Protein 4ERZ (pdb70)

CATH classification: 2.130.10.10

Sequence (948 aa):
VKPNYALKFTLAGHTKAVSSVKFSPNGEWLASSSADKLIKIWGAYDGKFEKTISGHKLGISDVAWSSDSNLLVSASDDKTLKIWDVSSGKCLKTLKGHSNYVFCCNFNPQSNLIVSGSFDESVRIWDVKTGKCLKTLPAHSDPVSAVHFNRDGSLIVSSSYDGLCRIWDTASGQCLKTLIDDDNPPVSFVKFSPNGKYILAATLDNTLKLWDYSKGKCLKTYTGHKNEKYCIFANFSVTGGKWIVSGSEDNLVYIWNLQTKEIVQKLQGHTDVVISTACHPTENIIASAALENDKTIKLWKSDCVKPNYALKFTLAGHTKAVSSVKFSPNGEWLASSSADKLIKIWGAYDGKFEKTISGHKLGISDVAWSSDSNLLVSASDDKTLKIWDVSSGKCLKTLKGHSNYVFCCNFNPQSNLIVSGSFDESVRIWDVKTGKCLKTLPAHSDPVSAVHFNRDGSLIVSSSYDGLCRIWDTASGQCLKTLIDDDNPPVSFVKFSPNGKYILAATLDNTLKLWDYSKGKCLKTYTGHKNEKYCIFANFSVTGGKWIVSGSEDNLVYIWNLQTKEIVQKLQGHTDVVISTACHPTENIIASAALENDKTIKLWKSDCVKPNYALKFTLAGHTKAVSSVKFSPNGEWLASSSADKLIKIWGAYDGKFEKTISGHKLGISDVAWSSDSNLLVSASDDKTLKIWDVSSGKCLKTLKGHSNYVFCCNFNPQSNLIVSGSFDESVRIWDVKTGKCLKTLPAHSDPVSAVHFNRDGSLIVSSSYDGLCRIWDTASGQCLKTLIDDDNPPVSFVKFSPNGKYILAATLDNTLKLWDYSKGKCLKTYTGHKNEKYCIFANFSVTGGKWIVSGSEDNLVYIWNLQTKEIVQKLQGHTDVVISTACHPTENIIASAALENDKTIKLWKSDCLNPHGAARAEVYLNPHGAARAEVYLNPHGAARAEVY

Structure (mmCIF, N/CA/C/O backbone):
data_4ERZ
#
_entry.id   4ERZ
#
_cell.length_a   139.030
_cell.length_b   80.290
_cell.length_c   87.630
_cell.angle_alpha   90.00
_cell.angle_beta   90.04
_cell.angle_gamma   90.00
#
_symmetry.space_group_name_H-M   'C 1 2 1'
#
loop_
_entity.id
_entity.type
_entity.pdbx_description
1 polymer 'WD repeat-containing protein 5'
2 polymer 'Histone-lysine N-methyltransferase MLL4'
3 water water
#
loop_
_atom_site.group_PDB
_atom_site.id
_atom_site.type_symbol
_atom_site.label_atom_id
_atom_site.label_alt_id
_atom_site.label_comp_id
_atom_site.label_asym_id
_atom_site.label_entity_id
_atom_site.label_seq_id
_atom_site.pdbx_PDB_ins_code
_atom_site.Cartn_x
_atom_site.Cartn_y
_atom_site.Cartn_z
_atom_site.occupancy
_atom_site.B_iso_or_equiv
_atom_site.auth_seq_id
_atom_site.auth_comp_id
_atom_site.auth_asym_id
_atom_site.auth_atom_id
_atom_site.pdbx_PDB_model_num
ATOM 1 N N . VAL A 1 9 ? 20.985 23.255 22.734 1.00 43.65 31 VAL A N 1
ATOM 2 C CA . VAL A 1 9 ? 21.978 23.310 23.801 1.00 45.12 31 VAL A CA 1
ATOM 3 C C . VAL A 1 9 ? 22.872 22.062 23.775 1.00 45.48 31 VAL A C 1
ATOM 4 O O . VAL A 1 9 ? 22.416 20.964 23.449 1.00 45.25 31 VAL A O 1
ATOM 8 N N . LYS A 1 10 ? 24.151 22.239 24.093 1.00 40.06 32 LYS A N 1
ATOM 9 C CA . LYS A 1 10 ? 25.099 21.129 24.077 1.00 35.40 32 LYS A CA 1
ATOM 10 C C . LYS A 1 10 ? 26.106 21.270 25.204 1.00 35.13 32 LYS A C 1
ATOM 11 O O . LYS A 1 10 ? 26.509 22.386 25.541 1.00 31.35 32 LYS A O 1
ATOM 17 N N . PRO A 1 11 ? 26.524 20.136 25.795 1.00 31.13 33 PRO A N 1
ATOM 18 C CA . PRO A 1 11 ? 27.530 20.226 26.853 1.00 28.52 33 PRO A CA 1
ATOM 19 C C . PRO A 1 11 ? 28.875 20.526 26.216 1.00 25.51 33 PRO A C 1
ATOM 20 O O . PRO A 1 11 ? 29.015 20.392 25.003 1.00 28.31 33 PRO A O 1
ATOM 24 N N . ASN A 1 12 ? 29.844 20.934 27.024 1.00 28.17 34 ASN A N 1
ATOM 25 C CA . ASN A 1 12 ? 31.176 21.238 26.531 1.00 25.18 34 ASN A CA 1
ATOM 26 C C . ASN A 1 12 ? 32.231 20.500 27.333 1.00 26.07 34 ASN A C 1
ATOM 27 O O . ASN A 1 12 ? 33.189 21.104 27.823 1.00 24.19 34 ASN A O 1
ATOM 32 N N . TYR A 1 13 ? 32.061 19.188 27.474 1.00 23.45 35 TYR A N 1
ATOM 33 C CA . TYR A 1 13 ? 33.034 18.402 28.222 1.00 23.60 35 TYR A CA 1
ATOM 34 C C . TYR A 1 13 ? 34.428 18.525 27.625 1.00 21.17 35 TYR A C 1
ATOM 35 O O . TYR A 1 13 ? 34.607 18.412 26.415 1.00 21.37 35 TYR A O 1
ATOM 44 N N . ALA A 1 14 ? 35.405 18.793 28.488 1.00 20.53 36 ALA A N 1
ATOM 45 C CA . ALA A 1 14 ? 36.796 18.894 28.068 1.00 23.13 36 ALA A CA 1
ATOM 46 C C . ALA A 1 14 ? 37.661 18.135 29.058 1.00 20.85 36 ALA A C 1
ATOM 47 O O . ALA A 1 14 ? 37.349 18.071 30.250 1.00 20.78 36 ALA A O 1
ATOM 49 N N . LEU A 1 15 ? 38.753 17.563 28.572 1.00 20.31 37 LEU A N 1
ATOM 50 C CA . LEU A 1 15 ? 39.607 16.741 29.422 1.00 19.39 37 LEU A CA 1
ATOM 51 C C . LEU A 1 15 ? 40.311 17.596 30.469 1.00 23.42 37 LEU A C 1
ATOM 52 O O . LEU A 1 15 ? 40.915 18.612 30.135 1.00 25.46 37 LEU A O 1
ATOM 57 N N . LYS A 1 16 ? 40.234 17.189 31.730 1.00 24.56 38 LYS A N 1
ATOM 58 C CA . LYS A 1 16 ? 40.889 17.934 32.800 1.00 22.41 38 LYS A CA 1
ATOM 59 C C . LYS A 1 16 ? 42.033 17.164 33.437 1.00 26.99 38 LYS A C 1
ATOM 60 O O . LYS A 1 16 ? 43.078 17.735 33.735 1.00 26.36 38 LYS A O 1
ATOM 66 N N . PHE A 1 17 ? 41.837 15.868 33.655 1.00 18.19 39 PHE A N 1
ATOM 67 C CA . PHE A 1 17 ? 42.854 15.060 34.299 1.00 20.24 39 PHE A CA 1
ATOM 68 C C . PHE A 1 17 ? 42.916 13.694 33.667 1.00 21.62 39 PHE A C 1
ATOM 69 O O . PHE A 1 17 ? 41.907 13.192 33.173 1.00 20.79 39 PHE A O 1
ATOM 77 N N . THR A 1 18 ? 44.102 13.097 33.701 1.00 18.39 40 THR A N 1
ATOM 78 C CA . THR A 1 18 ? 44.264 11.707 33.312 1.00 19.27 40 THR A CA 1
ATOM 79 C C . THR A 1 18 ? 44.843 10.980 34.497 1.00 22.59 40 THR A C 1
ATOM 80 O O . THR A 1 18 ? 45.868 11.393 35.070 1.00 23.20 40 THR A O 1
ATOM 84 N N . LEU A 1 19 ? 44.154 9.923 34.904 1.00 17.06 41 LEU A N 1
ATOM 85 C CA . LEU A 1 19 ? 44.524 9.176 36.097 1.00 18.79 41 LEU A CA 1
ATOM 86 C C . LEU A 1 19 ? 45.251 7.914 35.683 1.00 23.16 41 LEU A C 1
ATOM 87 O O . LEU A 1 19 ? 44.655 6.992 35.121 1.00 22.19 41 LEU A O 1
ATOM 92 N N . ALA A 1 20 ? 46.551 7.883 35.956 1.00 19.56 42 ALA A N 1
ATOM 93 C CA . ALA A 1 20 ? 47.382 6.756 35.573 1.00 24.11 42 ALA A CA 1
ATOM 94 C C . ALA A 1 20 ? 47.879 6.042 36.812 1.00 26.42 42 ALA A C 1
ATOM 95 O O . ALA A 1 20 ? 48.229 6.678 37.815 1.00 23.55 42 ALA A O 1
ATOM 97 N N . GLY A 1 21 ? 47.916 4.720 36.750 1.00 22.41 43 GLY A N 1
ATOM 98 C CA . GLY A 1 21 ? 48.391 3.944 37.877 1.00 22.37 43 GLY A CA 1
ATOM 99 C C . GLY A 1 21 ? 48.125 2.474 37.709 1.00 19.65 43 GLY A C 1
ATOM 100 O O . GLY A 1 21 ? 48.962 1.645 38.044 1.00 23.48 43 GLY A O 1
ATOM 101 N N . HIS A 1 22 ? 46.951 2.144 37.180 1.00 20.11 44 HIS A N 1
ATOM 102 C CA . HIS A 1 22 ? 46.616 0.748 36.927 1.00 17.72 44 HIS A CA 1
ATOM 103 C C . HIS A 1 22 ? 47.562 0.136 35.889 1.00 16.07 44 HIS A C 1
ATOM 104 O O . HIS A 1 22 ? 47.989 0.809 34.952 1.00 20.75 44 HIS A O 1
ATOM 111 N N . THR A 1 23 ? 47.884 -1.140 36.058 1.00 20.89 45 THR A N 1
ATOM 112 C CA . THR A 1 23 ? 48.859 -1.795 35.189 1.00 18.91 45 THR A CA 1
ATOM 113 C C . THR A 1 23 ? 48.209 -2.751 34.193 1.00 19.45 45 THR A C 1
ATOM 114 O O . THR A 1 23 ? 48.898 -3.395 33.403 1.00 17.46 45 THR A O 1
ATOM 118 N N . LYS A 1 24 ? 46.882 -2.846 34.238 1.00 19.32 46 LYS A N 1
ATOM 119 C CA . LYS A 1 24 ? 46.127 -3.602 33.236 1.00 19.50 46 LYS A CA 1
ATOM 120 C C . LYS A 1 24 ? 44.853 -2.843 32.894 1.00 15.98 46 LYS A C 1
ATOM 121 O O . LYS A 1 24 ? 44.688 -1.704 33.328 1.00 16.38 46 LYS A O 1
ATOM 127 N N . ALA A 1 25 ? 43.967 -3.455 32.108 1.00 19.22 47 ALA A N 1
ATOM 128 C CA . ALA A 1 25 ? 42.704 -2.802 31.754 1.00 17.40 47 ALA A CA 1
ATOM 129 C C . ALA A 1 25 ? 41.996 -2.288 33.003 1.00 17.67 47 ALA A C 1
ATOM 130 O O . ALA A 1 25 ? 41.996 -2.949 34.039 1.00 19.17 47 ALA A O 1
ATOM 132 N N . VAL A 1 26 ? 41.406 -1.103 32.899 1.00 14.63 48 VAL A N 1
ATOM 133 C CA . VAL A 1 26 ? 40.493 -0.618 33.927 1.00 16.34 48 VAL A CA 1
ATOM 134 C C . VAL A 1 26 ? 39.111 -1.105 33.512 1.00 16.84 48 VAL A C 1
ATOM 135 O O . VAL A 1 26 ? 38.738 -0.949 32.352 1.00 20.81 48 VAL A O 1
ATOM 139 N N . SER A 1 27 ? 38.365 -1.727 34.425 1.00 13.05 49 SER A N 1
ATOM 140 C CA . SER A 1 27 ? 37.085 -2.324 34.062 1.00 13.84 49 SER A CA 1
ATOM 141 C C . SER A 1 27 ? 35.858 -1.474 34.403 1.00 13.89 49 SER A C 1
ATOM 142 O O . SER A 1 27 ? 34.829 -1.582 33.742 1.00 15.06 49 SER A O 1
ATOM 145 N N . SER A 1 28 ? 35.950 -0.635 35.428 1.00 14.70 50 SER A N 1
ATOM 146 C CA . SER A 1 28 ? 34.777 0.111 35.877 1.00 13.05 50 SER A CA 1
ATOM 147 C C . SER A 1 28 ? 35.216 1.302 36.724 1.00 15.30 50 SER A C 1
ATOM 148 O O . SER A 1 28 ? 36.151 1.189 37.506 1.00 15.04 50 SER A O 1
ATOM 151 N N . VAL A 1 29 ? 34.566 2.445 36.530 1.00 14.41 51 VAL A N 1
ATOM 152 C CA . VAL A 1 29 ? 34.747 3.588 37.426 1.00 15.33 51 VAL A CA 1
ATOM 153 C C . VAL A 1 29 ? 33.393 4.031 37.944 1.00 13.70 51 VAL A C 1
ATOM 154 O O . VAL A 1 29 ? 32.394 3.968 37.220 1.00 12.58 51 VAL A O 1
ATOM 158 N N . LYS A 1 30 ? 33.372 4.491 39.191 1.00 15.82 52 LYS A N 1
ATOM 159 C CA . LYS A 1 30 ? 32.145 4.930 39.855 1.00 12.80 52 LYS A CA 1
ATOM 160 C C . LYS A 1 30 ? 32.473 6.057 40.817 1.00 12.73 52 LYS A C 1
ATOM 161 O O . LYS A 1 30 ? 33.434 5.967 41.581 1.00 14.52 52 LYS A O 1
ATOM 167 N N . PHE A 1 31 ? 31.664 7.108 40.792 1.00 14.23 53 PHE A N 1
ATOM 168 C CA . PHE A 1 31 ? 31.797 8.184 41.775 1.00 14.42 53 PHE A CA 1
ATOM 169 C C . PHE A 1 31 ? 31.069 7.841 43.075 1.00 15.99 53 PHE A C 1
ATOM 170 O O . PHE A 1 31 ? 29.991 7.259 43.052 1.00 17.92 53 PHE A O 1
ATOM 178 N N . SER A 1 32 ? 31.665 8.197 44.207 1.00 15.52 54 SER A N 1
ATOM 179 C CA . SER A 1 32 ? 30.989 8.026 45.498 1.00 15.24 54 SER A CA 1
ATOM 180 C C . SER A 1 32 ? 29.737 8.912 45.549 1.00 16.65 54 SER A C 1
ATOM 181 O O . SER A 1 32 ? 29.701 9.987 44.951 1.00 15.19 54 SER A O 1
ATOM 184 N N . PRO A 1 33 ? 28.684 8.459 46.246 1.00 19.68 55 PRO A N 1
ATOM 185 C CA . PRO A 1 33 ? 27.463 9.271 46.282 1.00 19.85 55 PRO A CA 1
ATOM 186 C C . PRO A 1 33 ? 27.678 10.649 46.922 1.00 18.03 55 PRO A C 1
ATOM 187 O O . PRO A 1 33 ? 26.958 11.583 46.552 1.00 21.54 55 PRO A O 1
ATOM 191 N N . ASN A 1 34 ? 28.683 10.783 47.788 1.00 19.95 56 ASN A N 1
ATOM 192 C CA . ASN A 1 34 ? 28.991 12.080 48.406 1.00 21.53 56 ASN A CA 1
ATOM 193 C C . ASN A 1 34 ? 29.851 12.980 47.516 1.00 22.40 56 ASN A C 1
ATOM 194 O O . ASN A 1 34 ? 30.181 14.112 47.888 1.00 21.79 56 ASN A O 1
ATOM 199 N N . GLY A 1 35 ? 30.217 12.469 46.344 1.00 17.48 57 GLY A N 1
ATOM 200 C CA . GLY A 1 35 ? 30.937 13.262 45.366 1.00 18.32 57 GLY A CA 1
ATOM 201 C C . GLY A 1 35 ? 32.421 13.445 45.622 1.00 16.85 57 GLY A C 1
ATOM 202 O O . GLY A 1 35 ? 33.113 14.058 44.806 1.00 21.18 57 GLY A O 1
ATOM 203 N N . GLU A 1 36 ? 32.924 12.915 46.734 1.00 19.11 58 GLU A N 1
ATOM 204 C CA . GLU A 1 36 ? 34.319 13.149 47.104 1.00 19.42 58 GLU A CA 1
ATOM 205 C C . GLU A 1 36 ? 35.317 12.287 46.319 1.00 16.49 58 GLU A C 1
ATOM 206 O O . GLU A 1 36 ? 36.446 12.716 46.053 1.00 17.80 58 GLU A O 1
ATOM 212 N N . TRP A 1 37 ? 34.896 11.086 45.932 1.00 17.32 59 TRP A N 1
ATOM 213 C CA . TRP A 1 37 ? 35.835 10.106 45.391 1.00 16.81 59 TRP A CA 1
ATOM 214 C C . TRP A 1 37 ? 35.413 9.482 44.064 1.00 15.65 59 TRP A C 1
ATOM 215 O O . TRP A 1 37 ? 34.246 9.487 43.702 1.00 13.91 59 TRP A O 1
ATOM 226 N N . LEU A 1 38 ? 36.398 8.944 43.354 1.00 16.02 60 LEU A N 1
ATOM 227 C CA . LEU A 1 38 ? 36.147 8.024 42.257 1.00 15.91 60 LEU A CA 1
ATOM 228 C C . LEU A 1 38 ? 36.808 6.706 42.637 1.00 15.99 60 LEU A C 1
ATOM 229 O O . LEU A 1 38 ? 37.970 6.685 43.064 1.00 17.26 60 LEU A O 1
ATOM 234 N N . ALA A 1 39 ? 36.080 5.603 42.501 1.00 14.41 61 ALA A N 1
ATOM 235 C CA . ALA A 1 39 ? 36.715 4.296 42.640 1.00 13.70 61 ALA A CA 1
ATOM 236 C C . ALA A 1 39 ? 36.875 3.676 41.263 1.00 14.96 61 ALA A C 1
ATOM 237 O O . ALA A 1 39 ? 36.016 3.834 40.400 1.00 15.73 61 ALA A O 1
ATOM 239 N N . SER A 1 40 ? 37.982 2.980 41.060 1.00 15.27 62 SER A N 1
ATOM 240 C CA . SER A 1 40 ? 38.202 2.289 39.806 1.00 13.73 62 SER A CA 1
ATOM 241 C C . SER A 1 40 ? 38.589 0.866 40.119 1.00 16.44 62 SER A C 1
ATOM 242 O O . SER A 1 40 ? 39.271 0.604 41.103 1.00 19.91 62 SER A O 1
ATOM 245 N N . SER A 1 41 ? 38.137 -0.063 39.287 1.00 14.37 63 SER A N 1
ATOM 246 C CA . SER A 1 41 ? 38.516 -1.452 39.453 1.00 14.39 63 SER A CA 1
ATOM 247 C C . SER A 1 41 ? 39.271 -1.851 38.208 1.00 15.92 63 SER A C 1
ATOM 248 O O . SER A 1 41 ? 39.068 -1.260 37.150 1.00 14.36 63 SER A O 1
ATOM 251 N N . SER A 1 42 ? 40.140 -2.848 38.331 1.00 16.02 64 SER A N 1
ATOM 252 C CA . SER A 1 42 ? 41.007 -3.207 37.219 1.00 17.11 64 SER A CA 1
ATOM 253 C C . SER A 1 42 ? 41.316 -4.689 37.118 1.00 17.50 64 SER A C 1
ATOM 254 O O . SER A 1 42 ? 41.234 -5.439 38.091 1.00 17.19 64 SER A O 1
ATOM 257 N N . ALA A 1 43 ? 41.693 -5.088 35.912 1.00 16.30 65 ALA A N 1
ATOM 258 C CA . ALA A 1 43 ? 42.199 -6.420 35.649 1.00 18.19 65 ALA A CA 1
ATOM 259 C C . ALA A 1 43 ? 43.490 -6.696 36.419 1.00 17.87 65 ALA A C 1
ATOM 260 O O . ALA A 1 43 ? 43.915 -7.848 36.508 1.00 19.26 65 ALA A O 1
ATOM 262 N N . ASP A 1 44 ? 44.119 -5.643 36.953 1.00 18.76 66 ASP A N 1
ATOM 263 C CA . ASP A 1 44 ? 45.337 -5.809 37.748 1.00 17.21 66 ASP A CA 1
ATOM 264 C C . ASP A 1 44 ? 45.074 -6.267 39.189 1.00 20.39 66 ASP A C 1
ATOM 265 O O . ASP A 1 44 ? 45.986 -6.261 40.023 1.00 20.64 66 ASP A O 1
ATOM 270 N N . LYS A 1 45 ? 43.824 -6.647 39.467 1.00 19.10 67 LYS A N 1
ATOM 271 C CA . LYS A 1 45 ? 43.371 -7.141 40.774 1.00 19.50 67 LYS A CA 1
ATOM 272 C C . LYS A 1 45 ? 43.168 -6.059 41.829 1.00 17.39 67 LYS A C 1
ATOM 273 O O . LYS A 1 45 ? 42.895 -6.375 42.985 1.00 20.85 67 LYS A O 1
ATOM 279 N N . LEU A 1 46 ? 43.312 -4.794 41.449 1.00 18.56 68 LEU A N 1
ATOM 280 C CA . LEU A 1 46 ? 43.305 -3.720 42.436 1.00 17.90 68 LEU A CA 1
ATOM 281 C C . LEU A 1 46 ? 42.106 -2.811 42.276 1.00 18.47 68 LEU A C 1
ATOM 282 O O . LEU A 1 46 ? 41.537 -2.682 41.188 1.00 20.05 68 LEU A O 1
ATOM 287 N N . ILE A 1 47 ? 41.715 -2.197 43.384 1.00 19.52 69 ILE A N 1
ATOM 288 C CA . ILE A 1 47 ? 40.804 -1.068 43.362 1.00 17.27 69 ILE A CA 1
ATOM 289 C C . ILE A 1 47 ? 41.635 0.150 43.710 1.00 18.55 69 ILE A C 1
ATOM 290 O O . ILE A 1 47 ? 42.471 0.096 44.615 1.00 20.90 69 ILE A O 1
ATOM 295 N N . LYS A 1 48 ? 41.427 1.248 42.996 1.00 18.21 70 LYS A N 1
ATOM 296 C CA . LYS A 1 48 ? 42.112 2.485 43.345 1.00 18.08 70 LYS A CA 1
ATOM 297 C C . LYS A 1 48 ? 41.095 3.568 43.657 1.00 17.26 70 LYS A C 1
ATOM 298 O O . LYS A 1 48 ? 40.008 3.585 43.096 1.00 15.40 70 LYS A O 1
ATOM 304 N N . ILE A 1 49 ? 41.445 4.448 44.592 1.00 18.13 71 ILE A N 1
ATOM 305 C CA . ILE A 1 49 ? 40.591 5.565 44.971 1.00 18.04 71 ILE A CA 1
ATOM 306 C C . ILE A 1 49 ? 41.309 6.850 44.591 1.00 18.31 71 ILE A C 1
ATOM 307 O O . ILE A 1 49 ? 42.507 6.998 44.850 1.00 21.93 71 ILE A O 1
ATOM 312 N N . TRP A 1 50 ? 40.566 7.764 43.976 1.00 14.83 72 TRP A N 1
ATOM 313 C CA . TRP A 1 50 ? 41.104 9.006 43.454 1.00 18.41 72 TRP A CA 1
ATOM 314 C C . TRP A 1 50 ? 40.197 10.144 43.887 1.00 20.39 72 TRP A C 1
ATOM 315 O O . TRP A 1 50 ? 38.984 9.957 44.024 1.00 16.77 72 TRP A O 1
ATOM 326 N N . GLY A 1 51 ? 40.775 11.323 44.096 1.00 19.76 73 GLY A N 1
ATOM 327 C CA . GLY A 1 51 ? 39.972 12.506 44.369 1.00 20.69 73 GLY A CA 1
ATOM 328 C C . GLY A 1 51 ? 39.111 12.832 43.162 1.00 20.05 73 GLY A C 1
ATOM 329 O O . GLY A 1 51 ? 39.599 12.850 42.041 1.00 18.46 73 GLY A O 1
ATOM 330 N N . ALA A 1 52 ? 37.823 13.073 43.378 1.00 17.70 74 ALA A N 1
ATOM 331 C CA . ALA A 1 52 ? 36.910 13.342 42.272 1.00 17.86 74 ALA A CA 1
ATOM 332 C C . ALA A 1 52 ? 37.127 14.707 41.616 1.00 19.84 74 ALA A C 1
ATOM 333 O O . ALA A 1 52 ? 36.767 14.914 40.455 1.00 19.67 74 ALA A O 1
ATOM 335 N N . TYR A 1 53 ? 37.694 15.647 42.366 1.00 19.16 75 TYR A N 1
ATOM 336 C CA . TYR A 1 53 ? 37.823 17.007 41.869 1.00 19.80 75 TYR A CA 1
ATOM 337 C C . TYR A 1 53 ? 39.215 17.295 41.316 1.00 21.32 75 TYR A C 1
ATOM 338 O O . TYR A 1 53 ? 39.362 18.073 40.373 1.00 23.64 75 TYR A O 1
ATOM 347 N N . ASP A 1 54 ? 40.233 16.674 41.905 1.00 25.62 76 ASP A N 1
ATOM 348 C CA . ASP A 1 54 ? 41.609 16.982 41.525 1.00 26.16 76 ASP A CA 1
ATOM 349 C C . ASP A 1 54 ? 42.302 15.811 40.840 1.00 28.09 76 ASP A C 1
ATOM 350 O O . ASP A 1 54 ? 43.435 15.937 40.370 1.00 27.35 76 ASP A O 1
ATOM 355 N N . GLY A 1 55 ? 41.620 14.671 40.799 1.00 23.30 77 GLY A N 1
ATOM 356 C CA . GLY A 1 55 ? 42.169 13.478 40.183 1.00 26.03 77 GLY A CA 1
ATOM 357 C C . GLY A 1 55 ? 43.304 12.855 40.972 1.00 26.93 77 GLY A C 1
ATOM 358 O O . GLY A 1 55 ? 43.944 11.911 40.510 1.00 29.03 77 GLY A O 1
ATOM 359 N N . LYS A 1 56 ? 43.555 13.368 42.169 1.00 23.72 78 LYS A N 1
ATOM 360 C CA . LYS A 1 56 ? 44.723 12.936 42.923 1.00 26.76 78 LYS A CA 1
ATOM 361 C C . LYS A 1 56 ? 44.551 11.532 43.493 1.00 24.98 78 LYS A C 1
ATOM 362 O O . LYS A 1 56 ? 43.562 11.236 44.177 1.00 25.17 78 LYS A O 1
ATOM 368 N N . PHE A 1 57 ? 45.527 10.672 43.212 1.00 23.07 79 PHE A N 1
ATOM 369 C CA . PHE A 1 57 ? 45.549 9.331 43.783 1.00 23.92 79 PHE A CA 1
ATOM 370 C C . PHE A 1 57 ? 45.456 9.367 45.299 1.00 28.46 79 PHE A C 1
ATOM 371 O O . PHE A 1 57 ? 46.255 10.038 45.965 1.00 27.12 79 PHE A O 1
ATOM 379 N N . GLU A 1 58 ? 44.481 8.644 45.841 1.00 24.20 80 GLU A N 1
ATOM 380 C CA . GLU A 1 58 ? 44.312 8.551 47.282 1.00 24.66 80 GLU A CA 1
ATOM 381 C C . GLU A 1 58 ? 44.896 7.257 47.849 1.00 28.87 80 GLU A C 1
ATOM 382 O O . GLU A 1 58 ? 45.747 7.295 48.744 1.00 28.43 80 GLU A O 1
ATOM 388 N N . LYS A 1 59 ? 44.466 6.112 47.322 1.00 22.56 81 LYS A N 1
ATOM 389 C CA . LYS A 1 59 ? 44.902 4.835 47.883 1.00 24.71 81 LYS A CA 1
ATOM 390 C C . LYS A 1 59 ? 44.632 3.657 46.953 1.00 22.59 81 LYS A C 1
ATOM 391 O O . LYS A 1 59 ? 43.803 3.744 46.041 1.00 22.05 81 LYS A O 1
ATOM 397 N N . THR A 1 60 ? 45.356 2.568 47.196 1.00 21.34 82 THR A N 1
ATOM 398 C CA . THR A 1 60 ? 45.148 1.301 46.507 1.00 19.77 82 THR A CA 1
ATOM 399 C C . THR A 1 60 ? 44.529 0.318 47.501 1.00 23.60 82 THR A C 1
ATOM 400 O O . THR A 1 60 ? 44.969 0.205 48.656 1.00 22.80 82 THR A O 1
ATOM 404 N N . ILE A 1 61 ? 43.505 -0.392 47.045 1.00 20.20 83 ILE A N 1
ATOM 405 C CA . ILE A 1 61 ? 42.828 -1.396 47.848 1.00 19.28 83 ILE A CA 1
ATOM 406 C C . ILE A 1 61 ? 43.048 -2.748 47.172 1.00 25.46 83 ILE A C 1
ATOM 407 O O . ILE A 1 61 ? 42.700 -2.927 45.998 1.00 24.19 83 ILE A O 1
ATOM 412 N N . SER A 1 62 ? 43.648 -3.690 47.901 1.00 23.28 84 SER A N 1
ATOM 413 C CA . SER A 1 62 ? 44.065 -4.965 47.318 1.00 21.71 84 SER A CA 1
ATOM 414 C C . SER A 1 62 ? 43.572 -6.137 48.158 1.00 25.32 84 SER A C 1
ATOM 415 O O . SER A 1 62 ? 43.289 -5.986 49.346 1.00 23.25 84 SER A O 1
ATOM 418 N N . GLY A 1 63 ? 43.492 -7.312 47.549 1.00 23.40 85 GLY A N 1
ATOM 419 C CA . GLY A 1 63 ? 42.970 -8.471 48.249 1.00 23.71 85 GLY A CA 1
ATOM 420 C C . GLY A 1 63 ? 42.467 -9.557 47.322 1.00 23.94 85 GLY A C 1
ATOM 421 O O . GLY A 1 63 ? 42.657 -10.747 47.590 1.00 23.02 85 GLY A O 1
ATOM 422 N N . HIS A 1 64 ? 41.814 -9.156 46.233 1.00 21.66 86 HIS A N 1
ATOM 423 C CA . HIS A 1 64 ? 41.333 -10.120 45.253 1.00 19.71 86 HIS A CA 1
ATOM 424 C C . HIS A 1 64 ? 42.500 -10.901 44.654 1.00 19.36 86 HIS A C 1
ATOM 425 O O . HIS A 1 64 ? 43.593 -10.356 44.480 1.00 23.06 86 HIS A O 1
ATOM 432 N N . LYS A 1 65 ? 42.270 -12.172 44.340 1.00 20.58 87 LYS A N 1
ATOM 433 C CA . LYS A 1 65 ? 43.333 -13.035 43.838 1.00 23.04 87 LYS A CA 1
ATOM 434 C C . LYS A 1 65 ? 43.426 -12.978 42.324 1.00 22.69 87 LYS A C 1
ATOM 435 O O . LYS A 1 65 ? 44.403 -13.443 41.737 1.00 23.25 87 LYS A O 1
ATOM 441 N N . LEU A 1 66 ? 42.395 -12.420 41.692 1.00 23.06 88 LEU A N 1
ATOM 442 C CA . LEU A 1 66 ? 42.369 -12.270 40.242 1.00 20.56 88 LEU A CA 1
ATOM 443 C C . LEU A 1 66 ? 41.765 -10.913 39.888 1.00 21.32 88 LEU A C 1
ATOM 444 O O . LEU A 1 66 ? 41.342 -10.176 40.775 1.00 18.88 88 LEU A O 1
ATOM 449 N N . GLY A 1 67 ? 41.732 -10.579 38.602 1.00 20.80 89 GLY A N 1
ATOM 450 C CA . GLY A 1 67 ? 41.184 -9.302 38.161 1.00 19.85 89 GLY A CA 1
ATOM 451 C C . GLY A 1 67 ? 39.736 -9.019 38.546 1.00 19.91 89 GLY A C 1
ATOM 452 O O . GLY A 1 67 ? 38.961 -9.928 38.856 1.00 19.08 89 GLY A O 1
ATOM 453 N N . ILE A 1 68 ? 39.371 -7.740 38.504 1.00 15.56 90 ILE A N 1
ATOM 454 C CA . ILE A 1 68 ? 38.067 -7.279 38.963 1.00 16.24 90 ILE A CA 1
ATOM 455 C C . ILE A 1 68 ? 37.310 -6.657 37.790 1.00 12.78 90 ILE A C 1
ATOM 456 O O . ILE A 1 68 ? 37.892 -5.864 37.047 1.00 15.31 90 ILE A O 1
ATOM 461 N N . SER A 1 69 ? 36.033 -7.018 37.623 1.00 13.03 91 SER A N 1
ATOM 462 C CA . SER A 1 69 ? 35.193 -6.503 36.522 1.00 15.47 91 SER A CA 1
ATOM 463 C C . SER A 1 69 ? 34.241 -5.365 36.898 1.00 13.57 91 SER A C 1
ATOM 464 O O . SER A 1 69 ? 33.689 -4.706 36.020 1.00 13.34 91 SER A O 1
ATOM 467 N N . ASP A 1 70 ? 34.036 -5.125 38.189 1.00 12.23 92 ASP A N 1
ATOM 468 C CA . ASP A 1 70 ? 33.080 -4.091 38.590 1.00 12.70 92 ASP A CA 1
ATOM 469 C C . ASP A 1 70 ? 33.318 -3.658 40.036 1.00 14.43 92 ASP A C 1
ATOM 470 O O . ASP A 1 70 ? 33.850 -4.418 40.835 1.00 14.34 92 ASP A O 1
ATOM 475 N N . VAL A 1 71 ? 32.917 -2.433 40.352 1.00 15.41 93 VAL A N 1
ATOM 476 C CA . VAL A 1 71 ? 32.973 -1.929 41.723 1.00 14.61 93 VAL A CA 1
ATOM 477 C C . VAL A 1 71 ? 31.735 -1.047 41.924 1.00 15.31 93 VAL A C 1
ATOM 478 O O . VAL A 1 71 ? 31.203 -0.493 40.960 1.00 16.74 93 VAL A O 1
ATOM 482 N N . ALA A 1 72 ? 31.225 -0.972 43.149 1.00 16.22 94 ALA A N 1
ATOM 483 C CA . ALA A 1 72 ? 30.078 -0.110 43.422 1.00 16.52 94 ALA A CA 1
ATOM 484 C C . ALA A 1 72 ? 30.116 0.417 44.856 1.00 15.58 94 ALA A C 1
ATOM 485 O O . ALA A 1 72 ? 30.672 -0.239 45.745 1.00 16.10 94 ALA A O 1
ATOM 487 N N . TRP A 1 73 ? 29.516 1.590 45.064 1.00 16.80 95 TRP A N 1
ATOM 488 C CA . TRP A 1 73 ? 29.537 2.271 46.361 1.00 15.83 95 TRP A CA 1
ATOM 489 C C . TRP A 1 73 ? 28.265 2.079 47.183 1.00 16.38 95 TRP A C 1
ATOM 490 O O . TRP A 1 73 ? 27.160 2.035 46.633 1.00 16.42 95 TRP A O 1
ATOM 501 N N . SER A 1 74 ? 28.415 2.015 48.504 1.00 18.99 96 SER A N 1
ATOM 502 C CA . SER A 1 74 ? 27.251 2.108 49.391 1.00 19.12 96 SER A CA 1
ATOM 503 C C . SER A 1 74 ? 26.741 3.547 49.376 1.00 21.24 96 SER A C 1
ATOM 504 O O . SER A 1 74 ? 27.481 4.465 49.024 1.00 18.03 96 SER A O 1
ATOM 507 N N . SER A 1 75 ? 25.482 3.745 49.760 1.00 20.44 97 SER A N 1
ATOM 508 C CA . SER A 1 75 ? 24.855 5.066 49.694 1.00 21.26 97 SER A CA 1
ATOM 509 C C . SER A 1 75 ? 25.531 6.113 50.586 1.00 19.14 97 SER A C 1
ATOM 510 O O . SER A 1 75 ? 25.499 7.303 50.269 1.00 21.73 97 SER A O 1
ATOM 513 N N . ASP A 1 76 ? 26.143 5.670 51.683 1.00 22.30 98 ASP A N 1
ATOM 514 C CA . ASP A 1 76 ? 26.862 6.584 52.575 1.00 22.92 98 ASP A CA 1
ATOM 515 C C . ASP A 1 76 ? 28.353 6.734 52.246 1.00 24.14 98 ASP A C 1
ATOM 516 O O . ASP A 1 76 ? 29.130 7.275 53.047 1.00 20.04 98 ASP A O 1
ATOM 521 N N . SER A 1 77 ? 28.747 6.245 51.071 1.00 21.70 99 SER A N 1
ATOM 522 C CA . SER A 1 77 ? 30.131 6.326 50.602 1.00 23.52 99 SER A CA 1
ATOM 523 C C . SER A 1 77 ? 31.193 5.673 51.499 1.00 20.63 99 SER A C 1
ATOM 524 O O . SER A 1 77 ? 32.390 5.889 51.296 1.00 21.44 99 SER A O 1
ATOM 527 N N . ASN A 1 78 ? 30.780 4.863 52.471 1.00 21.82 100 ASN A N 1
ATOM 528 C CA . ASN A 1 78 ? 31.745 4.237 53.371 1.00 24.35 100 ASN A CA 1
ATOM 529 C C . ASN A 1 78 ? 32.223 2.852 52.930 1.00 21.85 100 ASN A C 1
ATOM 530 O O . ASN A 1 78 ? 33.287 2.394 53.355 1.00 22.08 100 ASN A O 1
ATOM 535 N N . LEU A 1 79 ? 31.442 2.194 52.075 1.00 23.50 101 LEU A N 1
ATOM 536 C CA . LEU A 1 79 ? 31.765 0.844 51.626 1.00 19.41 101 LEU A CA 1
ATOM 537 C C . LEU A 1 79 ? 31.871 0.762 50.111 1.00 16.98 101 LEU A C 1
ATOM 538 O O . LEU A 1 79 ? 31.225 1.519 49.389 1.00 17.22 101 LEU A O 1
ATOM 543 N N . LEU A 1 80 ? 32.696 -0.166 49.643 1.00 19.25 102 LEU A N 1
ATOM 544 C CA . LEU A 1 80 ? 32.699 -0.546 48.237 1.00 18.45 102 LEU A CA 1
ATOM 545 C C . LEU A 1 80 ? 32.494 -2.040 48.162 1.00 21.03 102 LEU A C 1
ATOM 546 O O . LEU A 1 80 ? 32.901 -2.785 49.065 1.00 20.85 102 LEU A O 1
ATOM 551 N N . VAL A 1 81 ? 31.854 -2.487 47.091 1.00 16.35 103 VAL A N 1
ATOM 552 C CA . VAL A 1 81 ? 31.822 -3.905 46.794 1.00 18.76 103 VAL A CA 1
ATOM 553 C C . VAL A 1 81 ? 32.433 -4.065 45.406 1.00 15.51 103 VAL A C 1
ATOM 554 O O . VAL A 1 81 ? 32.246 -3.205 44.548 1.00 15.56 103 VAL A O 1
ATOM 558 N N . SER A 1 82 ? 33.198 -5.140 45.227 1.00 16.82 104 SER A N 1
ATOM 559 C CA . SER A 1 82 ? 33.898 -5.408 43.982 1.00 17.92 104 SER A CA 1
ATOM 560 C C . SER A 1 82 ? 33.557 -6.812 43.510 1.00 19.57 104 SER A C 1
ATOM 561 O O . SER A 1 82 ? 33.296 -7.700 44.322 1.00 18.38 104 SER A O 1
ATOM 564 N N . ALA A 1 83 ? 33.545 -7.012 42.197 1.00 16.36 105 ALA A N 1
ATOM 565 C CA . ALA A 1 83 ? 33.186 -8.306 41.613 1.00 16.42 105 ALA A CA 1
ATOM 566 C C . ALA A 1 83 ? 34.370 -8.848 40.811 1.00 16.37 105 ALA A C 1
ATOM 567 O O . ALA A 1 83 ? 34.836 -8.193 39.880 1.00 16.95 105 ALA A O 1
ATOM 569 N N . SER A 1 84 ? 34.849 -10.045 41.152 1.00 14.37 106 SER A N 1
ATOM 570 C CA . SER A 1 84 ? 36.122 -10.528 40.598 1.00 17.05 106 SER A CA 1
ATOM 571 C C . SER A 1 84 ? 36.040 -11.848 39.845 1.00 16.93 106 SER A C 1
ATOM 572 O O . SER A 1 84 ? 35.108 -12.644 40.038 1.00 16.51 106 SER A O 1
ATOM 575 N N . ASP A 1 85 ? 37.033 -12.068 38.987 1.00 16.73 107 ASP A N 1
ATOM 576 C CA . ASP A 1 85 ? 37.241 -13.353 38.327 1.00 17.65 107 ASP A CA 1
ATOM 577 C C . ASP A 1 85 ? 37.531 -14.471 39.343 1.00 18.84 107 ASP A C 1
ATOM 578 O O . ASP A 1 85 ? 37.364 -15.649 39.027 1.00 20.31 107 ASP A O 1
ATOM 583 N N . ASP A 1 86 ? 37.958 -14.108 40.556 1.00 20.14 108 ASP A N 1
ATOM 584 C CA . ASP A 1 86 ? 38.258 -15.115 41.581 1.00 18.94 108 ASP A CA 1
ATOM 585 C C . ASP A 1 86 ? 37.003 -15.766 42.182 1.00 22.12 108 ASP A C 1
ATOM 586 O O . ASP A 1 86 ? 37.094 -16.519 43.158 1.00 20.70 108 ASP A O 1
ATOM 591 N N . LYS A 1 87 ? 35.852 -15.459 41.577 1.00 19.19 109 LYS A N 1
ATOM 592 C CA . LYS A 1 87 ? 34.527 -15.989 41.939 1.00 16.30 109 LYS A CA 1
ATOM 593 C C . LYS A 1 87 ? 33.909 -15.368 43.194 1.00 18.84 109 LYS A C 1
ATOM 594 O O . LYS A 1 87 ? 32.859 -15.821 43.667 1.00 18.63 109 LYS A O 1
ATOM 600 N N . THR A 1 88 ? 34.540 -14.329 43.731 1.00 16.85 110 THR A N 1
ATOM 601 C CA . THR A 1 88 ? 34.028 -13.707 44.947 1.00 18.39 110 THR A CA 1
ATOM 602 C C . THR A 1 88 ? 33.665 -12.256 44.699 1.00 19.23 110 THR A C 1
ATOM 603 O O . THR A 1 88 ? 34.074 -11.651 43.696 1.00 17.61 110 THR A O 1
ATOM 607 N N . LEU A 1 89 ? 32.887 -11.706 45.620 1.00 17.69 111 LEU A N 1
ATOM 608 C CA . LEU A 1 89 ? 32.777 -10.272 45.760 1.00 17.24 111 LEU A CA 1
ATOM 609 C C . LEU A 1 89 ? 33.440 -9.940 47.085 1.00 21.67 111 LEU A C 1
ATOM 610 O O . LEU A 1 89 ? 33.480 -10.776 47.983 1.00 22.52 111 LEU A O 1
ATOM 615 N N . LYS A 1 90 ? 33.989 -8.745 47.213 1.00 18.55 112 LYS A N 1
ATOM 616 C CA . LYS A 1 90 ? 34.493 -8.331 48.517 1.00 17.25 112 LYS A CA 1
ATOM 617 C C . LYS A 1 90 ? 33.859 -7.008 48.886 1.00 20.24 112 LYS A C 1
ATOM 618 O O . LYS A 1 90 ? 33.668 -6.148 48.031 1.00 18.27 112 LYS A O 1
ATOM 624 N N . ILE A 1 91 ? 33.480 -6.878 50.156 1.00 18.66 113 ILE A N 1
ATOM 625 C CA . ILE A 1 91 ? 33.009 -5.612 50.710 1.00 19.96 113 ILE A CA 1
ATOM 626 C C . ILE A 1 91 ? 34.186 -4.959 51.419 1.00 19.80 113 ILE A C 1
ATOM 627 O O . ILE A 1 91 ? 34.894 -5.611 52.187 1.00 21.65 113 ILE A O 1
ATOM 632 N N . TRP A 1 92 ? 34.409 -3.683 51.127 1.00 17.80 114 TRP A N 1
ATOM 633 C CA . TRP A 1 92 ? 35.604 -2.991 51.576 1.00 21.05 114 TRP A CA 1
ATOM 634 C C . TRP A 1 92 ? 35.217 -1.786 52.389 1.00 23.34 114 TRP A C 1
ATOM 635 O O . TRP A 1 92 ? 34.333 -1.031 52.000 1.00 20.50 114 TRP A O 1
ATOM 646 N N . ASP A 1 93 ? 35.895 -1.595 53.514 1.00 19.57 115 ASP A N 1
ATOM 647 C CA . ASP A 1 93 ? 35.787 -0.336 54.226 1.00 22.89 115 ASP A CA 1
ATOM 648 C C . ASP A 1 93 ? 36.747 0.630 53.554 1.00 20.10 115 ASP A C 1
ATOM 649 O O . ASP A 1 93 ? 37.960 0.454 53.624 1.00 23.53 115 ASP A O 1
ATOM 654 N N . VAL A 1 94 ? 36.208 1.642 52.881 1.00 20.24 116 VAL A N 1
ATOM 655 C CA . VAL A 1 94 ? 37.034 2.540 52.079 1.00 21.73 116 VAL A CA 1
ATOM 656 C C . VAL A 1 94 ? 38.103 3.276 52.888 1.00 25.69 116 VAL A C 1
ATOM 657 O O . VAL A 1 94 ? 39.256 3.369 52.460 1.00 24.80 116 VAL A O 1
ATOM 661 N N . SER A 1 95 ? 37.736 3.779 54.067 1.00 24.32 117 SER A N 1
ATOM 662 C CA . SER A 1 95 ? 38.675 4.583 54.837 1.00 25.31 117 SER A CA 1
ATOM 663 C C . SER A 1 95 ? 39.916 3.789 55.241 1.00 26.34 117 SER A C 1
ATOM 664 O O . SER A 1 95 ? 41.038 4.298 55.166 1.00 27.82 117 SER A O 1
ATOM 667 N N . SER A 1 96 ? 39.715 2.539 55.648 1.00 25.67 118 SER A N 1
ATOM 668 C CA . SER A 1 96 ? 40.823 1.688 56.076 1.00 25.98 118 SER A CA 1
ATOM 669 C C . SER A 1 96 ? 41.395 0.858 54.933 1.00 27.74 118 SER A C 1
ATOM 670 O O . SER A 1 96 ? 42.516 0.347 55.020 1.00 24.97 118 SER A O 1
ATOM 673 N N . GLY A 1 97 ? 40.611 0.708 53.867 1.00 24.92 119 GLY A N 1
ATOM 674 C CA . GLY A 1 97 ? 40.995 -0.142 52.759 1.00 26.28 119 GLY A CA 1
ATOM 675 C C . GLY A 1 97 ? 40.889 -1.614 53.102 1.00 25.32 119 GLY A C 1
ATOM 676 O O . GLY A 1 97 ? 41.354 -2.462 52.348 1.00 27.67 119 GLY A O 1
ATOM 677 N N . LYS A 1 98 ? 40.280 -1.927 54.244 1.00 24.10 120 LYS A N 1
ATOM 678 C CA . LYS A 1 98 ? 40.210 -3.310 54.701 1.00 23.51 120 LYS A CA 1
ATOM 679 C C . LYS A 1 98 ? 39.024 -4.089 54.148 1.00 20.36 120 LYS A C 1
ATOM 680 O O . LYS A 1 98 ? 37.927 -3.550 53.999 1.00 20.95 120 LYS A O 1
ATOM 686 N N . CYS A 1 99 ? 39.252 -5.367 53.862 1.00 22.59 121 CYS A N 1
ATOM 687 C CA . CYS A 1 99 ? 38.182 -6.243 53.408 1.00 24.21 121 CYS A CA 1
ATOM 688 C C . CYS A 1 99 ? 37.339 -6.679 54.589 1.00 23.75 121 CYS A C 1
ATOM 689 O O . CYS A 1 99 ? 37.827 -7.381 55.479 1.00 28.24 121 CYS A O 1
ATOM 692 N N . LEU A 1 100 ? 36.074 -6.271 54.592 1.00 24.12 122 LEU A N 1
ATOM 693 C CA . LEU A 1 100 ? 35.174 -6.593 55.694 1.00 25.08 122 LEU A CA 1
ATOM 694 C C . LEU A 1 100 ? 34.566 -7.968 55.532 1.00 27.70 122 LEU A C 1
ATOM 695 O O . LEU A 1 100 ? 34.415 -8.716 56.498 1.00 24.71 122 LEU A O 1
ATOM 700 N N . LYS A 1 101 ? 34.190 -8.294 54.304 1.00 23.52 123 LYS A N 1
ATOM 701 C CA . LYS A 1 101 ? 33.526 -9.554 54.031 1.00 23.22 123 LYS A CA 1
ATOM 702 C C . LYS A 1 101 ? 33.932 -10.024 52.657 1.00 22.49 123 LYS A C 1
ATOM 703 O O . LYS A 1 101 ? 34.094 -9.217 51.749 1.00 21.83 123 LYS A O 1
ATOM 709 N N . THR A 1 102 ? 34.104 -11.329 52.510 1.00 22.43 124 THR A N 1
ATOM 710 C CA . THR A 1 102 ? 34.253 -11.905 51.184 1.00 19.86 124 THR A CA 1
ATOM 711 C C . THR A 1 102 ? 32.987 -12.699 50.900 1.00 21.25 124 THR A C 1
ATOM 712 O O . THR A 1 102 ? 32.663 -13.642 51.628 1.00 23.12 124 THR A O 1
ATOM 716 N N . LEU A 1 103 ? 32.251 -12.289 49.866 1.00 19.30 125 LEU A N 1
ATOM 717 C CA . LEU A 1 103 ? 30.979 -12.929 49.526 1.00 17.91 125 LEU A CA 1
ATOM 718 C C . LEU A 1 103 ? 31.227 -14.098 48.597 1.00 20.03 125 LEU A C 1
ATOM 719 O O . LEU A 1 103 ? 31.577 -13.915 47.426 1.00 19.61 125 LEU A O 1
ATOM 724 N N . LYS A 1 104 ? 31.043 -15.308 49.117 1.00 17.99 126 LYS A N 1
ATOM 725 C CA . LYS A 1 104 ? 31.392 -16.510 48.368 1.00 19.75 126 LYS A CA 1
ATOM 726 C C . LYS A 1 104 ? 30.137 -17.306 48.031 1.00 20.21 126 LYS A C 1
ATOM 727 O O . LYS A 1 104 ? 29.187 -17.348 48.815 1.00 21.80 126 LYS A O 1
ATOM 733 N N . GLY A 1 105 ? 30.130 -17.941 46.867 1.00 22.93 127 GLY A N 1
ATOM 734 C CA . GLY A 1 105 ? 28.958 -18.679 46.434 1.00 22.48 127 GLY A CA 1
ATOM 735 C C . GLY A 1 105 ? 28.882 -18.846 44.931 1.00 22.44 127 GLY A C 1
ATOM 736 O O . GLY A 1 105 ? 28.487 -19.907 44.442 1.00 19.96 127 GLY A O 1
ATOM 737 N N . HIS A 1 106 ? 29.244 -17.801 44.191 1.00 20.26 128 HIS A N 1
ATOM 738 C CA . HIS A 1 106 ? 29.250 -17.897 42.737 1.00 19.88 128 HIS A CA 1
ATOM 739 C C . HIS A 1 106 ? 30.245 -18.965 42.303 1.00 19.51 128 HIS A C 1
ATOM 740 O O . HIS A 1 106 ? 31.256 -19.180 42.971 1.00 21.00 128 HIS A O 1
ATOM 747 N N . SER A 1 107 ? 29.962 -19.624 41.185 1.00 20.83 129 SER A N 1
ATOM 748 C CA . SER A 1 107 ? 30.808 -20.718 40.722 1.00 19.84 129 SER A CA 1
ATOM 749 C C . SER A 1 107 ? 31.605 -20.355 39.470 1.00 20.23 129 SER A C 1
ATOM 750 O O . SER A 1 107 ? 32.258 -21.207 38.865 1.00 21.39 129 SER A O 1
ATOM 753 N N . ASN A 1 108 ? 31.556 -19.083 39.089 1.00 19.78 130 ASN A N 1
ATOM 754 C CA . ASN A 1 108 ? 32.316 -18.592 37.946 1.00 17.57 130 ASN A CA 1
ATOM 755 C C . ASN A 1 108 ? 32.562 -17.096 38.160 1.00 19.21 130 ASN A C 1
ATOM 756 O O . ASN A 1 108 ? 32.198 -16.562 39.210 1.00 18.70 130 ASN A O 1
ATOM 761 N N . TYR A 1 109 ? 33.181 -16.424 37.191 1.00 19.38 131 TYR A N 1
ATOM 762 C CA . TYR A 1 109 ? 33.546 -15.011 37.357 1.00 16.34 131 TYR A CA 1
ATOM 763 C C . TYR A 1 109 ? 32.347 -14.191 37.819 1.00 15.86 131 TYR A C 1
ATOM 764 O O . TYR A 1 109 ? 31.242 -14.371 37.293 1.00 16.48 131 TYR A O 1
ATOM 773 N N . VAL A 1 110 ? 32.551 -13.316 38.804 1.00 16.11 132 VAL A N 1
ATOM 774 C CA . VAL A 1 110 ? 31.514 -12.347 39.151 1.00 15.30 132 VAL A CA 1
ATOM 775 C C . VAL A 1 110 ? 31.747 -11.120 38.276 1.00 13.55 132 VAL A C 1
ATOM 776 O O . VAL A 1 110 ? 32.870 -10.600 38.215 1.00 16.23 132 VAL A O 1
ATOM 780 N N . PHE A 1 111 ? 30.694 -10.674 37.598 1.00 15.03 133 PHE A N 1
ATOM 781 C CA . PHE A 1 111 ? 30.811 -9.707 36.502 1.00 16.09 133 PHE A CA 1
ATOM 782 C C . PHE A 1 111 ? 30.322 -8.309 36.887 1.00 14.87 133 PHE A C 1
ATOM 783 O O . PHE A 1 111 ? 30.891 -7.303 36.458 1.00 12.90 133 PHE A O 1
ATOM 791 N N . CYS A 1 112 ? 29.258 -8.242 37.677 1.00 13.76 134 CYS A N 1
ATOM 792 C CA . CYS A 1 112 ? 28.622 -6.962 37.988 1.00 12.57 134 CYS A CA 1
ATOM 793 C C . CYS A 1 112 ? 28.092 -6.948 39.411 1.00 15.33 134 CYS A C 1
ATOM 794 O O . CYS A 1 112 ? 27.800 -7.996 39.987 1.00 14.17 134 CYS A O 1
ATOM 797 N N . CYS A 1 113 ? 27.961 -5.755 39.979 1.00 14.49 135 CYS A N 1
ATOM 798 C CA . CYS A 1 113 ? 27.490 -5.637 41.359 1.00 18.01 135 CYS A CA 1
ATOM 799 C C . CYS A 1 113 ? 26.925 -4.257 41.649 1.00 15.03 135 CYS A C 1
ATOM 800 O O . CYS A 1 113 ? 27.245 -3.286 40.960 1.00 14.98 135 CYS A O 1
ATOM 803 N N . ASN A 1 114 ? 26.094 -4.177 42.683 1.00 17.19 136 ASN A N 1
ATOM 804 C CA . ASN A 1 114 ? 25.502 -2.911 43.114 1.00 14.99 136 ASN A CA 1
ATOM 805 C C . ASN A 1 114 ? 24.898 -3.044 44.508 1.00 17.92 136 ASN A C 1
ATOM 806 O O . ASN A 1 114 ? 24.389 -4.103 44.856 1.00 15.75 136 ASN A O 1
ATOM 811 N N . PHE A 1 115 ? 24.963 -1.975 45.301 1.00 16.37 137 PHE A N 1
ATOM 812 C CA . PHE A 1 115 ? 24.205 -1.913 46.549 1.00 17.59 137 PHE A CA 1
ATOM 813 C C . PHE A 1 115 ? 22.781 -1.445 46.224 1.00 14.39 137 PHE A C 1
ATOM 814 O O . PHE A 1 115 ? 22.553 -0.757 45.217 1.00 17.30 137 PHE A O 1
ATOM 822 N N . ASN A 1 116 ? 21.813 -1.793 47.073 1.00 16.19 138 ASN A N 1
ATOM 823 C CA . ASN A 1 116 ? 20.515 -1.137 46.995 1.00 14.21 138 ASN A CA 1
ATOM 824 C C . ASN A 1 116 ? 20.618 0.246 47.667 1.00 17.75 138 ASN A C 1
ATOM 825 O O . ASN A 1 116 ? 21.625 0.531 48.317 1.00 18.10 138 ASN A O 1
ATOM 830 N N . PRO A 1 117 ? 19.622 1.119 47.463 1.00 18.49 139 PRO A N 1
ATOM 831 C CA . PRO A 1 117 ? 19.751 2.477 48.012 1.00 24.96 139 PRO A CA 1
ATOM 832 C C . PRO A 1 117 ? 19.914 2.505 49.533 1.00 23.05 139 PRO A C 1
ATOM 833 O O . PRO A 1 117 ? 20.692 3.307 50.061 1.00 24.14 139 PRO A O 1
ATOM 837 N N . GLN A 1 118 ? 19.193 1.629 50.225 1.00 22.61 140 GLN A N 1
ATOM 838 C CA . GLN A 1 118 ? 19.306 1.515 51.673 1.00 22.71 140 GLN A CA 1
ATOM 839 C C . GLN A 1 118 ? 20.691 0.991 52.054 1.00 23.19 140 GLN A C 1
ATOM 840 O O . GLN A 1 118 ? 21.198 1.258 53.151 1.00 26.34 140 GLN A O 1
ATOM 846 N N . SER A 1 119 ? 21.299 0.249 51.125 1.00 20.61 141 SER A N 1
ATOM 847 C CA . SER A 1 119 ? 22.639 -0.321 51.282 1.00 18.23 141 SER A CA 1
ATOM 848 C C . SER A 1 119 ? 22.746 -1.440 52.325 1.00 19.40 141 SER A C 1
ATOM 849 O O . SER A 1 119 ? 23.838 -1.774 52.791 1.00 21.54 141 SER A O 1
ATOM 852 N N . ASN A 1 120 ? 21.605 -2.036 52.654 1.00 18.98 142 ASN A N 1
ATOM 853 C CA . ASN A 1 120 ? 21.594 -3.254 53.447 1.00 21.58 142 ASN A CA 1
ATOM 854 C C . ASN A 1 120 ? 21.719 -4.501 52.567 1.00 22.15 142 ASN A C 1
ATOM 855 O O . ASN A 1 120 ? 21.907 -5.611 53.072 1.00 20.55 142 ASN A O 1
ATOM 860 N N . LEU A 1 121 ? 21.624 -4.314 51.248 1.00 18.20 143 LEU A N 1
ATOM 861 C CA . LEU A 1 121 ? 21.718 -5.431 50.301 1.00 20.96 143 LEU A CA 1
ATOM 862 C C . LEU A 1 121 ? 22.723 -5.184 49.171 1.00 16.51 143 LEU A C 1
ATOM 863 O O . LEU A 1 121 ? 22.924 -4.043 48.750 1.00 17.28 143 LEU A O 1
ATOM 868 N N . ILE A 1 122 ? 23.337 -6.261 48.681 1.00 15.56 144 ILE A N 1
ATOM 869 C CA . ILE A 1 122 ? 24.127 -6.219 47.449 1.00 14.94 144 ILE A CA 1
ATOM 870 C C . ILE A 1 122 ? 23.542 -7.189 46.430 1.00 14.71 144 ILE A C 1
ATOM 871 O O . ILE A 1 122 ? 23.136 -8.303 46.771 1.00 17.67 144 ILE A O 1
ATOM 876 N N . VAL A 1 123 ? 23.473 -6.767 45.171 1.00 14.79 145 VAL A N 1
ATOM 877 C CA . VAL A 1 123 ? 23.100 -7.688 44.111 1.00 15.84 145 VAL A CA 1
ATOM 878 C C . VAL A 1 123 ? 24.318 -7.938 43.204 1.00 16.64 145 VAL A C 1
ATOM 879 O O . VAL A 1 123 ? 25.117 -7.031 42.961 1.00 14.56 145 VAL A O 1
ATOM 883 N N . SER A 1 124 ? 24.486 -9.181 42.754 1.00 14.80 146 SER A N 1
ATOM 884 C CA . SER A 1 124 ? 25.617 -9.545 41.904 1.00 13.35 146 SER A CA 1
ATOM 885 C C . SER A 1 124 ? 25.148 -10.387 40.724 1.00 15.47 146 SER A C 1
ATOM 886 O O . SER A 1 124 ? 24.133 -11.082 40.801 1.00 13.26 146 SER A O 1
ATOM 889 N N . GLY A 1 125 ? 25.883 -10.305 39.619 1.00 13.18 147 GLY A N 1
ATOM 890 C CA . GLY A 1 125 ? 25.601 -11.132 38.457 1.00 15.04 147 GLY A CA 1
ATOM 891 C C . GLY A 1 125 ? 26.872 -11.830 38.036 1.00 14.08 147 GLY A C 1
ATOM 892 O O . GLY A 1 125 ? 27.960 -11.282 38.180 1.00 15.36 147 GLY A O 1
ATOM 893 N N . SER A 1 126 ? 26.747 -13.044 37.514 1.00 14.89 148 SER A N 1
ATOM 894 C CA . SER A 1 126 ? 27.941 -13.853 37.281 1.00 16.83 148 SER A CA 1
ATOM 895 C C . SER A 1 126 ? 27.920 -14.626 35.967 1.00 16.24 148 SER A C 1
ATOM 896 O O . SER A 1 126 ? 26.876 -14.805 35.343 1.00 16.08 148 SER A O 1
ATOM 899 N N . PHE A 1 127 ? 29.098 -15.088 35.567 1.00 16.21 149 PHE A N 1
ATOM 900 C CA . PHE A 1 127 ? 29.227 -15.984 34.429 1.00 15.12 149 PHE A CA 1
ATOM 901 C C . PHE A 1 127 ? 28.531 -17.311 34.736 1.00 17.81 149 PHE A C 1
ATOM 902 O O . PHE A 1 127 ? 28.269 -18.097 33.818 1.00 21.98 149 PHE A O 1
ATOM 910 N N . ASP A 1 128 ? 28.200 -17.548 36.011 1.00 17.81 150 ASP A N 1
ATOM 911 C CA . ASP A 1 128 ? 27.460 -18.758 36.380 1.00 21.07 150 ASP A CA 1
ATOM 912 C C . ASP A 1 128 ? 25.973 -18.646 36.033 1.00 17.10 150 ASP A C 1
ATOM 913 O O . ASP A 1 128 ? 25.189 -19.562 36.302 1.00 19.18 150 ASP A O 1
ATOM 918 N N . GLU A 1 129 ? 25.610 -17.503 35.459 1.00 16.55 151 GLU A N 1
ATOM 919 C CA . GLU A 1 129 ? 24.274 -17.240 34.893 1.00 14.18 151 GLU A CA 1
ATOM 920 C C . GLU A 1 129 ? 23.226 -16.918 35.957 1.00 18.18 151 GLU A C 1
ATOM 921 O O . GLU A 1 129 ? 22.042 -16.792 35.648 1.00 18.10 151 GLU A O 1
ATOM 927 N N . SER A 1 130 ? 23.661 -16.769 37.203 1.00 17.40 152 SER A N 1
ATOM 928 C CA . SER A 1 130 ? 22.735 -16.440 38.279 1.00 19.21 152 SER A CA 1
ATOM 929 C C . SER A 1 130 ? 22.864 -14.984 38.705 1.00 19.39 152 SER A C 1
ATOM 930 O O . SER A 1 130 ? 23.876 -14.330 38.441 1.00 16.94 152 SER A O 1
ATOM 933 N N . VAL A 1 131 ? 21.827 -14.496 39.379 1.00 17.72 153 VAL A N 1
ATOM 934 C CA . VAL A 1 131 ? 21.889 -13.237 40.107 1.00 13.82 153 VAL A CA 1
ATOM 935 C C . VAL A 1 131 ? 21.783 -13.587 41.598 1.00 17.77 153 VAL A C 1
ATOM 936 O O . VAL A 1 131 ? 20.926 -14.376 41.970 1.00 19.54 153 VAL A O 1
ATOM 940 N N . ARG A 1 132 ? 22.672 -13.049 42.435 1.00 12.87 154 ARG A N 1
ATOM 941 C CA . ARG A 1 132 ? 22.603 -13.305 43.876 1.00 14.97 154 ARG A CA 1
ATOM 942 C C . ARG A 1 132 ? 22.316 -12.025 44.638 1.00 16.88 154 ARG A C 1
ATOM 943 O O . ARG A 1 132 ? 22.694 -10.931 44.211 1.00 15.38 154 ARG A O 1
ATOM 951 N N . ILE A 1 133 ? 21.631 -12.171 45.771 1.00 16.97 155 ILE A N 1
ATOM 952 C CA . ILE A 1 133 ? 21.289 -11.034 46.618 1.00 17.22 155 ILE A CA 1
ATOM 953 C C . ILE A 1 133 ? 21.884 -11.313 47.994 1.00 18.47 155 ILE A C 1
ATOM 954 O O . ILE A 1 133 ? 21.609 -12.358 48.585 1.00 20.44 155 ILE A O 1
ATOM 959 N N . TRP A 1 134 ? 22.742 -10.409 48.465 1.00 17.84 156 TRP A N 1
ATOM 960 C CA . TRP A 1 134 ? 23.540 -10.648 49.666 1.00 18.86 156 TRP A CA 1
ATOM 961 C C . TRP A 1 134 ? 23.139 -9.701 50.779 1.00 19.31 156 TRP A C 1
ATOM 962 O O . TRP A 1 134 ? 22.815 -8.538 50.531 1.00 18.90 156 TRP A O 1
ATOM 973 N N . ASP A 1 135 ? 23.163 -10.203 52.015 1.00 21.64 157 ASP A N 1
ATOM 974 C CA . ASP A 1 135 ? 22.958 -9.352 53.181 1.00 20.39 157 ASP A CA 1
ATOM 975 C C . ASP A 1 135 ? 24.293 -8.693 53.532 1.00 19.71 157 ASP A C 1
ATOM 976 O O . ASP A 1 135 ? 25.281 -9.378 53.790 1.00 23.23 157 ASP A O 1
ATOM 981 N N . VAL A 1 136 ? 24.335 -7.366 53.500 1.00 18.43 158 VAL A N 1
ATOM 982 C CA . VAL A 1 136 ? 25.583 -6.637 53.732 1.00 20.86 158 VAL A CA 1
ATOM 983 C C . VAL A 1 136 ? 26.072 -6.858 55.161 1.00 25.53 158 VAL A C 1
ATOM 984 O O . VAL A 1 136 ? 27.274 -6.998 55.407 1.00 26.02 158 VAL A O 1
ATOM 988 N N . LYS A 1 137 ? 25.125 -6.906 56.093 1.00 22.64 159 LYS A N 1
ATOM 989 C CA . LYS A 1 137 ? 25.455 -6.969 57.520 1.00 30.21 159 LYS A CA 1
ATOM 990 C C . LYS A 1 137 ? 26.116 -8.296 57.908 1.00 33.31 159 LYS A C 1
ATOM 991 O O . LYS A 1 137 ? 27.061 -8.322 58.696 1.00 34.82 159 LYS A O 1
ATOM 997 N N . THR A 1 138 ? 25.624 -9.391 57.336 1.00 29.71 160 THR A N 1
ATOM 998 C CA . THR A 1 138 ? 26.077 -10.726 57.706 1.00 28.17 160 THR A CA 1
ATOM 999 C C . THR A 1 138 ? 26.947 -11.370 56.634 1.00 35.38 160 THR A C 1
ATOM 1000 O O . THR A 1 138 ? 27.699 -12.305 56.916 1.00 36.08 160 THR A O 1
ATOM 1004 N N . GLY A 1 139 ? 26.839 -10.880 55.402 1.00 27.79 161 GLY A N 1
ATOM 1005 C CA . GLY A 1 139 ? 27.601 -11.443 54.303 1.00 28.52 161 GLY A CA 1
ATOM 1006 C C . GLY A 1 139 ? 26.972 -12.702 53.743 1.00 29.40 161 GLY A C 1
ATOM 1007 O O . GLY A 1 139 ? 27.535 -13.350 52.857 1.00 32.48 161 GLY A O 1
ATOM 1008 N N . LYS A 1 140 ? 25.799 -13.051 54.258 1.00 28.27 162 LYS A N 1
ATOM 1009 C CA . LYS A 1 140 ? 25.108 -14.250 53.813 1.00 32.13 162 LYS A CA 1
ATOM 1010 C C . LYS A 1 140 ? 24.347 -14.004 52.519 1.00 23.56 162 LYS A C 1
ATOM 1011 O O . LYS A 1 140 ? 23.799 -12.926 52.307 1.00 22.61 162 LYS A O 1
ATOM 1017 N N . CYS A 1 141 ? 24.309 -15.013 51.661 1.00 21.74 163 CYS A N 1
ATOM 1018 C CA . CYS A 1 141 ? 23.516 -14.923 50.437 1.00 23.61 163 CYS A CA 1
ATOM 1019 C C . CYS A 1 141 ? 22.058 -15.218 50.755 1.00 25.29 163 CYS A C 1
ATOM 1020 O O . CYS A 1 141 ? 21.729 -16.299 51.245 1.00 29.44 163 CYS A O 1
ATOM 1023 N N . LEU A 1 142 ? 21.190 -14.249 50.488 1.00 20.12 164 LEU A N 1
ATOM 1024 C CA . LEU A 1 142 ? 19.768 -14.380 50.786 1.00 22.08 164 LEU A CA 1
ATOM 1025 C C . LEU A 1 142 ? 19.020 -15.136 49.702 1.00 25.56 164 LEU A C 1
ATOM 1026 O O . LEU A 1 142 ? 18.136 -15.947 49.986 1.00 26.21 164 LEU A O 1
ATOM 1031 N N . LYS A 1 143 ? 19.352 -14.850 48.448 1.00 19.49 165 LYS A N 1
ATOM 1032 C CA . LYS A 1 143 ? 18.653 -15.472 47.336 1.00 21.47 165 LYS A CA 1
ATOM 1033 C C . LYS A 1 143 ? 19.626 -15.759 46.222 1.00 20.65 165 LYS A C 1
ATOM 1034 O O . LYS A 1 143 ? 20.526 -14.963 45.949 1.00 20.23 165 LYS A O 1
ATOM 1040 N N . THR A 1 144 ? 19.437 -16.906 45.583 1.00 19.68 166 THR A N 1
ATOM 1041 C CA . THR A 1 144 ? 20.113 -17.190 44.331 1.00 21.32 166 THR A CA 1
ATOM 1042 C C . THR A 1 144 ? 19.015 -17.257 43.287 1.00 21.15 166 THR A C 1
ATOM 1043 O O . THR A 1 144 ? 18.132 -18.115 43.361 1.00 25.47 166 THR A O 1
ATOM 1047 N N . LEU A 1 145 ? 19.036 -16.333 42.332 1.00 16.86 167 LEU A N 1
ATOM 1048 C CA . LEU A 1 145 ? 18.015 -16.333 41.283 1.00 17.36 167 LEU A CA 1
ATOM 1049 C C . LEU A 1 145 ? 18.560 -16.995 40.014 1.00 23.63 167 LEU A C 1
ATOM 1050 O O . LEU A 1 145 ? 19.629 -16.624 39.534 1.00 20.30 167 LEU A O 1
ATOM 1055 N N . PRO A 1 146 ? 17.815 -17.967 39.458 1.00 27.54 168 PRO A N 1
ATOM 1056 C CA . PRO A 1 146 ? 18.212 -18.617 38.202 1.00 25.28 168 PRO A CA 1
ATOM 1057 C C . PRO A 1 146 ? 17.793 -17.722 37.048 1.00 21.78 168 PRO A C 1
ATOM 1058 O O . PRO A 1 146 ? 16.860 -18.008 36.310 1.00 21.52 168 PRO A O 1
ATOM 1062 N N . ALA A 1 147 ? 18.517 -16.621 36.902 1.00 20.94 169 ALA A N 1
ATOM 1063 C CA . ALA A 1 147 ? 18.037 -15.465 36.165 1.00 18.12 169 ALA A CA 1
ATOM 1064 C C . ALA A 1 147 ? 18.102 -15.617 34.656 1.00 18.13 169 ALA A C 1
ATOM 1065 O O . ALA A 1 147 ? 17.209 -15.174 33.931 1.00 16.94 169 ALA A O 1
ATOM 1067 N N . HIS A 1 148 ? 19.189 -16.212 34.189 1.00 15.35 170 HIS A N 1
ATOM 1068 C CA . HIS A 1 148 ? 19.503 -16.169 32.774 1.00 17.43 170 HIS A CA 1
ATOM 1069 C C . HIS A 1 148 ? 20.107 -17.479 32.278 1.00 19.19 170 HIS A C 1
ATOM 1070 O O . HIS A 1 148 ? 20.430 -18.360 33.074 1.00 18.90 170 HIS A O 1
ATOM 1077 N N . SER A 1 149 ? 20.254 -17.592 30.959 1.00 19.34 171 SER A N 1
ATOM 1078 C CA . SER A 1 149 ? 20.850 -18.776 30.332 1.00 24.42 171 SER A CA 1
ATOM 1079 C C . SER A 1 149 ? 22.207 -18.478 29.691 1.00 24.16 171 SER A C 1
ATOM 1080 O O . SER A 1 149 ? 22.662 -19.219 28.818 1.00 22.24 171 SER A O 1
ATOM 1083 N N . ASP A 1 150 ? 22.837 -17.388 30.125 1.00 17.42 172 ASP A N 1
ATOM 1084 C CA . ASP A 1 150 ? 24.134 -16.944 29.625 1.00 20.94 172 ASP A CA 1
ATOM 1085 C C . ASP A 1 150 ? 24.656 -15.994 30.691 1.00 16.49 172 ASP A C 1
ATOM 1086 O O . ASP A 1 150 ? 23.897 -15.617 31.585 1.00 17.05 172 ASP A O 1
ATOM 1091 N N . PRO A 1 151 ? 25.946 -15.615 30.616 1.00 18.03 173 PRO A N 1
ATOM 1092 C CA . PRO A 1 151 ? 26.466 -14.726 31.660 1.00 15.74 173 PRO A CA 1
ATOM 1093 C C . PRO A 1 151 ? 25.620 -13.477 31.879 1.00 15.26 173 PRO A C 1
ATOM 1094 O O . PRO A 1 151 ? 25.011 -12.954 30.948 1.00 14.17 173 PRO A O 1
ATOM 1098 N N . VAL A 1 152 ? 25.563 -13.036 33.132 1.00 11.87 174 VAL A N 1
ATOM 1099 C CA . VAL A 1 152 ? 24.788 -11.860 33.510 1.00 15.02 174 VAL A CA 1
ATOM 1100 C C . VAL A 1 152 ? 25.677 -10.632 33.426 1.00 12.90 174 VAL A C 1
ATOM 1101 O O . VAL A 1 152 ? 26.690 -10.550 34.118 1.00 15.82 174 VAL A O 1
ATOM 1105 N N . SER A 1 153 ? 25.293 -9.681 32.583 1.00 13.49 175 SER A N 1
ATOM 1106 C CA . SER A 1 153 ? 26.162 -8.559 32.235 1.00 13.96 175 SER A CA 1
ATOM 1107 C C . SER A 1 153 ? 25.992 -7.320 33.123 1.00 14.75 175 SER A C 1
ATOM 1108 O O . SER A 1 153 ? 26.913 -6.524 33.246 1.00 13.53 175 SER A O 1
ATOM 1111 N N . ALA A 1 154 ? 24.826 -7.158 33.737 1.00 12.88 176 ALA A N 1
ATOM 1112 C CA . ALA A 1 154 ? 24.576 -6.003 34.601 1.00 13.31 176 ALA A CA 1
ATOM 1113 C C . ALA A 1 154 ? 23.468 -6.309 35.586 1.00 14.22 176 ALA A C 1
ATOM 1114 O O . ALA A 1 154 ? 22.583 -7.118 35.301 1.00 12.19 176 ALA A O 1
ATOM 1116 N N . VAL A 1 155 ? 23.527 -5.665 36.747 1.00 14.31 177 VAL A N 1
ATOM 1117 C CA . VAL A 1 155 ? 22.473 -5.780 37.764 1.00 14.29 177 VAL A CA 1
ATOM 1118 C C . VAL A 1 155 ? 22.341 -4.412 38.420 1.00 12.66 177 VAL A C 1
ATOM 1119 O O . VAL A 1 155 ? 23.349 -3.765 38.698 1.00 14.67 177 VAL A O 1
ATOM 1123 N N . HIS A 1 156 ? 21.111 -3.972 38.656 1.00 13.75 178 HIS A N 1
ATOM 1124 C CA . HIS A 1 156 ? 20.877 -2.643 39.233 1.00 14.92 178 HIS A CA 1
ATOM 1125 C C . HIS A 1 156 ? 19.562 -2.590 40.015 1.00 15.73 178 HIS A C 1
ATOM 1126 O O . HIS A 1 156 ? 18.545 -3.106 39.555 1.00 14.98 178 HIS A O 1
ATOM 1133 N N . PHE A 1 157 ? 19.572 -1.963 41.193 1.00 15.05 179 PHE A N 1
ATOM 1134 C CA . PHE A 1 157 ? 18.323 -1.717 41.911 1.00 15.55 179 PHE A CA 1
ATOM 1135 C C . PHE A 1 157 ? 17.646 -0.432 41.449 1.00 18.24 179 PHE A C 1
ATOM 1136 O O . PHE A 1 157 ? 18.314 0.529 41.062 1.00 18.89 179 PHE A O 1
ATOM 1144 N N . ASN A 1 158 ? 16.321 -0.385 41.538 1.00 15.08 180 ASN A N 1
ATOM 1145 C CA . ASN A 1 158 ? 15.615 0.865 41.288 1.00 15.99 180 ASN A CA 1
ATOM 1146 C C . ASN A 1 158 ? 15.649 1.786 42.515 1.00 18.80 180 ASN A C 1
ATOM 1147 O O . ASN A 1 158 ? 16.255 1.444 43.540 1.00 19.75 180 ASN A O 1
ATOM 1152 N N . ARG A 1 159 ? 14.955 2.918 42.381 1.00 21.37 181 ARG A N 1
ATOM 1153 C CA . ARG A 1 159 ? 14.900 4.027 43.340 1.00 29.06 181 ARG A CA 1
ATOM 1154 C C . ARG A 1 159 ? 14.754 3.611 44.781 1.00 22.62 181 ARG A C 1
ATOM 1155 O O . ARG A 1 159 ? 15.440 4.129 45.663 1.00 22.80 181 ARG A O 1
ATOM 1163 N N . ASP A 1 160 ? 13.808 2.711 45.020 1.00 23.79 182 ASP A N 1
ATOM 1164 C CA . ASP A 1 160 ? 13.431 2.363 46.377 1.00 26.36 182 ASP A CA 1
ATOM 1165 C C . ASP A 1 160 ? 13.865 0.953 46.762 1.00 25.02 182 ASP A C 1
ATOM 1166 O O . ASP A 1 160 ? 13.523 0.463 47.837 1.00 20.50 182 ASP A O 1
ATOM 1171 N N . GLY A 1 161 ? 14.621 0.308 45.873 1.00 20.68 183 GLY A N 1
ATOM 1172 C CA . GLY A 1 161 ? 15.223 -0.981 46.162 1.00 19.02 183 GLY A CA 1
ATOM 1173 C C . GLY A 1 161 ? 14.258 -2.145 46.010 1.00 16.43 183 GLY A C 1
ATOM 1174 O O . GLY A 1 161 ? 14.605 -3.292 46.297 1.00 19.38 183 GLY A O 1
ATOM 1175 N N . SER A 1 162 ? 13.049 -1.844 45.560 1.00 17.13 184 SER A N 1
ATOM 1176 C CA . SER A 1 162 ? 11.993 -2.839 45.493 1.00 21.59 184 SER A CA 1
ATOM 1177 C C . SER A 1 162 ? 12.169 -3.741 44.281 1.00 20.20 184 SER A C 1
ATOM 1178 O O . SER A 1 162 ? 11.638 -4.846 44.248 1.00 17.22 184 SER A O 1
ATOM 1181 N N . LEU A 1 163 ? 12.929 -3.265 43.294 1.00 15.12 185 LEU A N 1
ATOM 1182 C CA . LEU A 1 163 ? 13.144 -4.011 42.058 1.00 17.02 185 LEU A CA 1
ATOM 1183 C C . LEU A 1 163 ? 14.623 -4.135 41.720 1.00 17.90 185 LEU A C 1
ATOM 1184 O O . LEU A 1 163 ? 15.426 -3.267 42.072 1.00 15.50 185 LEU A O 1
ATOM 1189 N N . ILE A 1 164 ? 14.963 -5.227 41.037 1.00 16.39 186 ILE A N 1
ATOM 1190 C CA . ILE A 1 164 ? 16.284 -5.414 40.437 1.00 14.16 186 ILE A CA 1
ATOM 1191 C C . ILE A 1 164 ? 16.099 -5.614 38.950 1.00 14.92 186 ILE A C 1
ATOM 1192 O O . ILE A 1 164 ? 15.243 -6.407 38.535 1.00 16.60 186 ILE A O 1
ATOM 1197 N N . VAL A 1 165 ? 16.883 -4.902 38.138 1.00 12.49 187 VAL A N 1
ATOM 1198 C CA . VAL A 1 165 ? 16.936 -5.210 36.703 1.00 13.43 187 VAL A CA 1
ATOM 1199 C C . VAL A 1 165 ? 18.235 -5.949 36.391 1.00 12.83 187 VAL A C 1
ATOM 1200 O O . VAL A 1 165 ? 19.297 -5.605 36.904 1.00 13.02 187 VAL A O 1
ATOM 1204 N N . SER A 1 166 ? 18.148 -6.987 35.561 1.00 14.01 188 SER A N 1
ATOM 1205 C CA . SER A 1 166 ? 19.345 -7.722 35.156 1.00 13.57 188 SER A CA 1
ATOM 1206 C C . SER A 1 166 ? 19.357 -7.866 33.636 1.00 13.66 188 SER A C 1
ATOM 1207 O O . SER A 1 166 ? 18.310 -7.834 32.989 1.00 12.20 188 SER A O 1
ATOM 1210 N N . SER A 1 167 ? 20.554 -8.000 33.076 1.00 12.26 189 SER A N 1
ATOM 1211 C CA . SER A 1 167 ? 20.711 -8.227 31.640 1.00 12.41 189 SER A CA 1
ATOM 1212 C C . SER A 1 167 ? 21.669 -9.386 31.406 1.00 12.51 189 SER A C 1
ATOM 1213 O O . SER A 1 167 ? 22.457 -9.738 32.283 1.00 13.94 189 SER A O 1
ATOM 1216 N N . SER A 1 168 ? 21.622 -9.966 30.207 1.00 12.93 190 SER A N 1
ATOM 1217 C CA . SER A 1 168 ? 22.487 -11.098 29.900 1.00 11.89 190 SER A CA 1
ATOM 1218 C C . SER A 1 168 ? 22.770 -11.178 28.411 1.00 14.04 190 SER A C 1
ATOM 1219 O O . SER A 1 168 ? 22.004 -10.652 27.599 1.00 12.20 190 SER A O 1
ATOM 1222 N N . TYR A 1 169 ? 23.861 -11.856 28.068 1.00 15.09 191 TYR A N 1
ATOM 1223 C CA . TYR A 1 169 ? 24.172 -12.148 26.679 1.00 17.06 191 TYR A CA 1
ATOM 1224 C C . TYR A 1 169 ? 23.079 -13.012 26.049 1.00 19.48 191 TYR A C 1
ATOM 1225 O O . TYR A 1 169 ? 23.003 -13.118 24.822 1.00 20.97 191 TYR A O 1
ATOM 1234 N N . ASP A 1 170 ? 22.233 -13.624 26.882 1.00 16.48 192 ASP A N 1
ATOM 1235 C CA . ASP A 1 170 ? 21.085 -14.381 26.380 1.00 19.51 192 ASP A CA 1
ATOM 1236 C C . ASP A 1 170 ? 20.033 -13.518 25.675 1.00 18.21 192 ASP A C 1
ATOM 1237 O O . ASP A 1 170 ? 19.077 -14.042 25.118 1.00 20.82 192 ASP A O 1
ATOM 1242 N N . GLY A 1 171 ? 20.201 -12.199 25.718 1.00 15.83 193 GLY A N 1
ATOM 1243 C CA . GLY A 1 171 ? 19.330 -11.299 24.984 1.00 17.15 193 GLY A CA 1
ATOM 1244 C C . GLY A 1 171 ? 18.183 -10.724 25.800 1.00 17.76 193 GLY A C 1
ATOM 1245 O O . GLY A 1 171 ? 17.366 -9.956 25.281 1.00 19.29 193 GLY A O 1
ATOM 1246 N N . LEU A 1 172 ? 18.128 -11.088 27.076 1.00 16.29 194 LEU A N 1
ATOM 1247 C CA . LEU A 1 172 ? 17.023 -10.676 27.929 1.00 18.28 194 LEU A CA 1
ATOM 1248 C C . LEU A 1 172 ? 17.408 -9.589 28.929 1.00 15.22 194 LEU A C 1
ATOM 1249 O O . LEU A 1 172 ? 18.512 -9.598 29.481 1.00 17.56 194 LEU A O 1
ATOM 1254 N N . CYS A 1 173 ? 16.477 -8.670 29.158 1.00 15.16 195 CYS A N 1
ATOM 1255 C CA . CYS A 1 173 ? 16.463 -7.861 30.372 1.00 13.02 195 CYS A CA 1
ATOM 1256 C C . CYS A 1 173 ? 15.365 -8.430 31.254 1.00 15.94 195 CYS A C 1
ATOM 1257 O O . CYS A 1 173 ? 14.250 -8.665 30.780 1.00 18.34 195 CYS A O 1
ATOM 1260 N N . ARG A 1 174 ? 15.670 -8.658 32.526 1.00 14.49 196 ARG A N 1
ATOM 1261 C CA . ARG A 1 174 ? 14.643 -9.139 33.443 1.00 14.79 196 ARG A CA 1
ATOM 1262 C C . ARG A 1 174 ? 14.542 -8.278 34.680 1.00 15.52 196 ARG A C 1
ATOM 1263 O O . ARG A 1 174 ? 15.536 -7.751 35.175 1.00 14.94 196 ARG A O 1
ATOM 1271 N N . ILE A 1 175 ? 13.319 -8.134 35.173 1.00 16.95 197 ILE A N 1
ATOM 1272 C CA . ILE A 1 175 ? 13.084 -7.339 36.366 1.00 14.67 197 ILE A CA 1
ATOM 1273 C C . ILE A 1 175 ? 12.551 -8.238 37.481 1.00 16.65 197 ILE A C 1
ATOM 1274 O O . ILE A 1 175 ? 11.587 -8.987 37.277 1.00 17.79 197 ILE A O 1
ATOM 1279 N N . TRP A 1 176 ? 13.196 -8.169 38.643 1.00 14.92 198 TRP A N 1
ATOM 1280 C CA . TRP A 1 176 ? 12.950 -9.090 39.747 1.00 13.87 198 TRP A CA 1
ATOM 1281 C C . TRP A 1 176 ? 12.382 -8.346 40.947 1.00 18.37 198 TRP A C 1
ATOM 1282 O O . TRP A 1 176 ? 12.786 -7.216 41.236 1.00 17.72 198 TRP A O 1
ATOM 1293 N N . ASP A 1 177 ? 11.443 -8.979 41.645 1.00 16.96 199 ASP A N 1
ATOM 1294 C CA . ASP A 1 177 ? 10.979 -8.461 42.939 1.00 18.49 199 ASP A CA 1
ATOM 1295 C C . ASP A 1 177 ? 12.033 -8.769 43.996 1.00 19.03 199 ASP A C 1
ATOM 1296 O O . ASP A 1 177 ? 12.320 -9.934 44.261 1.00 17.89 199 ASP A O 1
ATOM 1301 N N . THR A 1 178 ? 12.621 -7.731 44.591 1.00 16.61 200 THR A N 1
ATOM 1302 C CA . THR A 1 178 ? 13.712 -7.928 45.539 1.00 18.38 200 THR A CA 1
ATOM 1303 C C . THR A 1 178 ? 13.288 -8.851 46.676 1.00 20.07 200 THR A C 1
ATOM 1304 O O . THR A 1 178 ? 14.019 -9.759 47.059 1.00 20.85 200 THR A O 1
ATOM 1308 N N . ALA A 1 179 ? 12.084 -8.631 47.185 1.00 21.16 201 ALA A N 1
ATOM 1309 C CA . ALA A 1 179 ? 11.670 -9.285 48.422 1.00 23.77 201 ALA A CA 1
ATOM 1310 C C . ALA A 1 179 ? 11.322 -10.752 48.208 1.00 22.96 201 ALA A C 1
ATOM 1311 O O . ALA A 1 179 ? 11.627 -11.603 49.046 1.00 23.86 201 ALA A O 1
ATOM 1313 N N . SER A 1 180 ? 10.674 -11.045 47.087 1.00 21.61 202 SER A N 1
ATOM 1314 C CA . SER A 1 180 ? 10.195 -12.393 46.827 1.00 23.02 202 SER A CA 1
ATOM 1315 C C . SER A 1 180 ? 11.132 -13.207 45.940 1.00 25.87 202 SER A C 1
ATOM 1316 O O . SER A 1 180 ? 11.123 -14.435 45.991 1.00 25.32 202 SER A O 1
ATOM 1319 N N . GLY A 1 181 ? 11.923 -12.528 45.112 1.00 22.48 203 GLY A N 1
ATOM 1320 C CA . GLY A 1 181 ? 12.784 -13.208 44.154 1.00 19.24 203 GLY A CA 1
ATOM 1321 C C . GLY A 1 181 ? 12.064 -13.532 42.856 1.00 18.60 203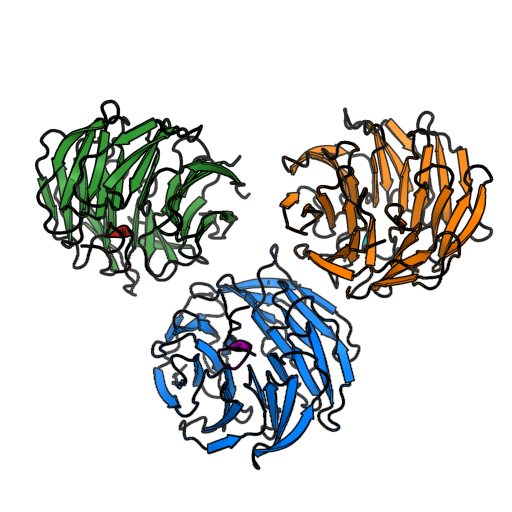 GLY A C 1
ATOM 1322 O O . GLY A 1 181 ? 12.640 -14.135 41.943 1.00 18.60 203 GLY A O 1
ATOM 1323 N N . GLN A 1 182 ? 10.805 -13.129 42.760 1.00 18.51 204 GLN A N 1
ATOM 1324 C CA . GLN A 1 182 ? 10.019 -13.458 41.568 1.00 19.05 204 GLN A CA 1
ATOM 1325 C C . GLN A 1 182 ? 10.421 -12.650 40.341 1.00 17.74 204 GLN A C 1
ATOM 1326 O O . GLN A 1 182 ? 10.713 -11.457 40.432 1.00 17.79 204 GLN A O 1
ATOM 1332 N N . CYS A 1 183 ? 10.419 -13.304 39.183 1.00 16.11 205 CYS A N 1
ATOM 1333 C CA . CYS A 1 183 ? 10.609 -12.592 37.930 1.00 18.56 205 CYS A CA 1
ATOM 1334 C C . CYS A 1 183 ? 9.304 -11.892 37.596 1.00 17.52 205 CYS A C 1
ATOM 1335 O O . CYS A 1 183 ? 8.286 -12.541 37.362 1.00 22.49 205 CYS A O 1
ATOM 1338 N N . LEU A 1 184 ? 9.332 -10.565 37.584 1.00 16.46 206 LEU A N 1
ATOM 1339 C CA . LEU A 1 184 ? 8.132 -9.783 37.328 1.00 16.83 206 LEU A CA 1
ATOM 1340 C C . LEU A 1 184 ? 7.962 -9.422 35.867 1.00 22.98 206 LEU A C 1
ATOM 1341 O O . LEU A 1 184 ? 6.840 -9.249 35.398 1.00 24.10 206 LEU A O 1
ATOM 1346 N N . LYS A 1 185 ? 9.071 -9.283 35.149 1.00 17.84 207 LYS A N 1
ATOM 1347 C CA . LYS A 1 185 ? 9.001 -8.851 33.763 1.00 18.83 207 LYS A CA 1
ATOM 1348 C C . LYS A 1 185 ? 10.227 -9.304 32.973 1.00 16.60 207 LYS A C 1
ATOM 1349 O O . LYS A 1 185 ? 11.342 -9.328 33.492 1.00 16.55 207 LYS A O 1
ATOM 1355 N N . THR A 1 186 ? 9.999 -9.693 31.723 1.00 16.99 208 THR A N 1
ATOM 1356 C CA . THR A 1 186 ? 11.088 -9.954 30.784 1.00 18.85 208 THR A CA 1
ATOM 1357 C C . THR A 1 186 ? 10.917 -8.995 29.624 1.00 16.09 208 THR A C 1
ATOM 1358 O O . THR A 1 186 ? 9.841 -8.942 29.024 1.00 19.07 208 THR A O 1
ATOM 1362 N N . LEU A 1 187 ? 11.958 -8.222 29.307 1.00 17.36 209 LEU A N 1
ATOM 1363 C CA . LEU A 1 187 ? 11.884 -7.262 28.202 1.00 17.10 209 LEU A CA 1
ATOM 1364 C C . LEU A 1 187 ? 12.771 -7.678 27.039 1.00 19.86 209 LEU A C 1
ATOM 1365 O O . LEU A 1 187 ? 13.936 -8.050 27.227 1.00 18.62 209 LEU A O 1
ATOM 1370 N N . ILE A 1 188 ? 12.214 -7.610 25.838 1.00 19.85 210 ILE A N 1
ATOM 1371 C CA . ILE A 1 188 ? 12.948 -7.980 24.635 1.00 22.90 210 ILE A CA 1
ATOM 1372 C C . ILE A 1 188 ? 12.248 -7.393 23.402 1.00 27.15 210 ILE A C 1
ATOM 1373 O O . ILE A 1 188 ? 11.019 -7.360 23.340 1.00 23.41 210 ILE A O 1
ATOM 1378 N N . ASP A 1 189 ? 13.022 -6.891 22.441 1.00 26.78 211 ASP A N 1
ATOM 1379 C CA . ASP A 1 189 ? 12.435 -6.317 21.227 1.00 34.16 211 ASP A CA 1
ATOM 1380 C C . ASP A 1 189 ? 12.191 -7.472 20.247 1.00 35.24 211 ASP A C 1
ATOM 1381 O O . ASP A 1 189 ? 12.281 -8.632 20.645 1.00 38.78 211 ASP A O 1
ATOM 1386 N N . ASP A 1 190 ? 11.876 -7.212 18.981 1.00 42.91 212 ASP A N 1
ATOM 1387 C CA . ASP A 1 190 ? 11.659 -8.369 18.102 1.00 47.46 212 ASP A CA 1
ATOM 1388 C C . ASP A 1 190 ? 12.963 -8.986 17.594 1.00 47.52 212 ASP A C 1
ATOM 1389 O O . ASP A 1 190 ? 13.127 -9.218 16.398 1.00 47.05 212 ASP A O 1
ATOM 1394 N N . ASP A 1 191 ? 13.873 -9.270 18.519 1.00 45.57 213 ASP A N 1
ATOM 1395 C CA . ASP A 1 191 ? 15.179 -9.817 18.181 1.00 37.95 213 ASP A CA 1
ATOM 1396 C C . ASP A 1 191 ? 15.933 -10.113 19.470 1.00 38.86 213 ASP A C 1
ATOM 1397 O O . ASP A 1 191 ? 15.559 -9.626 20.539 1.00 41.76 213 ASP A O 1
ATOM 1402 N N . ASN A 1 192 ? 16.999 -10.899 19.369 1.00 32.15 214 ASN A N 1
ATOM 1403 C CA . ASN A 1 192 ? 17.731 -11.318 20.557 1.00 30.41 214 ASN A CA 1
ATOM 1404 C C . ASN A 1 192 ? 19.229 -10.980 20.607 1.00 22.87 214 ASN A C 1
ATOM 1405 O O . ASN A 1 192 ? 20.025 -11.822 21.025 1.00 27.59 214 ASN A O 1
ATOM 1410 N N . PRO A 1 193 ? 19.621 -9.744 20.232 1.00 24.52 215 PRO A N 1
ATOM 1411 C CA . PRO A 1 193 ? 21.056 -9.467 20.404 1.00 20.74 215 PRO A CA 1
ATOM 1412 C C . PRO A 1 193 ? 21.432 -9.502 21.882 1.00 19.59 215 PRO A C 1
ATOM 1413 O O . PRO A 1 193 ? 20.578 -9.190 22.724 1.00 19.40 215 PRO A O 1
ATOM 1417 N N . PRO A 1 194 ? 22.677 -9.896 22.199 1.00 19.84 216 PRO A N 1
ATOM 1418 C CA . PRO A 1 194 ? 23.123 -9.933 23.599 1.00 15.79 216 PRO A CA 1
ATOM 1419 C C . PRO A 1 194 ? 22.896 -8.575 24.247 1.00 16.44 216 PRO A C 1
ATOM 1420 O O . PRO A 1 194 ? 23.117 -7.557 23.603 1.00 16.36 216 PRO A O 1
ATOM 1424 N N . VAL A 1 195 ? 22.407 -8.561 25.484 1.00 14.64 217 VAL A N 1
ATOM 1425 C CA . VAL A 1 195 ? 22.238 -7.307 26.209 1.00 16.04 217 VAL A CA 1
ATOM 1426 C C . VAL A 1 195 ? 23.463 -7.138 27.091 1.00 13.76 217 VAL A C 1
ATOM 1427 O O . VAL A 1 195 ? 23.748 -7.977 27.946 1.00 15.81 217 VAL A O 1
ATOM 1431 N N . SER A 1 196 ? 24.200 -6.060 26.857 1.00 13.73 218 SER A N 1
ATOM 1432 C CA . SER A 1 196 ? 25.512 -5.891 27.462 1.00 13.58 218 SER A CA 1
ATOM 1433 C C . SER A 1 196 ? 25.498 -4.980 28.683 1.00 14.11 218 SER A C 1
ATOM 1434 O O . SER A 1 196 ? 26.465 -4.939 29.448 1.00 14.87 218 SER A O 1
ATOM 1437 N N . PHE A 1 197 ? 24.411 -4.236 28.851 1.00 11.97 219 PHE A N 1
ATOM 1438 C CA . PHE A 1 197 ? 24.279 -3.345 30.004 1.00 13.18 219 PHE A CA 1
ATOM 1439 C C . PHE A 1 197 ? 22.831 -2.981 30.253 1.00 14.02 219 PHE A C 1
ATOM 1440 O O . PHE A 1 197 ? 22.045 -2.849 29.318 1.00 12.83 219 PHE A O 1
ATOM 1448 N N . VAL A 1 198 ? 22.481 -2.794 31.520 1.00 14.90 220 VAL A N 1
ATOM 1449 C CA . VAL A 1 198 ? 21.159 -2.311 31.836 1.00 14.89 220 VAL A CA 1
ATOM 1450 C C . VAL A 1 198 ? 21.196 -1.503 33.139 1.00 13.65 220 VAL A C 1
ATOM 1451 O O . VAL A 1 198 ? 21.997 -1.792 34.021 1.00 14.56 220 VAL A O 1
ATOM 1455 N N . LYS A 1 199 ? 20.355 -0.473 33.228 1.00 14.90 221 LYS A N 1
ATOM 1456 C CA . LYS A 1 199 ? 20.135 0.240 34.493 1.00 15.50 221 LYS A CA 1
ATOM 1457 C C . LYS A 1 199 ? 18.838 1.044 34.495 1.00 14.77 221 LYS A C 1
ATOM 1458 O O . LYS A 1 199 ? 18.322 1.435 33.441 1.00 15.43 221 LYS A O 1
ATOM 1464 N N . PHE A 1 200 ? 18.288 1.257 35.686 1.00 15.87 222 PHE A N 1
ATOM 1465 C CA . PHE A 1 200 ? 17.097 2.077 35.814 1.00 16.95 222 PHE A CA 1
ATOM 1466 C C . PHE A 1 200 ? 17.492 3.538 35.678 1.00 17.69 222 PHE A C 1
ATOM 1467 O O . PHE A 1 200 ? 18.593 3.929 36.068 1.00 17.28 222 PHE A O 1
ATOM 1475 N N . SER A 1 201 ? 16.572 4.331 35.140 1.00 16.15 223 SER A N 1
ATOM 1476 C CA . SER A 1 201 ? 16.663 5.784 35.152 1.00 21.95 223 SER A CA 1
ATOM 1477 C C . SER A 1 201 ? 16.566 6.257 36.602 1.00 22.48 223 SER A C 1
ATOM 1478 O O . SER A 1 201 ? 16.101 5.512 37.462 1.00 23.54 223 SER A O 1
ATOM 1481 N N . PRO A 1 202 ? 17.009 7.494 36.890 1.00 23.99 224 PRO A N 1
ATOM 1482 C CA . PRO A 1 202 ? 16.991 7.959 38.285 1.00 22.47 224 PRO A CA 1
ATOM 1483 C C . PRO A 1 202 ? 15.602 7.954 38.935 1.00 25.37 224 PRO A C 1
ATOM 1484 O O . PRO A 1 202 ? 15.526 7.736 40.142 1.00 31.15 224 PRO A O 1
ATOM 1488 N N . ASN A 1 203 ? 14.540 8.179 38.164 1.00 27.85 225 ASN A N 1
ATOM 1489 C CA . ASN A 1 203 ? 13.182 8.133 38.715 1.00 34.54 225 ASN A CA 1
ATOM 1490 C C . ASN A 1 203 ? 12.568 6.728 38.724 1.00 33.51 225 ASN A C 1
ATOM 1491 O O . ASN A 1 203 ? 11.421 6.545 39.149 1.00 33.40 225 ASN A O 1
ATOM 1496 N N . GLY A 1 204 ? 13.327 5.748 38.236 1.00 26.16 226 GLY A N 1
ATOM 1497 C CA . GLY A 1 204 ? 12.906 4.357 38.277 1.00 27.14 226 GLY A CA 1
ATOM 1498 C C . GLY A 1 204 ? 11.849 3.985 37.256 1.00 27.14 226 GLY A C 1
ATOM 1499 O O . GLY A 1 204 ? 11.414 2.833 37.196 1.00 26.47 226 GLY A O 1
ATOM 1500 N N . LYS A 1 205 ? 11.443 4.953 36.439 1.00 24.14 227 LYS A N 1
ATOM 1501 C CA . LYS A 1 205 ? 10.382 4.716 35.470 1.00 26.62 227 LYS A CA 1
ATOM 1502 C C . LYS A 1 205 ? 10.883 4.128 34.146 1.00 24.57 227 LYS A C 1
ATOM 1503 O O . LYS A 1 205 ? 10.115 3.513 33.408 1.00 24.51 227 LYS A O 1
ATOM 1509 N N . TYR A 1 206 ? 12.164 4.307 33.847 1.00 21.62 228 TYR A N 1
ATOM 1510 C CA . TYR A 1 206 ? 12.706 3.775 32.595 1.00 22.59 228 TYR A CA 1
ATOM 1511 C C . TYR A 1 206 ? 13.857 2.832 32.842 1.00 18.77 228 TYR A C 1
ATOM 1512 O O . TYR A 1 206 ? 14.415 2.783 33.935 1.00 19.35 228 TYR A O 1
ATOM 1521 N N . ILE A 1 207 ? 14.214 2.091 31.799 1.00 18.30 229 ILE A N 1
ATOM 1522 C CA . ILE A 1 207 ? 15.404 1.267 31.830 1.00 17.25 229 ILE A CA 1
ATOM 1523 C C . ILE A 1 207 ? 16.230 1.577 30.580 1.00 14.32 229 ILE A C 1
ATOM 1524 O O . ILE A 1 207 ? 15.703 1.593 29.468 1.00 18.29 229 ILE A O 1
ATOM 1529 N N . LEU A 1 208 ? 17.517 1.845 30.774 1.00 14.04 230 LEU A N 1
ATOM 1530 C CA . LEU A 1 208 ? 18.424 2.081 29.660 1.00 16.69 230 LEU A CA 1
ATOM 1531 C C . LEU A 1 208 ? 19.130 0.764 29.425 1.00 15.54 230 LEU A C 1
ATOM 1532 O O . LEU A 1 208 ? 19.692 0.190 30.358 1.00 15.61 230 LEU A O 1
ATOM 1537 N N . ALA A 1 209 ? 19.091 0.260 28.196 1.00 14.42 231 ALA A N 1
ATOM 1538 C CA . ALA A 1 209 ? 19.695 -1.035 27.909 1.00 13.93 231 ALA A CA 1
ATOM 1539 C C . ALA A 1 209 ? 20.612 -0.928 26.714 1.00 12.78 231 ALA A C 1
ATOM 1540 O O . ALA A 1 209 ? 20.215 -0.403 25.686 1.00 14.94 231 ALA A O 1
ATOM 1542 N N . ALA A 1 210 ? 21.814 -1.469 26.845 1.00 12.24 232 ALA A N 1
ATOM 1543 C CA . ALA A 1 210 ? 22.735 -1.552 25.709 1.00 14.76 232 ALA A CA 1
ATOM 1544 C C . ALA A 1 210 ? 22.698 -2.956 25.109 1.00 14.50 232 ALA A C 1
ATOM 1545 O O . ALA A 1 210 ? 22.674 -3.953 25.844 1.00 14.58 232 ALA A O 1
ATOM 1547 N N . THR A 1 211 ? 22.733 -3.044 23.781 1.00 16.06 233 THR A N 1
ATOM 1548 C CA . THR A 1 211 ? 22.841 -4.336 23.108 1.00 14.58 233 THR A CA 1
ATOM 1549 C C . THR A 1 211 ? 24.037 -4.320 22.158 1.00 16.88 233 THR A C 1
ATOM 1550 O O . THR A 1 211 ? 24.461 -3.252 21.716 1.00 15.56 233 THR A O 1
ATOM 1554 N N . LEU A 1 212 ? 24.558 -5.506 21.834 1.00 16.27 234 LEU A N 1
ATOM 1555 C CA . LEU A 1 212 ? 25.801 -5.624 21.076 1.00 14.52 234 LEU A CA 1
ATOM 1556 C C . LEU A 1 212 ? 25.557 -5.506 19.582 1.00 16.18 234 LEU A C 1
ATOM 1557 O O . LEU A 1 212 ? 26.183 -6.194 18.769 1.00 19.34 234 LEU A O 1
ATOM 1562 N N . ASP A 1 213 ? 24.632 -4.622 19.233 1.00 15.17 235 ASP A N 1
ATOM 1563 C CA . ASP A 1 213 ? 24.396 -4.245 17.854 1.00 16.47 235 ASP A CA 1
ATOM 1564 C C . ASP A 1 213 ? 24.488 -2.735 17.753 1.00 14.75 235 ASP A C 1
ATOM 1565 O O . ASP A 1 213 ? 23.708 -2.107 17.037 1.00 14.16 235 ASP A O 1
ATOM 1570 N N . ASN A 1 214 ? 25.448 -2.158 18.475 1.00 13.52 236 ASN A N 1
ATOM 1571 C CA . ASN A 1 214 ? 25.710 -0.714 18.413 1.00 13.07 236 ASN A CA 1
ATOM 1572 C C . ASN A 1 214 ? 24.523 0.147 18.801 1.00 13.69 236 ASN A C 1
ATOM 1573 O O . ASN A 1 214 ? 24.316 1.217 18.240 1.00 15.39 236 ASN A O 1
ATOM 1578 N N . THR A 1 215 ? 23.741 -0.292 19.777 1.00 15.42 237 THR A N 1
ATOM 1579 C CA . THR A 1 215 ? 22.506 0.413 20.061 1.00 15.66 237 THR A CA 1
ATOM 1580 C C . THR A 1 215 ? 22.246 0.496 21.554 1.00 14.13 237 THR A C 1
ATOM 1581 O O . THR A 1 215 ? 22.476 -0.467 22.276 1.00 17.95 237 THR A O 1
ATOM 1585 N N . LEU A 1 216 ? 21.805 1.669 22.002 1.00 15.43 238 LEU A N 1
ATOM 1586 C CA . LEU A 1 216 ? 21.261 1.849 23.351 1.00 13.64 238 LEU A CA 1
ATOM 1587 C C . LEU A 1 216 ? 19.774 2.120 23.196 1.00 15.17 238 LEU A C 1
ATOM 1588 O O . LEU A 1 216 ? 19.368 2.778 22.243 1.00 17.14 238 LEU A O 1
ATOM 1593 N N . LYS A 1 217 ? 18.967 1.625 24.133 1.00 17.32 239 LYS A N 1
ATOM 1594 C CA . LYS A 1 217 ? 17.518 1.798 24.066 1.00 18.18 239 LYS A CA 1
ATOM 1595 C C . LYS A 1 217 ? 16.969 2.240 25.418 1.00 16.03 239 LYS A C 1
ATOM 1596 O O . LYS A 1 217 ? 17.386 1.744 26.461 1.00 16.30 239 LYS A O 1
ATOM 1602 N N . LEU A 1 218 ? 16.038 3.186 25.380 1.00 18.71 240 LEU A N 1
ATOM 1603 C CA . LEU A 1 218 ? 15.353 3.627 26.588 1.00 18.73 240 LEU A CA 1
ATOM 1604 C C . LEU A 1 218 ? 13.991 2.956 26.612 1.00 20.61 240 LEU A C 1
ATOM 1605 O O . LEU A 1 218 ? 13.186 3.167 25.714 1.00 22.52 240 LEU A O 1
ATOM 1610 N N . TRP A 1 219 ? 13.752 2.127 27.627 1.00 18.84 241 TRP A N 1
ATOM 1611 C CA . TRP A 1 219 ? 12.505 1.376 27.747 1.00 21.13 241 TRP A CA 1
ATOM 1612 C C . TRP A 1 219 ? 11.625 1.980 28.819 1.00 19.90 241 TRP A C 1
ATOM 1613 O O . TRP A 1 219 ? 12.114 2.315 29.893 1.00 20.86 241 TRP A O 1
ATOM 1624 N N . ASP A 1 220 ? 10.330 2.089 28.545 1.00 22.63 242 ASP A N 1
ATOM 1625 C CA . ASP A 1 220 ? 9.377 2.378 29.609 1.00 26.74 242 ASP A CA 1
ATOM 1626 C C . ASP A 1 220 ? 9.124 1.065 30.345 1.00 24.27 242 ASP A C 1
ATOM 1627 O O . ASP A 1 220 ? 8.622 0.112 29.757 1.00 24.10 242 ASP A O 1
ATOM 1632 N N . TYR A 1 221 ? 9.495 1.003 31.621 1.00 25.23 243 TYR A N 1
ATOM 1633 C CA . TYR A 1 221 ? 9.362 -0.240 32.378 1.00 27.80 243 TYR A CA 1
ATOM 1634 C C . TYR A 1 221 ? 7.908 -0.700 32.521 1.00 30.20 243 TYR A C 1
ATOM 1635 O O . TYR A 1 221 ? 7.567 -1.827 32.153 1.00 23.67 243 TYR A O 1
ATOM 1644 N N . SER A 1 222 ? 7.059 0.172 33.057 1.00 28.64 244 SER A N 1
ATOM 1645 C CA . SER A 1 222 ? 5.680 -0.210 33.336 1.00 30.74 244 SER A CA 1
ATOM 1646 C C . SER A 1 222 ? 4.942 -0.643 32.074 1.00 30.57 244 SER A C 1
ATOM 1647 O O . SER A 1 222 ? 4.201 -1.620 32.091 1.00 35.06 244 SER A O 1
ATOM 1650 N N . LYS A 1 223 ? 5.172 0.065 30.972 1.00 31.72 245 LYS A N 1
ATOM 1651 C CA . LYS A 1 223 ? 4.481 -0.233 29.721 1.00 29.64 245 LYS A CA 1
ATOM 1652 C C . LYS A 1 223 ? 5.199 -1.302 28.904 1.00 33.99 245 LYS A C 1
ATOM 1653 O O . LYS A 1 223 ? 4.616 -1.895 27.992 1.00 32.29 245 LYS A O 1
ATOM 1659 N N . GLY A 1 224 ? 6.466 -1.545 29.241 1.00 29.94 246 GLY A N 1
ATOM 1660 C CA . GLY A 1 224 ? 7.248 -2.586 28.594 1.00 29.19 246 GLY A CA 1
ATOM 1661 C C . GLY A 1 224 ? 7.553 -2.332 27.126 1.00 25.65 246 GLY A C 1
ATOM 1662 O O . GLY A 1 224 ? 7.636 -3.270 26.334 1.00 25.29 246 GLY A O 1
ATOM 1663 N N . LYS A 1 225 ? 7.731 -1.071 26.756 1.00 24.49 247 LYS A N 1
ATOM 1664 C CA . LYS A 1 225 ? 8.020 -0.756 25.362 1.00 28.86 247 LYS A CA 1
ATOM 1665 C C . LYS A 1 225 ? 9.258 0.126 25.201 1.00 27.06 247 LYS A C 1
ATOM 1666 O O . LYS A 1 225 ? 9.598 0.922 26.083 1.00 25.26 247 LYS A O 1
ATOM 1672 N N . CYS A 1 226 ? 9.944 -0.037 24.074 1.00 26.50 248 CYS A N 1
ATOM 1673 C CA . CYS A 1 226 ? 11.087 0.812 23.760 1.00 27.10 248 CYS A CA 1
ATOM 1674 C C . CYS A 1 226 ? 10.618 2.181 23.265 1.00 28.43 248 CYS A C 1
ATOM 1675 O O . CYS A 1 226 ? 9.809 2.269 22.340 1.00 32.44 248 CYS A O 1
ATOM 1678 N N . LEU A 1 227 ? 11.125 3.239 23.893 1.00 27.60 249 LEU A N 1
ATOM 1679 C CA . LEU A 1 227 ? 10.711 4.608 23.592 1.00 21.61 249 LEU A CA 1
ATOM 1680 C C . LEU A 1 227 ? 11.713 5.341 22.711 1.00 29.75 249 LEU A C 1
ATOM 1681 O O . LEU A 1 227 ? 11.331 6.042 21.769 1.00 30.99 249 LEU A O 1
ATOM 1686 N N . LYS A 1 228 ? 12.992 5.203 23.049 1.00 27.23 250 LYS A N 1
ATOM 1687 C CA . LYS A 1 228 ? 14.057 5.947 22.383 1.00 23.85 250 LYS A CA 1
ATOM 1688 C C . LYS A 1 228 ? 15.187 5.007 22.009 1.00 22.81 250 LYS A C 1
ATOM 1689 O O . LYS A 1 228 ? 15.376 3.969 22.638 1.00 21.17 250 LYS A O 1
ATOM 1695 N N . THR A 1 229 ? 15.942 5.387 20.988 1.00 23.13 251 THR A N 1
ATOM 1696 C CA . THR A 1 229 ? 17.046 4.574 20.500 1.00 22.11 251 THR A CA 1
ATOM 1697 C C . THR A 1 229 ? 18.232 5.511 20.239 1.00 20.24 251 THR A C 1
ATOM 1698 O O . THR A 1 229 ? 18.057 6.576 19.649 1.00 20.57 251 THR A O 1
ATOM 1702 N N . TYR A 1 230 ? 19.420 5.131 20.702 1.00 17.78 252 TYR A N 1
ATOM 1703 C CA . TYR A 1 230 ? 20.616 5.958 20.531 1.00 15.30 252 TYR A CA 1
ATOM 1704 C C . TYR A 1 230 ? 21.647 5.149 19.768 1.00 15.49 252 TYR A C 1
ATOM 1705 O O . TYR A 1 230 ? 21.954 4.017 20.137 1.00 14.85 252 TYR A O 1
ATOM 1714 N N . THR A 1 231 ? 22.169 5.716 18.688 1.00 15.17 253 THR A N 1
ATOM 1715 C CA . THR A 1 231 ? 23.045 4.963 17.786 1.00 14.35 253 THR A CA 1
ATOM 1716 C C . THR A 1 231 ? 24.176 5.853 17.288 1.00 16.88 253 THR A C 1
ATOM 1717 O O . THR A 1 231 ? 24.210 7.050 17.596 1.00 16.61 253 THR A O 1
ATOM 1721 N N . GLY A 1 232 ? 25.090 5.269 16.512 1.00 16.38 254 GLY A N 1
ATOM 1722 C CA . GLY A 1 232 ? 26.180 6.013 15.894 1.00 16.50 254 GLY A CA 1
ATOM 1723 C C . GLY A 1 232 ? 27.543 5.584 16.420 1.00 17.42 254 GLY A C 1
ATOM 1724 O O . GLY A 1 232 ? 28.585 5.838 15.797 1.00 16.11 254 GLY A O 1
ATOM 1725 N N . HIS A 1 233 ? 27.540 4.932 17.574 1.00 15.45 255 HIS A N 1
ATOM 1726 C CA . HIS A 1 233 ? 28.781 4.471 18.188 1.00 13.47 255 HIS A CA 1
ATOM 1727 C C . HIS A 1 233 ? 29.103 3.028 17.808 1.00 14.59 255 HIS A C 1
ATOM 1728 O O . HIS A 1 233 ? 28.425 2.429 16.976 1.00 16.27 255 HIS A O 1
ATOM 1735 N N . LYS A 1 234 ? 30.164 2.485 18.391 1.00 14.69 256 LYS A N 1
ATOM 1736 C CA . LYS A 1 234 ? 30.541 1.105 18.108 1.00 13.45 256 LYS A CA 1
ATOM 1737 C C . LYS A 1 234 ? 30.475 0.278 19.376 1.00 13.48 256 LYS A C 1
ATOM 1738 O O . LYS A 1 234 ? 31.202 0.526 20.347 1.00 14.37 256 LYS A O 1
ATOM 1744 N N . ASN A 1 235 ? 29.574 -0.699 19.382 1.00 11.38 257 ASN A N 1
ATOM 1745 C CA . ASN A 1 235 ? 29.474 -1.594 20.527 1.00 12.45 257 ASN A CA 1
ATOM 1746 C C . ASN A 1 235 ? 29.009 -2.949 20.040 1.00 13.44 257 ASN A C 1
ATOM 1747 O O . ASN A 1 235 ? 27.807 -3.190 19.923 1.00 14.53 257 ASN A O 1
ATOM 1752 N N . GLU A 1 236 ? 29.974 -3.817 19.742 1.00 13.38 258 GLU A N 1
ATOM 1753 C CA . GLU A 1 236 ? 29.697 -5.150 19.202 1.00 15.21 258 GLU A CA 1
ATOM 1754 C C . GLU A 1 236 ? 30.224 -6.273 20.083 1.00 13.78 258 GLU A C 1
ATOM 1755 O O . GLU A 1 236 ? 29.896 -7.436 19.856 1.00 17.85 258 GLU A O 1
ATOM 1761 N N . LYS A 1 237 ? 31.093 -5.954 21.039 1.00 13.24 259 LYS A N 1
ATOM 1762 C CA . LYS A 1 237 ? 31.885 -6.988 21.712 1.00 12.19 259 LYS A CA 1
ATOM 1763 C C . LYS A 1 237 ? 31.906 -6.925 23.242 1.00 14.73 259 LYS A C 1
ATOM 1764 O O . LYS A 1 237 ? 31.987 -7.960 23.917 1.00 18.48 259 LYS A O 1
ATOM 1770 N N . TYR A 1 238 ? 31.914 -5.713 23.785 1.00 13.61 260 TYR A N 1
ATOM 1771 C CA . TYR A 1 238 ? 32.172 -5.526 25.216 1.00 13.15 260 TYR A CA 1
ATOM 1772 C C . TYR A 1 238 ? 30.970 -5.010 25.981 1.00 13.84 260 TYR A C 1
ATOM 1773 O O . TYR A 1 238 ? 30.084 -4.353 25.426 1.00 12.99 260 TYR A O 1
ATOM 1782 N N . CYS A 1 239 ? 30.961 -5.297 27.279 1.00 13.64 261 CYS A N 1
ATOM 1783 C CA . CYS A 1 239 ? 29.907 -4.812 28.168 1.00 12.00 261 CYS A CA 1
ATOM 1784 C C . CYS A 1 239 ? 30.272 -3.445 28.715 1.00 13.69 261 CYS A C 1
ATOM 1785 O O . CYS A 1 239 ? 30.963 -3.328 29.734 1.00 14.75 261 CYS A O 1
ATOM 1788 N N . ILE A 1 240 ? 29.817 -2.415 28.006 1.00 12.64 262 ILE A N 1
ATOM 1789 C CA . ILE A 1 240 ? 30.183 -1.036 28.278 1.00 11.83 262 ILE A CA 1
ATOM 1790 C C . ILE A 1 240 ? 29.108 -0.334 29.098 1.00 15.53 262 ILE A C 1
ATOM 1791 O O . ILE A 1 240 ? 27.930 -0.379 28.745 1.00 16.97 262 ILE A O 1
ATOM 1796 N N . PHE A 1 241 ? 29.514 0.321 30.182 1.00 13.68 263 PHE A N 1
ATOM 1797 C CA . PHE A 1 241 ? 28.576 1.041 31.043 1.00 15.11 263 PHE A CA 1
ATOM 1798 C C . PHE A 1 241 ? 27.967 2.251 30.327 1.00 20.85 263 PHE A C 1
ATOM 1799 O O . PHE A 1 241 ? 28.626 2.900 29.513 1.00 21.83 263 PHE A O 1
ATOM 1807 N N . ALA A 1 242 ? 26.712 2.566 30.634 1.00 13.67 264 ALA A N 1
ATOM 1808 C CA . ALA A 1 242 ? 26.094 3.779 30.106 1.00 15.44 264 ALA A CA 1
ATOM 1809 C C . ALA A 1 242 ? 25.418 4.492 31.259 1.00 15.07 264 ALA A C 1
ATOM 1810 O O . ALA A 1 242 ? 25.230 3.899 32.317 1.00 16.54 264 ALA A O 1
ATOM 1812 N N . ASN A 1 243 ? 25.067 5.759 31.059 1.00 15.65 265 ASN A N 1
ATOM 1813 C CA . ASN A 1 243 ? 24.619 6.592 32.163 1.00 14.85 265 ASN A CA 1
ATOM 1814 C C . ASN A 1 243 ? 23.553 7.593 31.778 1.00 17.09 265 ASN A C 1
ATOM 1815 O O . ASN A 1 243 ? 23.494 8.034 30.635 1.00 16.95 265 ASN A O 1
ATOM 1820 N N . PHE A 1 244 ? 22.731 7.958 32.758 1.00 15.07 266 PHE A N 1
ATOM 1821 C CA . PHE A 1 244 ? 21.901 9.153 32.670 1.00 17.84 266 PHE A CA 1
ATOM 1822 C C . PHE A 1 244 ? 22.669 10.304 33.310 1.00 16.96 266 PHE A C 1
ATOM 1823 O O . PHE A 1 244 ? 22.986 10.260 34.508 1.00 19.15 266 PHE A O 1
ATOM 1831 N N . SER A 1 245 ? 22.990 11.329 32.527 1.00 15.90 267 SER A N 1
ATOM 1832 C CA . SER A 1 245 ? 23.635 12.520 33.087 1.00 16.76 267 SER A CA 1
ATOM 1833 C C . SER A 1 245 ? 22.548 13.556 33.355 1.00 19.43 267 SER A C 1
ATOM 1834 O O . SER A 1 245 ? 21.768 13.898 32.458 1.00 18.47 267 SER A O 1
ATOM 1837 N N . VAL A 1 246 ? 22.490 14.040 34.590 1.00 20.73 268 VAL A N 1
ATOM 1838 C CA . VAL A 1 246 ? 21.348 14.839 35.029 1.00 25.08 268 VAL A CA 1
ATOM 1839 C C . VAL A 1 246 ? 21.725 16.140 35.735 1.00 25.87 268 VAL A C 1
ATOM 1840 O O . VAL A 1 246 ? 20.851 16.963 36.015 1.00 26.45 268 VAL A O 1
ATOM 1844 N N . THR A 1 247 ? 23.010 16.318 36.036 1.00 22.59 269 THR A N 1
ATOM 1845 C CA . THR A 1 247 ? 23.466 17.477 36.807 1.00 23.42 269 THR A CA 1
ATOM 1846 C C . THR A 1 247 ? 23.393 18.776 36.016 1.00 25.61 269 THR A C 1
ATOM 1847 O O . THR A 1 247 ? 23.378 19.868 36.601 1.00 25.91 269 THR A O 1
ATOM 1851 N N . GLY A 1 248 ? 23.376 18.656 34.690 1.00 23.81 270 GLY A N 1
ATOM 1852 C CA . GLY A 1 248 ? 23.228 19.792 33.797 1.00 25.86 270 GLY A CA 1
ATOM 1853 C C . GLY A 1 248 ? 22.117 19.505 32.808 1.00 23.39 270 GLY A C 1
ATOM 1854 O O . GLY A 1 248 ? 20.974 19.271 33.203 1.00 29.52 270 GLY A O 1
ATOM 1855 N N . GLY A 1 249 ? 22.441 19.511 31.520 1.00 25.83 271 GLY A N 1
ATOM 1856 C CA . GLY A 1 249 ? 21.491 19.077 30.513 1.00 25.70 271 GLY A CA 1
ATOM 1857 C C . GLY A 1 249 ? 21.243 17.581 30.639 1.00 26.61 271 GLY A C 1
ATOM 1858 O O . GLY A 1 249 ? 22.010 16.873 31.301 1.00 26.83 271 GLY A O 1
ATOM 1859 N N . LYS A 1 250 ? 20.171 17.097 30.019 1.00 23.29 272 LYS A N 1
ATOM 1860 C CA . LYS A 1 250 ? 19.771 15.705 30.201 1.00 23.97 272 LYS A CA 1
ATOM 1861 C C . LYS A 1 250 ? 20.366 14.865 29.085 1.00 22.02 272 LYS A C 1
ATOM 1862 O O . LYS A 1 250 ? 19.851 14.851 27.970 1.00 22.25 272 LYS A O 1
ATOM 1868 N N . TRP A 1 251 ? 21.457 14.167 29.390 1.00 19.91 273 TRP A N 1
ATOM 1869 C CA . TRP A 1 251 ? 22.166 13.408 28.365 1.00 19.48 273 TRP A CA 1
ATOM 1870 C C . TRP A 1 251 ? 22.161 11.917 28.648 1.00 17.50 273 TRP A C 1
ATOM 1871 O O . TRP A 1 251 ? 21.865 11.491 29.760 1.00 16.53 273 TRP A O 1
ATOM 1882 N N . ILE A 1 252 ? 22.472 11.140 27.612 1.00 17.70 274 ILE A N 1
ATOM 1883 C CA . ILE A 1 252 ? 22.856 9.741 27.750 1.00 13.82 274 ILE A CA 1
ATOM 1884 C C . ILE A 1 252 ? 24.361 9.681 27.487 1.00 15.73 274 ILE A C 1
ATOM 1885 O O . ILE A 1 252 ? 24.844 10.263 26.516 1.00 15.77 274 ILE A O 1
ATOM 1890 N N . VAL A 1 253 ? 25.110 8.997 28.348 1.00 16.34 275 VAL A N 1
ATOM 1891 C CA . VAL A 1 253 ? 26.567 8.926 28.193 1.00 14.04 275 VAL A CA 1
ATOM 1892 C C . VAL A 1 253 ? 27.006 7.474 28.103 1.00 14.35 275 VAL A C 1
ATOM 1893 O O . VAL A 1 253 ? 26.553 6.648 28.893 1.00 15.74 275 VAL A O 1
ATOM 1897 N N . SER A 1 254 ? 27.876 7.157 27.144 1.00 13.92 276 SER A N 1
ATOM 1898 C CA . SER A 1 254 ? 28.382 5.792 27.009 1.00 14.75 276 SER A CA 1
ATOM 1899 C C . SER A 1 254 ? 29.803 5.759 26.480 1.00 15.39 276 SER A C 1
ATOM 1900 O O . SER A 1 254 ? 30.230 6.664 25.750 1.00 16.90 276 SER A O 1
ATOM 1903 N N . GLY A 1 255 ? 30.528 4.696 26.817 1.00 14.08 277 GLY A N 1
ATOM 1904 C CA . GLY A 1 255 ? 31.777 4.410 26.128 1.00 15.90 277 GLY A CA 1
ATOM 1905 C C . GLY A 1 255 ? 31.508 3.780 24.767 1.00 15.30 277 GLY A C 1
ATOM 1906 O O . GLY A 1 255 ? 30.363 3.522 24.401 1.00 14.46 277 GLY A O 1
ATOM 1907 N N . SER A 1 256 ? 32.564 3.529 24.004 1.00 12.92 278 SER A N 1
ATOM 1908 C CA . SER A 1 256 ? 32.421 2.981 22.653 1.00 12.56 278 SER A CA 1
ATOM 1909 C C . SER A 1 256 ? 33.712 2.271 22.311 1.00 14.07 278 SER A C 1
ATOM 1910 O O . SER A 1 256 ? 34.750 2.584 22.880 1.00 12.92 278 SER A O 1
ATOM 1913 N N . GLU A 1 257 ? 33.644 1.302 21.400 1.00 13.37 279 GLU A N 1
ATOM 1914 C CA . GLU A 1 257 ? 34.794 0.492 21.057 1.00 11.49 279 GLU A CA 1
ATOM 1915 C C . GLU A 1 257 ? 35.688 1.178 20.019 1.00 15.42 279 GLU A C 1
ATOM 1916 O O . GLU A 1 257 ? 36.681 0.598 19.572 1.00 13.47 279 GLU A O 1
ATOM 1922 N N . ASP A 1 258 ? 35.336 2.407 19.652 1.00 10.96 280 ASP A N 1
ATOM 1923 C CA . ASP A 1 258 ? 36.199 3.218 18.792 1.00 16.06 280 ASP A CA 1
ATOM 1924 C C . ASP A 1 258 ? 37.031 4.226 19.598 1.00 16.15 280 ASP A C 1
ATOM 1925 O O . ASP A 1 258 ? 37.594 5.183 19.038 1.00 16.73 280 ASP A O 1
ATOM 1930 N N . ASN A 1 259 ? 37.090 3.988 20.907 1.00 15.10 281 ASN A N 1
ATOM 1931 C CA . ASN A 1 259 ? 37.931 4.715 21.872 1.00 14.70 281 ASN A CA 1
ATOM 1932 C C . ASN A 1 259 ? 37.402 6.085 22.279 1.00 16.34 281 ASN A C 1
ATOM 1933 O O . ASN A 1 259 ? 38.129 6.876 22.878 1.00 17.52 281 ASN A O 1
ATOM 1938 N N . LEU A 1 260 ? 36.139 6.353 21.955 1.00 15.53 282 LEU A N 1
ATOM 1939 C CA . LEU A 1 260 ? 35.500 7.625 22.270 1.00 14.67 282 LEU A CA 1
ATOM 1940 C C . LEU A 1 260 ? 34.470 7.477 23.383 1.00 17.43 282 LEU A C 1
ATOM 1941 O O . LEU A 1 260 ? 33.922 6.391 23.584 1.00 15.78 282 LEU A O 1
ATOM 1946 N N . VAL A 1 261 ? 34.220 8.573 24.102 1.00 15.87 283 VAL A N 1
ATOM 1947 C CA . VAL A 1 261 ? 33.035 8.695 24.952 1.00 14.52 283 VAL A CA 1
ATOM 1948 C C . VAL A 1 261 ? 31.979 9.385 24.104 1.00 17.91 283 VAL A C 1
ATOM 1949 O O . VAL A 1 261 ? 32.235 10.446 23.534 1.00 16.87 283 VAL A O 1
ATOM 1953 N N . TYR A 1 262 ? 30.799 8.783 23.998 1.00 14.75 284 TYR A N 1
ATOM 1954 C CA . TYR A 1 262 ? 29.697 9.404 23.268 1.00 13.28 284 TYR A CA 1
ATOM 1955 C C . TYR A 1 262 ? 28.667 10.028 24.210 1.00 15.63 284 TYR A C 1
ATOM 1956 O O . TYR A 1 262 ? 28.309 9.450 25.240 1.00 14.95 284 TYR A O 1
ATOM 1965 N N . ILE A 1 263 ? 28.173 11.204 23.837 1.00 17.28 285 ILE A N 1
ATOM 1966 C CA . ILE A 1 263 ? 27.124 11.860 24.603 1.00 17.50 285 ILE A CA 1
ATOM 1967 C C . ILE A 1 263 ? 25.955 12.170 23.669 1.00 18.56 285 ILE A C 1
ATOM 1968 O O . ILE A 1 263 ? 26.139 12.794 22.617 1.00 17.63 285 ILE A O 1
ATOM 1973 N N . TRP A 1 264 ? 24.763 11.703 24.033 1.00 15.79 286 TRP A N 1
ATOM 1974 C CA . TRP A 1 264 ? 23.554 11.983 23.252 1.00 15.51 286 TRP A CA 1
ATOM 1975 C C . TRP A 1 264 ? 22.603 12.872 24.047 1.00 17.97 286 TRP A C 1
ATOM 1976 O O . TRP A 1 264 ? 22.573 12.836 25.287 1.00 16.09 286 TRP A O 1
ATOM 1987 N N . ASN A 1 265 ? 21.810 13.653 23.319 1.00 20.86 287 ASN A N 1
ATOM 1988 C CA . ASN A 1 265 ? 20.671 14.367 23.887 1.00 20.66 287 ASN A CA 1
ATOM 1989 C C . ASN A 1 265 ? 19.587 13.321 24.137 1.00 19.73 287 ASN A C 1
ATOM 1990 O O . ASN A 1 265 ? 19.189 12.601 23.214 1.00 20.13 287 ASN A O 1
ATOM 1995 N N . LEU A 1 266 ? 19.144 13.195 25.386 1.00 21.55 288 LEU A N 1
ATOM 1996 C CA . LEU A 1 266 ? 18.225 12.115 25.751 1.00 20.56 288 LEU A CA 1
ATOM 1997 C C . LEU A 1 266 ? 16.938 12.217 24.942 1.00 20.02 288 LEU A C 1
ATOM 1998 O O . LEU A 1 266 ? 16.428 11.226 24.421 1.00 21.07 288 LEU A O 1
ATOM 2003 N N . GLN A 1 267 ? 16.425 13.433 24.833 1.00 23.26 289 GLN A N 1
ATOM 2004 C CA . GLN A 1 267 ? 15.136 13.649 24.198 1.00 24.53 289 GLN A CA 1
ATOM 2005 C C . GLN A 1 267 ? 15.192 13.497 22.680 1.00 24.62 289 GLN A C 1
ATOM 2006 O O . GLN A 1 267 ? 14.369 12.796 22.086 1.00 28.91 289 GLN A O 1
ATOM 2012 N N . THR A 1 268 ? 16.175 14.136 22.058 1.00 24.83 290 THR A N 1
ATOM 2013 C CA . THR A 1 268 ? 16.246 14.187 20.599 1.00 25.96 290 THR A CA 1
ATOM 2014 C C . THR 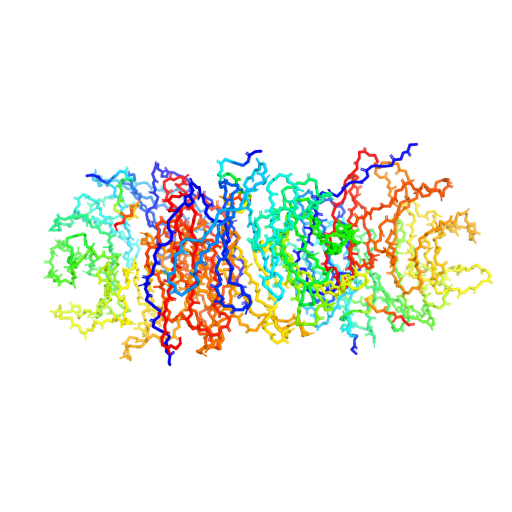A 1 268 ? 17.016 13.025 19.981 1.00 27.33 290 THR A C 1
ATOM 2015 O O . THR A 1 268 ? 16.922 12.792 18.771 1.00 24.29 290 THR A O 1
ATOM 2019 N N . LYS A 1 269 ? 17.779 12.317 20.813 1.00 25.59 291 LYS A N 1
ATOM 2020 C CA . LYS A 1 269 ? 18.570 11.146 20.401 1.00 22.57 291 LYS A CA 1
ATOM 2021 C C . LYS A 1 269 ? 19.756 11.486 19.495 1.00 21.64 291 LYS A C 1
ATOM 2022 O O . LYS A 1 269 ? 20.398 10.587 18.935 1.00 23.64 291 LYS A O 1
ATOM 2028 N N . GLU A 1 270 ? 20.051 12.775 19.350 1.00 22.05 292 GLU A N 1
ATOM 2029 C CA . GLU A 1 270 ? 21.198 13.203 18.550 1.00 25.00 292 GLU A CA 1
ATOM 2030 C C . GLU A 1 270 ? 22.488 13.153 19.356 1.00 19.79 292 GLU A C 1
ATOM 2031 O O . GLU A 1 270 ? 22.503 13.514 20.528 1.00 20.27 292 GLU A O 1
ATOM 2037 N N . ILE A 1 271 ? 23.579 12.735 18.718 1.00 19.21 293 ILE A N 1
ATOM 2038 C CA . ILE A 1 271 ? 24.890 12.829 19.347 1.00 18.25 293 ILE A CA 1
ATOM 2039 C C . ILE A 1 271 ? 25.258 14.298 19.516 1.00 22.16 293 ILE A C 1
ATOM 2040 O O . ILE A 1 271 ? 25.172 15.065 18.556 1.00 24.15 293 ILE A O 1
ATOM 2045 N N . VAL A 1 272 ? 25.640 14.693 20.730 1.00 17.89 294 VAL A N 1
ATOM 2046 C CA . VAL A 1 272 ? 26.000 16.090 20.993 1.00 23.01 294 VAL A CA 1
ATOM 2047 C C . VAL A 1 272 ? 27.486 16.295 21.298 1.00 24.36 294 VAL A C 1
ATOM 2048 O O . VAL A 1 272 ? 28.007 17.406 21.180 1.00 24.58 294 VAL A O 1
ATOM 2052 N N . GLN A 1 273 ? 28.164 15.230 21.708 1.00 20.05 295 GLN A N 1
ATOM 2053 C CA . GLN A 1 273 ? 29.612 15.288 21.899 1.00 18.90 295 GLN A CA 1
ATOM 2054 C C . GLN A 1 273 ? 30.274 13.921 21.766 1.00 21.63 295 GLN A C 1
ATOM 2055 O O . GLN A 1 273 ? 29.676 12.898 22.097 1.00 21.79 295 GLN A O 1
ATOM 2061 N N . LYS A 1 274 ? 31.507 13.919 21.269 1.00 19.58 296 LYS A N 1
ATOM 2062 C CA . LYS A 1 274 ? 32.342 12.727 21.274 1.00 20.68 296 LYS A CA 1
ATOM 2063 C C . LYS A 1 274 ? 33.694 13.088 21.882 1.00 24.40 296 LYS A C 1
ATOM 2064 O O . LYS A 1 274 ? 34.445 13.894 21.326 1.00 24.66 296 LYS A O 1
ATOM 2070 N N . LEU A 1 275 ? 34.007 12.498 23.025 1.00 19.17 297 LEU A N 1
ATOM 2071 C CA . LEU A 1 275 ? 35.200 12.913 23.745 1.00 19.29 297 LEU A CA 1
ATOM 2072 C C . LEU A 1 275 ? 36.369 12.071 23.275 1.00 20.21 297 LEU A C 1
ATOM 2073 O O . LEU A 1 275 ? 36.362 10.845 23.419 1.00 16.83 297 LEU A O 1
ATOM 2078 N N . GLN A 1 276 ? 37.368 12.728 22.690 1.00 21.25 298 GLN A N 1
ATOM 2079 C CA . GLN A 1 276 ? 38.557 12.028 22.207 1.00 21.15 298 GLN A CA 1
ATOM 2080 C C . GLN A 1 276 ? 39.747 12.141 23.157 1.00 23.30 298 GLN A C 1
ATOM 2081 O O . GLN A 1 276 ? 39.973 13.177 23.789 1.00 22.40 298 GLN A O 1
ATOM 2087 N N . GLY A 1 277 ? 40.500 11.057 23.271 1.00 19.14 299 GLY A N 1
ATOM 2088 C CA . GLY A 1 277 ? 41.694 11.060 24.089 1.00 21.14 299 GLY A CA 1
ATOM 2089 C C . GLY A 1 277 ? 42.162 9.671 24.464 1.00 16.86 299 GLY A C 1
ATOM 2090 O O . GLY A 1 277 ? 43.360 9.426 24.592 1.00 19.00 299 GLY A O 1
ATOM 2091 N N . HIS A 1 278 ? 41.223 8.753 24.677 1.00 15.31 300 HIS A N 1
ATOM 2092 C CA . HIS A 1 278 ? 41.605 7.380 25.003 1.00 14.72 300 HIS A CA 1
ATOM 2093 C C . HIS A 1 278 ? 42.202 6.658 23.781 1.00 14.47 300 HIS A C 1
ATOM 2094 O O . HIS A 1 278 ? 41.940 7.029 22.644 1.00 19.19 300 HIS A O 1
ATOM 2101 N N . THR A 1 279 ? 42.992 5.621 24.031 1.00 17.57 301 THR A N 1
ATOM 2102 C CA . THR A 1 279 ? 43.672 4.907 22.952 1.00 16.09 301 THR A CA 1
ATOM 2103 C C . THR A 1 279 ? 43.243 3.443 22.849 1.00 18.06 301 THR A C 1
ATOM 2104 O O . THR A 1 279 ? 43.803 2.685 22.054 1.00 20.47 301 THR A O 1
ATOM 2108 N N . ASP A 1 280 ? 42.255 3.056 23.655 1.00 14.33 302 ASP A N 1
ATOM 2109 C CA . ASP A 1 280 ? 41.649 1.728 23.579 1.00 15.21 302 ASP A CA 1
ATOM 2110 C C . ASP A 1 280 ? 40.164 1.881 23.927 1.00 14.88 302 ASP A C 1
ATOM 2111 O O . ASP A 1 280 ? 39.704 2.979 24.271 1.00 15.33 302 ASP A O 1
ATOM 2116 N N . VAL A 1 281 ? 39.426 0.781 23.823 1.00 13.63 303 VAL A N 1
ATOM 2117 C CA . VAL A 1 281 ? 37.983 0.766 24.081 1.00 13.84 303 VAL A CA 1
ATOM 2118 C C . VAL A 1 281 ? 37.628 1.468 25.392 1.00 13.05 303 VAL A C 1
ATOM 2119 O O . VAL A 1 281 ? 38.238 1.200 26.419 1.00 13.60 303 VAL A O 1
ATOM 2123 N N . VAL A 1 282 ? 36.640 2.356 25.364 1.00 12.53 304 VAL A N 1
ATOM 2124 C CA . VAL A 1 282 ? 36.165 2.960 26.606 1.00 12.40 304 VAL A CA 1
ATOM 2125 C C . VAL A 1 282 ? 35.089 2.050 27.179 1.00 13.64 304 VAL A C 1
ATOM 2126 O O . VAL A 1 282 ? 33.955 2.036 26.701 1.00 14.57 304 VAL A O 1
ATOM 2130 N N . ILE A 1 283 ? 35.482 1.268 28.176 1.00 12.81 305 ILE A N 1
ATOM 2131 C CA . ILE A 1 283 ? 34.635 0.239 28.762 1.00 13.96 305 ILE A CA 1
ATOM 2132 C C . ILE A 1 283 ? 33.659 0.800 29.790 1.00 13.91 305 ILE A C 1
ATOM 2133 O O . ILE A 1 283 ? 32.590 0.233 30.015 1.00 13.01 305 ILE A O 1
ATOM 2138 N N . SER A 1 284 ? 34.008 1.928 30.395 1.00 12.97 306 SER A N 1
ATOM 2139 C CA . SER A 1 284 ? 33.213 2.441 31.507 1.00 13.14 306 SER A CA 1
ATOM 2140 C C . SER A 1 284 ? 33.173 3.957 31.483 1.00 15.20 306 SER A C 1
ATOM 2141 O O . SER A 1 284 ? 34.181 4.611 31.216 1.00 14.59 306 SER A O 1
ATOM 2144 N N . THR A 1 285 ? 31.989 4.495 31.742 1.00 14.92 307 THR A N 1
ATOM 2145 C CA . THR A 1 285 ? 31.801 5.912 32.020 1.00 15.96 307 THR A CA 1
ATOM 2146 C C . THR A 1 285 ? 30.962 6.051 33.283 1.00 15.21 307 THR A C 1
ATOM 2147 O O . THR A 1 285 ? 30.160 5.164 33.604 1.00 15.26 307 THR A O 1
ATOM 2151 N N . ALA A 1 286 ? 31.167 7.146 34.011 1.00 14.46 308 ALA A N 1
ATOM 2152 C CA . ALA A 1 286 ? 30.384 7.433 35.214 1.00 16.32 308 ALA A CA 1
ATOM 2153 C C . ALA A 1 286 ? 30.122 8.925 35.264 1.00 18.20 308 ALA A C 1
ATOM 2154 O O . ALA A 1 286 ? 30.946 9.716 34.793 1.00 16.78 308 ALA A O 1
ATOM 2156 N N . CYS A 1 287 ? 28.988 9.312 35.845 1.00 18.21 309 CYS A N 1
ATOM 2157 C CA . CYS A 1 287 ? 28.635 10.721 35.991 1.00 18.79 309 CYS A CA 1
ATOM 2158 C C . CYS A 1 287 ? 28.619 11.150 37.466 1.00 19.78 309 CYS A C 1
ATOM 2159 O O . CYS A 1 287 ? 28.057 10.461 38.327 1.00 19.39 309 CYS A O 1
ATOM 2162 N N . HIS A 1 288 ? 29.259 12.279 37.758 1.00 16.84 310 HIS A N 1
ATOM 2163 C CA . HIS A 1 288 ? 29.348 12.785 39.134 1.00 18.78 310 HIS A CA 1
ATOM 2164 C C . HIS A 1 288 ? 27.951 13.121 39.647 1.00 19.69 310 HIS A C 1
ATOM 2165 O O . HIS A 1 288 ? 27.104 13.568 38.876 1.00 19.51 310 HIS A O 1
ATOM 2172 N N . PRO A 1 289 ? 27.692 12.882 40.945 1.00 19.52 311 PRO A N 1
ATOM 2173 C CA . PRO A 1 289 ? 26.306 13.033 41.408 1.00 23.78 311 PRO A CA 1
ATOM 2174 C C . PRO A 1 289 ? 25.802 14.473 41.483 1.00 23.33 311 PRO A C 1
ATOM 2175 O O . PRO A 1 289 ? 24.586 14.685 41.401 1.00 23.96 311 PRO A O 1
ATOM 2179 N N . THR A 1 290 ? 26.701 15.445 41.611 1.00 24.39 312 THR A N 1
ATOM 2180 C CA . THR A 1 290 ? 26.271 16.841 41.760 1.00 27.64 312 THR A CA 1
ATOM 2181 C C . THR A 1 290 ? 26.897 17.814 40.760 1.00 28.48 312 THR A C 1
ATOM 2182 O O . THR A 1 290 ? 26.305 18.849 40.432 1.00 27.10 312 THR A O 1
ATOM 2186 N N . GLU A 1 291 ? 28.086 17.481 40.267 1.00 25.37 313 GLU A N 1
ATOM 2187 C CA . GLU A 1 291 ? 28.787 18.344 39.334 1.00 23.62 313 GLU A CA 1
ATOM 2188 C C . GLU A 1 291 ? 28.841 17.719 37.945 1.00 25.66 313 GLU A C 1
ATOM 2189 O O . GLU A 1 291 ? 28.747 16.500 37.807 1.00 21.50 313 GLU A O 1
ATOM 2195 N N . ASN A 1 292 ? 28.989 18.549 36.919 1.00 21.83 314 ASN A N 1
ATOM 2196 C CA . ASN A 1 292 ? 29.139 18.042 35.560 1.00 22.56 314 ASN A CA 1
ATOM 2197 C C . ASN A 1 292 ? 30.550 17.498 35.346 1.00 22.74 314 ASN A C 1
ATOM 2198 O O . ASN A 1 292 ? 31.408 18.169 34.776 1.00 21.40 314 ASN A O 1
ATOM 2203 N N . ILE A 1 293 ? 30.789 16.290 35.843 1.00 19.92 315 ILE A N 1
ATOM 2204 C CA . ILE A 1 293 ? 32.076 15.638 35.696 1.00 17.10 315 ILE A CA 1
ATOM 2205 C C . ILE A 1 293 ? 31.809 14.211 35.226 1.00 18.26 315 ILE A C 1
ATOM 2206 O O . ILE A 1 293 ? 30.951 13.525 35.778 1.00 19.89 315 ILE A O 1
ATOM 2211 N N . ILE A 1 294 ? 32.505 13.802 34.169 1.00 16.29 316 ILE A N 1
ATOM 2212 C CA . ILE A 1 294 ? 32.413 12.439 33.641 1.00 16.57 316 ILE A CA 1
ATOM 2213 C C . ILE A 1 294 ? 33.762 11.765 33.845 1.00 15.21 316 ILE A C 1
ATOM 2214 O O . ILE A 1 294 ? 34.808 12.351 33.545 1.00 17.58 316 ILE A O 1
ATOM 2219 N N . ALA A 1 295 ? 33.739 10.546 34.372 1.00 14.32 317 ALA A N 1
ATOM 2220 C CA . ALA A 1 295 ? 34.930 9.718 34.425 1.00 14.40 317 ALA A CA 1
ATOM 2221 C C . ALA A 1 295 ? 34.795 8.659 33.340 1.00 15.65 317 ALA A C 1
ATOM 2222 O O . ALA A 1 295 ? 33.717 8.108 33.138 1.00 15.74 317 ALA A O 1
ATOM 2224 N N . SER A 1 296 ? 35.887 8.384 32.638 1.00 14.76 318 SER A N 1
ATOM 2225 C CA . SER A 1 296 ? 35.894 7.336 31.618 1.00 16.91 318 SER A CA 1
ATOM 2226 C C . SER A 1 296 ? 37.101 6.442 31.839 1.00 16.48 318 SER A C 1
ATOM 2227 O O . SER A 1 296 ? 38.109 6.880 32.384 1.00 15.81 318 SER A O 1
ATOM 2230 N N . ALA A 1 297 ? 37.004 5.179 31.448 1.00 12.66 319 ALA A N 1
ATOM 2231 C CA . ALA A 1 297 ? 38.104 4.257 31.698 1.00 14.63 319 ALA A CA 1
ATOM 2232 C C . ALA A 1 297 ? 38.255 3.348 30.502 1.00 14.64 319 ALA A C 1
ATOM 2233 O O . ALA A 1 297 ? 37.272 3.004 29.855 1.00 13.15 319 ALA A O 1
ATOM 2235 N N . ALA A 1 298 ? 39.492 2.976 30.195 1.00 14.34 320 ALA A N 1
ATOM 2236 C CA . ALA A 1 298 ? 39.740 2.207 28.985 1.00 13.27 320 ALA A CA 1
ATOM 2237 C C . ALA A 1 298 ? 40.451 0.871 29.217 1.00 14.37 320 ALA A C 1
ATOM 2238 O O . ALA A 1 298 ? 41.002 0.610 30.293 1.00 15.13 320 ALA A O 1
ATOM 2240 N N . LEU A 1 299 ? 40.430 0.022 28.189 1.00 12.98 321 LEU A N 1
ATOM 2241 C CA . LEU A 1 299 ? 41.010 -1.314 28.281 1.00 14.70 321 LEU A CA 1
ATOM 2242 C C . LEU A 1 299 ? 42.550 -1.323 28.197 1.00 16.24 321 LEU A C 1
ATOM 2243 O O . LEU A 1 299 ? 43.197 -0.275 28.285 1.00 16.30 321 LEU A O 1
ATOM 2248 N N . GLU A 1 300 ? 43.111 -2.515 28.015 1.00 14.79 322 GLU A N 1
ATOM 2249 C CA . GLU A 1 300 ? 44.521 -2.803 28.276 1.00 18.84 322 GLU A CA 1
ATOM 2250 C C . GLU A 1 300 ? 45.564 -1.997 27.500 1.00 20.25 322 GLU A C 1
ATOM 2251 O O . GLU A 1 300 ? 46.645 -1.729 28.025 1.00 19.65 322 GLU A O 1
ATOM 2257 N N . ASN A 1 301 ? 45.266 -1.617 26.264 1.00 18.54 323 ASN A N 1
ATOM 2258 C CA . ASN A 1 301 ? 46.238 -0.828 25.506 1.00 18.94 323 ASN A CA 1
ATOM 2259 C C . ASN A 1 301 ? 46.327 0.617 25.989 1.00 15.75 323 ASN A C 1
ATOM 2260 O O . ASN A 1 301 ? 47.234 1.354 25.596 1.00 18.14 323 ASN A O 1
ATOM 2265 N N . ASP A 1 302 ? 45.381 1.008 26.844 1.00 17.54 324 ASP A N 1
ATOM 2266 C CA . ASP A 1 302 ? 45.281 2.379 27.343 1.00 17.83 324 ASP A CA 1
ATOM 2267 C C . ASP A 1 302 ? 45.619 2.464 28.840 1.00 21.18 324 ASP A C 1
ATOM 2268 O O . ASP A 1 302 ? 46.550 3.180 29.225 1.00 17.90 324 ASP A O 1
ATOM 2273 N N . LYS A 1 303 ? 44.846 1.753 29.663 1.00 15.73 325 LYS A N 1
ATOM 2274 C CA . LYS A 1 303 ? 45.048 1.661 31.118 1.00 17.40 325 LYS A CA 1
ATOM 2275 C C . LYS A 1 303 ? 44.735 2.927 31.929 1.00 18.24 325 LYS A C 1
ATOM 2276 O O . LYS A 1 303 ? 44.940 2.932 33.145 1.00 18.10 325 LYS A O 1
ATOM 2282 N N . THR A 1 304 ? 44.271 3.991 31.279 1.00 17.51 326 THR A N 1
ATOM 2283 C CA . THR A 1 304 ? 44.018 5.244 31.995 1.00 17.56 326 THR A CA 1
ATOM 2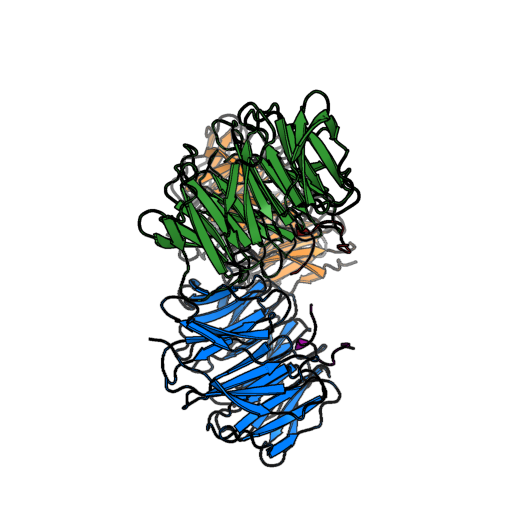284 C C . THR A 1 304 ? 42.551 5.529 32.282 1.00 19.97 326 THR A C 1
ATOM 2285 O O . THR A 1 304 ? 41.636 5.004 31.629 1.00 17.74 326 THR A O 1
ATOM 2289 N N . ILE A 1 305 ? 42.349 6.382 33.276 1.00 17.40 327 ILE A N 1
ATOM 2290 C CA . ILE A 1 305 ? 41.054 6.952 33.559 1.00 14.02 327 ILE A CA 1
ATOM 2291 C C . ILE A 1 305 ? 41.149 8.419 33.230 1.00 17.49 327 ILE A C 1
ATOM 2292 O O . ILE A 1 305 ? 42.186 9.053 33.485 1.00 16.85 327 ILE A O 1
ATOM 2297 N N . LYS A 1 306 ? 40.088 8.970 32.652 1.00 15.25 328 LYS A N 1
ATOM 2298 C CA . LYS A 1 306 ? 40.073 10.394 32.354 1.00 16.16 328 LYS A CA 1
ATOM 2299 C C . LYS A 1 306 ? 38.888 11.063 33.027 1.00 17.73 328 LYS A C 1
ATOM 2300 O O . LYS A 1 306 ? 37.786 10.512 33.051 1.00 17.79 328 LYS A O 1
ATOM 2306 N N . LEU A 1 307 ? 39.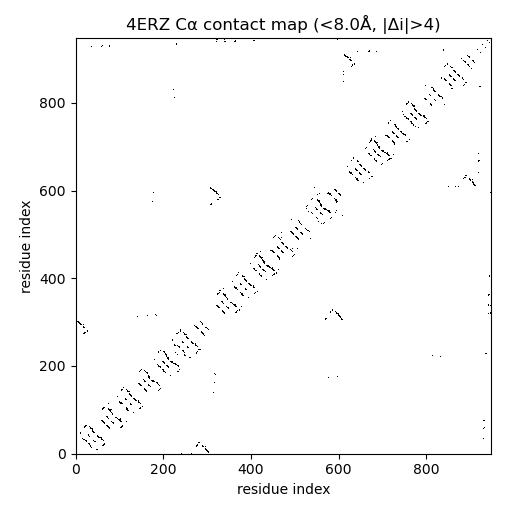138 12.229 33.619 1.00 16.94 329 LEU A N 1
ATOM 2307 C CA . LEU A 1 307 ? 38.073 13.073 34.152 1.00 18.84 329 LEU A CA 1
ATOM 2308 C C . LEU A 1 307 ? 37.819 14.220 33.185 1.00 18.45 329 LEU A C 1
ATOM 2309 O O . LEU A 1 307 ? 38.757 14.928 32.813 1.00 17.27 329 LEU A O 1
ATOM 2314 N N . TRP A 1 308 ? 36.562 14.398 32.778 1.00 16.37 330 TRP A N 1
ATOM 2315 C CA . TRP A 1 308 ? 36.159 15.439 31.829 1.00 17.70 330 TRP A CA 1
ATOM 2316 C C . TRP A 1 308 ? 35.178 16.364 32.544 1.00 21.61 330 TRP A C 1
ATOM 2317 O O . TRP A 1 308 ? 34.311 15.900 33.282 1.00 19.02 330 TRP A O 1
ATOM 2328 N N . LYS A 1 309 ? 35.298 17.669 32.335 1.00 20.67 331 LYS A N 1
ATOM 2329 C CA . LYS A 1 309 ? 34.401 18.592 33.031 1.00 19.04 331 LYS A CA 1
ATOM 2330 C C . LYS A 1 309 ? 33.717 19.548 32.057 1.00 22.10 331 LYS A C 1
ATOM 2331 O O . LYS A 1 309 ? 34.292 19.911 31.029 1.00 22.03 331 LYS A O 1
ATOM 2337 N N . SER A 1 310 ? 32.483 19.932 32.383 1.00 23.18 332 SER A N 1
ATOM 2338 C CA . SER A 1 310 ? 31.652 20.757 31.501 1.00 23.30 332 SER A CA 1
ATOM 2339 C C . SER A 1 310 ? 30.895 21.837 32.281 1.00 29.57 332 SER A C 1
ATOM 2340 O O . SER A 1 310 ? 30.670 21.697 33.486 1.00 25.62 332 SER A O 1
ATOM 2343 N N . ASP A 1 311 ? 30.483 22.898 31.589 1.00 33.18 333 ASP A N 1
ATOM 2344 C CA . ASP A 1 311 ? 29.709 23.971 32.220 1.00 33.38 333 ASP A CA 1
ATOM 2345 C C . ASP A 1 311 ? 28.210 23.688 32.223 1.00 37.25 333 ASP A C 1
ATOM 2346 O O . ASP A 1 311 ? 27.437 24.366 32.911 1.00 37.36 333 ASP A O 1
ATOM 2351 N N . CYS A 1 312 ? 27.795 22.691 31.448 1.00 33.82 334 CYS A N 1
ATOM 2352 C CA . CYS A 1 312 ? 26.389 22.295 31.411 1.00 37.78 334 CYS A CA 1
ATOM 2353 C C . CYS A 1 312 ? 26.254 20.813 31.079 1.00 35.97 334 CYS A C 1
ATOM 2354 O O . CYS A 1 312 ? 27.227 20.058 31.167 1.00 31.66 334 CYS A O 1
ATOM 2358 N N . VAL B 1 9 ? 15.179 -47.069 35.375 1.00 43.84 31 VAL B N 1
ATOM 2359 C CA . VAL B 1 9 ? 15.905 -46.193 34.458 1.00 45.27 31 VAL B CA 1
ATOM 2360 C C . VAL B 1 9 ? 15.161 -44.864 34.268 1.00 46.20 31 VAL B C 1
ATOM 2361 O O . VAL B 1 9 ? 13.948 -44.849 34.063 1.00 44.78 31 VAL B O 1
ATOM 2365 N N . LYS B 1 10 ? 15.894 -43.754 34.353 1.00 42.71 32 LYS B N 1
ATOM 2366 C CA . LYS B 1 10 ? 15.300 -42.419 34.294 1.00 36.91 32 LYS B CA 1
ATOM 2367 C C . LYS B 1 10 ? 15.930 -41.589 33.184 1.00 36.56 32 LYS B C 1
ATOM 2368 O O . LYS B 1 10 ? 17.080 -41.828 32.804 1.00 32.66 32 LYS B O 1
ATOM 2374 N N . PRO B 1 11 ? 15.183 -40.603 32.654 1.00 31.94 33 PRO B N 1
ATOM 2375 C CA . PRO B 1 11 ? 15.791 -39.781 31.609 1.00 27.76 33 PRO B CA 1
ATOM 2376 C C . PRO B 1 11 ? 16.731 -38.779 32.251 1.00 24.87 33 PRO B C 1
ATOM 2377 O O . PRO B 1 11 ? 16.690 -38.611 33.469 1.00 27.60 33 PRO B O 1
ATOM 2381 N N . ASN B 1 12 ? 17.571 -38.138 31.445 1.00 26.75 34 ASN B N 1
ATOM 2382 C CA . ASN B 1 12 ? 18.471 -37.101 31.935 1.00 25.01 34 ASN B CA 1
ATOM 2383 C C . ASN B 1 12 ? 18.383 -35.828 31.100 1.00 27.19 34 ASN B C 1
ATOM 2384 O O . ASN B 1 12 ? 19.393 -35.310 30.606 1.00 24.54 34 ASN B O 1
ATOM 2389 N N . TYR B 1 13 ? 17.167 -35.317 30.939 1.00 22.09 35 TYR B N 1
ATOM 2390 C CA . TYR B 1 13 ? 16.987 -34.088 30.185 1.00 22.94 35 TYR B CA 1
ATOM 2391 C C . TYR B 1 13 ? 17.776 -32.935 30.795 1.00 21.04 35 TYR B C 1
ATOM 2392 O O . TYR B 1 13 ? 17.698 -32.677 31.995 1.00 22.56 35 TYR B O 1
ATOM 2401 N N . ALA B 1 14 ? 18.549 -32.261 29.951 1.00 21.40 36 ALA B N 1
ATOM 2402 C CA . ALA B 1 14 ? 19.310 -31.093 30.367 1.00 21.29 36 ALA B CA 1
ATOM 2403 C C . ALA B 1 14 ? 19.091 -29.967 29.371 1.00 19.98 36 ALA B C 1
ATOM 2404 O O . ALA B 1 14 ? 18.894 -30.203 28.176 1.00 20.63 36 ALA B O 1
ATOM 2406 N N . LEU B 1 15 ? 19.144 -28.737 29.859 1.00 19.37 37 LEU B N 1
ATOM 2407 C CA . LEU B 1 15 ? 18.865 -27.577 29.019 1.00 19.27 37 LEU B CA 1
ATOM 2408 C C . LEU B 1 15 ? 19.955 -27.391 27.970 1.00 22.31 37 LEU B C 1
ATOM 2409 O O . LEU B 1 15 ? 21.142 -27.395 28.299 1.00 26.09 37 LEU B O 1
ATOM 2414 N N . LYS B 1 16 ? 19.557 -27.239 26.712 1.00 24.82 38 LYS B N 1
ATOM 2415 C CA . LYS B 1 16 ? 20.516 -27.028 25.631 1.00 22.57 38 LYS B CA 1
ATOM 2416 C C . LYS B 1 16 ? 20.429 -25.640 25.018 1.00 26.44 38 LYS B C 1
ATOM 2417 O O . LYS B 1 16 ? 21.448 -25.001 24.769 1.00 25.98 38 LYS B O 1
ATOM 2423 N N . PHE B 1 17 ? 19.210 -25.180 24.761 1.00 18.53 39 PHE B N 1
ATOM 2424 C CA . PHE B 1 17 ? 19.005 -23.904 24.112 1.00 21.70 39 PHE B CA 1
ATOM 2425 C C . PHE B 1 17 ? 17.848 -23.175 24.745 1.00 23.18 39 PHE B C 1
ATOM 2426 O O . PHE B 1 17 ? 16.905 -23.800 25.230 1.00 20.88 39 PHE B O 1
ATOM 2434 N N . THR B 1 18 ? 17.926 -21.849 24.724 1.00 21.95 40 THR B N 1
ATOM 2435 C CA . THR B 1 18 ? 16.813 -21.011 25.124 1.00 20.70 40 THR B CA 1
ATOM 2436 C C . THR B 1 18 ? 16.474 -20.130 23.942 1.00 24.38 40 THR B C 1
ATOM 2437 O O . THR B 1 18 ? 17.337 -19.423 23.397 1.00 24.87 40 THR B O 1
ATOM 2441 N N . LEU B 1 19 ? 15.224 -20.213 23.510 1.00 17.03 41 LEU B N 1
ATOM 2442 C CA . LEU B 1 19 ? 14.779 -19.520 22.313 1.00 20.26 41 LEU B CA 1
ATOM 2443 C C . LEU B 1 19 ? 14.054 -18.249 22.714 1.00 22.51 41 LEU B C 1
ATOM 2444 O O . LEU B 1 19 ? 12.948 -18.295 23.256 1.00 22.24 41 LEU B O 1
ATOM 2449 N N . ALA B 1 20 ? 14.689 -17.113 22.462 1.00 19.72 42 ALA B N 1
ATOM 2450 C CA . ALA B 1 20 ? 14.114 -15.829 22.830 1.00 23.89 42 ALA B CA 1
ATOM 2451 C C . ALA B 1 20 ? 13.744 -15.030 21.596 1.00 26.55 42 ALA B C 1
ATOM 2452 O O . ALA B 1 20 ? 14.470 -15.028 20.592 1.00 23.08 42 ALA B O 1
ATOM 2454 N N . GLY B 1 21 ? 12.612 -14.341 21.666 1.00 21.95 43 GLY B N 1
ATOM 2455 C CA . GLY B 1 21 ? 12.172 -13.528 20.548 1.00 21.15 43 GLY B CA 1
ATOM 2456 C C . GLY B 1 21 ? 10.756 -13.035 20.699 1.00 20.57 43 GLY B C 1
ATOM 2457 O O . GLY B 1 21 ? 10.449 -11.894 20.356 1.00 23.82 43 GLY B O 1
ATOM 2458 N N . HIS B 1 22 ? 9.884 -13.897 21.215 1.00 22.16 44 HIS B N 1
ATOM 2459 C CA . HIS B 1 22 ? 8.503 -13.510 21.480 1.00 19.18 44 HIS B CA 1
ATOM 2460 C C . HIS B 1 22 ? 8.447 -12.387 22.522 1.00 16.94 44 HIS B C 1
ATOM 2461 O O . HIS B 1 22 ? 9.268 -12.336 23.440 1.00 21.22 44 HIS B O 1
ATOM 2468 N N . THR B 1 23 ? 7.486 -11.485 22.373 1.00 20.09 45 THR B N 1
ATOM 2469 C CA . THR B 1 23 ? 7.421 -10.304 23.228 1.00 19.81 45 THR B CA 1
ATOM 2470 C C . THR B 1 23 ? 6.270 -10.372 24.230 1.00 19.25 45 THR B C 1
ATOM 2471 O O . THR B 1 23 ? 6.069 -9.449 25.019 1.00 18.89 45 THR B O 1
ATOM 2475 N N . LYS B 1 24 ? 5.518 -11.470 24.190 1.00 19.67 46 LYS B N 1
ATOM 2476 C CA . LYS B 1 24 ? 4.487 -11.745 25.195 1.00 20.12 46 LYS B CA 1
ATOM 2477 C C . LYS B 1 24 ? 4.503 -13.227 25.529 1.00 17.30 46 LYS B C 1
ATOM 2478 O O . LYS B 1 24 ? 5.389 -13.944 25.071 1.00 16.83 46 LYS B O 1
ATOM 2484 N N . ALA B 1 25 ? 3.539 -13.689 26.326 1.00 18.98 47 ALA B N 1
ATOM 2485 C CA . ALA B 1 25 ? 3.487 -15.109 26.682 1.00 16.92 47 ALA B CA 1
ATOM 2486 C C . ALA B 1 25 ? 3.572 -15.981 25.432 1.00 18.25 47 ALA B C 1
ATOM 2487 O O . ALA B 1 25 ? 2.989 -15.654 24.397 1.00 20.41 47 ALA B O 1
ATOM 2489 N N . VAL B 1 26 ? 4.311 -17.080 25.531 1.00 14.71 48 VAL B N 1
ATOM 2490 C CA . VAL B 1 26 ? 4.264 -18.114 24.505 1.00 17.76 48 VAL B CA 1
ATOM 2491 C C . VAL B 1 26 ? 3.144 -19.050 24.932 1.00 17.78 48 VAL B C 1
ATOM 2492 O O . VAL B 1 26 ? 3.063 -19.396 26.105 1.00 20.99 48 VAL B O 1
ATOM 2496 N N . SER B 1 27 ? 2.257 -19.428 24.015 1.00 14.07 49 SER B N 1
ATOM 2497 C CA . SER B 1 27 ? 1.105 -20.242 24.383 1.00 12.91 49 SER B CA 1
ATOM 2498 C C . SER B 1 27 ? 1.225 -21.728 24.025 1.00 13.72 49 SER B C 1
ATOM 2499 O O . SER B 1 27 ? 0.636 -22.573 24.683 1.00 14.97 49 SER B O 1
ATOM 2502 N N . SER B 1 28 ? 1.965 -22.059 22.972 1.00 14.87 50 SER B N 1
ATOM 2503 C CA . SER B 1 28 ? 2.030 -23.451 22.545 1.00 13.64 50 SER B CA 1
ATOM 2504 C C . SER B 1 28 ? 3.288 -23.666 21.708 1.00 13.53 50 SER B C 1
ATOM 2505 O O . SER B 1 28 ? 3.665 -22.790 20.942 1.00 15.44 50 SER B O 1
ATOM 2508 N N . VAL B 1 29 ? 3.952 -24.802 21.903 1.00 13.13 51 VAL B N 1
ATOM 2509 C CA . VAL B 1 29 ? 5.029 -25.221 21.003 1.00 14.37 51 VAL B CA 1
ATOM 2510 C C . VAL B 1 29 ? 4.734 -26.613 20.475 1.00 13.17 51 VAL B C 1
ATOM 2511 O O . VAL B 1 29 ? 4.191 -27.455 21.194 1.00 11.80 51 VAL B O 1
ATOM 2515 N N . LYS B 1 30 ? 5.098 -26.845 19.217 1.00 15.14 52 LYS B N 1
ATOM 2516 C CA . LYS B 1 30 ? 4.879 -28.127 18.557 1.00 13.58 52 LYS B CA 1
ATOM 2517 C C . LYS B 1 30 ? 6.034 -28.406 17.608 1.00 13.08 52 LYS B C 1
ATOM 2518 O O . LYS B 1 30 ? 6.450 -27.529 16.856 1.00 14.46 52 LYS B O 1
ATOM 2524 N N . PHE B 1 31 ? 6.530 -29.636 17.627 1.00 14.14 53 PHE B N 1
ATOM 2525 C CA . PHE B 1 31 ? 7.531 -30.049 16.645 1.00 14.58 53 PHE B CA 1
ATOM 2526 C C . PHE B 1 31 ? 6.877 -30.504 15.344 1.00 16.62 53 PHE B C 1
ATOM 2527 O O . PHE B 1 31 ? 5.840 -31.160 15.364 1.00 17.52 53 PHE B O 1
ATOM 2535 N N . SER B 1 32 ? 7.484 -30.162 14.214 1.00 15.37 54 SER B N 1
ATOM 2536 C CA . SER B 1 32 ? 6.995 -30.662 12.924 1.00 14.52 54 SER B CA 1
ATOM 2537 C C . SER B 1 32 ? 7.149 -32.183 12.878 1.00 16.16 54 SER B C 1
ATOM 2538 O O . SER B 1 32 ? 8.070 -32.737 13.470 1.00 15.67 54 SER B O 1
ATOM 2541 N N . PRO B 1 33 ? 6.230 -32.876 12.195 1.00 18.44 55 PRO B N 1
ATOM 2542 C CA . PRO B 1 33 ? 6.320 -34.341 12.164 1.00 19.10 55 PRO B CA 1
ATOM 2543 C C . PRO B 1 33 ? 7.612 -34.842 11.511 1.00 18.95 55 PRO B C 1
ATOM 2544 O O . PRO B 1 33 ? 8.075 -35.929 11.873 1.00 22.01 55 PRO B O 1
ATOM 2548 N N . ASN B 1 34 ? 8.202 -34.043 10.626 1.00 19.03 56 ASN B N 1
ATOM 2549 C CA . ASN B 1 34 ? 9.479 -34.402 9.999 1.00 21.94 56 ASN B CA 1
ATOM 2550 C C . ASN B 1 34 ? 10.702 -34.131 10.883 1.00 23.09 56 ASN B C 1
ATOM 2551 O O . ASN B 1 34 ? 11.836 -34.452 10.511 1.00 21.37 56 ASN B O 1
ATOM 2556 N N . GLY B 1 35 ? 10.466 -33.538 12.052 1.00 17.20 57 GLY B N 1
ATOM 2557 C CA . GLY B 1 35 ? 11.521 -33.336 13.028 1.00 18.50 57 GLY B CA 1
ATOM 2558 C C . GLY B 1 35 ? 12.424 -32.143 12.782 1.00 16.76 57 GLY B C 1
ATOM 2559 O O . GLY B 1 35 ? 13.308 -31.861 13.599 1.00 20.74 57 GLY B O 1
ATOM 2560 N N . GLU B 1 36 ? 12.211 -31.433 11.675 1.00 18.88 58 GLU B N 1
ATOM 2561 C CA . GLU B 1 36 ? 13.105 -30.337 11.312 1.00 19.65 58 GLU B CA 1
ATOM 2562 C C . GLU B 1 36 ? 12.854 -29.048 12.097 1.00 17.11 58 GLU B C 1
ATOM 2563 O O . GLU B 1 36 ? 13.792 -28.295 12.366 1.00 17.45 58 GLU B O 1
ATOM 2569 N N . TRP B 1 37 ? 11.597 -28.799 12.467 1.00 17.53 59 TRP B N 1
ATOM 2570 C CA . TRP B 1 37 ? 11.227 -27.498 13.020 1.00 16.47 59 TRP B CA 1
ATOM 2571 C C . TRP B 1 37 ? 10.471 -27.560 14.346 1.00 15.51 59 TRP B C 1
ATOM 2572 O O . TRP B 1 37 ? 9.871 -28.569 14.693 1.00 15.27 59 TRP B O 1
ATOM 2583 N N . LEU B 1 38 ? 10.515 -26.451 15.070 1.00 15.88 60 LEU B N 1
ATOM 2584 C CA . LEU B 1 38 ? 9.581 -26.216 16.163 1.00 15.67 60 LEU B CA 1
ATOM 2585 C C . LEU B 1 38 ? 8.781 -24.978 15.793 1.00 16.83 60 LEU B C 1
ATOM 2586 O O . LEU B 1 38 ? 9.357 -23.959 15.391 1.00 17.53 60 LEU B O 1
ATOM 2591 N N . ALA B 1 39 ? 7.459 -25.054 15.916 1.00 15.89 61 ALA B N 1
ATOM 2592 C CA . ALA B 1 39 ? 6.634 -23.863 15.770 1.00 14.32 61 ALA B CA 1
ATOM 2593 C C . ALA B 1 39 ? 6.188 -23.406 17.149 1.00 14.53 61 ALA B C 1
ATOM 2594 O O . ALA B 1 39 ? 5.886 -24.227 18.016 1.00 14.66 61 ALA B O 1
ATOM 2596 N N . SER B 1 40 ? 6.140 -22.098 17.350 1.00 14.46 62 SER B N 1
ATOM 2597 C CA . SER B 1 40 ? 5.640 -21.559 18.605 1.00 13.13 62 SER B CA 1
ATOM 2598 C C . SER B 1 40 ? 4.591 -20.514 18.305 1.00 16.09 62 SER B C 1
ATOM 2599 O O . SER B 1 40 ? 4.690 -19.792 17.320 1.00 20.43 62 SER B O 1
ATOM 2602 N N . SER B 1 41 ? 3.568 -20.440 19.147 1.00 13.74 63 SER B N 1
ATOM 2603 C CA . SER B 1 41 ? 2.558 -19.413 18.991 1.00 14.67 63 SER B CA 1
ATOM 2604 C C . SER B 1 41 ? 2.588 -18.566 20.245 1.00 16.34 63 SER B C 1
ATOM 2605 O O . SER B 1 41 ? 3.003 -19.044 21.305 1.00 15.98 63 SER B O 1
ATOM 2608 N N . SER B 1 42 ? 2.154 -17.316 20.125 1.00 16.85 64 SER B N 1
ATOM 2609 C CA . SER B 1 42 ? 2.269 -16.387 21.239 1.00 17.56 64 SER B CA 1
ATOM 2610 C C . SER B 1 42 ? 1.139 -15.382 21.327 1.00 18.71 64 SER B C 1
ATOM 2611 O O . SER B 1 42 ? 0.435 -15.106 20.357 1.00 16.45 64 SER B O 1
ATOM 2614 N N . ALA B 1 43 ? 0.978 -14.841 22.526 1.00 16.01 65 ALA B N 1
ATOM 2615 C CA . ALA B 1 43 ? 0.077 -13.734 22.770 1.00 18.96 65 ALA B CA 1
ATOM 2616 C C . ALA B 1 43 ? 0.490 -12.486 21.997 1.00 19.45 65 ALA B C 1
ATOM 2617 O O . ALA B 1 43 ? -0.294 -11.543 21.890 1.00 19.26 65 ALA B O 1
ATOM 2619 N N . ASP B 1 44 ? 1.718 -12.473 21.469 1.00 20.61 66 ASP B N 1
ATOM 2620 C CA . ASP B 1 44 ? 2.189 -11.337 20.684 1.00 17.33 66 ASP B CA 1
ATOM 2621 C C . ASP B 1 44 ? 1.662 -11.338 19.243 1.00 20.66 66 ASP B C 1
ATOM 2622 O O . ASP B 1 44 ? 2.101 -10.531 18.421 1.00 19.67 66 ASP B O 1
ATOM 2627 N N . LYS B 1 45 ? 0.725 -12.246 18.954 1.00 19.26 67 LYS B N 1
ATOM 2628 C CA . LYS B 1 45 ? 0.074 -12.382 17.643 1.00 19.32 67 LYS B CA 1
ATOM 2629 C C . LYS B 1 45 ? 0.913 -13.087 16.578 1.00 18.77 67 LYS B C 1
ATOM 2630 O O . LYS B 1 45 ? 0.496 -13.164 15.424 1.00 20.63 67 LYS B O 1
ATOM 2636 N N . LEU B 1 46 ? 2.084 -13.588 16.953 1.00 18.57 68 LEU B N 1
ATOM 2637 C CA . LEU B 1 46 ? 3.029 -14.117 15.974 1.00 18.96 68 LEU B CA 1
ATOM 2638 C C . LEU B 1 46 ? 3.206 -15.618 16.120 1.00 19.30 68 LEU B C 1
ATOM 2639 O O . LEU B 1 46 ? 3.044 -16.175 17.208 1.00 18.99 68 LEU B O 1
ATOM 2644 N N . ILE B 1 47 ? 3.536 -16.265 15.011 1.00 20.08 69 ILE B N 1
ATOM 2645 C CA . ILE B 1 47 ? 4.050 -17.624 15.035 1.00 18.97 69 ILE B CA 1
ATOM 2646 C C . ILE B 1 47 ? 5.521 -17.520 14.677 1.00 20.42 69 ILE B C 1
ATOM 2647 O O . ILE B 1 47 ? 5.892 -16.765 13.775 1.00 20.23 69 ILE B O 1
ATOM 2652 N N . LYS B 1 48 ? 6.366 -18.254 15.388 1.00 19.52 70 LYS B N 1
ATOM 2653 C CA . LYS B 1 48 ? 7.777 -18.278 15.040 1.00 18.20 70 LYS B CA 1
ATOM 2654 C C . LYS B 1 48 ? 8.213 -19.699 14.747 1.00 18.63 70 LYS B C 1
ATOM 2655 O O . LYS B 1 48 ? 7.708 -20.643 15.342 1.00 15.26 70 LYS B O 1
ATOM 2661 N N . ILE B 1 49 ? 9.136 -19.843 13.801 1.00 18.54 71 ILE B N 1
ATOM 2662 C CA . ILE B 1 49 ? 9.682 -21.145 13.442 1.00 17.78 71 ILE B CA 1
ATOM 2663 C C . ILE B 1 49 ? 11.149 -21.154 13.843 1.00 18.83 71 ILE B C 1
ATOM 2664 O O . ILE B 1 49 ? 11.866 -20.174 13.620 1.00 21.95 71 ILE B O 1
ATOM 2669 N N . TRP B 1 50 ? 11.578 -22.257 14.448 1.00 14.54 72 TRP B N 1
ATOM 2670 C CA . TRP B 1 50 ? 12.924 -22.393 14.978 1.00 18.40 72 TRP B CA 1
ATOM 2671 C C . TRP B 1 50 ? 13.463 -23.741 14.540 1.00 19.22 72 TRP B C 1
ATOM 2672 O O . TRP B 1 50 ? 12.697 -24.694 14.378 1.00 17.11 72 TRP B O 1
ATOM 2683 N N . GLY B 1 51 ? 14.775 -23.832 14.350 1.00 20.28 73 GLY B N 1
ATOM 2684 C CA . GLY B 1 51 ? 15.385 -25.118 14.050 1.00 20.19 73 GLY B CA 1
ATOM 2685 C C . GLY B 1 51 ? 15.220 -26.027 15.252 1.00 19.36 73 GLY B C 1
ATOM 2686 O O . GLY B 1 51 ? 15.456 -25.613 16.377 1.00 18.62 73 GLY B O 1
ATOM 2687 N N . ALA B 1 52 ? 14.802 -27.266 15.023 1.00 17.59 74 ALA B N 1
ATOM 2688 C CA . ALA B 1 52 ? 14.554 -28.198 16.115 1.00 18.07 74 ALA B CA 1
ATOM 2689 C C . ALA B 1 52 ? 15.835 -28.693 16.788 1.00 20.37 74 ALA B C 1
ATOM 2690 O O . ALA B 1 52 ? 15.820 -29.120 17.942 1.00 18.43 74 ALA B O 1
ATOM 2692 N N . TYR B 1 53 ? 16.940 -28.656 16.052 1.00 18.70 75 TYR B N 1
ATOM 2693 C CA . TYR B 1 53 ? 18.180 -29.218 16.544 1.00 19.84 75 TYR B CA 1
ATOM 2694 C C . TYR B 1 53 ? 19.124 -28.152 17.094 1.00 20.58 75 TYR B C 1
ATOM 2695 O O . TYR B 1 53 ? 19.843 -28.400 18.061 1.00 24.20 75 TYR B O 1
ATOM 2704 N N . ASP B 1 54 ? 19.123 -26.970 16.485 1.00 24.80 76 ASP B N 1
ATOM 2705 C CA . ASP B 1 54 ? 20.068 -25.932 16.892 1.00 25.15 76 ASP B CA 1
ATOM 2706 C C . ASP B 1 54 ? 19.383 -24.758 17.570 1.00 26.69 76 ASP B C 1
ATOM 2707 O O . ASP B 1 54 ? 20.047 -23.823 18.025 1.00 26.22 76 ASP B O 1
ATOM 2712 N N . GLY B 1 55 ? 18.056 -24.800 17.622 1.00 22.68 77 GLY B N 1
ATOM 2713 C CA . GLY B 1 55 ? 17.295 -23.728 18.233 1.00 24.15 77 GLY B CA 1
ATOM 2714 C C . GLY B 1 55 ? 17.383 -22.425 17.462 1.00 26.73 77 GLY B C 1
ATOM 2715 O O . GLY B 1 55 ? 16.998 -21.375 17.968 1.00 27.97 77 GLY B O 1
ATOM 2716 N N . LYS B 1 56 ? 17.881 -22.490 16.232 1.00 22.17 78 LYS B N 1
ATOM 2717 C CA . LYS B 1 56 ? 18.121 -21.290 15.441 1.00 25.21 78 LYS B CA 1
ATOM 2718 C C . LYS B 1 56 ? 16.821 -20.694 14.907 1.00 25.38 78 LYS B C 1
ATOM 2719 O O . LYS B 1 56 ? 16.046 -21.380 14.231 1.00 23.61 78 LYS B O 1
ATOM 2725 N N . PHE B 1 57 ? 16.580 -19.419 15.206 1.00 21.10 79 PHE B N 1
ATOM 2726 C CA . PHE B 1 57 ? 15.414 -18.729 14.661 1.00 24.02 79 PHE B CA 1
ATOM 2727 C C . PHE B 1 57 ? 15.393 -18.813 13.145 1.00 28.43 79 PHE B C 1
ATOM 2728 O O . PHE B 1 57 ? 16.392 -18.508 12.480 1.00 29.17 79 PHE B O 1
ATOM 2736 N N . GLU B 1 58 ? 14.256 -19.237 12.600 1.00 24.10 80 GLU B N 1
ATOM 2737 C CA . GLU B 1 58 ? 14.102 -19.382 11.162 1.00 25.47 80 GLU B CA 1
ATOM 2738 C C . GLU B 1 58 ? 13.261 -18.258 10.561 1.00 30.35 80 GLU B C 1
ATOM 2739 O O . GLU B 1 58 ? 13.717 -17.555 9.658 1.00 27.88 80 GLU B O 1
ATOM 2745 N N . LYS B 1 59 ? 12.043 -18.069 11.066 1.00 24.02 81 LYS B N 1
ATOM 2746 C CA . LYS B 1 59 ? 11.162 -17.045 10.501 1.00 24.40 81 LYS B CA 1
ATOM 2747 C C . LYS B 1 59 ? 10.011 -16.680 11.424 1.00 21.51 81 LYS B C 1
ATOM 2748 O O . LYS B 1 59 ? 9.643 -17.456 12.305 1.00 22.85 81 LYS B O 1
ATOM 2754 N N . THR B 1 60 ? 9.463 -15.485 11.218 1.00 20.38 82 THR B N 1
ATOM 2755 C CA . THR B 1 60 ? 8.259 -15.038 11.914 1.00 19.50 82 THR B CA 1
ATOM 2756 C C . THR B 1 60 ? 7.091 -15.104 10.929 1.00 23.80 82 THR B C 1
ATOM 2757 O O . THR B 1 60 ? 7.216 -14.718 9.760 1.00 21.56 82 THR B O 1
ATOM 2761 N N . ILE B 1 61 ? 5.956 -15.598 11.407 1.00 19.81 83 ILE B N 1
ATOM 2762 C CA . ILE B 1 61 ? 4.751 -15.707 10.603 1.00 17.47 83 ILE B CA 1
ATOM 2763 C C . ILE B 1 61 ? 3.685 -14.830 11.265 1.00 25.36 83 ILE B C 1
ATOM 2764 O O . ILE B 1 61 ? 3.395 -14.987 12.458 1.00 23.14 83 ILE B O 1
ATOM 2769 N N . SER B 1 62 ? 3.128 -13.886 10.505 1.00 21.04 84 SER B N 1
ATOM 2770 C CA . SER B 1 62 ? 2.263 -12.852 11.078 1.00 21.50 84 SER B CA 1
ATOM 2771 C C . SER B 1 62 ? 1.000 -12.670 10.246 1.00 25.24 84 SER B C 1
ATOM 2772 O O . SER B 1 62 ? 0.974 -12.997 9.060 1.00 23.05 84 SER B O 1
ATOM 2775 N N . GLY B 1 63 ? -0.042 -12.133 10.865 1.00 22.07 85 GLY B N 1
ATOM 2776 C CA . GLY B 1 63 ? -1.316 -12.000 10.184 1.00 21.78 85 GLY B CA 1
ATOM 2777 C C . GLY B 1 63 ? -2.507 -11.943 11.114 1.00 23.12 85 GLY B C 1
ATOM 2778 O O . GLY B 1 63 ? -3.480 -11.240 10.835 1.00 22.67 85 GLY B O 1
ATOM 2779 N N . HIS B 1 64 ? -2.453 -12.690 12.216 1.00 19.92 86 HIS B N 1
ATOM 2780 C CA . HIS B 1 64 ? -3.534 -12.624 13.188 1.00 18.85 86 HIS B CA 1
ATOM 2781 C C . HIS B 1 64 ? -3.611 -11.220 13.772 1.00 19.24 86 HIS B C 1
ATOM 2782 O O . HIS B 1 64 ? -2.591 -10.548 13.913 1.00 22.54 86 HIS B O 1
ATOM 2789 N N . LYS B 1 65 ? -4.819 -10.770 14.093 1.00 20.27 87 LYS B N 1
ATOM 2790 C CA . LYS B 1 65 ? -5.008 -9.420 14.606 1.00 21.07 87 LYS B CA 1
ATOM 2791 C C . LYS B 1 65 ? -4.957 -9.389 16.122 1.00 22.18 87 LYS B C 1
ATOM 2792 O O . LYS B 1 65 ? -4.898 -8.316 16.724 1.00 24.39 87 LYS B O 1
ATOM 2798 N N . LEU B 1 66 ? -4.995 -10.569 16.738 1.00 23.39 88 LEU B N 1
ATOM 2799 C CA . LEU B 1 66 ? -4.913 -10.686 18.190 1.00 20.94 88 LEU B CA 1
ATOM 2800 C C . LEU B 1 66 ? -4.025 -11.877 18.553 1.00 20.85 88 LEU B C 1
ATOM 2801 O O . LEU B 1 66 ? -3.579 -12.603 17.672 1.00 19.45 88 LEU B O 1
ATOM 2806 N N . GLY B 1 67 ? -3.771 -12.077 19.843 1.00 19.86 89 GLY B N 1
ATOM 2807 C CA . GLY B 1 67 ? -2.929 -13.180 20.287 1.00 20.63 89 GLY B CA 1
ATOM 2808 C C . GLY B 1 67 ? -3.408 -14.574 19.903 1.00 19.75 89 GLY B C 1
ATOM 2809 O O . GLY B 1 67 ? -4.578 -14.788 19.575 1.00 18.91 89 GLY B O 1
ATOM 2810 N N . ILE B 1 68 ? -2.486 -15.531 19.961 1.00 15.90 90 ILE B N 1
ATOM 2811 C CA . ILE B 1 68 ? -2.728 -16.887 19.489 1.00 15.63 90 ILE B CA 1
ATOM 2812 C C . ILE B 1 68 ? -2.557 -17.864 20.650 1.00 13.38 90 ILE B C 1
ATOM 2813 O O . ILE B 1 68 ? -1.572 -17.769 21.380 1.00 17.05 90 ILE B O 1
ATOM 2818 N N . SER B 1 69 ? -3.507 -18.788 20.820 1.00 13.25 91 SER B N 1
ATOM 2819 C CA . SER B 1 69 ? -3.468 -19.781 21.910 1.00 16.06 91 SER B CA 1
ATOM 2820 C C . SER B 1 69 ? -2.963 -21.178 21.524 1.00 14.37 91 SER B C 1
ATOM 2821 O O . SER B 1 69 ? -2.657 -21.987 22.396 1.00 13.16 91 SER B O 1
ATOM 2824 N N . ASP B 1 70 ? -2.864 -21.467 20.233 1.00 13.03 92 ASP B N 1
ATOM 2825 C CA . ASP B 1 70 ? -2.458 -22.812 19.812 1.00 13.25 92 ASP B CA 1
ATOM 2826 C C . ASP B 1 70 ? -1.967 -22.815 18.365 1.00 13.97 92 ASP B C 1
ATOM 2827 O O . ASP B 1 70 ? -2.351 -21.968 17.570 1.00 14.78 92 ASP B O 1
ATOM 2832 N N . VAL B 1 71 ? -1.111 -23.775 18.045 1.00 15.51 93 VAL B N 1
ATOM 2833 C CA . VAL B 1 71 ? -0.641 -23.972 16.675 1.00 15.46 93 VAL B CA 1
ATOM 2834 C C . VAL B 1 71 ? -0.510 -25.487 16.474 1.00 14.86 93 VAL B C 1
ATOM 2835 O O . VAL B 1 71 ? -0.326 -26.225 17.438 1.00 17.10 93 VAL B O 1
ATOM 2839 N N . ALA B 1 72 ? -0.657 -25.967 15.245 1.00 16.26 94 ALA B N 1
ATOM 2840 C CA . ALA B 1 72 ? -0.504 -27.399 14.991 1.00 15.27 94 ALA B CA 1
ATOM 2841 C C . ALA B 1 72 ? -0.021 -27.635 13.561 1.00 15.51 94 ALA B C 1
ATOM 2842 O O . ALA B 1 72 ? -0.289 -26.816 12.674 1.00 16.07 94 ALA B O 1
ATOM 2844 N N . TRP B 1 73 ? 0.678 -28.751 13.351 1.00 16.56 95 TRP B N 1
ATOM 2845 C CA . TRP B 1 73 ? 1.282 -29.070 12.057 1.00 16.65 95 TRP B CA 1
ATOM 2846 C C . TRP B 1 73 ? 0.474 -30.073 11.240 1.00 17.48 95 TRP B C 1
ATOM 2847 O O . TRP B 1 73 ? -0.134 -30.992 11.796 1.00 17.75 95 TRP B O 1
ATOM 2858 N N . SER B 1 74 ? 0.502 -29.917 9.917 1.00 19.25 96 SER B N 1
ATOM 2859 C CA . SER B 1 74 ? -0.008 -30.956 9.023 1.00 20.44 96 SER B CA 1
ATOM 2860 C C . SER B 1 74 ? 0.976 -32.124 9.039 1.00 23.85 96 SER B C 1
ATOM 2861 O O . SER B 1 74 ? 2.131 -31.964 9.440 1.00 18.86 96 SER B O 1
ATOM 2864 N N . SER B 1 75 ? 0.531 -33.297 8.604 1.00 21.67 97 SER B N 1
ATOM 2865 C CA . SER B 1 75 ? 1.368 -34.489 8.689 1.00 21.83 97 SER B CA 1
ATOM 2866 C C . SER B 1 75 ? 2.599 -34.449 7.775 1.00 19.37 97 SER B C 1
ATOM 2867 O O . SER B 1 75 ? 3.602 -35.098 8.077 1.00 20.64 97 SER B O 1
ATOM 2870 N N . ASP B 1 76 ? 2.531 -33.682 6.685 1.00 22.27 98 ASP B N 1
ATOM 2871 C CA . ASP B 1 76 ? 3.699 -33.508 5.812 1.00 22.17 98 ASP B CA 1
ATOM 2872 C C . ASP B 1 76 ? 4.584 -32.306 6.171 1.00 23.64 98 ASP B C 1
ATOM 2873 O O . ASP B 1 76 ? 5.478 -31.919 5.399 1.00 19.26 98 ASP B O 1
ATOM 2878 N N . SER B 1 77 ? 4.335 -31.720 7.342 1.00 22.44 99 SER B N 1
ATOM 2879 C CA . SER B 1 77 ? 5.090 -30.562 7.828 1.00 22.73 99 SER B CA 1
ATOM 2880 C C . SER B 1 77 ? 5.055 -29.319 6.929 1.00 21.06 99 SER B C 1
ATOM 2881 O O . SER B 1 77 ? 5.831 -28.382 7.137 1.00 22.58 99 SER B O 1
ATOM 2884 N N . ASN B 1 78 ? 4.156 -29.289 5.948 1.00 19.94 100 ASN B N 1
ATOM 2885 C CA . ASN B 1 78 ? 4.092 -28.151 5.033 1.00 23.79 100 ASN B CA 1
ATOM 2886 C C . ASN B 1 78 ? 3.186 -27.017 5.504 1.00 20.94 100 ASN B C 1
ATOM 2887 O O . ASN B 1 78 ? 3.390 -25.859 5.121 1.00 21.18 100 ASN B O 1
ATOM 2892 N N . LEU B 1 79 ? 2.200 -27.351 6.342 1.00 23.39 101 LEU B N 1
ATOM 2893 C CA . LEU B 1 79 ? 1.209 -26.385 6.811 1.00 19.48 101 LEU B CA 1
ATOM 2894 C C . LEU B 1 79 ? 1.170 -26.271 8.330 1.00 16.60 101 LEU B C 1
ATOM 2895 O O . LEU B 1 79 ? 1.470 -27.227 9.039 1.00 16.52 101 LEU B O 1
ATOM 2900 N N . LEU B 1 80 ? 0.791 -25.091 8.815 1.00 19.57 102 LEU B N 1
ATOM 2901 C CA . LEU B 1 80 ? 0.433 -24.902 10.219 1.00 16.89 102 LEU B CA 1
ATOM 2902 C C . LEU B 1 80 ? -0.961 -24.338 10.277 1.00 20.32 102 LEU B C 1
ATOM 2903 O O . LEU B 1 80 ? -1.388 -23.603 9.372 1.00 21.12 102 LEU B O 1
ATOM 2908 N N . VAL B 1 81 ? -1.678 -24.665 11.346 1.00 15.95 103 VAL B N 1
ATOM 2909 C CA . VAL B 1 81 ? -2.915 -23.965 11.635 1.00 18.95 103 VAL B CA 1
ATOM 2910 C C . VAL B 1 81 ? -2.747 -23.349 13.020 1.00 15.67 103 VAL B C 1
ATOM 2911 O O . VAL B 1 81 ? -2.100 -23.942 13.885 1.00 15.65 103 VAL B O 1
ATOM 2915 N N . SER B 1 82 ? -3.286 -22.145 13.192 1.00 16.21 104 SER B N 1
ATOM 2916 C CA . SER B 1 82 ? -3.183 -21.409 14.440 1.00 17.99 104 SER B CA 1
ATOM 2917 C C . SER B 1 82 ? -4.571 -21.033 14.921 1.00 19.73 104 SER B C 1
ATOM 2918 O O . SER B 1 82 ? -5.485 -20.849 14.117 1.00 19.46 104 SER B O 1
ATOM 2921 N N . ALA B 1 83 ? -4.739 -20.951 16.235 1.00 17.02 105 ALA B N 1
ATOM 2922 C CA . ALA B 1 83 ? -6.033 -20.614 16.826 1.00 17.58 105 ALA B CA 1
ATOM 2923 C C . ALA B 1 83 ? -5.900 -19.317 17.617 1.00 17.80 105 ALA B C 1
ATOM 2924 O O . ALA B 1 83 ? -5.097 -19.238 18.549 1.00 18.22 105 ALA B O 1
ATOM 2926 N N . SER B 1 84 ? -6.707 -18.313 17.276 1.00 14.70 106 SER B N 1
ATOM 2927 C CA . SER B 1 84 ? -6.499 -16.965 17.813 1.00 16.65 106 SER B CA 1
ATOM 2928 C C . SER B 1 84 ? -7.680 -16.369 18.580 1.00 16.62 106 SER B C 1
ATOM 2929 O O . SER B 1 84 ? -8.844 -16.768 18.401 1.00 16.08 106 SER B O 1
ATOM 2932 N N . ASP B 1 85 ? -7.359 -15.402 19.434 1.00 18.05 107 ASP B N 1
ATOM 2933 C CA . ASP B 1 85 ? -8.358 -14.578 20.112 1.00 16.34 107 ASP B CA 1
ATOM 2934 C C . ASP B 1 85 ? -9.184 -13.764 19.103 1.00 18.89 107 ASP B C 1
ATOM 2935 O O . ASP B 1 85 ? -10.266 -13.276 19.440 1.00 20.89 107 ASP B O 1
ATOM 2940 N N . ASP B 1 86 ? -8.680 -13.617 17.875 1.00 18.03 108 ASP B N 1
ATOM 2941 C CA . ASP B 1 86 ? -9.394 -12.837 16.859 1.00 16.47 108 ASP B CA 1
ATOM 2942 C C . ASP B 1 86 ? -10.570 -13.603 16.243 1.00 21.09 108 ASP B C 1
ATOM 2943 O O . ASP B 1 86 ? -11.155 -13.157 15.251 1.00 20.87 108 ASP B O 1
ATOM 2948 N N . LYS B 1 87 ? -10.891 -14.749 16.848 1.00 18.28 109 LYS B N 1
ATOM 2949 C CA . LYS B 1 87 ? -12.020 -15.619 16.466 1.00 15.59 109 LYS B CA 1
ATOM 2950 C C . LYS B 1 87 ? -11.799 -16.461 15.211 1.00 18.34 109 LYS B C 1
ATOM 2951 O O . LYS B 1 87 ? -12.716 -17.148 14.744 1.00 17.47 109 LYS B O 1
ATOM 2957 N N . THR B 1 88 ? -10.594 -16.415 14.661 1.00 17.39 110 THR B N 1
ATOM 2958 C CA . THR B 1 88 ? -10.307 -17.181 13.454 1.00 15.79 110 THR B CA 1
ATOM 2959 C C . THR B 1 88 ? -9.224 -18.214 13.700 1.00 17.34 110 THR B C 1
ATOM 2960 O O . THR B 1 88 ? -8.487 -18.151 14.693 1.00 17.24 110 THR B O 1
ATOM 2964 N N . LEU B 1 89 ? -9.149 -19.179 12.794 1.00 17.70 111 LEU B N 1
ATOM 2965 C CA . LEU B 1 89 ? -7.960 -19.990 12.656 1.00 17.53 111 LEU B CA 1
ATOM 2966 C C . LEU B 1 89 ? -7.348 -19.562 11.333 1.00 20.89 111 LEU B C 1
ATOM 2967 O O . LEU B 1 89 ? -8.055 -19.096 10.446 1.00 20.90 111 LEU B O 1
ATOM 2972 N N . LYS B 1 90 ? -6.038 -19.671 11.203 1.00 18.35 112 LYS B N 1
ATOM 2973 C CA . LYS B 1 90 ? -5.426 -19.439 9.901 1.00 16.37 112 LYS B CA 1
ATOM 2974 C C . LYS B 1 90 ? -4.582 -20.641 9.535 1.00 19.78 112 LYS B C 1
ATOM 2975 O O . LYS B 1 90 ? -3.910 -21.220 10.387 1.00 18.03 112 LYS B O 1
ATOM 2981 N N . ILE B 1 91 ? -4.653 -21.036 8.265 1.00 17.69 113 ILE B N 1
ATOM 2982 C CA . ILE B 1 91 ? -3.785 -22.076 7.725 1.00 19.82 113 ILE B CA 1
ATOM 2983 C C . ILE B 1 91 ? -2.620 -21.407 7.012 1.00 20.97 113 ILE B C 1
ATOM 2984 O O . ILE B 1 91 ? -2.819 -20.501 6.198 1.00 21.24 113 ILE B O 1
ATOM 2989 N N . TRP B 1 92 ? -1.408 -21.835 7.337 1.00 17.90 114 TRP B N 1
ATOM 2990 C CA . TRP B 1 92 ? -0.216 -21.168 6.846 1.00 22.32 114 TRP B CA 1
ATOM 2991 C C . TRP B 1 92 ? 0.625 -22.117 6.031 1.00 22.27 114 TRP B C 1
ATOM 2992 O O . TRP B 1 92 ? 0.833 -23.262 6.418 1.00 20.49 114 TRP B O 1
ATOM 3003 N N . ASP B 1 93 ? 1.122 -21.626 4.903 1.00 20.80 115 ASP B N 1
ATOM 3004 C CA . ASP B 1 93 ? 2.155 -22.338 4.176 1.00 21.60 115 ASP B CA 1
ATOM 3005 C C . ASP B 1 93 ? 3.470 -21.996 4.852 1.00 20.11 115 ASP B C 1
ATOM 3006 O O . ASP B 1 93 ? 3.913 -20.850 4.802 1.00 23.10 115 ASP B O 1
ATOM 3011 N N . VAL B 1 94 ? 4.085 -22.980 5.505 1.00 20.86 116 VAL B N 1
ATOM 3012 C CA . VAL B 1 94 ? 5.287 -22.730 6.298 1.00 21.90 116 VAL B CA 1
ATOM 3013 C C . VAL B 1 94 ? 6.461 -22.167 5.488 1.00 26.46 116 VAL B C 1
ATOM 3014 O O . VAL B 1 94 ? 7.112 -21.215 5.920 1.00 23.18 116 VAL B O 1
ATOM 3018 N N . SER B 1 95 ? 6.722 -22.728 4.307 1.00 23.16 117 SER B N 1
ATOM 3019 C CA . SER B 1 95 ? 7.889 -22.292 3.542 1.00 25.45 117 SER B CA 1
ATOM 3020 C C . SER B 1 95 ? 7.815 -20.815 3.147 1.00 26.10 117 SER B C 1
ATOM 3021 O O . SER B 1 95 ? 8.822 -20.101 3.181 1.00 26.94 117 SER B O 1
ATOM 3024 N N . SER B 1 96 ? 6.620 -20.351 2.793 1.00 25.33 118 SER B N 1
ATOM 3025 C CA . SER B 1 96 ? 6.443 -18.967 2.359 1.00 26.76 118 SER B CA 1
ATOM 3026 C C . SER B 1 96 ? 5.989 -18.054 3.490 1.00 26.87 118 SER B C 1
ATOM 3027 O O . SER B 1 96 ? 6.096 -16.828 3.395 1.00 25.63 118 SER B O 1
ATOM 3030 N N . GLY B 1 97 ? 5.463 -18.652 4.556 1.00 24.19 119 GLY B N 1
ATOM 3031 C CA . GLY B 1 97 ? 4.915 -17.882 5.657 1.00 25.69 119 GLY B CA 1
ATOM 3032 C C . GLY B 1 97 ? 3.584 -17.238 5.316 1.00 25.91 119 GLY B C 1
ATOM 3033 O O . GLY B 1 97 ? 3.073 -16.425 6.086 1.00 28.09 119 GLY B O 1
ATOM 3034 N N . LYS B 1 98 ? 3.015 -17.593 4.165 1.00 24.54 120 LYS B N 1
ATOM 3035 C CA . LYS B 1 98 ? 1.770 -16.973 3.725 1.00 25.72 120 LYS B CA 1
ATOM 3036 C C . LYS B 1 98 ? 0.522 -17.632 4.296 1.00 21.26 120 LYS B C 1
ATOM 3037 O O . LYS B 1 98 ? 0.464 -18.852 4.449 1.00 21.63 120 LYS B O 1
ATOM 3043 N N . CYS B 1 99 ? -0.478 -16.808 4.591 1.00 23.20 121 CYS B N 1
ATOM 3044 C CA . CYS B 1 99 ? -1.768 -17.302 5.041 1.00 23.26 121 CYS B CA 1
ATOM 3045 C C . CYS B 1 99 ? -2.554 -17.826 3.852 1.00 25.32 121 CYS B C 1
ATOM 3046 O O . CYS B 1 99 ? -2.940 -17.051 2.974 1.00 30.16 121 CYS B O 1
ATOM 3049 N N . LEU B 1 100 ? -2.789 -19.136 3.826 1.00 24.30 122 LEU B N 1
ATOM 3050 C CA . LEU B 1 100 ? -3.529 -19.765 2.731 1.00 25.08 122 LEU B CA 1
ATOM 3051 C C . LEU B 1 100 ? -5.024 -19.572 2.898 1.00 27.83 122 LEU B C 1
ATOM 3052 O O . LEU B 1 100 ? -5.739 -19.238 1.948 1.00 25.20 122 LEU B O 1
ATOM 3057 N N . LYS B 1 101 ? -5.502 -19.806 4.114 1.00 25.02 123 LYS B N 1
ATOM 3058 C CA . LYS B 1 101 ? -6.920 -19.702 4.400 1.00 25.08 123 LYS B CA 1
ATOM 3059 C C . LYS B 1 101 ? -7.113 -19.102 5.770 1.00 23.14 123 LYS B C 1
ATOM 3060 O O . LYS B 1 101 ? -6.305 -19.329 6.663 1.00 21.99 123 LYS B O 1
ATOM 3066 N N . THR B 1 102 ? -8.179 -18.329 5.929 1.00 21.92 124 THR B N 1
ATOM 3067 C CA . THR B 1 102 ? -8.601 -17.894 7.257 1.00 20.59 124 THR B CA 1
ATOM 3068 C C . THR B 1 102 ? -9.927 -18.576 7.540 1.00 21.77 124 THR B C 1
ATOM 3069 O O . THR B 1 102 ? -10.904 -18.365 6.817 1.00 24.39 124 THR B O 1
ATOM 3073 N N . LEU B 1 103 ? -9.949 -19.427 8.569 1.00 19.67 125 LEU B N 1
ATOM 3074 C CA . LEU B 1 103 ? -11.147 -20.200 8.904 1.00 18.42 125 LEU B CA 1
ATOM 3075 C C . LEU B 1 103 ? -12.033 -19.400 9.840 1.00 20.33 125 LEU B C 1
ATOM 3076 O O . LEU B 1 103 ? -11.695 -19.187 11.007 1.00 18.44 125 LEU B O 1
ATOM 3081 N N . LYS B 1 104 ? -13.171 -18.952 9.321 1.00 19.42 126 LYS B N 1
ATOM 3082 C CA . LYS B 1 104 ? -14.040 -18.052 10.071 1.00 19.78 126 LYS B CA 1
ATOM 3083 C C . LYS B 1 104 ? -15.344 -18.763 10.401 1.00 21.04 126 LYS B C 1
ATOM 3084 O O . LYS B 1 104 ? -15.821 -19.587 9.622 1.00 23.04 126 LYS B O 1
ATOM 3090 N N . GLY B 1 105 ? -15.924 -18.443 11.551 1.00 22.81 127 GLY B N 1
ATOM 3091 C CA . GLY B 1 105 ? -17.145 -19.102 11.976 1.00 22.89 127 GLY B CA 1
ATOM 3092 C C . GLY B 1 105 ? -17.316 -19.097 13.484 1.00 22.30 127 GLY B C 1
ATOM 3093 O O . GLY B 1 105 ? -18.429 -18.932 13.985 1.00 21.71 127 GLY B O 1
ATOM 3094 N N . HIS B 1 106 ? -16.225 -19.292 14.220 1.00 19.83 128 HIS B N 1
ATOM 3095 C CA . HIS B 1 106 ? -16.318 -19.220 15.677 1.00 18.62 128 HIS B CA 1
ATOM 3096 C C . HIS B 1 106 ? -16.753 -17.822 16.108 1.00 17.61 128 HIS B C 1
ATOM 3097 O O . HIS B 1 106 ? -16.441 -16.838 15.438 1.00 20.85 128 HIS B O 1
ATOM 3104 N N . SER B 1 107 ? -17.456 -17.739 17.233 1.00 20.40 129 SER B N 1
ATOM 3105 C CA . SER B 1 107 ? -17.988 -16.465 17.706 1.00 21.19 129 SER B CA 1
ATOM 3106 C C . SER B 1 107 ? -17.289 -15.965 18.972 1.00 21.70 129 SER B C 1
ATOM 3107 O O . SER B 1 107 ? -17.718 -14.992 19.601 1.00 22.25 129 SER B O 1
ATOM 3110 N N . ASN B 1 108 ? -16.195 -16.626 19.334 1.00 20.76 130 ASN B N 1
ATOM 3111 C CA . ASN B 1 108 ? -15.400 -16.221 20.483 1.00 18.20 130 ASN B CA 1
ATOM 3112 C C . ASN B 1 108 ? -13.972 -16.743 20.269 1.00 17.77 130 ASN B C 1
ATOM 3113 O O . ASN B 1 108 ? -13.685 -17.307 19.213 1.00 17.99 130 ASN B O 1
ATOM 3118 N N . TYR B 1 109 ? -13.079 -16.543 21.237 1.00 19.51 131 TYR B N 1
ATOM 3119 C CA . TYR B 1 109 ? -11.674 -16.943 21.061 1.00 16.99 131 TYR B CA 1
ATOM 3120 C C . TYR B 1 109 ? -11.554 -18.393 20.600 1.00 14.86 131 TYR B C 1
ATOM 3121 O O . TYR B 1 109 ? -12.275 -19.262 21.095 1.00 16.55 131 TYR B O 1
ATOM 3130 N N . VAL B 1 110 ? -10.670 -18.653 19.639 1.00 14.73 132 VAL B N 1
ATOM 3131 C CA . VAL B 1 110 ? -10.364 -20.036 19.285 1.00 15.39 132 VAL B CA 1
ATOM 3132 C C . VAL B 1 110 ? -9.191 -20.441 20.166 1.00 13.83 132 VAL B C 1
ATOM 3133 O O . VAL B 1 110 ? -8.186 -19.723 20.243 1.00 15.82 132 VAL B O 1
ATOM 3137 N N . PHE B 1 111 ? -9.333 -21.580 20.832 1.00 14.48 133 PHE B N 1
ATOM 3138 C CA . PHE B 1 111 ? -8.446 -21.964 21.927 1.00 15.50 133 PHE B CA 1
ATOM 3139 C C . PHE B 1 111 ? -7.476 -23.076 21.536 1.00 14.92 133 PHE B C 1
ATOM 3140 O O . PHE B 1 111 ? -6.324 -23.090 21.983 1.00 13.09 133 PHE B O 1
ATOM 3148 N N . CYS B 1 112 ? -7.942 -24.013 20.718 1.00 13.70 134 CYS B N 1
ATOM 3149 C CA . CYS B 1 112 ? -7.165 -25.217 20.421 1.00 12.37 134 CYS B CA 1
ATOM 3150 C C . CYS B 1 112 ? -7.422 -25.688 19.001 1.00 15.93 134 CYS B C 1
ATOM 3151 O O . CYS B 1 112 ? -8.468 -25.394 18.417 1.00 15.32 134 CYS B O 1
ATOM 3154 N N . CYS B 1 113 ? -6.469 -26.424 18.442 1.00 14.58 135 CYS B N 1
ATOM 3155 C CA . CYS B 1 113 ? -6.600 -26.874 17.060 1.00 17.52 135 CYS B CA 1
ATOM 3156 C C . CYS B 1 113 ? -5.685 -28.052 16.775 1.00 14.81 135 CYS B C 1
ATOM 3157 O O . CYS B 1 113 ? -4.686 -28.259 17.467 1.00 15.06 135 CYS B O 1
ATOM 3160 N N . ASN B 1 114 ? -6.031 -28.820 15.748 1.00 18.76 136 ASN B N 1
ATOM 3161 C CA . ASN B 1 114 ? -5.224 -29.961 15.322 1.00 15.92 136 ASN B CA 1
ATOM 3162 C C . ASN B 1 114 ? -5.641 -30.424 13.924 1.00 18.25 136 ASN B C 1
ATOM 3163 O O . ASN B 1 114 ? -6.822 -30.373 13.587 1.00 16.40 136 ASN B O 1
ATOM 3168 N N . PHE B 1 115 ? -4.675 -30.867 13.115 1.00 16.96 137 PHE B N 1
ATOM 3169 C CA . PHE B 1 115 ? -4.992 -31.588 11.882 1.00 17.16 137 PHE B CA 1
ATOM 3170 C C . PHE B 1 115 ? -5.290 -33.057 12.203 1.00 15.69 137 PHE B C 1
ATOM 3171 O O . PHE B 1 115 ? -4.792 -33.608 13.198 1.00 16.68 137 PHE B O 1
ATOM 3179 N N . ASN B 1 116 ? -6.083 -33.713 11.356 1.00 16.95 138 ASN B N 1
ATOM 3180 C CA . ASN B 1 116 ? -6.167 -35.170 11.425 1.00 13.62 138 ASN B CA 1
ATOM 3181 C C . ASN B 1 116 ? -4.918 -35.792 10.767 1.00 17.24 138 ASN B C 1
ATOM 3182 O O . ASN B 1 116 ? -4.145 -35.078 10.136 1.00 17.61 138 ASN B O 1
ATOM 3187 N N . PRO B 1 117 ? -4.687 -37.096 10.965 1.00 17.09 139 PRO B N 1
ATOM 3188 C CA . PRO B 1 117 ? -3.463 -37.681 10.395 1.00 23.87 139 PRO B CA 1
ATOM 3189 C C . PRO B 1 117 ? -3.351 -37.511 8.876 1.00 23.05 139 PRO B C 1
ATOM 3190 O O . PRO B 1 117 ? -2.263 -37.230 8.358 1.00 23.32 139 PRO B O 1
ATOM 3194 N N . GLN B 1 118 ? -4.471 -37.673 8.180 1.00 21.92 140 GLN B N 1
ATOM 3195 C CA . GLN B 1 118 ? -4.515 -37.534 6.730 1.00 24.27 140 GLN B CA 1
ATOM 3196 C C . GLN B 1 118 ? -4.260 -36.080 6.347 1.00 24.39 140 GLN B C 1
ATOM 3197 O O . GLN B 1 118 ? -3.799 -35.778 5.237 1.00 26.69 140 GLN B O 1
ATOM 3203 N N . SER B 1 119 ? -4.572 -35.189 7.289 1.00 20.92 141 SER B N 1
ATOM 3204 C CA . SER B 1 119 ? -4.395 -33.746 7.142 1.00 19.19 141 SER B CA 1
ATOM 3205 C C . SER B 1 119 ? -5.311 -33.104 6.102 1.00 17.96 141 SER B C 1
ATOM 3206 O O . SER B 1 119 ? -5.042 -32.006 5.614 1.00 21.94 141 SER B O 1
ATOM 3209 N N . ASN B 1 120 ? -6.416 -33.781 5.803 1.00 17.79 142 ASN B N 1
ATOM 3210 C CA . ASN B 1 120 ? -7.473 -33.183 5.003 1.00 20.59 142 ASN B CA 1
ATOM 3211 C C . ASN B 1 120 ? -8.481 -32.440 5.877 1.00 21.10 142 ASN B C 1
ATOM 3212 O O . ASN B 1 120 ? -9.322 -31.697 5.371 1.00 20.70 142 ASN B O 1
ATOM 3217 N N . LEU B 1 121 ? -8.398 -32.650 7.191 1.00 18.20 143 LEU B N 1
ATOM 3218 C CA . LEU B 1 121 ? -9.308 -31.992 8.129 1.00 19.69 143 LEU B CA 1
ATOM 3219 C C . LEU B 1 121 ? -8.564 -31.256 9.248 1.00 15.75 143 LEU B C 1
ATOM 3220 O O . LEU B 1 121 ? -7.488 -31.680 9.665 1.00 17.85 143 LEU B O 1
ATOM 3225 N N . ILE B 1 122 ? -9.161 -30.167 9.730 1.00 16.06 144 ILE B N 1
ATOM 3226 C CA . ILE B 1 122 ? -8.739 -29.509 10.967 1.00 15.76 144 ILE B CA 1
ATOM 3227 C C . ILE B 1 122 ? -9.878 -29.531 11.987 1.00 16.92 144 ILE B C 1
ATOM 3228 O O . ILE B 1 122 ? -11.045 -29.334 11.640 1.00 17.64 144 ILE B O 1
ATOM 3233 N N . VAL B 1 123 ? -9.550 -29.793 13.249 1.00 14.63 145 VAL B N 1
ATOM 3234 C CA . VAL B 1 123 ? -10.539 -29.664 14.314 1.00 15.93 145 VAL B CA 1
ATOM 3235 C C . VAL B 1 123 ? -10.152 -28.493 15.233 1.00 16.23 145 VAL B C 1
ATOM 3236 O O . VAL B 1 123 ? -8.968 -28.257 15.487 1.00 14.60 145 VAL B O 1
ATOM 3240 N N . SER B 1 124 ? -11.143 -27.726 15.683 1.00 15.35 146 SER B N 1
ATOM 3241 C CA . SER B 1 124 ? -10.883 -26.566 16.529 1.00 13.81 146 SER B CA 1
ATOM 3242 C C . SER B 1 124 ? -11.856 -26.544 17.703 1.00 15.10 146 SER B C 1
ATOM 3243 O O . SER B 1 124 ? -12.954 -27.096 17.621 1.00 12.74 146 SER B O 1
ATOM 3246 N N . GLY B 1 125 ? -11.427 -25.928 18.801 1.00 13.26 147 GLY B N 1
ATOM 3247 C CA . GLY B 1 125 ? -12.270 -25.760 19.974 1.00 15.68 147 GLY B CA 1
ATOM 3248 C C . GLY B 1 125 ? -12.240 -24.305 20.372 1.00 14.37 147 GLY B C 1
ATOM 3249 O O . GLY B 1 125 ? -11.228 -23.631 20.195 1.00 15.80 147 GLY B O 1
ATOM 3250 N N . SER B 1 126 ? -13.347 -23.808 20.911 1.00 15.80 148 SER B N 1
ATOM 3251 C CA . SER B 1 126 ? -13.461 -22.368 21.132 1.00 16.08 148 SER B CA 1
ATOM 3252 C C . SER B 1 126 ? -14.148 -22.008 22.437 1.00 16.16 148 SER B C 1
ATOM 3253 O O . SER B 1 126 ? -14.829 -22.829 23.046 1.00 15.44 148 SER B O 1
ATOM 3256 N N . PHE B 1 127 ? -13.963 -20.757 22.849 1.00 16.18 149 PHE B N 1
ATOM 3257 C CA . PHE B 1 127 ? -14.668 -20.211 23.994 1.00 15.44 149 PHE B CA 1
ATOM 3258 C C . PHE B 1 127 ? -16.166 -20.133 23.682 1.00 17.41 149 PHE B C 1
ATOM 3259 O O . PHE B 1 127 ? -16.975 -19.934 24.591 1.00 20.48 149 PHE B O 1
ATOM 3267 N N . ASP B 1 128 ? -16.536 -20.319 22.411 1.00 17.90 150 ASP B N 1
ATOM 3268 C CA . ASP B 1 128 ? -17.960 -20.359 22.050 1.00 21.23 150 ASP B CA 1
ATOM 3269 C C . ASP B 1 128 ? -18.608 -21.710 22.381 1.00 18.88 150 ASP B C 1
ATOM 3270 O O . ASP B 1 128 ? -19.781 -21.942 22.078 1.00 19.69 150 ASP B O 1
ATOM 3275 N N . GLU B 1 129 ? -17.817 -22.588 22.997 1.00 17.12 151 GLU B N 1
ATOM 3276 C CA . GLU B 1 129 ? -18.260 -23.888 23.534 1.00 14.37 151 GLU B CA 1
ATOM 3277 C C . GLU B 1 129 ? -18.501 -24.959 22.471 1.00 18.08 151 GLU B C 1
ATOM 3278 O O . GLU B 1 129 ? -18.966 -26.058 22.785 1.00 17.92 151 GLU B O 1
ATOM 3284 N N . SER B 1 130 ? -18.159 -24.651 21.224 1.00 18.28 152 SER B N 1
ATOM 3285 C CA . SER B 1 130 ? -18.318 -25.615 20.146 1.00 18.61 152 SER B CA 1
ATOM 3286 C C . SER B 1 130 ? -16.984 -26.218 19.723 1.00 18.63 152 SER B C 1
ATOM 3287 O O . SER B 1 130 ? -15.916 -25.666 20.002 1.00 16.40 152 SER B O 1
ATOM 3290 N N . VAL B 1 131 ? -17.069 -27.358 19.046 1.00 18.05 153 VAL B N 1
ATOM 3291 C CA . VAL B 1 131 ? -15.951 -27.926 18.309 1.00 14.33 153 VAL B CA 1
ATOM 3292 C C . VAL B 1 131 ? -16.320 -27.828 16.823 1.00 17.76 153 VAL B C 1
ATOM 3293 O O . VAL B 1 131 ? -17.438 -28.170 16.453 1.00 19.55 153 VAL B O 1
ATOM 3297 N N . ARG B 1 132 ? -15.409 -27.338 15.981 1.00 13.04 154 ARG B N 1
ATOM 3298 C CA . ARG B 1 132 ? -15.679 -27.270 14.545 1.00 14.94 154 ARG B CA 1
ATOM 3299 C C . ARG B 1 132 ? -14.714 -28.159 13.779 1.00 19.25 154 ARG B C 1
ATOM 3300 O O . ARG B 1 132 ? -13.577 -28.376 14.205 1.00 16.49 154 ARG B O 1
ATOM 3308 N N . ILE B 1 133 ? -15.191 -28.696 12.659 1.00 17.65 155 ILE B N 1
ATOM 3309 C CA . ILE B 1 133 ? -14.369 -29.542 11.798 1.00 17.76 155 ILE B CA 1
ATOM 3310 C C . ILE B 1 133 ? -14.331 -28.865 10.434 1.00 18.98 155 ILE B C 1
ATOM 3311 O O . ILE B 1 133 ? -15.381 -28.565 9.862 1.00 19.81 155 ILE B O 1
ATOM 3316 N N . TRP B 1 134 ? -13.124 -28.586 9.945 1.00 17.09 156 TRP B N 1
ATOM 3317 C CA . TRP B 1 134 ? -12.929 -27.772 8.742 1.00 18.40 156 TRP B CA 1
ATOM 3318 C C . TRP B 1 134 ? -12.304 -28.595 7.641 1.00 19.80 156 TRP B C 1
ATOM 3319 O O . TRP B 1 134 ? -11.466 -29.462 7.905 1.00 19.05 156 TRP B O 1
ATOM 3330 N N . ASP B 1 135 ? -12.711 -28.319 6.399 1.00 19.63 157 ASP B N 1
ATOM 3331 C CA . ASP B 1 135 ? -12.055 -28.910 5.236 1.00 21.11 157 ASP B CA 1
ATOM 3332 C C . ASP B 1 135 ? -10.810 -28.088 4.913 1.00 20.26 157 ASP B C 1
ATOM 3333 O O . ASP B 1 135 ? -10.896 -26.875 4.710 1.00 23.25 157 ASP B O 1
ATOM 3338 N N . VAL B 1 136 ? -9.649 -28.738 4.899 1.00 17.25 158 VAL B N 1
ATOM 3339 C CA . VAL B 1 136 ? -8.383 -28.033 4.698 1.00 21.19 158 VAL B CA 1
ATOM 3340 C C . VAL B 1 136 ? -8.317 -27.480 3.271 1.00 24.39 158 VAL B C 1
ATOM 3341 O O . VAL B 1 136 ? -7.830 -26.370 3.031 1.00 25.86 158 VAL B O 1
ATOM 3345 N N . LYS B 1 137 ? -8.835 -28.259 2.333 1.00 24.19 159 LYS B N 1
ATOM 3346 C CA . LYS B 1 137 ? -8.715 -27.916 0.917 1.00 30.10 159 LYS B CA 1
ATOM 3347 C C . LYS B 1 137 ? -9.551 -26.692 0.534 1.00 32.80 159 LYS B C 1
ATOM 3348 O O . LYS B 1 137 ? -9.118 -25.860 -0.261 1.00 35.82 159 LYS B O 1
ATOM 3354 N N . THR B 1 138 ? -10.741 -26.582 1.117 1.00 30.15 160 THR B N 1
ATOM 3355 C CA . THR B 1 138 ? -11.702 -25.557 0.725 1.00 27.99 160 THR B CA 1
ATOM 3356 C C . THR B 1 138 ? -11.871 -24.478 1.787 1.00 35.48 160 THR B C 1
ATOM 3357 O O . THR B 1 138 ? -12.401 -23.400 1.510 1.00 35.52 160 THR B O 1
ATOM 3361 N N . GLY B 1 139 ? -11.430 -24.773 3.007 1.00 28.56 161 GLY B N 1
ATOM 3362 C CA . GLY B 1 139 ? -11.581 -23.841 4.111 1.00 28.56 161 GLY B CA 1
ATOM 3363 C C . GLY B 1 139 ? -12.994 -23.791 4.658 1.00 28.46 161 GLY B C 1
ATOM 3364 O O . GLY B 1 139 ? -13.302 -22.982 5.533 1.00 31.29 161 GLY B O 1
ATOM 3365 N N . LYS B 1 140 ? -13.858 -24.655 4.142 1.00 27.76 162 LYS B N 1
ATOM 3366 C CA . LYS B 1 140 ? -15.249 -24.665 4.564 1.00 29.43 162 LYS B CA 1
ATOM 3367 C C . LYS B 1 140 ? -15.413 -25.452 5.859 1.00 24.45 162 LYS B C 1
ATOM 3368 O O . LYS B 1 140 ? -14.735 -26.450 6.075 1.00 23.52 162 LYS B O 1
ATOM 3374 N N . CYS B 1 141 ? -16.309 -24.994 6.723 1.00 23.16 163 CYS B N 1
ATOM 3375 C CA . CYS B 1 141 ? -16.602 -25.721 7.955 1.00 24.30 163 CYS B CA 1
ATOM 3376 C C . CYS B 1 141 ? -17.593 -26.835 7.664 1.00 25.18 163 CYS B C 1
ATOM 3377 O O . CYS B 1 141 ? -18.704 -26.582 7.196 1.00 30.16 163 CYS B O 1
ATOM 3380 N N . LEU B 1 142 ? -17.184 -28.070 7.926 1.00 19.64 164 LEU B N 1
ATOM 3381 C CA . LEU B 1 142 ? -18.011 -29.228 7.615 1.00 22.78 164 LEU B CA 1
ATOM 3382 C C . LEU B 1 142 ? -19.034 -29.490 8.706 1.00 27.05 164 LEU B C 1
ATOM 3383 O O . LEU B 1 142 ? -20.185 -29.835 8.424 1.00 27.50 164 LEU B O 1
ATOM 3388 N N . LYS B 1 143 ? -18.608 -29.348 9.958 1.00 20.98 165 LYS B N 1
ATOM 3389 C CA . LYS B 1 143 ? -19.494 -29.610 11.082 1.00 21.99 165 LYS B CA 1
ATOM 3390 C C . LYS B 1 143 ? -19.261 -28.615 12.201 1.00 21.70 165 LYS B C 1
ATOM 3391 O O . LYS B 1 143 ? -18.126 -28.207 12.460 1.00 20.51 165 LYS B O 1
ATOM 3397 N N . THR B 1 144 ? -20.347 -28.224 12.857 1.00 19.44 166 THR B N 1
ATOM 3398 C CA . THR B 1 144 ? -20.258 -27.494 14.108 1.00 21.27 166 THR B CA 1
ATOM 3399 C C . THR B 1 144 ? -20.864 -28.400 15.158 1.00 20.24 166 THR B C 1
ATOM 3400 O O . THR B 1 144 ? -22.057 -28.703 15.102 1.00 23.77 166 THR B O 1
ATOM 3404 N N . LEU B 1 145 ? -20.047 -28.869 16.096 1.00 16.06 167 LEU B N 1
ATOM 3405 C CA . LEU B 1 145 ? -20.553 -29.763 17.141 1.00 17.83 167 LEU B CA 1
ATOM 3406 C C . LEU B 1 145 ? -20.894 -28.992 18.417 1.00 22.42 167 LEU B C 1
ATOM 3407 O O . LEU B 1 145 ? -20.082 -28.194 18.891 1.00 19.30 167 LEU B O 1
ATOM 3412 N N . PRO B 1 146 ? -22.087 -29.257 18.989 1.00 26.41 168 PRO B N 1
ATOM 3413 C CA . PRO B 1 146 ? -22.583 -28.645 20.231 1.00 26.08 168 PRO B CA 1
ATOM 3414 C C . PRO B 1 146 ? -21.957 -29.360 21.415 1.00 21.34 168 PRO B C 1
ATOM 3415 O O . PRO B 1 146 ? -22.632 -29.959 22.240 1.00 22.41 168 PRO B O 1
ATOM 3419 N N . ALA B 1 147 ? -20.638 -29.258 21.494 1.00 22.05 169 ALA B N 1
ATOM 3420 C CA . ALA B 1 147 ? -19.824 -30.182 22.261 1.00 18.90 169 ALA B CA 1
ATOM 3421 C C . ALA B 1 147 ? -19.923 -30.022 23.766 1.00 17.92 169 ALA B C 1
ATOM 3422 O O . ALA B 1 147 ? -19.980 -31.007 24.499 1.00 16.87 169 ALA B O 1
ATOM 3424 N N . HIS B 1 148 ? -19.884 -28.779 24.226 1.00 14.97 170 HIS B N 1
ATOM 3425 C CA . HIS B 1 148 ? -19.696 -28.540 25.649 1.00 17.11 170 HIS B CA 1
ATOM 3426 C C . HIS B 1 148 ? -20.522 -27.360 26.157 1.00 20.92 170 HIS B C 1
ATOM 3427 O O . HIS B 1 148 ? -21.128 -26.632 25.371 1.00 19.13 170 HIS B O 1
ATOM 3434 N N . SER B 1 149 ? -20.541 -27.180 27.476 1.00 18.85 171 SER B N 1
ATOM 3435 C CA . SER B 1 149 ? -21.274 -26.073 28.093 1.00 24.21 171 SER B CA 1
ATOM 3436 C C . SER B 1 149 ? -20.345 -25.048 28.746 1.00 23.18 171 SER B C 1
ATOM 3437 O O . SER B 1 149 ? -20.771 -24.274 29.606 1.00 20.94 171 SER B O 1
ATOM 3440 N N . ASP B 1 150 ? -19.078 -25.065 28.336 1.00 17.87 172 ASP B N 1
ATOM 3441 C CA . ASP B 1 150 ? -18.050 -24.140 28.805 1.00 18.88 172 ASP B CA 1
ATOM 3442 C C . ASP B 1 150 ? -16.973 -24.174 27.734 1.00 15.11 172 ASP B C 1
ATOM 3443 O O . ASP B 1 150 ? -17.034 -25.027 26.854 1.00 16.72 172 ASP B O 1
ATOM 3448 N N . PRO B 1 151 ? -16.003 -23.240 27.785 1.00 18.40 173 PRO B N 1
ATOM 3449 C CA . PRO B 1 151 ? -14.970 -23.246 26.743 1.00 15.44 173 PRO B CA 1
ATOM 3450 C C . PRO B 1 151 ? -14.318 -24.609 26.537 1.00 15.35 173 PRO B C 1
ATOM 3451 O O . PRO B 1 151 ? -14.173 -25.395 27.473 1.00 14.56 173 PRO B O 1
ATOM 3455 N N . VAL B 1 152 ? -13.956 -24.880 25.288 1.00 11.40 174 VAL B N 1
ATOM 3456 C CA . VAL B 1 152 ? -13.329 -26.137 24.904 1.00 14.01 174 VAL B CA 1
ATOM 3457 C C . VAL B 1 152 ? -11.819 -25.990 25.000 1.00 13.33 174 VAL B C 1
ATOM 3458 O O . VAL B 1 152 ? -11.231 -25.170 24.302 1.00 16.15 174 VAL B O 1
ATOM 3462 N N . SER B 1 153 ? -11.197 -26.795 25.850 1.00 14.45 175 SER B N 1
ATOM 3463 C CA . SER B 1 153 ? -9.795 -26.595 26.203 1.00 14.27 175 SER B CA 1
ATOM 3464 C C . SER B 1 153 ? -8.798 -27.361 25.318 1.00 14.83 175 SER B C 1
ATOM 3465 O O . SER B 1 153 ? -7.659 -26.940 25.166 1.00 13.78 175 SER B O 1
ATOM 3468 N N . ALA B 1 154 ? -9.228 -28.462 24.717 1.00 12.97 176 ALA B N 1
ATOM 3469 C CA . ALA B 1 154 ? -8.344 -29.232 23.840 1.00 14.04 176 ALA B CA 1
ATOM 3470 C C . ALA B 1 154 ? -9.165 -30.025 22.839 1.00 14.02 176 ALA B C 1
ATOM 3471 O O . ALA B 1 154 ? -10.303 -30.387 23.126 1.00 12.07 176 ALA B O 1
ATOM 3473 N N . VAL B 1 155 ? -8.593 -30.273 21.664 1.00 13.99 177 VAL B N 1
ATOM 3474 C CA . VAL B 1 155 ? -9.211 -31.138 20.652 1.00 14.02 177 VAL B CA 1
ATOM 3475 C C . VAL B 1 155 ? -8.088 -31.935 19.996 1.00 12.67 177 VAL B C 1
ATOM 3476 O O . VAL B 1 155 ? -7.015 -31.390 19.735 1.00 13.88 177 VAL B O 1
ATOM 3480 N N . HIS B 1 156 ? -8.328 -33.212 19.740 1.00 13.81 178 HIS B N 1
ATOM 3481 C CA . HIS B 1 156 ? -7.291 -34.094 19.177 1.00 16.03 178 HIS B CA 1
ATOM 3482 C C . HIS B 1 156 ? -7.910 -35.246 18.394 1.00 16.88 178 HIS B C 1
ATOM 3483 O O . HIS B 1 156 ? -8.876 -35.859 18.850 1.00 13.73 178 HIS B O 1
ATOM 3490 N N . PHE B 1 157 ? -7.353 -35.560 17.222 1.00 14.20 179 PHE B N 1
ATOM 3491 C CA . PHE B 1 157 ? -7.766 -36.762 16.506 1.00 15.98 179 PHE B CA 1
ATOM 3492 C C . PHE B 1 157 ? -7.007 -37.987 16.983 1.00 17.53 179 PHE B C 1
ATOM 3493 O O . PHE B 1 157 ? -5.850 -37.891 17.394 1.00 18.40 179 PHE B O 1
ATOM 3501 N N . ASN B 1 158 ? -7.638 -39.152 16.882 1.00 14.83 180 ASN B N 1
ATOM 3502 C CA . ASN B 1 158 ? -6.933 -40.397 17.137 1.00 16.44 180 ASN B CA 1
ATOM 3503 C C . ASN B 1 158 ? -6.114 -40.812 15.911 1.00 18.18 180 ASN B C 1
ATOM 3504 O O . ASN B 1 158 ? -6.098 -40.110 14.896 1.00 20.40 180 ASN B O 1
ATOM 3509 N N . ARG B 1 159 ? -5.495 -41.982 16.011 1.00 20.39 181 ARG B N 1
ATOM 3510 C CA . ARG B 1 159 ? -4.463 -42.446 15.086 1.00 26.64 181 ARG B CA 1
ATOM 3511 C C . ARG B 1 159 ? -4.915 -42.525 13.637 1.00 21.88 181 ARG B C 1
ATOM 3512 O O . ARG B 1 159 ? -4.130 -42.248 12.727 1.00 21.34 181 ARG B O 1
ATOM 3520 N N . ASP B 1 160 ? -6.167 -42.927 13.422 1.00 23.23 182 ASP B N 1
ATOM 3521 C CA . ASP B 1 160 ? -6.694 -43.071 12.069 1.00 24.48 182 ASP B CA 1
ATOM 3522 C C . ASP B 1 160 ? -7.679 -41.972 11.670 1.00 25.21 182 ASP B C 1
ATOM 3523 O O . ASP B 1 160 ? -8.271 -42.025 10.594 1.00 20.97 182 ASP B O 1
ATOM 3528 N N . GLY B 1 161 ? -7.851 -40.978 12.543 1.00 21.18 183 GLY B N 1
ATOM 3529 C CA . GLY B 1 161 ? -8.686 -39.827 12.243 1.00 20.42 183 GLY B CA 1
ATOM 3530 C C . GLY B 1 161 ? -10.180 -40.084 12.389 1.00 17.86 183 GLY B C 1
ATOM 3531 O O . GLY B 1 161 ? -10.996 -39.212 12.100 1.00 19.31 183 GLY B O 1
ATOM 3532 N N . SER B 1 162 ? -10.536 -41.278 12.840 1.00 17.27 184 SER B N 1
ATOM 3533 C CA . SER B 1 162 ? -11.938 -41.668 12.920 1.00 22.38 184 SER B CA 1
ATOM 3534 C C . SER B 1 162 ? -12.617 -41.082 14.150 1.00 19.71 184 SER B C 1
ATOM 3535 O O . SER B 1 162 ? -13.841 -40.997 14.199 1.00 17.20 184 SER B O 1
ATOM 3538 N N . LEU B 1 163 ? -11.818 -40.688 15.142 1.00 15.95 185 LEU B N 1
ATOM 3539 C CA . LEU B 1 163 ? -12.348 -40.142 16.393 1.00 16.18 185 LEU B CA 1
ATOM 3540 C C . LEU B 1 163 ? -11.731 -38.786 16.711 1.00 16.88 185 LEU B C 1
ATOM 3541 O O . LEU B 1 163 ? -10.594 -38.511 16.329 1.00 15.26 185 LEU B O 1
ATOM 3546 N N . ILE B 1 164 ? -12.503 -37.947 17.400 1.00 16.09 186 ILE B N 1
ATOM 3547 C CA . ILE B 1 164 ? -12.002 -36.706 17.993 1.00 14.31 186 ILE B CA 1
ATOM 3548 C C . ILE B 1 164 ? -12.274 -36.750 19.476 1.00 15.26 186 ILE B C 1
ATOM 3549 O O . ILE B 1 164 ? -13.387 -37.098 19.885 1.00 15.96 186 ILE B O 1
ATOM 3554 N N . VAL B 1 165 ? -11.267 -36.422 20.289 1.00 13.38 187 VAL B N 1
ATOM 3555 C CA . VAL B 1 165 ? -11.508 -36.229 21.727 1.00 13.85 187 VAL B CA 1
ATOM 3556 C C . VAL B 1 165 ? -11.491 -34.732 22.044 1.00 13.77 187 VAL B C 1
ATOM 3557 O O . VAL B 1 165 ? -10.677 -33.984 21.515 1.00 12.80 187 VAL B O 1
ATOM 3561 N N . SER B 1 166 ? -12.415 -34.286 22.888 1.00 13.82 188 SER B N 1
ATOM 3562 C CA . SER B 1 166 ? -12.450 -32.877 23.278 1.00 12.83 188 SER B CA 1
ATOM 3563 C C . SER B 1 166 ? -12.564 -32.799 24.792 1.00 13.89 188 SER B C 1
ATOM 3564 O O . SER B 1 166 ? -13.048 -33.729 25.433 1.00 11.86 188 SER B O 1
ATOM 3567 N N . SER B 1 167 ? -12.101 -31.688 25.353 1.00 13.46 189 SER B N 1
ATOM 3568 C CA . SER B 1 167 ? -12.226 -31.456 26.790 1.00 11.94 189 SER B CA 1
ATOM 3569 C C . SER B 1 167 ? -12.735 -30.049 27.028 1.00 11.73 189 SER B C 1
ATOM 3570 O O . SER B 1 167 ? -12.615 -29.177 26.156 1.00 14.67 189 SER B O 1
ATOM 3573 N N . SER B 1 168 ? -13.277 -29.816 28.224 1.00 12.23 190 SER B N 1
ATOM 3574 C CA . SER B 1 168 ? -13.840 -28.512 28.539 1.00 12.31 190 SER B CA 1
ATOM 3575 C C . SER B 1 168 ? -13.759 -28.225 30.030 1.00 12.99 190 SER B C 1
ATOM 3576 O O . SER B 1 168 ? -13.697 -29.148 30.847 1.00 12.13 190 SER B O 1
ATOM 3579 N N . TYR B 1 169 ? -13.784 -26.940 30.365 1.00 13.94 191 TYR B N 1
ATOM 3580 C CA . TYR B 1 169 ? -13.899 -26.507 31.749 1.00 16.10 191 TYR B CA 1
ATOM 3581 C C . TYR B 1 169 ? -15.200 -27.018 32.367 1.00 20.17 191 TYR B C 1
ATOM 3582 O O . TYR B 1 169 ? -15.345 -27.016 33.596 1.00 21.09 191 TYR B O 1
ATOM 3591 N N . ASP B 1 170 ? -16.142 -27.462 31.526 1.00 15.99 192 ASP B N 1
ATOM 3592 C CA . ASP B 1 170 ? -17.376 -28.087 32.023 1.00 18.34 192 ASP B CA 1
ATOM 3593 C C . ASP B 1 170 ? -17.160 -29.425 32.738 1.00 20.24 192 ASP B C 1
ATOM 3594 O O . ASP B 1 170 ? -18.097 -30.004 33.283 1.00 21.15 192 ASP B O 1
ATOM 3599 N N . GLY B 1 171 ? -15.924 -29.917 32.724 1.00 16.54 193 GLY B N 1
ATOM 3600 C CA . GLY B 1 171 ? -15.574 -31.122 33.452 1.00 16.78 193 GLY B CA 1
ATOM 3601 C C . GLY B 1 171 ? -15.648 -32.400 32.631 1.00 16.43 193 GLY B C 1
ATOM 3602 O O . GLY B 1 171 ? -15.404 -33.492 33.153 1.00 19.71 193 GLY B O 1
ATOM 3603 N N . LEU B 1 172 ? -15.974 -32.267 31.349 1.00 15.85 194 LEU B N 1
ATOM 3604 C CA . LEU B 1 172 ? -16.170 -33.434 30.497 1.00 18.00 194 LEU B CA 1
ATOM 3605 C C . LEU B 1 172 ? -15.045 -33.645 29.492 1.00 13.55 194 LEU B C 1
ATOM 3606 O O . LEU B 1 172 ? -14.500 -32.685 28.949 1.00 16.49 194 LEU B O 1
ATOM 3611 N N . CYS B 1 173 ? -14.730 -34.910 29.242 1.00 14.87 195 CYS B N 1
ATOM 3612 C CA . CYS B 1 173 ? -14.040 -35.308 28.017 1.00 13.31 195 CYS B CA 1
ATOM 3613 C C . CYS B 1 173 ? -15.078 -35.992 27.147 1.00 15.28 195 CYS B C 1
ATOM 3614 O O . CYS B 1 173 ? -15.807 -36.865 27.627 1.00 18.46 195 CYS B O 1
ATOM 3617 N N . ARG B 1 174 ? -15.157 -35.598 25.879 1.00 13.80 196 ARG B N 1
ATOM 3618 C CA . ARG B 1 174 ? -16.075 -36.255 24.962 1.00 15.32 196 ARG B CA 1
ATOM 3619 C C . ARG B 1 174 ? -15.356 -36.755 23.724 1.00 16.65 196 ARG B C 1
ATOM 3620 O O . ARG B 1 174 ? -14.389 -36.146 23.254 1.00 14.84 196 ARG B O 1
ATOM 3628 N N . ILE B 1 175 ? -15.830 -37.888 23.217 1.00 16.76 197 ILE B N 1
ATOM 3629 C CA . ILE B 1 175 ? -15.248 -38.499 22.037 1.00 13.72 197 ILE B CA 1
ATOM 3630 C C . ILE B 1 175 ? -16.296 -38.517 20.929 1.00 17.02 197 ILE B C 1
ATOM 3631 O O . ILE B 1 175 ? -17.434 -38.955 21.140 1.00 18.09 197 ILE B O 1
ATOM 3636 N N . TRP B 1 176 ? -15.907 -38.021 19.758 1.00 14.38 198 TRP B N 1
ATOM 3637 C CA . TRP B 1 176 ? -16.843 -37.750 18.676 1.00 13.75 198 TRP B CA 1
ATOM 3638 C C . TRP B 1 176 ? -16.482 -38.600 17.470 1.00 17.38 198 TRP B C 1
ATOM 3639 O O . TRP B 1 176 ? -15.302 -38.805 17.179 1.00 17.70 198 TRP B O 1
ATOM 3650 N N . ASP B 1 177 ? -17.499 -39.103 16.776 1.00 16.99 199 ASP B N 1
ATOM 3651 C CA . ASP B 1 177 ? -17.281 -39.748 15.477 1.00 19.34 199 ASP B CA 1
ATOM 3652 C C . ASP B 1 177 ? -17.010 -38.671 14.426 1.00 18.10 199 ASP B C 1
ATOM 3653 O O . ASP B 1 177 ? -17.876 -37.841 14.160 1.00 17.71 199 ASP B O 1
ATOM 3658 N N . THR B 1 178 ? -15.817 -38.678 13.828 1.00 16.54 200 THR B N 1
ATOM 3659 C CA . THR B 1 178 ? -15.444 -37.632 12.878 1.00 18.75 200 THR B CA 1
ATOM 3660 C C . THR B 1 178 ? -16.447 -37.559 11.728 1.00 19.72 200 THR B C 1
ATOM 3661 O O . THR B 1 178 ? -16.850 -36.476 11.307 1.00 20.84 200 THR B O 1
ATOM 3665 N N . ALA B 1 179 ? -16.864 -38.718 11.237 1.00 21.17 201 ALA B N 1
ATOM 3666 C CA . ALA B 1 179 ? -17.643 -38.750 9.999 1.00 23.68 201 ALA B CA 1
ATOM 3667 C C . ALA B 1 179 ? -19.086 -38.311 10.211 1.00 22.90 201 ALA B C 1
ATOM 3668 O O . ALA B 1 179 ? -19.654 -37.595 9.386 1.00 23.39 201 ALA B O 1
ATOM 3670 N N . SER B 1 180 ? -19.679 -38.744 11.317 1.00 22.07 202 SER B N 1
ATOM 3671 C CA . SER B 1 180 ? -21.089 -38.485 11.578 1.00 21.89 202 SER B CA 1
ATOM 3672 C C . SER B 1 180 ? -21.319 -37.281 12.484 1.00 26.92 202 SER B C 1
ATOM 3673 O O . SER B 1 180 ? -22.387 -36.669 12.448 1.00 23.87 202 SER B O 1
ATOM 3676 N N . GLY B 1 181 ? -20.332 -36.962 13.319 1.00 22.70 203 GLY B N 1
ATOM 3677 C CA . GLY B 1 181 ? -20.469 -35.867 14.267 1.00 20.00 203 GLY B CA 1
ATOM 3678 C C . GLY B 1 181 ? -21.117 -36.318 15.563 1.00 16.80 203 GLY B C 1
ATOM 3679 O O . GLY B 1 181 ? -21.346 -35.512 16.474 1.00 18.53 203 GLY B O 1
ATOM 3680 N N . GLN B 1 182 ? -21.406 -37.608 15.655 1.00 18.56 204 GLN B N 1
ATOM 3681 C CA . GLN B 1 182 ? -22.083 -38.134 16.838 1.00 21.13 204 GLN B CA 1
ATOM 3682 C C . GLN B 1 182 ? -21.186 -38.155 18.067 1.00 18.82 204 GLN B C 1
ATOM 3683 O O . GLN B 1 182 ? -19.999 -38.479 17.981 1.00 18.74 204 GLN B O 1
ATOM 3689 N N . CYS B 1 183 ? -21.755 -37.813 19.220 1.00 17.04 205 CYS B N 1
ATOM 3690 C CA . CYS B 1 183 ? -21.036 -38.003 20.468 1.00 18.53 205 CYS B CA 1
ATOM 3691 C C . CYS B 1 183 ? -21.071 -39.481 20.804 1.00 17.12 205 CYS B C 1
ATOM 3692 O O . CYS B 1 183 ? -22.140 -40.042 21.047 1.00 22.38 205 CYS B O 1
ATOM 3695 N N . LEU B 1 184 ? -19.907 -40.119 20.825 1.00 16.92 206 LEU B N 1
ATOM 3696 C CA . LEU B 1 184 ? -19.845 -41.552 21.073 1.00 16.76 206 LEU B CA 1
ATOM 3697 C C . LEU B 1 184 ? -19.655 -41.893 22.535 1.00 23.79 206 LEU B C 1
ATOM 3698 O O . LEU B 1 184 ? -20.064 -42.961 22.979 1.00 22.01 206 LEU B O 1
ATOM 3703 N N . LYS B 1 185 ? -19.013 -41.002 23.283 1.00 18.62 207 LYS B N 1
ATOM 3704 C CA . LYS B 1 185 ? -18.669 -41.310 24.660 1.00 18.93 207 LYS B CA 1
ATOM 3705 C C . LYS B 1 185 ? -18.416 -40.035 25.461 1.00 17.32 207 LYS B C 1
ATOM 3706 O O . LYS B 1 185 ? -17.851 -39.073 24.947 1.00 16.12 207 LYS B O 1
ATOM 3712 N N . THR B 1 186 ? -18.852 -40.034 26.717 1.00 16.93 208 THR B N 1
ATOM 3713 C CA . THR B 1 186 ? -18.527 -38.950 27.647 1.00 17.68 208 THR B CA 1
ATOM 3714 C C . THR B 1 186 ? -17.782 -39.574 28.811 1.00 17.26 208 THR B C 1
ATOM 3715 O O . THR B 1 186 ? -18.261 -40.544 29.396 1.00 18.66 208 THR B O 1
ATOM 3719 N N . LEU B 1 187 ? -16.596 -39.053 29.133 1.00 16.32 209 LEU B N 1
ATOM 3720 C CA . LEU B 1 187 ? -15.802 -39.603 30.227 1.00 18.08 209 LEU B CA 1
ATOM 3721 C C . LEU B 1 187 ? -15.716 -38.617 31.380 1.00 18.11 209 LEU B C 1
ATOM 3722 O O . LEU B 1 187 ? -15.434 -37.428 31.188 1.00 18.77 209 LEU B O 1
ATOM 3727 N N . ILE B 1 188 ? -15.974 -39.112 32.577 1.00 19.04 210 ILE B N 1
ATOM 3728 C CA . ILE B 1 188 ? -15.915 -38.275 33.766 1.00 22.29 210 ILE B CA 1
ATOM 3729 C C . ILE B 1 188 ? -15.760 -39.175 34.989 1.00 26.58 210 ILE B C 1
ATOM 3730 O O . ILE B 1 188 ? -16.328 -40.265 35.031 1.00 24.78 210 ILE B O 1
ATOM 3735 N N . ASP B 1 189 ? -14.960 -38.752 35.967 1.00 25.67 211 ASP B N 1
ATOM 3736 C CA . ASP B 1 189 ? -14.880 -39.491 37.227 1.00 34.25 211 ASP B CA 1
ATOM 3737 C C . ASP B 1 189 ? -16.132 -39.113 38.028 1.00 34.07 211 ASP B C 1
ATOM 3738 O O . ASP B 1 189 ? -17.145 -38.736 37.445 1.00 39.94 211 ASP B O 1
ATOM 3743 N N . ASP B 1 190 ? -16.115 -39.199 39.345 1.00 45.47 212 ASP B N 1
ATOM 3744 C CA . ASP B 1 190 ? -17.357 -38.849 40.031 1.00 44.87 212 ASP B CA 1
ATOM 3745 C C . ASP B 1 190 ? -17.363 -37.409 40.533 1.00 43.11 212 ASP B C 1
ATOM 3746 O O . ASP B 1 190 ? -17.896 -37.133 41.604 1.00 43.72 212 ASP B O 1
ATOM 3751 N N . ASP B 1 191 ? -16.807 -36.479 39.759 1.00 43.40 213 ASP B N 1
ATOM 3752 C CA . ASP B 1 191 ? -16.379 -35.231 40.384 1.00 39.08 213 ASP B CA 1
ATOM 3753 C C . ASP B 1 191 ? -16.492 -33.903 39.603 1.00 38.80 213 ASP B C 1
ATOM 3754 O O . ASP B 1 191 ? -16.803 -32.866 40.194 1.00 45.30 213 ASP B O 1
ATOM 3759 N N . ASN B 1 192 ? -16.205 -33.906 38.310 1.00 34.89 214 ASN B N 1
ATOM 3760 C CA . ASN B 1 192 ? -16.409 -32.695 37.503 1.00 33.24 214 ASN B CA 1
ATOM 3761 C C . ASN B 1 192 ? -15.429 -31.470 37.719 1.00 23.87 214 ASN B C 1
ATOM 3762 O O . ASN B 1 192 ? -15.777 -30.318 37.464 1.00 28.56 214 ASN B O 1
ATOM 3767 N N . PRO B 1 193 ? -14.159 -31.721 38.118 1.00 23.83 215 PRO B N 1
ATOM 3768 C CA . PRO B 1 193 ? -13.266 -30.556 38.001 1.00 20.51 215 PRO B CA 1
ATOM 3769 C C . PRO B 1 193 ? -13.029 -30.198 36.528 1.00 18.45 215 PRO B C 1
ATOM 3770 O O . PRO B 1 193 ? -13.129 -31.095 35.681 1.00 19.89 215 PRO B O 1
ATOM 3774 N N . PRO B 1 194 ? -12.727 -28.923 36.228 1.00 18.04 216 PRO B N 1
ATOM 3775 C CA . PRO B 1 194 ? -12.501 -28.518 34.834 1.00 15.86 216 PRO B CA 1
ATOM 3776 C C . PRO B 1 194 ? -11.438 -29.395 34.188 1.00 16.48 216 PRO B C 1
ATOM 3777 O O . PRO B 1 194 ? -10.444 -29.713 34.834 1.00 16.02 216 PRO B O 1
ATOM 3781 N N . VAL B 1 195 ? -11.664 -29.820 32.947 1.00 14.64 217 VAL B N 1
ATOM 3782 C CA . VAL B 1 195 ? -10.664 -30.598 32.224 1.00 14.66 217 VAL B CA 1
ATOM 3783 C C . VAL B 1 195 ? -9.898 -29.637 31.326 1.00 15.66 217 VAL B C 1
ATOM 3784 O O . VAL B 1 195 ? -10.475 -28.989 30.454 1.00 16.58 217 VAL B O 1
ATOM 3788 N N . SER B 1 196 ? -8.597 -29.528 31.563 1.00 13.83 218 SER B N 1
ATOM 3789 C CA . SER B 1 196 ? -7.806 -28.469 30.962 1.00 13.74 218 SER B CA 1
ATOM 3790 C C . SER B 1 196 ? -7.031 -28.935 29.735 1.00 13.73 218 SER B C 1
ATOM 3791 O O . SER B 1 196 ? -6.517 -28.117 28.958 1.00 15.26 218 SER B O 1
ATOM 3794 N N . PHE B 1 197 ? -6.928 -30.249 29.572 1.00 11.84 219 PHE B N 1
ATOM 3795 C CA . PHE B 1 197 ? -6.226 -30.801 28.416 1.00 13.49 219 PHE B CA 1
ATOM 3796 C C . PHE B 1 197 ? -6.631 -32.237 28.173 1.00 15.13 219 PHE B C 1
ATOM 3797 O O . PHE B 1 197 ? -6.920 -32.977 29.117 1.00 13.40 219 PHE B O 1
ATOM 3805 N N . VAL B 1 198 ? -6.618 -32.643 26.908 1.00 14.62 220 VAL B N 1
ATOM 3806 C CA . VAL B 1 198 ? -6.860 -34.026 26.588 1.00 14.85 220 VAL B CA 1
ATOM 3807 C C . VAL B 1 198 ? -6.130 -34.398 25.294 1.00 14.98 220 VAL B C 1
ATOM 3808 O O . VAL B 1 198 ? -5.987 -33.570 24.395 1.00 14.44 220 VAL B O 1
ATOM 3812 N N . LYS B 1 199 ? -5.636 -35.632 25.223 1.00 14.17 221 LYS B N 1
ATOM 3813 C CA . LYS B 1 199 ? -5.128 -36.176 23.956 1.00 14.95 221 LYS B CA 1
ATOM 3814 C C . LYS B 1 199 ? -5.087 -37.703 23.945 1.00 15.16 221 LYS B C 1
ATOM 3815 O O . LYS B 1 199 ? -5.003 -38.348 24.996 1.00 16.80 221 LYS B O 1
ATOM 3821 N N . PHE B 1 200 ? -5.192 -38.280 22.751 1.00 15.35 222 PHE B N 1
ATOM 3822 C CA . PHE B 1 200 ? -5.085 -39.720 22.604 1.00 17.85 222 PHE B CA 1
ATOM 3823 C C . PHE B 1 200 ? -3.620 -40.114 22.743 1.00 17.36 222 PHE B C 1
ATOM 3824 O O . PHE B 1 200 ? -2.734 -39.353 22.352 1.00 18.45 222 PHE B O 1
ATOM 3832 N N . SER B 1 201 ? -3.387 -41.304 23.291 1.00 16.87 223 SER B N 1
ATOM 3833 C CA . SER B 1 201 ? -2.085 -41.962 23.270 1.00 20.17 223 SER B CA 1
ATOM 3834 C C . SER B 1 201 ? -1.738 -42.291 21.815 1.00 21.97 223 SER B C 1
ATOM 3835 O O . SER B 1 201 ? -2.623 -42.318 20.963 1.00 23.42 223 SER B O 1
ATOM 3838 N N . PRO B 1 202 ? -0.449 -42.526 21.515 1.00 22.46 224 PRO B N 1
ATOM 3839 C CA . PRO B 1 202 ? -0.076 -42.764 20.114 1.00 22.38 224 PRO B CA 1
ATOM 3840 C C . PRO B 1 202 ? -0.788 -43.965 19.477 1.00 26.25 224 PRO B C 1
ATOM 3841 O O . PRO B 1 202 ? -1.032 -43.921 18.274 1.00 32.17 224 PRO B O 1
ATOM 3845 N N . ASN B 1 203 ? -1.126 -44.994 20.254 1.00 27.78 225 ASN B N 1
ATOM 3846 C CA . ASN B 1 203 ? -1.858 -46.137 19.696 1.00 33.28 225 ASN B CA 1
ATOM 3847 C C . ASN B 1 203 ? -3.383 -45.970 19.675 1.00 33.92 225 ASN B C 1
ATOM 3848 O O . ASN B 1 203 ? -4.108 -46.874 19.242 1.00 32.88 225 ASN B O 1
ATOM 3853 N N . GLY B 1 204 ? -3.866 -44.822 20.150 1.00 27.54 226 GLY B N 1
ATOM 3854 C CA . GLY B 1 204 ? -5.290 -44.528 20.127 1.00 26.54 226 GLY B CA 1
ATOM 3855 C C . GLY B 1 204 ? -6.094 -45.279 21.171 1.00 27.21 226 GLY B C 1
ATOM 3856 O O . GLY B 1 204 ? -7.318 -45.157 21.228 1.00 28.56 226 GLY B O 1
ATOM 3857 N N . LYS B 1 205 ? -5.401 -46.045 22.005 1.00 25.01 227 LYS B N 1
ATOM 3858 C CA . LYS B 1 205 ? -6.041 -46.890 23.004 1.00 27.19 227 LYS B CA 1
ATOM 3859 C C . LYS B 1 205 ? -6.380 -46.127 24.290 1.00 27.16 227 LYS B C 1
ATOM 3860 O O . LYS B 1 205 ? -7.350 -46.449 24.984 1.00 25.31 227 LYS B O 1
ATOM 3866 N N . TYR B 1 206 ? -5.577 -45.117 24.608 1.00 23.29 228 TYR B N 1
ATOM 3867 C CA . TYR B 1 206 ? -5.769 -44.384 25.856 1.00 24.15 228 TYR B CA 1
ATOM 3868 C C . TYR B 1 206 ? -6.026 -42.921 25.592 1.00 17.83 228 TYR B C 1
ATOM 3869 O O . TYR B 1 206 ? -5.788 -42.424 24.496 1.00 19.00 228 TYR B O 1
ATOM 3878 N N . ILE B 1 207 ? -6.514 -42.236 26.619 1.00 17.42 229 ILE B N 1
ATOM 3879 C CA . ILE B 1 207 ? -6.646 -40.792 26.568 1.00 16.19 229 ILE B CA 1
ATOM 3880 C C . ILE B 1 207 ? -5.975 -40.221 27.815 1.00 15.80 229 ILE B C 1
ATOM 3881 O O . ILE B 1 207 ? -6.220 -40.684 28.931 1.00 17.81 229 ILE B O 1
ATOM 3886 N N . LEU B 1 208 ? -5.112 -39.233 27.622 1.00 14.23 230 LEU B N 1
ATOM 3887 C CA . LEU B 1 208 ? -4.461 -38.579 28.746 1.00 16.01 230 LEU B CA 1
ATOM 3888 C C . LEU B 1 208 ? -5.237 -37.302 28.988 1.00 14.83 230 LEU B C 1
ATOM 3889 O O . LEU B 1 208 ? -5.441 -36.518 28.063 1.00 15.13 230 LEU B O 1
ATOM 3894 N N . ALA B 1 209 ? -5.686 -37.091 30.223 1.00 14.56 231 ALA B N 1
ATOM 3895 C CA . ALA B 1 209 ? -6.512 -35.928 30.538 1.00 13.83 231 ALA B CA 1
ATOM 3896 C C . ALA B 1 209 ? -5.943 -35.187 31.726 1.00 13.43 231 ALA B C 1
ATOM 3897 O O . ALA B 1 209 ? -5.665 -35.797 32.750 1.00 15.38 231 ALA B O 1
ATOM 3899 N N . ALA B 1 210 ? -5.814 -33.873 31.597 1.00 13.64 232 ALA B N 1
ATOM 3900 C CA . ALA B 1 210 ? -5.420 -33.035 32.731 1.00 15.87 232 ALA B CA 1
ATOM 3901 C C . ALA B 1 210 ? -6.654 -32.371 33.339 1.00 15.87 232 ALA B C 1
ATOM 3902 O O . ALA B 1 210 ? -7.526 -31.885 32.608 1.00 14.83 232 ALA B O 1
ATOM 3904 N N . THR B 1 211 ? -6.718 -32.314 34.667 1.00 16.08 233 THR B N 1
ATOM 3905 C CA . THR B 1 211 ? -7.782 -31.565 35.328 1.00 15.88 233 THR B CA 1
ATOM 3906 C C . THR B 1 211 ? -7.179 -30.532 36.270 1.00 17.20 233 THR B C 1
ATOM 3907 O O . THR B 1 211 ? -6.041 -30.684 36.711 1.00 16.33 233 THR B O 1
ATOM 3911 N N . LEU B 1 212 ? -7.953 -29.498 36.590 1.00 16.03 234 LEU B N 1
ATOM 3912 C CA . LEU B 1 212 ? -7.448 -28.366 37.356 1.00 15.13 234 LEU B CA 1
ATOM 3913 C C . LEU B 1 212 ? -7.467 -28.642 38.851 1.00 15.87 234 LEU B C 1
ATOM 3914 O O . LEU B 1 212 ? -7.751 -27.755 39.667 1.00 19.39 234 LEU B O 1
ATOM 3919 N N . ASP B 1 213 ? -7.164 -29.888 39.195 1.00 16.24 235 ASP B N 1
ATOM 3920 C CA . ASP B 1 213 ? -6.942 -30.284 40.574 1.00 16.43 235 ASP B CA 1
ATOM 3921 C C . ASP B 1 213 ? -5.577 -30.948 40.672 1.00 14.72 235 ASP B C 1
ATOM 3922 O O . ASP B 1 213 ? -5.416 -31.935 41.387 1.00 13.52 235 ASP B O 1
ATOM 3927 N N . ASN B 1 214 ? -4.600 -30.399 39.948 1.00 14.07 236 ASN B N 1
ATOM 3928 C CA . ASN B 1 214 ? -3.217 -30.894 40.001 1.00 12.94 236 ASN B CA 1
ATOM 3929 C C . ASN B 1 214 ? -3.068 -32.356 39.620 1.00 15.73 236 ASN B C 1
ATOM 3930 O O . ASN B 1 214 ? -2.232 -33.070 40.167 1.00 15.20 236 ASN B O 1
ATOM 3935 N N . THR B 1 215 ? -3.855 -32.819 38.660 1.00 16.58 237 THR B N 1
ATOM 3936 C CA . THR B 1 215 ? -3.853 -34.241 38.375 1.00 15.54 237 THR B CA 1
ATOM 3937 C C . THR B 1 215 ? -3.894 -34.500 36.874 1.00 15.87 237 THR B C 1
ATOM 3938 O O . THR B 1 215 ? -4.607 -33.821 36.143 1.00 18.88 237 THR B O 1
ATOM 3942 N N . LEU B 1 216 ? -3.090 -35.462 36.429 1.00 16.24 238 LEU B N 1
ATOM 3943 C CA . LEU B 1 216 ? -3.199 -36.024 35.082 1.00 14.44 238 LEU B CA 1
ATOM 3944 C C . LEU B 1 216 ? -3.719 -37.450 35.225 1.00 16.50 238 LEU B C 1
ATOM 3945 O O . LEU B 1 216 ? -3.367 -38.138 36.175 1.00 17.38 238 LEU B O 1
ATOM 3950 N N . LYS B 1 217 ? -4.556 -37.895 34.289 1.00 18.22 239 LYS B N 1
ATOM 3951 C CA . LYS B 1 217 ? -5.102 -39.251 34.337 1.00 19.25 239 LYS B CA 1
ATOM 3952 C C . LYS B 1 217 ? -4.998 -39.945 32.986 1.00 15.09 239 LYS B C 1
ATOM 3953 O O . LYS B 1 217 ? -5.232 -39.334 31.944 1.00 16.44 239 LYS B O 1
ATOM 3959 N N . LEU B 1 218 ? -4.650 -41.226 33.022 1.00 17.93 240 LEU B N 1
ATOM 3960 C CA . LEU B 1 218 ? -4.628 -42.039 31.815 1.00 19.03 240 LEU B CA 1
ATOM 3961 C C . LEU B 1 218 ? -5.900 -42.874 31.805 1.00 21.07 240 LEU B C 1
ATOM 3962 O O . LEU B 1 218 ? -6.128 -43.670 32.711 1.00 22.63 240 LEU B O 1
ATOM 3967 N N . TRP B 1 219 ? -6.741 -42.666 30.795 1.00 19.78 241 TRP B N 1
ATOM 3968 C CA . TRP B 1 219 ? -8.009 -43.383 30.679 1.00 20.56 241 TRP B CA 1
ATOM 3969 C C . TRP B 1 219 ? -7.904 -44.443 29.606 1.00 19.49 241 TRP B C 1
ATOM 3970 O O . TRP B 1 219 ? -7.376 -44.171 28.533 1.00 20.06 241 TRP B O 1
ATOM 3981 N N . ASP B 1 220 ? -8.432 -45.633 29.871 1.00 23.99 242 ASP B N 1
ATOM 3982 C CA . ASP B 1 220 ? -8.646 -46.595 28.799 1.00 27.28 242 ASP B CA 1
ATOM 3983 C C . ASP B 1 220 ? -9.910 -46.159 28.059 1.00 24.43 242 ASP B C 1
ATOM 3984 O O . ASP B 1 220 ? -10.983 -46.107 28.651 1.00 24.21 242 ASP B O 1
ATOM 3989 N N . TYR B 1 221 ? -9.782 -45.814 26.780 1.00 24.00 243 TYR B N 1
ATOM 3990 C CA . TYR B 1 221 ? -10.927 -45.312 26.019 1.00 26.98 243 TYR B CA 1
ATOM 3991 C C . TYR B 1 221 ? -12.051 -46.342 25.880 1.00 28.31 243 TYR B C 1
ATOM 3992 O O . TYR B 1 221 ? -13.206 -46.057 26.203 1.00 24.76 243 TYR B O 1
ATOM 4001 N N . SER B 1 222 ? -11.717 -47.534 25.395 1.00 28.71 244 SER B N 1
ATOM 4002 C CA . SER B 1 222 ? -12.745 -48.542 25.149 1.00 29.85 244 SER B CA 1
ATOM 4003 C C . SER B 1 222 ? -13.506 -48.919 26.425 1.00 30.45 244 SER B C 1
ATOM 4004 O O . SER B 1 222 ? -14.733 -49.006 26.414 1.00 35.14 244 SER B O 1
ATOM 4007 N N . LYS B 1 223 ? -12.787 -49.106 27.530 1.00 30.32 245 LYS B N 1
ATOM 4008 C CA . LYS B 1 223 ? -13.422 -49.503 28.786 1.00 31.07 245 LYS B CA 1
ATOM 4009 C C . LYS B 1 223 ? -14.014 -48.311 29.527 1.00 32.92 245 LYS B C 1
ATOM 4010 O O . LYS B 1 223 ? -14.839 -48.482 30.430 1.00 29.83 245 LYS B O 1
ATOM 4016 N N . GLY B 1 224 ? -13.585 -47.108 29.147 1.00 29.28 246 GLY B N 1
ATOM 4017 C CA . GLY B 1 224 ? -14.033 -45.891 29.807 1.00 28.68 246 GLY B CA 1
ATOM 4018 C C . GLY B 1 224 ? -13.660 -45.804 31.278 1.00 27.19 246 GLY B C 1
ATOM 4019 O O . GLY B 1 224 ? -14.413 -45.252 32.082 1.00 25.60 246 GLY B O 1
ATOM 4020 N N . LYS B 1 225 ? -12.492 -46.339 31.625 1.00 26.96 247 LYS B N 1
ATOM 4021 C CA . LYS B 1 225 ? -12.023 -46.360 33.009 1.00 28.90 247 LYS B CA 1
ATOM 4022 C C . LYS B 1 225 ? -10.683 -45.637 33.165 1.00 27.63 247 LYS B C 1
ATOM 4023 O O . LYS B 1 225 ? -9.821 -45.723 32.292 1.00 26.66 247 LYS B O 1
ATOM 4029 N N . CYS B 1 226 ? -10.514 -44.909 34.267 1.00 26.77 248 CYS B N 1
ATOM 4030 C CA . CYS B 1 226 ? -9.214 -44.314 34.573 1.00 26.76 248 CYS B CA 1
ATOM 4031 C C . CYS B 1 226 ? -8.247 -45.392 35.070 1.00 26.77 248 CYS B C 1
ATOM 4032 O O . CYS B 1 226 ? -8.578 -46.152 35.982 1.00 32.93 248 CYS B O 1
ATOM 4035 N N . LEU B 1 227 ? -7.064 -45.463 34.460 1.00 27.07 249 LEU B N 1
ATOM 4036 C CA . LEU B 1 227 ? -6.083 -46.510 34.764 1.00 21.46 249 LEU B CA 1
ATOM 4037 C C . LEU B 1 227 ? -4.957 -46.042 35.683 1.00 29.67 249 LEU B C 1
ATOM 4038 O O . LEU B 1 227 ? -4.538 -46.768 36.589 1.00 30.95 249 LEU B O 1
ATOM 4043 N N . LYS B 1 228 ? -4.440 -44.846 35.417 1.00 27.87 250 LYS B N 1
ATOM 4044 C CA . LYS B 1 228 ? -3.289 -44.316 36.140 1.00 24.30 250 LYS B CA 1
ATOM 4045 C C . LYS B 1 228 ? -3.556 -42.860 36.463 1.00 21.94 250 LYS B C 1
ATOM 4046 O O . LYS B 1 228 ? -4.307 -42.196 35.754 1.00 20.88 250 LYS B O 1
ATOM 4052 N N . THR B 1 229 ? -2.956 -42.363 37.538 1.00 22.27 251 THR B N 1
ATOM 4053 C CA . THR B 1 229 ? -3.012 -40.934 37.825 1.00 21.87 251 THR B CA 1
ATOM 4054 C C . THR B 1 229 ? -1.606 -40.432 38.152 1.00 20.66 251 THR B C 1
ATOM 4055 O O . THR B 1 229 ? -0.816 -41.138 38.788 1.00 20.55 251 THR B O 1
ATOM 4059 N N . TYR B 1 230 ? -1.297 -39.225 37.691 1.00 18.61 252 TYR B N 1
ATOM 4060 C CA . TYR B 1 230 ? 0.024 -38.630 37.882 1.00 15.89 252 TYR B CA 1
ATOM 4061 C C . TYR B 1 230 ? -0.172 -37.333 38.642 1.00 15.80 252 TYR B C 1
ATOM 4062 O O . TYR B 1 230 ? -0.996 -36.510 38.260 1.00 15.05 252 TYR B O 1
ATOM 4071 N N . THR B 1 231 ? 0.574 -37.159 39.728 1.00 14.71 253 THR B N 1
ATOM 4072 C CA . THR B 1 231 ? 0.362 -36.023 40.629 1.00 14.68 253 THR B CA 1
ATOM 4073 C C . THR B 1 231 ? 1.692 -35.499 41.149 1.00 15.94 253 THR B C 1
ATOM 4074 O O . THR B 1 231 ? 2.743 -36.071 40.847 1.00 16.20 253 THR B O 1
ATOM 4078 N N . GLY B 1 232 ? 1.637 -34.429 41.944 1.00 15.92 254 GLY B N 1
ATOM 4079 C CA . GLY B 1 232 ? 2.834 -33.843 42.537 1.00 15.47 254 GLY B CA 1
ATOM 4080 C C . GLY B 1 232 ? 3.156 -32.451 42.008 1.00 18.22 254 GLY B C 1
ATOM 4081 O O . GLY B 1 232 ? 3.931 -31.693 42.617 1.00 15.66 254 GLY B O 1
ATOM 4082 N N . HIS B 1 233 ? 2.576 -32.114 40.861 1.00 15.62 255 HIS B N 1
ATOM 4083 C CA . HIS B 1 233 ? 2.812 -30.815 40.238 1.00 14.31 255 HIS B CA 1
ATOM 4084 C C . HIS B 1 233 ? 1.726 -29.812 40.624 1.00 15.62 255 HIS B C 1
ATOM 4085 O O . HIS B 1 233 ? 0.869 -30.106 41.450 1.00 16.45 255 HIS B O 1
ATOM 4092 N N . LYS B 1 234 ? 1.780 -28.618 40.044 1.00 15.66 256 LYS B N 1
ATOM 4093 C CA . LYS B 1 234 ? 0.768 -27.601 40.316 1.00 14.61 256 LYS B CA 1
ATOM 4094 C C . LYS B 1 234 ? 0.016 -27.254 39.041 1.00 14.06 256 LYS B C 1
ATOM 4095 O O . LYS B 1 234 ? 0.592 -26.747 38.067 1.00 13.70 256 LYS B O 1
ATOM 4101 N N . ASN B 1 235 ? -1.279 -27.554 39.033 1.00 11.88 257 ASN B N 1
ATOM 4102 C CA . ASN B 1 235 ? -2.111 -27.194 37.892 1.00 13.21 257 ASN B CA 1
ATOM 4103 C C . ASN B 1 235 ? -3.524 -26.915 38.363 1.00 13.06 257 ASN B C 1
ATOM 4104 O O . ASN B 1 235 ? -4.344 -27.834 38.458 1.00 14.11 257 ASN B O 1
ATOM 4109 N N . GLU B 1 236 ? -3.793 -25.650 38.674 1.00 13.31 258 GLU B N 1
ATOM 4110 C CA . GLU B 1 236 ? -5.100 -25.239 39.187 1.00 15.59 258 GLU B CA 1
ATOM 4111 C C . GLU B 1 236 ? -5.789 -24.192 38.325 1.00 15.32 258 GLU B C 1
ATOM 4112 O O . GLU B 1 236 ? -6.958 -23.899 38.546 1.00 16.90 258 GLU B O 1
ATOM 4118 N N . LYS B 1 237 ? -5.072 -23.594 37.378 1.00 12.83 259 LYS B N 1
ATOM 4119 C CA . LYS B 1 237 ? -5.565 -22.389 36.702 1.00 12.99 259 LYS B CA 1
ATOM 4120 C C . LYS B 1 237 ? -5.508 -22.418 35.172 1.00 15.47 259 LYS B C 1
ATOM 4121 O O . LYS B 1 237 ? -6.366 -21.844 34.498 1.00 17.84 259 LYS B O 1
ATOM 4127 N N . TYR B 1 238 ? -4.465 -23.036 34.634 1.00 13.81 260 TYR B N 1
ATOM 4128 C CA . TYR B 1 238 ? -4.148 -22.902 33.212 1.00 12.14 260 TYR B CA 1
ATOM 4129 C C . TYR B 1 238 ? -4.286 -24.200 32.440 1.00 13.81 260 TYR B C 1
ATOM 4130 O O . TYR B 1 238 ? -4.143 -25.293 32.993 1.00 12.88 260 TYR B O 1
ATOM 4139 N N . CYS B 1 239 ? -4.565 -24.066 31.147 1.00 14.29 261 CYS B N 1
ATOM 4140 C CA . CYS B 1 239 ? -4.663 -25.215 30.250 1.00 12.80 261 CYS B CA 1
ATOM 4141 C C . CYS B 1 239 ? -3.292 -25.575 29.703 1.00 13.42 261 CYS B C 1
ATOM 4142 O O . CYS B 1 239 ? -2.848 -25.041 28.681 1.00 14.89 261 CYS B O 1
ATOM 4145 N N . ILE B 1 240 ? -2.625 -26.481 30.413 1.00 13.05 262 ILE B N 1
ATOM 4146 C CA . ILE B 1 240 ? -1.244 -26.836 30.139 1.00 11.68 262 ILE B CA 1
ATOM 4147 C C . ILE B 1 240 ? -1.168 -28.117 29.315 1.00 14.22 262 ILE B C 1
ATOM 4148 O O . ILE B 1 240 ? -1.817 -29.106 29.646 1.00 17.46 262 ILE B O 1
ATOM 4153 N N . PHE B 1 241 ? -0.374 -28.103 28.252 1.00 12.52 263 PHE B N 1
ATOM 4154 C CA . PHE B 1 241 ? -0.241 -29.277 27.394 1.00 14.42 263 PHE B CA 1
ATOM 4155 C C . PHE B 1 241 ? 0.496 -30.403 28.116 1.00 19.46 263 PHE B C 1
ATOM 4156 O O . PHE B 1 241 ? 1.380 -30.156 28.936 1.00 21.82 263 PHE B O 1
ATOM 4164 N N . ALA B 1 242 ? 0.143 -31.645 27.809 1.00 13.58 264 ALA B N 1
ATOM 4165 C CA . ALA B 1 242 ? 0.890 -32.781 28.327 1.00 14.27 264 ALA B CA 1
ATOM 4166 C C . ALA B 1 242 ? 1.164 -33.716 27.169 1.00 14.61 264 ALA B C 1
ATOM 4167 O O . ALA B 1 242 ? 0.555 -33.581 26.106 1.00 17.36 264 ALA B O 1
ATOM 4169 N N . ASN B 1 243 ? 2.081 -34.656 27.363 1.00 15.97 265 ASN B N 1
ATOM 4170 C CA . ASN B 1 243 ? 2.559 -35.464 26.253 1.00 14.38 265 ASN B CA 1
ATOM 4171 C C . ASN B 1 243 ? 2.887 -36.893 26.637 1.00 15.86 265 ASN B C 1
ATOM 4172 O O . ASN B 1 243 ? 3.195 -37.177 27.792 1.00 16.93 265 ASN B O 1
ATOM 4177 N N . PHE B 1 244 ? 2.819 -37.780 25.645 1.00 14.64 266 PHE B N 1
ATOM 4178 C CA . PHE B 1 244 ? 3.418 -39.103 25.740 1.00 16.92 266 PHE B CA 1
ATOM 4179 C C . PHE B 1 244 ? 4.802 -39.014 25.126 1.00 16.20 266 PHE B C 1
ATOM 4180 O O . PHE B 1 244 ? 4.933 -38.713 23.939 1.00 19.38 266 PHE B O 1
ATOM 4188 N N . SER B 1 245 ? 5.841 -39.249 25.921 1.00 16.88 267 SER B N 1
ATOM 4189 C CA . SER B 1 245 ? 7.192 -39.293 25.364 1.00 16.20 267 SER B CA 1
ATOM 4190 C C . SER B 1 245 ? 7.527 -40.757 25.080 1.00 18.41 267 SER B C 1
ATOM 4191 O O . SER B 1 245 ? 7.398 -41.614 25.957 1.00 17.36 267 SER B O 1
ATOM 4194 N N . VAL B 1 246 ? 7.931 -41.045 23.849 1.00 19.31 268 VAL B N 1
ATOM 4195 C CA . VAL B 1 246 ? 8.070 -42.432 23.424 1.00 25.05 268 VAL B CA 1
ATOM 4196 C C . VAL B 1 246 ? 9.377 -42.734 22.696 1.00 25.55 268 VAL B C 1
ATOM 4197 O O . VAL B 1 246 ? 9.627 -43.884 22.347 1.00 27.10 268 VAL B O 1
ATOM 4201 N N . THR B 1 247 ? 10.198 -41.716 22.457 1.00 22.66 269 THR B N 1
ATOM 4202 C CA . THR B 1 247 ? 11.424 -41.901 21.677 1.00 23.57 269 THR B CA 1
ATOM 4203 C C . THR B 1 247 ? 12.510 -42.644 22.446 1.00 27.39 269 THR B C 1
ATOM 4204 O O . THR B 1 247 ? 13.424 -43.220 21.838 1.00 27.05 269 THR B O 1
ATOM 4208 N N . GLY B 1 248 ? 12.415 -42.600 23.775 1.00 24.17 270 GLY B N 1
ATOM 4209 C CA . GLY B 1 248 ? 13.307 -43.324 24.667 1.00 27.16 270 GLY B CA 1
ATOM 4210 C C . GLY B 1 248 ? 12.483 -44.126 25.655 1.00 23.03 270 GLY B C 1
ATOM 4211 O O . GLY B 1 248 ? 11.703 -44.990 25.256 1.00 30.38 270 GLY B O 1
ATOM 4212 N N . GLY B 1 249 ? 12.630 -43.842 26.944 1.00 25.00 271 GLY B N 1
ATOM 4213 C CA . GLY B 1 249 ? 11.771 -44.466 27.939 1.00 26.30 271 GLY B CA 1
ATOM 4214 C C . GLY B 1 249 ? 10.360 -43.918 27.805 1.00 26.39 271 GLY B C 1
ATOM 4215 O O . GLY B 1 249 ? 10.157 -42.879 27.162 1.00 25.76 271 GLY B O 1
ATOM 4216 N N . LYS B 1 250 ? 9.387 -44.616 28.384 1.00 23.62 272 LYS B N 1
ATOM 4217 C CA . LYS B 1 250 ? 7.988 -44.230 28.227 1.00 23.12 272 LYS B CA 1
ATOM 4218 C C . LYS B 1 250 ? 7.607 -43.284 29.351 1.00 21.70 272 LYS B C 1
ATOM 4219 O O . LYS B 1 250 ? 7.365 -43.716 30.474 1.00 22.42 272 LYS B O 1
ATOM 4225 N N . TRP B 1 251 ? 7.557 -41.993 29.048 1.00 19.87 273 TRP B N 1
ATOM 4226 C CA . TRP B 1 251 ? 7.240 -41.008 30.077 1.00 18.65 273 TRP B CA 1
ATOM 4227 C C . TRP B 1 251 ? 5.961 -40.255 29.759 1.00 16.59 273 TRP B C 1
ATOM 4228 O O . TRP B 1 251 ? 5.479 -40.274 28.626 1.00 17.71 273 TRP B O 1
ATOM 4239 N N . ILE B 1 252 ? 5.428 -39.607 30.791 1.00 17.03 274 ILE B N 1
ATOM 4240 C CA . ILE B 1 252 ? 4.394 -38.590 30.669 1.00 14.30 274 ILE B CA 1
ATOM 4241 C C . ILE B 1 252 ? 5.089 -37.252 30.939 1.00 16.82 274 ILE B C 1
ATOM 4242 O O . ILE B 1 252 ? 5.841 -37.130 31.905 1.00 16.11 274 ILE B O 1
ATOM 4247 N N . VAL B 1 253 ? 4.870 -36.255 30.088 1.00 16.25 275 VAL B N 1
ATOM 4248 C CA . VAL B 1 253 ? 5.563 -34.969 30.228 1.00 13.63 275 VAL B CA 1
ATOM 4249 C C . VAL B 1 253 ? 4.536 -33.846 30.308 1.00 15.08 275 VAL B C 1
ATOM 4250 O O . VAL B 1 253 ? 3.603 -33.803 29.499 1.00 16.56 275 VAL B O 1
ATOM 4254 N N . SER B 1 254 ? 4.692 -32.941 31.275 1.00 14.31 276 SER B N 1
ATOM 4255 C CA . SER B 1 254 ? 3.761 -31.822 31.405 1.00 13.71 276 SER B CA 1
ATOM 4256 C C . SER B 1 254 ? 4.445 -30.582 31.944 1.00 15.31 276 SER B C 1
ATOM 4257 O O . SER B 1 254 ? 5.437 -30.670 32.680 1.00 16.40 276 SER B O 1
ATOM 4260 N N . GLY B 1 255 ? 3.903 -29.420 31.594 1.00 13.62 277 GLY B N 1
ATOM 4261 C CA . GLY B 1 255 ? 4.274 -28.197 32.285 1.00 16.26 277 GLY B CA 1
ATOM 4262 C C . GLY B 1 255 ? 3.577 -28.116 33.636 1.00 15.42 277 GLY B C 1
ATOM 4263 O O . GLY B 1 255 ? 2.772 -28.983 33.981 1.00 16.61 277 GLY B O 1
ATOM 4264 N N . SER B 1 256 ? 3.888 -27.076 34.404 1.00 13.20 278 SER B N 1
ATOM 4265 C CA . SER B 1 256 ? 3.346 -26.924 35.758 1.00 14.16 278 SER B CA 1
ATOM 4266 C C . SER B 1 256 ? 3.365 -25.449 36.115 1.00 13.49 278 SER B C 1
ATOM 4267 O O . SER B 1 256 ? 4.151 -24.691 35.555 1.00 13.01 278 SER B O 1
ATOM 4270 N N . GLU B 1 257 ? 2.497 -25.042 37.041 1.00 13.40 279 GLU B N 1
ATOM 4271 C CA . GLU B 1 257 ? 2.354 -23.639 37.386 1.00 12.39 279 GLU B CA 1
ATOM 4272 C C . GLU B 1 257 ? 3.404 -23.190 38.408 1.00 14.83 279 GLU B C 1
ATOM 4273 O O . GLU B 1 257 ? 3.407 -22.031 38.839 1.00 14.36 279 GLU B O 1
ATOM 4279 N N . ASP B 1 258 ? 4.289 -24.111 38.778 1.00 11.25 280 ASP B N 1
ATOM 4280 C CA . ASP B 1 258 ? 5.425 -23.782 39.645 1.00 16.32 280 ASP B CA 1
ATOM 4281 C C . ASP B 1 258 ? 6.704 -23.557 38.837 1.00 16.60 280 ASP B C 1
ATOM 4282 O O . ASP B 1 258 ? 7.820 -23.555 39.391 1.00 15.66 280 ASP B O 1
ATOM 4287 N N . ASN B 1 259 ? 6.511 -23.379 37.530 1.00 16.59 281 ASN B N 1
ATOM 4288 C CA . ASN B 1 259 ? 7.555 -23.026 36.563 1.00 14.09 281 ASN B CA 1
ATOM 4289 C C . ASN B 1 259 ? 8.468 -24.179 36.159 1.00 16.65 281 ASN B C 1
ATOM 4290 O O . ASN B 1 259 ? 9.523 -23.952 35.562 1.00 18.46 281 ASN B O 1
ATOM 4295 N N . LEU B 1 260 ? 8.062 -25.403 36.481 1.00 14.66 282 LEU B N 1
ATOM 4296 C CA . LEU B 1 260 ? 8.850 -26.589 36.164 1.00 15.92 282 LEU B CA 1
ATOM 4297 C C . LEU B 1 260 ? 8.210 -27.413 35.053 1.00 16.94 282 LEU B C 1
ATOM 4298 O O . LEU B 1 260 ? 6.998 -27.342 34.837 1.00 15.44 282 LEU B O 1
ATOM 4303 N N . VAL B 1 261 ? 9.040 -28.176 34.342 1.00 15.85 283 VAL B N 1
ATOM 4304 C CA . VAL B 1 261 ? 8.571 -29.257 33.478 1.00 14.83 283 VAL B CA 1
ATOM 4305 C C . VAL B 1 261 ? 8.650 -30.521 34.317 1.00 18.89 283 VAL B C 1
ATOM 4306 O O . VAL B 1 261 ? 9.706 -30.832 34.868 1.00 17.81 283 VAL B O 1
ATOM 4310 N N . TYR B 1 262 ? 7.535 -31.236 34.442 1.00 14.81 284 TYR B N 1
ATOM 4311 C CA . TYR B 1 262 ? 7.523 -32.512 35.156 1.00 13.91 284 TYR B CA 1
ATOM 4312 C C . TYR B 1 262 ? 7.554 -33.713 34.214 1.00 16.01 284 TYR B C 1
ATOM 4313 O O . TYR B 1 262 ? 6.873 -33.744 33.181 1.00 15.69 284 TYR B O 1
ATOM 4322 N N . ILE B 1 263 ? 8.336 -34.719 34.588 1.00 16.87 285 ILE B N 1
ATOM 4323 C CA . ILE B 1 263 ? 8.385 -35.951 33.818 1.00 17.20 285 ILE B CA 1
ATOM 4324 C C . ILE B 1 263 ? 8.077 -37.117 34.756 1.00 17.76 285 ILE B C 1
ATOM 4325 O O . ILE B 1 263 ? 8.716 -37.270 35.803 1.00 17.49 285 ILE B O 1
ATOM 4330 N N . TRP B 1 264 ? 7.069 -37.910 34.397 1.00 16.09 286 TRP B N 1
ATOM 4331 C CA . TRP B 1 264 ? 6.700 -39.102 35.162 1.00 16.51 286 TRP B CA 1
ATOM 4332 C C . TRP B 1 264 ? 7.008 -40.374 34.383 1.00 17.01 286 TRP B C 1
ATOM 4333 O O . TRP B 1 264 ? 6.952 -40.397 33.151 1.00 17.15 286 TRP B O 1
ATOM 4344 N N . ASN B 1 265 ? 7.308 -41.441 35.117 1.00 19.65 287 ASN B N 1
ATOM 4345 C CA . ASN B 1 265 ? 7.355 -42.781 34.545 1.00 20.74 287 ASN B CA 1
ATOM 4346 C C . ASN B 1 265 ? 5.906 -43.202 34.296 1.00 20.91 287 ASN B C 1
ATOM 4347 O O . ASN B 1 265 ? 5.083 -43.182 35.218 1.00 20.08 287 ASN B O 1
ATOM 4352 N N . LEU B 1 266 ? 5.576 -43.532 33.051 1.00 20.24 288 LEU B N 1
ATOM 4353 C CA . LEU B 1 266 ? 4.179 -43.796 32.694 1.00 21.59 288 LEU B CA 1
ATOM 4354 C C . LEU B 1 266 ? 3.627 -44.966 33.506 1.00 21.03 288 LEU B C 1
ATOM 4355 O O . LEU B 1 266 ? 2.520 -44.901 34.036 1.00 21.78 288 LEU B O 1
ATOM 4360 N N . GLN B 1 267 ? 4.422 -46.024 33.625 1.00 24.47 289 GLN B N 1
ATOM 4361 C CA . GLN B 1 267 ? 3.964 -47.238 34.288 1.00 25.05 289 GLN B CA 1
ATOM 4362 C C . GLN B 1 267 ? 3.863 -47.107 35.801 1.00 25.41 289 GLN B C 1
ATOM 4363 O O . GLN B 1 267 ? 2.841 -47.464 36.394 1.00 28.11 289 GLN B O 1
ATOM 4369 N N . THR B 1 268 ? 4.914 -46.580 36.423 1.00 25.10 290 THR B N 1
ATOM 4370 C CA . THR B 1 268 ? 4.991 -46.517 37.881 1.00 25.42 290 THR B CA 1
ATOM 4371 C C . THR B 1 268 ? 4.334 -45.271 38.468 1.00 26.00 290 THR B C 1
ATOM 4372 O O . THR B 1 268 ? 4.053 -45.227 39.667 1.00 25.50 290 THR B O 1
ATOM 4376 N N . LYS B 1 269 ? 4.111 -44.267 37.620 1.00 25.57 291 LYS B N 1
ATOM 4377 C CA . LYS B 1 269 ? 3.503 -42.987 38.020 1.00 22.51 291 LYS B CA 1
ATOM 4378 C C . LYS B 1 269 ? 4.405 -42.139 38.924 1.00 21.22 291 LYS B C 1
ATOM 4379 O O . LYS B 1 269 ? 3.967 -41.123 39.474 1.00 22.57 291 LYS B O 1
ATOM 4385 N N . GLU B 1 270 ? 5.659 -42.550 39.085 1.00 22.25 292 GLU B N 1
ATOM 4386 C CA . GLU B 1 270 ? 6.608 -41.778 39.883 1.00 25.14 292 GLU B CA 1
ATOM 4387 C C . GLU B 1 270 ? 7.183 -40.627 39.065 1.00 20.65 292 GLU B C 1
ATOM 4388 O O . GLU B 1 270 ? 7.477 -40.795 37.884 1.00 20.55 292 GLU B O 1
ATOM 4394 N N . ILE B 1 271 ? 7.356 -39.463 39.690 1.00 18.67 293 ILE B N 1
ATOM 4395 C CA . ILE B 1 271 ? 8.087 -38.368 39.056 1.00 17.83 293 ILE B CA 1
ATOM 4396 C C . ILE B 1 271 ? 9.537 -38.792 38.889 1.00 21.60 293 ILE B C 1
ATOM 4397 O O . ILE B 1 271 ? 10.142 -39.278 39.844 1.00 24.48 293 ILE B O 1
ATOM 4402 N N . VAL B 1 272 ? 10.088 -38.633 37.686 1.00 17.43 294 VAL B N 1
ATOM 4403 C CA . VAL B 1 272 ? 11.484 -39.009 37.445 1.00 21.98 294 VAL B CA 1
ATOM 4404 C C . VAL B 1 272 ? 12.395 -37.822 37.155 1.00 24.77 294 VAL B C 1
ATOM 4405 O O . VAL B 1 272 ? 13.618 -37.912 37.299 1.00 23.40 294 VAL B O 1
ATOM 4409 N N . GLN B 1 273 ? 11.807 -36.712 36.729 1.00 20.27 295 GLN B N 1
ATOM 4410 C CA . GLN B 1 273 ? 12.575 -35.489 36.520 1.00 17.84 295 GLN B CA 1
ATOM 4411 C C . GLN B 1 273 ? 11.725 -34.239 36.694 1.00 23.00 295 GLN B C 1
ATOM 4412 O O . GLN B 1 273 ? 10.534 -34.246 36.391 1.00 21.35 295 GLN B O 1
ATOM 4418 N N . LYS B 1 274 ? 12.350 -33.168 37.175 1.00 19.88 296 LYS B N 1
ATOM 4419 C CA . LYS B 1 274 ? 11.741 -31.844 37.148 1.00 20.21 296 LYS B CA 1
ATOM 4420 C C . LYS B 1 274 ? 12.742 -30.870 36.541 1.00 25.17 296 LYS B C 1
ATOM 4421 O O . LYS B 1 274 ? 13.829 -30.656 37.086 1.00 24.52 296 LYS B O 1
ATOM 4427 N N . LEU B 1 275 ? 12.388 -30.282 35.409 1.00 19.28 297 LEU B N 1
ATOM 4428 C CA . LEU B 1 275 ? 13.346 -29.458 34.695 1.00 19.75 297 LEU B CA 1
ATOM 4429 C C . LEU B 1 275 ? 13.207 -28.018 35.156 1.00 19.27 297 LEU B C 1
ATOM 4430 O O . LEU B 1 275 ? 12.136 -27.417 35.018 1.00 16.52 297 LEU B O 1
ATOM 4435 N N . GLN B 1 276 ? 14.288 -27.476 35.718 1.00 20.22 298 GLN B N 1
ATOM 4436 C CA . GLN B 1 276 ? 14.295 -26.096 36.203 1.00 21.07 298 GLN B CA 1
ATOM 4437 C C . GLN B 1 276 ? 14.913 -25.138 35.212 1.00 22.63 298 GLN B C 1
ATOM 4438 O O . GLN B 1 276 ? 15.906 -25.456 34.554 1.00 23.56 298 GLN B O 1
ATOM 4444 N N . GLY B 1 277 ? 14.351 -23.945 35.131 1.00 19.36 299 GLY B N 1
ATOM 4445 C CA . GLY B 1 277 ? 14.921 -22.929 34.276 1.00 21.79 299 GLY B CA 1
ATOM 4446 C C . GLY B 1 277 ? 13.954 -21.815 33.969 1.00 17.62 299 GLY B C 1
ATOM 4447 O O . GLY B 1 277 ? 14.333 -20.650 33.936 1.00 20.62 299 GLY B O 1
ATOM 4448 N N . HIS B 1 278 ? 12.700 -22.167 33.707 1.00 16.21 300 HIS B N 1
ATOM 4449 C CA . HIS B 1 278 ? 11.703 -21.149 33.397 1.00 14.98 300 HIS B CA 1
ATOM 4450 C C . HIS B 1 278 ? 11.382 -20.290 34.624 1.00 15.70 300 HIS B C 1
ATOM 4451 O O . HIS B 1 278 ? 11.541 -20.728 35.759 1.00 19.13 300 HIS B O 1
ATOM 4458 N N . THR B 1 279 ? 10.928 -19.066 34.385 1.00 17.27 301 THR B N 1
ATOM 4459 C CA . THR B 1 279 ? 10.635 -18.142 35.477 1.00 15.33 301 THR B CA 1
ATOM 4460 C C . THR B 1 279 ? 9.152 -17.786 35.559 1.00 17.63 301 THR B C 1
ATOM 4461 O O . THR B 1 279 ? 8.771 -16.904 36.324 1.00 20.74 301 THR B O 1
ATOM 4465 N N . ASP B 1 280 ? 8.324 -18.459 34.764 1.00 15.09 302 ASP B N 1
ATOM 4466 C CA . ASP B 1 280 ? 6.871 -18.309 34.854 1.00 15.07 302 ASP B CA 1
ATOM 4467 C C . ASP B 1 280 ? 6.258 -19.666 34.510 1.00 15.51 302 ASP B C 1
ATOM 4468 O O . ASP B 1 280 ? 6.981 -20.607 34.162 1.00 15.08 302 ASP B O 1
ATOM 4473 N N . VAL B 1 281 ? 4.936 -19.760 34.626 1.00 12.59 303 VAL B N 1
ATOM 4474 C CA . VAL B 1 281 ? 4.199 -20.993 34.351 1.00 12.82 303 VAL B CA 1
ATOM 4475 C C . VAL B 1 281 ? 4.625 -21.653 33.037 1.00 12.78 303 VAL B C 1
ATOM 4476 O O . VAL B 1 281 ? 4.689 -20.992 32.010 1.00 13.06 303 VAL B O 1
ATOM 4480 N N . VAL B 1 282 ? 4.906 -22.953 33.063 1.00 12.20 304 VAL B N 1
ATOM 4481 C CA . VAL B 1 282 ? 5.198 -23.666 31.818 1.00 12.36 304 VAL B CA 1
ATOM 4482 C C . VAL B 1 282 ? 3.876 -24.132 31.229 1.00 13.99 304 VAL B C 1
ATOM 4483 O O . VAL B 1 282 ? 3.290 -25.109 31.695 1.00 14.44 304 VAL B O 1
ATOM 4487 N N . ILE B 1 283 ? 3.412 -23.403 30.222 1.00 13.14 305 ILE B N 1
ATOM 4488 C CA . ILE B 1 283 ? 2.094 -23.625 29.648 1.00 13.65 305 ILE B CA 1
ATOM 4489 C C . ILE B 1 283 ? 2.078 -24.766 28.635 1.00 14.47 305 ILE B C 1
ATOM 4490 O O . ILE B 1 283 ? 1.045 -25.408 28.420 1.00 13.44 305 ILE B O 1
ATOM 4495 N N . SER B 1 284 ? 3.226 -25.035 28.024 1.00 13.66 306 SER B N 1
ATOM 4496 C CA . SER B 1 284 ? 3.267 -25.974 26.905 1.00 13.95 306 SER B CA 1
ATOM 4497 C C . SER B 1 284 ? 4.560 -26.760 26.935 1.00 14.20 306 SER B C 1
ATOM 4498 O O . SER B 1 284 ? 5.628 -26.218 27.239 1.00 14.21 306 SER B O 1
ATOM 4501 N N . THR B 1 285 ? 4.439 -28.047 26.644 1.00 15.40 307 THR B N 1
ATOM 4502 C CA . THR B 1 285 ? 5.579 -28.904 26.392 1.00 15.27 307 THR B CA 1
ATOM 4503 C C . THR B 1 285 ? 5.279 -29.703 25.134 1.00 15.79 307 THR B C 1
ATOM 4504 O O . THR B 1 285 ? 4.106 -29.966 24.814 1.00 14.82 307 THR B O 1
ATOM 4508 N N . ALA B 1 286 ? 6.331 -30.074 24.410 1.00 15.48 308 ALA B N 1
ATOM 4509 C CA . ALA B 1 286 ? 6.193 -30.905 23.213 1.00 15.23 308 ALA B CA 1
ATOM 4510 C C . ALA B 1 286 ? 7.362 -31.874 23.164 1.00 17.13 308 ALA B C 1
ATOM 4511 O O . ALA B 1 286 ? 8.449 -31.565 23.655 1.00 16.10 308 ALA B O 1
ATOM 4513 N N . CYS B 1 287 ? 7.142 -33.041 22.564 1.00 17.32 309 CYS B N 1
ATOM 4514 C CA . CYS B 1 287 ? 8.187 -34.052 22.442 1.00 17.61 309 CYS B CA 1
ATOM 4515 C C . CYS B 1 287 ? 8.552 -34.286 20.974 1.00 19.98 309 CYS B C 1
ATOM 4516 O O . CYS B 1 287 ? 7.677 -34.403 20.116 1.00 18.39 309 CYS B O 1
ATOM 4519 N N . HIS B 1 288 ? 9.847 -34.336 20.685 1.00 17.99 310 HIS B N 1
ATOM 4520 C CA . HIS B 1 288 ? 10.319 -34.481 19.301 1.00 18.88 310 HIS B CA 1
ATOM 4521 C C . HIS B 1 288 ? 9.896 -35.850 18.768 1.00 20.09 310 HIS B C 1
ATOM 4522 O O . HIS B 1 288 ? 9.830 -36.808 19.533 1.00 18.74 310 HIS B O 1
ATOM 4529 N N . PRO B 1 289 ? 9.574 -35.945 17.466 1.00 20.44 311 PRO B N 1
ATOM 4530 C CA . PRO B 1 289 ? 9.001 -37.210 16.985 1.00 24.47 311 PRO B CA 1
ATOM 4531 C C . PRO B 1 289 ? 9.986 -38.376 16.895 1.00 23.23 311 PRO B C 1
ATOM 4532 O O . PRO B 1 289 ? 9.552 -39.530 16.904 1.00 25.14 311 PRO B O 1
ATOM 4536 N N . THR B 1 290 ? 11.281 -38.091 16.824 1.00 25.02 312 THR B N 1
ATOM 4537 C CA . THR B 1 290 ? 12.267 -39.164 16.671 1.00 27.09 312 THR B CA 1
ATOM 4538 C C . THR B 1 290 ? 13.427 -39.096 17.662 1.00 27.49 312 THR B C 1
ATOM 4539 O O . THR B 1 290 ? 14.013 -40.123 18.006 1.00 29.46 312 THR B O 1
ATOM 4543 N N . GLU B 1 291 ? 13.753 -37.894 18.133 1.00 24.61 313 GLU B N 1
ATOM 4544 C CA . GLU B 1 291 ? 14.849 -37.723 19.078 1.00 24.12 313 GLU B CA 1
ATOM 4545 C C . GLU B 1 291 ? 14.337 -37.361 20.473 1.00 24.50 313 GLU B C 1
ATOM 4546 O O . GLU B 1 291 ? 13.239 -36.820 20.614 1.00 20.93 313 GLU B O 1
ATOM 4552 N N . ASN B 1 292 ? 15.125 -37.655 21.501 1.00 21.67 314 ASN B N 1
ATOM 4553 C CA . ASN B 1 292 ? 14.757 -37.280 22.864 1.00 20.97 314 ASN B CA 1
ATOM 4554 C C . ASN B 1 292 ? 14.978 -35.787 23.084 1.00 23.16 314 ASN B C 1
ATOM 4555 O O . ASN B 1 292 ? 15.978 -35.374 23.677 1.00 22.57 314 ASN B O 1
ATOM 4560 N N . ILE B 1 293 ? 14.058 -34.979 22.571 1.00 19.43 315 ILE B N 1
ATOM 4561 C CA . ILE B 1 293 ? 14.134 -33.540 22.737 1.00 17.45 315 ILE B CA 1
ATOM 4562 C C . ILE B 1 293 ? 12.772 -33.072 23.223 1.00 19.20 315 ILE B C 1
ATOM 4563 O O . ILE B 1 293 ? 11.748 -33.483 22.682 1.00 19.37 315 ILE B O 1
ATOM 4568 N N . ILE B 1 294 ? 12.773 -32.259 24.276 1.00 15.33 316 ILE B N 1
ATOM 4569 C CA . ILE B 1 294 ? 11.550 -31.655 24.800 1.00 17.28 316 ILE B CA 1
ATOM 4570 C C . ILE B 1 294 ? 11.638 -30.150 24.584 1.00 15.87 316 ILE B C 1
ATOM 4571 O O . ILE B 1 294 ? 12.673 -29.527 24.886 1.00 17.69 316 ILE B O 1
ATOM 4576 N N . ALA B 1 295 ? 10.576 -29.574 24.030 1.00 13.65 317 ALA B N 1
ATOM 4577 C CA . ALA B 1 295 ? 10.425 -28.129 23.983 1.00 13.91 317 ALA B CA 1
ATOM 4578 C C . ALA B 1 295 ? 9.445 -27.732 25.077 1.00 15.72 317 ALA B C 1
ATOM 4579 O O . ALA B 1 295 ? 8.442 -28.406 25.293 1.00 15.87 317 ALA B O 1
ATOM 4581 N N . SER B 1 296 ? 9.746 -26.641 25.770 1.00 14.89 318 SER B N 1
ATOM 4582 C CA . SER B 1 296 ? 8.844 -26.113 26.795 1.00 16.72 318 SER B CA 1
ATOM 4583 C C . SER B 1 296 ? 8.685 -24.623 26.573 1.00 16.34 318 SER B C 1
ATOM 4584 O O . SER B 1 296 ? 9.580 -23.973 26.038 1.00 16.22 318 SER B O 1
ATOM 4587 N N . ALA B 1 297 ? 7.541 -24.072 26.954 1.00 11.78 319 ALA B N 1
ATOM 4588 C CA . ALA B 1 297 ? 7.308 -22.653 26.727 1.00 14.00 319 ALA B CA 1
ATOM 4589 C C . ALA B 1 297 ? 6.613 -22.058 27.932 1.00 13.69 319 ALA B C 1
ATOM 4590 O O . ALA B 1 297 ? 5.825 -22.730 28.585 1.00 13.50 319 ALA B O 1
ATOM 4592 N N . ALA B 1 298 ? 6.902 -20.796 28.228 1.00 12.78 320 ALA B N 1
ATOM 4593 C CA . ALA B 1 298 ? 6.334 -20.185 29.425 1.00 12.85 320 ALA B CA 1
ATOM 4594 C C . ALA B 1 298 ? 5.528 -18.902 29.191 1.00 13.68 320 ALA B C 1
ATOM 4595 O O . ALA B 1 298 ? 5.572 -18.289 28.120 1.00 14.78 320 ALA B O 1
ATOM 4597 N N . LEU B 1 299 ? 4.797 -18.496 30.224 1.00 12.50 321 LEU B N 1
ATOM 4598 C CA . LEU B 1 299 ? 3.921 -17.338 30.131 1.00 14.20 321 LEU B CA 1
ATOM 4599 C C . LEU B 1 299 ? 4.675 -16.000 30.234 1.00 17.40 321 LEU B C 1
ATOM 4600 O O . LEU B 1 299 ? 5.909 -15.955 30.154 1.00 15.61 321 LEU B O 1
ATOM 4605 N N . GLU B 1 300 ? 3.914 -14.928 30.433 1.00 15.30 322 GLU B N 1
ATOM 4606 C CA . GLU B 1 300 ? 4.357 -13.558 30.175 1.00 19.14 322 GLU B CA 1
ATOM 4607 C C . GLU B 1 300 ? 5.590 -13.061 30.928 1.00 20.52 322 GLU B C 1
ATOM 4608 O O . GLU B 1 300 ? 6.351 -12.262 30.394 1.00 18.34 322 GLU B O 1
ATOM 4614 N N . ASN B 1 301 ? 5.797 -13.521 32.154 1.00 17.76 323 ASN B N 1
ATOM 4615 C CA . ASN B 1 301 ? 6.957 -13.048 32.906 1.00 19.94 323 ASN B CA 1
ATOM 4616 C C . ASN B 1 301 ? 8.262 -13.683 32.429 1.00 15.73 323 ASN B C 1
ATOM 4617 O O . ASN B 1 301 ? 9.353 -13.262 32.831 1.00 18.53 323 ASN B O 1
ATOM 4622 N N . ASP B 1 302 ? 8.136 -14.691 31.568 1.00 17.08 324 ASP B N 1
ATOM 4623 C CA . ASP B 1 302 ? 9.272 -15.470 31.085 1.00 16.81 324 ASP B CA 1
ATOM 4624 C C . ASP B 1 302 ? 9.511 -15.213 29.591 1.00 21.22 324 ASP B C 1
ATOM 4625 O O . ASP B 1 302 ? 10.599 -14.775 29.205 1.00 17.98 324 ASP B O 1
ATOM 4630 N N . LYS B 1 303 ? 8.498 -15.517 28.775 1.00 15.44 325 LYS B N 1
ATOM 4631 C CA . LYS B 1 303 ? 8.507 -15.311 27.317 1.00 16.67 325 LYS B CA 1
ATOM 4632 C C . LYS B 1 303 ? 9.445 -16.211 26.510 1.00 17.37 325 LYS B C 1
ATOM 4633 O O . LYS B 1 303 ? 9.573 -16.016 25.300 1.00 17.88 325 LYS B O 1
ATOM 4639 N N . THR B 1 304 ? 10.115 -17.162 27.151 1.00 17.17 326 THR B N 1
ATOM 4640 C CA . THR B 1 304 ? 11.071 -17.989 26.415 1.00 16.96 326 THR B CA 1
ATOM 4641 C C . THR B 1 304 ? 10.596 -19.411 26.143 1.00 19.49 326 THR B C 1
ATOM 4642 O O . THR B 1 304 ? 9.694 -19.938 26.808 1.00 18.22 326 THR B O 1
ATOM 4646 N N . ILE B 1 305 ? 11.224 -20.013 25.142 1.00 16.99 327 ILE B N 1
ATOM 4647 C CA . ILE B 1 305 ? 11.072 -21.422 24.858 1.00 15.14 327 ILE B CA 1
ATOM 4648 C C . ILE B 1 305 ? 12.391 -22.070 25.187 1.00 18.33 327 ILE B C 1
ATOM 4649 O O . ILE B 1 305 ? 13.456 -21.492 24.933 1.00 18.05 327 ILE B O 1
ATOM 4654 N N . LYS B 1 306 ? 12.335 -23.260 25.771 1.00 15.39 328 LYS B N 1
ATOM 4655 C CA . LYS B 1 306 ? 13.559 -23.985 26.072 1.00 16.40 328 LYS B CA 1
ATOM 4656 C C . LYS B 1 306 ? 13.567 -25.350 25.398 1.00 17.73 328 LYS B C 1
ATOM 4657 O O . LYS B 1 306 ? 12.542 -26.032 25.334 1.00 17.56 328 LYS B O 1
ATOM 4663 N N . LEU B 1 307 ? 14.726 -25.725 24.867 1.00 18.25 329 LEU B N 1
ATOM 4664 C CA . LEU B 1 307 ? 14.925 -27.057 24.301 1.00 18.13 329 LEU B CA 1
ATOM 4665 C C . LEU B 1 307 ? 15.801 -27.865 25.248 1.00 19.28 329 LEU B C 1
ATOM 4666 O O . LEU B 1 307 ? 16.896 -27.424 25.604 1.00 18.31 329 LEU B O 1
ATOM 4671 N N . TRP B 1 308 ? 15.312 -29.034 25.661 1.00 16.16 330 TRP B N 1
ATOM 4672 C CA . TRP B 1 308 ? 16.003 -29.911 26.607 1.00 18.00 330 TRP B CA 1
ATOM 4673 C C . TRP B 1 308 ? 16.313 -31.226 25.896 1.00 21.81 330 TRP B C 1
ATOM 4674 O O . TRP B 1 308 ? 15.470 -31.749 25.166 1.00 19.21 330 TRP B O 1
ATOM 4685 N N . LYS B 1 309 ? 17.507 -31.773 26.096 1.00 19.69 331 LYS B N 1
ATOM 4686 C CA . LYS B 1 309 ? 17.847 -33.016 25.400 1.00 17.82 331 LYS B CA 1
ATOM 4687 C C . LYS B 1 309 ? 18.325 -34.083 26.378 1.00 20.61 331 LYS B C 1
ATOM 4688 O O . LYS B 1 309 ? 18.933 -33.769 27.400 1.00 21.78 331 LYS B O 1
ATOM 4694 N N . SER B 1 310 ? 18.027 -35.340 26.060 1.00 21.82 332 SER B N 1
ATOM 4695 C CA . SER B 1 310 ? 18.320 -36.461 26.952 1.00 22.67 332 SER B CA 1
ATOM 4696 C C . SER B 1 310 ? 18.915 -37.637 26.185 1.00 29.98 332 SER B C 1
ATOM 4697 O O . SER B 1 310 ? 18.764 -37.731 24.964 1.00 27.09 332 SER B O 1
ATOM 4700 N N . ASP B 1 311 ? 19.573 -38.539 26.909 1.00 34.58 333 ASP B N 1
ATOM 4701 C CA . ASP B 1 311 ? 20.163 -39.733 26.308 1.00 33.98 333 ASP B CA 1
ATOM 4702 C C . ASP B 1 311 ? 19.173 -40.894 26.225 1.00 37.28 333 ASP B C 1
ATOM 4703 O O . ASP B 1 311 ? 19.377 -41.844 25.464 1.00 40.67 333 ASP B O 1
ATOM 4708 N N . CYS B 1 312 ? 18.101 -40.825 27.008 1.00 35.76 334 CYS B N 1
ATOM 4709 C CA . CYS B 1 312 ? 17.074 -41.866 26.967 1.00 37.46 334 CYS B CA 1
ATOM 4710 C C . CYS B 1 312 ? 15.678 -41.297 27.216 1.00 36.96 334 CYS B C 1
ATOM 4711 O O . CYS B 1 312 ? 15.471 -40.080 27.172 1.00 33.70 334 CYS B O 1
ATOM 4715 N N . VAL C 1 9 ? 5.717 -3.116 6.322 1.00 43.10 31 VAL C N 1
ATOM 4716 C CA . VAL C 1 9 ? 6.250 -4.001 5.292 1.00 44.17 31 VAL C CA 1
ATOM 4717 C C . VAL C 1 9 ? 7.782 -4.086 5.385 1.00 44.51 31 VAL C C 1
ATOM 4718 O O . VAL C 1 9 ? 8.453 -3.095 5.677 1.00 44.75 31 VAL C O 1
ATOM 4722 N N . LYS C 1 10 ? 8.324 -5.283 5.178 1.00 40.79 32 LYS C N 1
ATOM 4723 C CA . LYS C 1 10 ? 9.770 -5.486 5.188 1.00 34.80 32 LYS C CA 1
ATOM 4724 C C . LYS C 1 10 ? 10.146 -6.426 4.059 1.00 35.99 32 LYS C C 1
ATOM 4725 O O . LYS C 1 10 ? 9.366 -7.314 3.705 1.00 34.17 32 LYS C O 1
ATOM 4731 N N . PRO C 1 11 ? 11.344 -6.244 3.481 1.00 32.17 33 PRO C N 1
ATOM 4732 C CA . PRO C 1 11 ? 11.734 -7.173 2.422 1.00 27.50 33 PRO C CA 1
ATOM 4733 C C . PRO C 1 11 ? 12.130 -8.495 3.057 1.00 23.93 33 PRO C C 1
ATOM 4734 O O . PRO C 1 11 ? 12.299 -8.545 4.274 1.00 28.00 33 PRO C O 1
ATOM 4738 N N . ASN C 1 12 ? 12.260 -9.544 2.252 1.00 25.97 34 ASN C N 1
ATOM 4739 C CA . ASN C 1 12 ? 12.725 -10.836 2.740 1.00 26.96 34 ASN C CA 1
ATOM 4740 C C . ASN C 1 12 ? 13.852 -11.387 1.875 1.00 27.26 34 ASN C C 1
ATOM 4741 O O . ASN C 1 12 ? 13.771 -12.499 1.338 1.00 23.36 34 ASN C O 1
ATOM 4746 N N . TYR C 1 13 ? 14.916 -10.607 1.738 1.00 22.60 35 TYR C N 1
ATOM 4747 C CA . TYR C 1 13 ? 16.066 -11.076 0.986 1.00 23.28 35 TYR C CA 1
ATOM 4748 C C . TYR C 1 13 ? 16.647 -12.336 1.608 1.00 21.26 35 TYR C C 1
ATOM 4749 O O . TYR C 1 13 ? 16.838 -12.409 2.818 1.00 21.57 35 TYR C O 1
ATOM 4758 N N . ALA C 1 14 ? 16.886 -13.333 0.761 1.00 21.82 36 ALA C N 1
ATOM 4759 C CA . ALA C 1 14 ? 17.502 -14.585 1.172 1.00 22.52 36 ALA C CA 1
ATOM 4760 C C . ALA C 1 14 ? 18.586 -14.939 0.167 1.00 21.34 36 ALA C C 1
ATOM 4761 O O . ALA C 1 14 ? 18.482 -14.616 -1.028 1.00 21.20 36 ALA C O 1
ATOM 4763 N N . LEU C 1 15 ? 19.625 -15.609 0.644 1.00 21.56 37 LEU C N 1
ATOM 4764 C CA . LEU C 1 15 ? 20.768 -15.937 -0.200 1.00 20.97 37 LEU C CA 1
ATOM 4765 C C . LEU C 1 15 ? 20.379 -16.959 -1.259 1.00 23.71 37 LEU C C 1
ATOM 4766 O O . LEU C 1 15 ? 19.779 -17.983 -0.943 1.00 27.40 37 LEU C O 1
ATOM 4771 N N . LYS C 1 16 ? 20.716 -16.682 -2.513 1.00 24.83 38 LYS C N 1
ATOM 4772 C CA . LYS C 1 16 ? 20.400 -17.606 -3.597 1.00 21.50 38 LYS C CA 1
ATOM 4773 C C . LYS C 1 16 ? 21.637 -18.230 -4.225 1.00 25.15 38 LYS C C 1
ATOM 4774 O O . LYS C 1 16 ? 21.659 -19.424 -4.500 1.00 25.66 38 LYS C O 1
ATOM 4780 N N . PHE C 1 17 ? 22.667 -17.423 -4.450 1.00 17.55 39 PHE C N 1
ATOM 4781 C CA . PHE C 1 17 ? 23.879 -17.906 -5.082 1.00 21.41 39 PHE C CA 1
ATOM 4782 C C . PHE C 1 17 ? 25.090 -17.264 -4.460 1.00 21.59 39 PHE C C 1
ATOM 4783 O O . PHE C 1 17 ? 25.031 -16.121 -3.999 1.00 21.86 39 PHE C O 1
ATOM 4791 N N . THR C 1 18 ? 26.193 -18.002 -4.474 1.00 19.23 40 THR C N 1
ATOM 4792 C CA . THR C 1 18 ? 27.474 -17.462 -4.062 1.00 19.92 40 THR C CA 1
ATOM 4793 C C . THR C 1 18 ? 28.394 -17.597 -5.258 1.00 22.71 40 THR C C 1
ATOM 4794 O O . THR C 1 18 ? 28.553 -18.689 -5.823 1.00 24.47 40 THR C O 1
ATOM 4798 N N . LEU C 1 19 ? 28.953 -16.473 -5.689 1.00 17.35 41 LEU C N 1
ATOM 4799 C CA . LEU C 1 19 ? 29.769 -16.439 -6.895 1.00 19.87 41 LEU C CA 1
ATOM 4800 C C . LEU C 1 19 ? 31.231 -16.422 -6.498 1.00 22.79 41 LEU C C 1
ATOM 4801 O O . LEU C 1 19 ? 31.736 -15.423 -5.971 1.00 20.74 41 LEU C O 1
ATOM 4806 N N . ALA C 1 20 ? 31.907 -17.540 -6.743 1.00 19.52 42 ALA C N 1
ATOM 4807 C CA . ALA C 1 20 ? 33.300 -17.690 -6.351 1.00 24.67 42 ALA C CA 1
ATOM 4808 C C . ALA C 1 20 ? 34.170 -17.748 -7.584 1.00 26.26 42 ALA C C 1
ATOM 4809 O O . ALA C 1 20 ? 33.803 -18.358 -8.595 1.00 23.51 42 ALA C O 1
ATOM 4811 N N . GLY C 1 21 ? 35.333 -17.119 -7.507 1.00 21.57 43 GLY C N 1
ATOM 4812 C CA . GLY C 1 21 ? 36.225 -17.101 -8.648 1.00 24.23 43 GLY C CA 1
ATOM 4813 C C . GLY C 1 21 ? 37.367 -16.136 -8.493 1.00 21.60 43 GLY C C 1
ATOM 4814 O O . GLY C 1 21 ? 38.498 -16.453 -8.843 1.00 23.67 43 GLY C O 1
ATOM 4815 N N . HIS C 1 22 ? 37.079 -14.951 -7.966 1.00 22.93 44 HIS C N 1
ATOM 4816 C CA . HIS C 1 22 ? 38.132 -13.975 -7.721 1.00 19.52 44 HIS C CA 1
ATOM 4817 C C . HIS C 1 22 ? 39.130 -14.503 -6.686 1.00 16.69 44 HIS C C 1
ATOM 4818 O O . HIS C 1 22 ? 38.756 -15.207 -5.744 1.00 21.11 44 HIS C O 1
ATOM 4825 N N . THR C 1 23 ? 40.396 -14.159 -6.855 1.00 20.83 45 THR C N 1
ATOM 4826 C CA . THR C 1 23 ? 41.437 -14.689 -5.975 1.00 18.95 45 THR C CA 1
ATOM 4827 C C . THR C 1 23 ? 41.943 -13.650 -4.976 1.00 20.04 45 THR C C 1
ATOM 4828 O O . THR C 1 23 ? 42.849 -13.928 -4.182 1.00 18.88 45 THR C O 1
ATOM 4832 N N . LYS C 1 24 ? 41.359 -12.453 -5.019 1.00 19.60 46 LYS C N 1
ATOM 4833 C CA . LYS C 1 24 ? 41.631 -11.420 -4.017 1.00 19.30 46 LYS C CA 1
ATOM 4834 C C . LYS C 1 24 ? 40.335 -10.701 -3.678 1.00 17.72 46 LYS C C 1
ATOM 4835 O O . LYS C 1 24 ? 39.273 -11.113 -4.137 1.00 16.79 46 LYS C O 1
ATOM 4841 N N . ALA C 1 25 ? 40.412 -9.642 -2.872 1.00 19.01 47 ALA C N 1
ATOM 4842 C CA . ALA C 1 25 ? 39.203 -8.900 -2.501 1.00 17.56 47 ALA C CA 1
ATOM 4843 C C . ALA C 1 25 ? 38.414 -8.517 -3.747 1.00 18.36 47 ALA C C 1
ATOM 4844 O O . ALA C 1 25 ? 38.997 -8.180 -4.780 1.00 20.11 47 ALA C O 1
ATOM 4846 N N . VAL C 1 26 ? 37.091 -8.589 -3.650 1.00 14.10 48 VAL C N 1
ATOM 4847 C CA . VAL C 1 26 ? 36.236 -8.022 -4.685 1.00 16.03 48 VAL C CA 1
ATOM 4848 C C . VAL C 1 26 ? 35.970 -6.575 -4.282 1.00 16.37 48 VAL C C 1
ATOM 4849 O O . VAL C 1 26 ? 35.630 -6.320 -3.131 1.00 21.46 48 VAL C O 1
ATOM 4853 N N . SER C 1 27 ? 36.161 -5.626 -5.194 1.00 12.86 49 SER C N 1
ATOM 4854 C CA . SER C 1 27 ? 36.019 -4.214 -4.851 1.00 14.30 49 SER C CA 1
ATOM 4855 C C . SER C 1 27 ? 34.661 -3.592 -5.197 1.00 14.00 49 SER C C 1
ATOM 4856 O O . SER C 1 27 ? 34.220 -2.663 -4.532 1.00 15.84 49 SER C O 1
ATOM 4859 N N . SER C 1 28 ? 33.992 -4.084 -6.234 1.00 15.05 50 SER C N 1
ATOM 4860 C CA . SER C 1 28 ? 32.753 -3.445 -6.675 1.00 13.06 50 SER C CA 1
ATOM 4861 C C . SER C 1 28 ? 31.944 -4.432 -7.515 1.00 14.15 50 SER C C 1
ATOM 4862 O O . SER C 1 28 ? 32.515 -5.176 -8.305 1.00 15.40 50 SER C O 1
ATOM 4865 N N . VAL C 1 29 ? 30.628 -4.454 -7.312 1.00 12.46 51 VAL C N 1
ATOM 4866 C CA . VAL C 1 29 ? 29.725 -5.175 -8.210 1.00 15.08 51 VAL C CA 1
ATOM 4867 C C . VAL C 1 29 ? 28.668 -4.211 -8.734 1.00 14.31 51 VAL C C 1
ATOM 4868 O O . VAL C 1 29 ? 28.230 -3.315 -8.010 1.00 12.70 51 VAL C O 1
ATOM 4872 N N . LYS C 1 30 ? 28.271 -4.403 -9.988 1.00 15.25 52 LYS C N 1
ATOM 4873 C CA . LYS C 1 30 ? 27.269 -3.564 -10.648 1.00 11.87 52 LYS C CA 1
ATOM 4874 C C . LYS C 1 30 ? 26.454 -4.413 -11.611 1.00 13.45 52 LYS C C 1
ATOM 4875 O O . LYS C 1 30 ? 27.010 -5.191 -12.384 1.00 14.68 52 LYS C O 1
ATOM 4881 N N . PHE C 1 31 ? 25.139 -4.252 -11.574 1.00 13.36 53 PHE C N 1
ATOM 4882 C CA . PHE C 1 31 ? 24.277 -4.907 -12.553 1.00 14.01 53 PHE C CA 1
ATOM 4883 C C . PHE C 1 31 ? 24.212 -4.108 -13.853 1.00 16.76 53 PHE C C 1
ATOM 4884 O O . PHE C 1 31 ? 24.139 -2.885 -13.825 1.00 16.81 53 PHE C O 1
ATOM 4892 N N . SER C 1 32 ? 24.222 -4.803 -14.987 1.00 15.46 54 SER C N 1
ATOM 4893 C CA . SER C 1 32 ? 24.022 -4.137 -16.281 1.00 15.56 54 SER C CA 1
ATOM 4894 C C . SER C 1 32 ? 22.630 -3.505 -16.323 1.00 16.70 54 SER C C 1
ATOM 4895 O O . SER C 1 32 ? 21.692 -4.013 -15.714 1.00 15.69 54 SER C O 1
ATOM 4898 N N . PRO C 1 33 ? 22.488 -2.372 -17.026 1.00 18.94 55 PRO C N 1
ATOM 4899 C CA . PRO C 1 33 ? 21.178 -1.715 -17.038 1.00 20.03 55 PRO C CA 1
ATOM 4900 C C . PRO C 1 33 ? 20.094 -2.580 -17.685 1.00 18.65 55 PRO C C 1
ATOM 4901 O O . PRO C 1 33 ? 18.926 -2.446 -17.304 1.00 21.39 55 PRO C O 1
ATOM 4905 N N . ASN C 1 34 ? 20.484 -3.480 -18.585 1.00 21.60 56 ASN C N 1
ATOM 4906 C CA . ASN C 1 34 ? 19.527 -4.395 -19.209 1.00 22.32 56 ASN C CA 1
ATOM 4907 C C . ASN C 1 34 ? 19.177 -5.588 -18.312 1.00 22.86 56 ASN C C 1
ATOM 4908 O O . ASN C 1 34 ? 18.328 -6.415 -18.659 1.00 21.71 56 ASN C O 1
ATOM 4913 N N . GLY C 1 35 ? 19.838 -5.671 -17.159 1.00 16.52 57 GLY C N 1
ATOM 4914 C CA . GLY C 1 35 ? 19.502 -6.675 -16.164 1.00 18.35 57 GLY C CA 1
ATOM 4915 C C . GLY C 1 35 ? 20.062 -8.065 -16.422 1.00 16.18 57 GLY C C 1
ATOM 4916 O O . GLY C 1 35 ? 19.849 -8.971 -15.613 1.00 21.95 57 GLY C O 1
ATOM 4917 N N . GLU C 1 36 ? 20.782 -8.240 -17.527 1.00 17.01 58 GLU C N 1
ATOM 4918 C CA . GLU C 1 36 ? 21.270 -9.568 -17.898 1.00 18.85 58 GLU C CA 1
ATOM 4919 C C . GLU C 1 36 ? 22.510 -10.000 -17.118 1.00 17.13 58 GLU C C 1
ATOM 4920 O O . GLU C 1 36 ? 22.717 -11.194 -16.885 1.00 17.25 58 GLU C O 1
ATOM 4926 N N . TRP C 1 37 ? 23.337 -9.035 -16.722 1.00 17.22 59 TRP C N 1
ATOM 4927 C CA . TRP C 1 37 ? 24.647 -9.376 -16.172 1.00 16.89 59 TRP C CA 1
ATOM 4928 C C . TRP C 1 37 ? 24.979 -8.684 -14.858 1.00 15.77 59 TRP C C 1
ATOM 4929 O O . TRP C 1 37 ? 24.408 -7.658 -14.513 1.00 14.39 59 TRP C O 1
ATOM 4940 N N . LEU C 1 38 ? 25.921 -9.277 -14.136 1.00 15.32 60 LEU C N 1
ATOM 4941 C CA . LEU C 1 38 ? 26.591 -8.596 -13.040 1.00 16.06 60 LEU C CA 1
ATOM 4942 C C . LEU C 1 38 ? 28.060 -8.518 -13.418 1.00 15.02 60 LEU C C 1
ATOM 4943 O O . LEU C 1 38 ? 28.653 -9.521 -13.836 1.00 17.20 60 LEU C O 1
ATOM 4948 N N . ALA C 1 39 ? 28.653 -7.338 -13.282 1.00 14.60 61 ALA C N 1
ATOM 4949 C CA . ALA C 1 39 ? 30.096 -7.218 -13.437 1.00 14.80 61 ALA C CA 1
ATOM 4950 C C . ALA C 1 39 ? 30.709 -7.048 -12.057 1.00 13.78 61 ALA C C 1
ATOM 4951 O O . ALA C 1 39 ? 30.146 -6.362 -11.211 1.00 14.16 61 ALA C O 1
ATOM 4953 N N . SER C 1 40 ? 31.862 -7.662 -11.839 1.00 14.87 62 SER C N 1
ATOM 4954 C CA . SER C 1 40 ? 32.571 -7.487 -10.578 1.00 14.05 62 SER C CA 1
ATOM 4955 C C . SER C 1 40 ? 34.003 -7.099 -10.878 1.00 17.17 62 SER C C 1
ATOM 4956 O O . SER C 1 40 ? 34.576 -7.528 -11.875 1.00 19.59 62 SER C O 1
ATOM 4959 N N . SER C 1 41 ? 34.587 -6.267 -10.028 1.00 13.69 63 SER C N 1
ATOM 4960 C CA . SER C 1 41 ? 35.983 -5.904 -10.205 1.00 15.37 63 SER C CA 1
ATOM 4961 C C . SER C 1 41 ? 36.713 -6.350 -8.961 1.00 15.04 63 SER C C 1
ATOM 4962 O O . SER C 1 41 ? 36.101 -6.455 -7.900 1.00 15.62 63 SER C O 1
ATOM 4965 N N . SER C 1 42 ? 38.009 -6.621 -9.092 1.00 16.97 64 SER C N 1
ATOM 4966 C CA . SER C 1 42 ? 38.762 -7.192 -7.984 1.00 17.02 64 SER C CA 1
ATOM 4967 C C . SER C 1 42 ? 40.194 -6.708 -7.889 1.00 17.76 64 SER C C 1
ATOM 4968 O O . SER C 1 42 ? 40.793 -6.272 -8.870 1.00 16.10 64 SER C O 1
ATOM 4971 N N . ALA C 1 43 ? 40.734 -6.814 -6.682 1.00 16.15 65 ALA C N 1
ATOM 4972 C CA . ALA C 1 43 ? 42.145 -6.593 -6.424 1.00 18.67 65 ALA C CA 1
ATOM 4973 C C . ALA C 1 43 ? 43.027 -7.578 -7.187 1.00 18.61 65 ALA C C 1
ATOM 4974 O O . ALA C 1 43 ? 44.240 -7.378 -7.268 1.00 18.68 65 ALA C O 1
ATOM 4976 N N . ASP C 1 44 ? 42.423 -8.640 -7.733 1.00 20.36 66 ASP C N 1
ATOM 4977 C CA . ASP C 1 44 ? 43.169 -9.622 -8.519 1.00 18.38 66 ASP C CA 1
ATOM 4978 C C . ASP C 1 44 ? 43.417 -9.173 -9.960 1.00 19.87 66 ASP C C 1
ATOM 4979 O O . ASP C 1 44 ? 43.868 -9.964 -10.791 1.00 20.54 66 ASP C O 1
ATOM 4984 N N . LYS C 1 45 ? 43.123 -7.902 -10.239 1.00 19.70 67 LYS C N 1
ATOM 4985 C CA . LYS C 1 45 ? 43.300 -7.276 -11.555 1.00 17.95 67 LYS C CA 1
ATOM 4986 C C . LYS C 1 45 ? 42.269 -7.664 -12.611 1.00 19.30 67 LYS C C 1
ATOM 4987 O O . LYS C 1 45 ? 42.410 -7.275 -13.768 1.00 20.57 67 LYS C O 1
ATOM 4993 N N . LEU C 1 46 ? 41.247 -8.424 -12.233 1.00 19.10 68 LEU C N 1
ATOM 4994 C CA . LEU C 1 46 ? 40.317 -8.948 -13.224 1.00 18.24 68 LEU C CA 1
ATOM 4995 C C . LEU C 1 46 ? 38.933 -8.356 -13.060 1.00 19.39 68 LEU C C 1
ATOM 4996 O O . LEU C 1 46 ? 38.533 -7.955 -11.962 1.00 19.38 68 LEU C O 1
ATOM 5001 N N . ILE C 1 47 ? 38.213 -8.301 -14.170 1.00 19.50 69 ILE C N 1
ATOM 5002 C CA . ILE C 1 47 ? 36.784 -8.073 -14.154 1.00 17.44 69 ILE C CA 1
ATOM 5003 C C . ILE C 1 47 ? 36.149 -9.400 -14.512 1.00 18.30 69 ILE C C 1
ATOM 5004 O O . ILE C 1 47 ? 36.615 -10.087 -15.420 1.00 19.99 69 ILE C O 1
ATOM 5009 N N . LYS C 1 48 ? 35.102 -9.778 -13.794 1.00 17.59 70 LYS C N 1
ATOM 5010 C CA . LYS C 1 48 ? 34.366 -10.981 -14.156 1.00 17.79 70 LYS C CA 1
ATOM 5011 C C . LYS C 1 48 ? 32.914 -10.642 -14.449 1.00 17.32 70 LYS C C 1
ATOM 5012 O O . LYS C 1 48 ? 32.347 -9.740 -13.849 1.00 14.69 70 LYS C O 1
ATOM 5018 N N . ILE C 1 49 ? 32.328 -11.364 -15.401 1.00 17.77 71 ILE C N 1
ATOM 5019 C CA . ILE C 1 49 ? 30.928 -11.190 -15.770 1.00 17.60 71 ILE C CA 1
ATOM 5020 C C . ILE C 1 49 ? 30.192 -12.461 -15.375 1.00 19.38 71 ILE C C 1
ATOM 5021 O O . ILE C 1 49 ? 30.681 -13.565 -15.616 1.00 21.24 71 ILE C O 1
ATOM 5026 N N . TRP C 1 50 ? 29.026 -12.291 -14.760 1.00 15.84 72 TRP C N 1
ATOM 5027 C CA . TRP C 1 50 ? 28.237 -13.392 -14.239 1.00 18.26 72 TRP C CA 1
ATOM 5028 C C . TRP C 1 50 ? 26.797 -13.171 -14.675 1.00 18.48 72 TRP C C 1
ATOM 5029 O O . TRP C 1 50 ? 26.364 -12.027 -14.825 1.00 16.60 72 TRP C O 1
ATOM 5040 N N . GLY C 1 51 ? 26.053 -14.254 -14.876 1.00 20.50 73 GLY C N 1
ATOM 5041 C CA . GLY C 1 51 ? 24.629 -14.140 -15.153 1.00 19.55 73 GLY C CA 1
ATOM 5042 C C . GLY C 1 51 ? 23.904 -13.574 -13.945 1.00 19.66 73 GLY C C 1
ATOM 5043 O O . GLY C 1 51 ? 24.118 -14.022 -12.824 1.00 17.46 73 GLY C O 1
ATOM 5044 N N . ALA C 1 52 ? 23.052 -12.578 -14.156 1.00 17.48 74 ALA C N 1
ATOM 5045 C CA . ALA C 1 52 ? 22.369 -11.929 -13.033 1.00 18.15 74 ALA C CA 1
ATOM 5046 C C . ALA C 1 52 ? 21.283 -12.782 -12.381 1.00 19.51 74 ALA C C 1
ATOM 5047 O O . ALA C 1 52 ? 20.904 -12.545 -11.232 1.00 18.10 74 ALA C O 1
ATOM 5049 N N . TYR C 1 53 ? 20.759 -13.755 -13.121 1.00 20.23 75 TYR C N 1
ATOM 5050 C CA . TYR C 1 53 ? 19.651 -14.542 -12.616 1.00 20.15 75 TYR C CA 1
ATOM 5051 C C . TYR C 1 53 ? 20.121 -15.889 -12.076 1.00 21.27 75 TYR C C 1
ATOM 5052 O O . TYR C 1 53 ? 19.553 -16.412 -11.120 1.00 23.75 75 TYR C O 1
ATOM 5061 N N . ASP C 1 54 ? 21.165 -16.448 -12.681 1.00 23.37 76 ASP C N 1
ATOM 5062 C CA . ASP C 1 54 ? 21.585 -17.795 -12.310 1.00 25.78 76 ASP C CA 1
ATOM 5063 C C . ASP C 1 54 ? 22.946 -17.808 -11.633 1.00 26.19 76 ASP C C 1
ATOM 5064 O O . ASP C 1 54 ? 23.416 -18.853 -11.179 1.00 25.43 76 ASP C O 1
ATOM 5069 N N . GLY C 1 55 ? 23.577 -16.643 -11.568 1.00 22.49 77 GLY C N 1
ATOM 5070 C CA . GLY C 1 55 ? 24.882 -16.533 -10.946 1.00 24.34 77 GLY C CA 1
ATOM 5071 C C . GLY C 1 55 ? 25.983 -17.223 -11.730 1.00 26.45 77 GLY C C 1
ATOM 5072 O O . GLY C 1 55 ? 27.109 -17.326 -11.250 1.00 28.90 77 GLY C O 1
ATOM 5073 N N . LYS C 1 56 ? 25.669 -17.688 -12.936 1.00 24.60 78 LYS C N 1
ATOM 5074 C CA . LYS C 1 56 ? 26.619 -18.471 -13.722 1.00 27.04 78 LYS C CA 1
ATOM 5075 C C . LYS C 1 56 ? 27.770 -17.626 -14.263 1.00 26.22 78 LYS C C 1
ATOM 5076 O O . LYS C 1 56 ? 27.547 -16.612 -14.932 1.00 25.09 78 LYS C O 1
ATOM 5082 N N . PHE C 1 57 ? 29.001 -18.047 -13.980 1.00 22.22 79 PHE C N 1
ATOM 5083 C CA . PHE C 1 57 ? 30.170 -17.379 -14.541 1.00 22.88 79 PHE C CA 1
ATOM 5084 C C . PHE C 1 57 ? 30.095 -17.330 -16.057 1.00 27.20 79 PHE C C 1
ATOM 5085 O O . PHE C 1 57 ? 29.899 -18.360 -16.712 1.00 28.14 79 PHE C O 1
ATOM 5093 N N . GLU C 1 58 ? 30.240 -16.128 -16.610 1.00 24.03 80 GLU C N 1
ATOM 5094 C CA . GLU C 1 58 ? 30.232 -15.930 -18.050 1.00 24.67 80 GLU C CA 1
ATOM 5095 C C . GLU C 1 58 ? 31.645 -15.797 -18.623 1.00 29.29 80 GLU C C 1
ATOM 5096 O O . GLU C 1 58 ? 32.041 -16.575 -19.496 1.00 27.40 80 GLU C O 1
ATOM 5102 N N . LYS C 1 59 ? 32.415 -14.830 -18.128 1.00 23.28 81 LYS C N 1
ATOM 5103 C CA . LYS C 1 59 ? 33.733 -14.560 -18.704 1.00 23.00 81 LYS C CA 1
ATOM 5104 C C . LYS C 1 59 ? 34.621 -13.744 -17.771 1.00 21.18 81 LYS C C 1
ATOM 5105 O O . LYS C 1 59 ? 34.125 -13.058 -16.877 1.00 21.69 81 LYS C O 1
ATOM 5111 N N . THR C 1 60 ? 35.933 -13.848 -17.981 1.00 21.42 82 THR C N 1
ATOM 5112 C CA . THR C 1 60 ? 36.921 -13.026 -17.283 1.00 18.85 82 THR C CA 1
ATOM 5113 C C . THR C 1 60 ? 37.447 -11.983 -18.274 1.00 23.83 82 THR C C 1
ATOM 5114 O O . THR C 1 60 ? 37.722 -12.292 -19.440 1.00 22.21 82 THR C O 1
ATOM 5118 N N . ILE C 1 61 ? 37.589 -10.748 -17.808 1.00 18.62 83 ILE C N 1
ATOM 5119 C CA . ILE C 1 61 ? 38.112 -9.665 -18.624 1.00 17.65 83 ILE C CA 1
ATOM 5120 C C . ILE C 1 61 ? 39.398 -9.167 -17.963 1.00 23.86 83 ILE C C 1
ATOM 5121 O O . ILE C 1 61 ? 39.394 -8.790 -16.785 1.00 22.94 83 ILE C O 1
ATOM 5126 N N . SER C 1 62 ? 40.502 -9.196 -18.707 1.00 21.65 84 SER C N 1
ATOM 5127 C CA . SER C 1 62 ? 41.824 -8.939 -18.133 1.00 21.99 84 SER C CA 1
ATOM 5128 C C . SER C 1 62 ? 42.603 -7.939 -18.970 1.00 25.08 84 SER C C 1
ATOM 5129 O O . SER C 1 62 ? 42.332 -7.767 -20.156 1.00 22.99 84 SER C O 1
ATOM 5132 N N . GLY C 1 63 ? 43.593 -7.301 -18.357 1.00 23.98 85 GLY C N 1
ATOM 5133 C CA . GLY C 1 63 ? 44.352 -6.268 -19.034 1.00 21.02 85 GLY C CA 1
ATOM 5134 C C . GLY C 1 63 ? 44.998 -5.264 -18.105 1.00 23.53 85 GLY C C 1
ATOM 5135 O O . GLY C 1 63 ? 46.088 -4.760 -18.391 1.00 22.94 85 GLY C O 1
ATOM 5136 N N . HIS C 1 64 ? 44.333 -4.954 -16.994 1.00 19.79 86 HIS C N 1
ATOM 5137 C CA . HIS C 1 64 ? 44.912 -4.042 -16.023 1.00 19.64 86 HIS C CA 1
ATOM 5138 C C . HIS C 1 64 ? 46.182 -4.637 -15.428 1.00 18.71 86 HIS C C 1
ATOM 5139 O O . HIS C 1 64 ? 46.283 -5.853 -15.251 1.00 21.89 86 HIS C O 1
ATOM 5146 N N . LYS C 1 65 ? 47.150 -3.781 -15.120 1.00 21.77 87 LYS C N 1
ATOM 5147 C CA . LYS C 1 65 ? 48.434 -4.247 -14.615 1.00 22.65 87 LYS C CA 1
ATOM 5148 C C . LYS C 1 65 ? 48.430 -4.360 -13.094 1.00 22.63 87 LYS C C 1
ATOM 5149 O O . LYS C 1 65 ? 49.324 -4.970 -12.511 1.00 24.26 87 LYS C O 1
ATOM 5155 N N . LEU C 1 66 ? 47.424 -3.763 -12.457 1.00 23.27 88 LEU C N 1
ATOM 5156 C CA . LEU C 1 66 ? 47.289 -3.805 -11.005 1.00 19.77 88 LEU C CA 1
ATOM 5157 C C . LEU C 1 66 ? 45.813 -3.968 -10.638 1.00 19.69 88 LEU C C 1
ATOM 5158 O O . LEU C 1 66 ? 44.961 -3.994 -11.518 1.00 19.70 88 LEU C O 1
ATOM 5163 N N . GLY C 1 67 ? 45.505 -4.085 -9.349 1.00 19.89 89 GLY C N 1
ATOM 5164 C CA . GLY C 1 67 ? 44.124 -4.256 -8.919 1.00 19.69 89 GLY C CA 1
ATOM 5165 C C . GLY C 1 67 ? 43.159 -3.149 -9.323 1.00 20.59 89 GLY C C 1
ATOM 5166 O O . GLY C 1 67 ? 43.566 -2.036 -9.670 1.00 18.20 89 GLY C O 1
ATOM 5167 N N . ILE C 1 68 ? 41.866 -3.459 -9.264 1.00 16.23 90 ILE C N 1
ATOM 5168 C CA . ILE C 1 68 ? 40.817 -2.567 -9.750 1.00 16.31 90 ILE C CA 1
ATOM 5169 C C . ILE C 1 68 ? 39.885 -2.223 -8.591 1.00 12.53 90 ILE C C 1
ATOM 5170 O O . ILE C 1 68 ? 39.502 -3.122 -7.850 1.00 15.60 90 ILE C O 1
ATOM 5175 N N . SER C 1 69 ? 39.533 -0.940 -8.429 1.00 12.90 91 SER C N 1
ATOM 5176 C CA . SER C 1 69 ? 38.682 -0.486 -7.315 1.00 15.51 91 SER C CA 1
ATOM 5177 C C . SER C 1 69 ? 37.218 -0.239 -7.682 1.00 14.06 91 SER C C 1
ATOM 5178 O O . SER C 1 69 ? 36.373 -0.088 -6.806 1.00 13.67 91 SER C O 1
ATOM 5181 N N . ASP C 1 70 ? 36.908 -0.199 -8.970 1.00 12.62 92 ASP C N 1
ATOM 5182 C CA . ASP C 1 70 ? 35.536 0.115 -9.375 1.00 13.39 92 ASP C CA 1
ATOM 5183 C C . ASP C 1 70 ? 35.291 -0.284 -10.827 1.00 14.49 92 ASP C C 1
ATOM 5184 O O . ASP C 1 70 ? 36.219 -0.326 -11.625 1.00 14.86 92 ASP C O 1
ATOM 5189 N N . VAL C 1 71 ? 34.035 -0.563 -11.153 1.00 14.99 93 VAL C N 1
ATOM 5190 C CA . VAL C 1 71 ? 33.635 -0.849 -12.528 1.00 14.22 93 VAL C CA 1
ATOM 5191 C C . VAL C 1 71 ? 32.256 -0.210 -12.733 1.00 15.16 93 VAL C C 1
ATOM 5192 O O . VAL C 1 71 ? 31.504 -0.034 -11.775 1.00 16.07 93 VAL C O 1
ATOM 5196 N N . ALA C 1 72 ? 31.933 0.187 -13.958 1.00 15.35 94 ALA C N 1
ATOM 5197 C CA . ALA C 1 72 ? 30.619 0.770 -14.228 1.00 15.60 94 ALA C CA 1
ATOM 5198 C C . ALA C 1 72 ? 30.173 0.453 -15.655 1.00 14.88 94 ALA C C 1
ATOM 5199 O O . ALA C 1 72 ? 31.017 0.304 -16.545 1.00 15.04 94 ALA C O 1
ATOM 5201 N N . TRP C 1 73 ? 28.854 0.383 -15.861 1.00 16.61 95 TRP C N 1
ATOM 5202 C CA . TRP C 1 73 ? 28.269 0.021 -17.153 1.00 17.10 95 TRP C CA 1
ATOM 5203 C C . TRP C 1 73 ? 27.798 1.226 -17.962 1.00 16.52 95 TRP C C 1
ATOM 5204 O O . TRP C 1 73 ? 27.291 2.203 -17.405 1.00 15.55 95 TRP C O 1
ATOM 5215 N N . SER C 1 74 ? 27.942 1.138 -19.283 1.00 20.03 96 SER C N 1
ATOM 5216 C CA . SER C 1 74 ? 27.279 2.088 -20.176 1.00 18.89 96 SER C CA 1
ATOM 5217 C C . SER C 1 74 ? 25.782 1.795 -20.169 1.00 22.25 96 SER C C 1
ATOM 5218 O O . SER C 1 74 ? 25.362 0.691 -19.807 1.00 18.43 96 SER C O 1
ATOM 5221 N N . SER C 1 75 ? 24.976 2.773 -20.574 1.00 21.87 97 SER C N 1
ATOM 5222 C CA . SER C 1 75 ? 23.525 2.641 -20.491 1.00 22.02 97 SER C CA 1
ATOM 5223 C C . SER C 1 75 ? 22.959 1.550 -21.404 1.00 18.83 97 SER C C 1
ATOM 5224 O O . SER C 1 75 ? 21.907 0.992 -21.108 1.00 19.03 97 SER C O 1
ATOM 5227 N N . ASP C 1 76 ? 23.650 1.243 -22.501 1.00 22.01 98 ASP C N 1
ATOM 5228 C CA . ASP C 1 76 ? 23.207 0.162 -23.381 1.00 23.00 98 ASP C CA 1
ATOM 5229 C C . ASP C 1 76 ? 23.805 -1.208 -23.029 1.00 25.12 98 ASP C C 1
ATOM 5230 O O . ASP C 1 76 ? 23.692 -2.166 -23.806 1.00 20.46 98 ASP C O 1
ATOM 5235 N N . SER C 1 77 ? 24.445 -1.290 -21.862 1.00 22.56 99 SER C N 1
ATOM 5236 C CA . SER C 1 77 ? 25.071 -2.526 -21.384 1.00 23.70 99 SER C CA 1
ATOM 5237 C C . SER C 1 77 ? 26.182 -3.118 -22.270 1.00 21.13 99 SER C C 1
ATOM 5238 O O . SER C 1 77 ? 26.616 -4.251 -22.039 1.00 21.42 99 SER C O 1
ATOM 5241 N N . ASN C 1 78 ? 26.664 -2.367 -23.259 1.00 20.73 100 ASN C N 1
ATOM 5242 C CA . ASN C 1 78 ? 27.690 -2.895 -24.160 1.00 23.92 100 ASN C CA 1
ATOM 5243 C C . ASN C 1 78 ? 29.130 -2.642 -23.713 1.00 20.38 100 ASN C C 1
ATOM 5244 O O . ASN C 1 78 ? 30.043 -3.383 -24.096 1.00 22.19 100 ASN C O 1
ATOM 5249 N N . LEU C 1 79 ? 29.327 -1.604 -22.900 1.00 22.90 101 LEU C N 1
ATOM 5250 C CA . LEU C 1 79 ? 30.656 -1.233 -22.425 1.00 19.59 101 LEU C CA 1
ATOM 5251 C C . LEU C 1 79 ? 30.764 -1.267 -20.907 1.00 17.36 101 LEU C C 1
ATOM 5252 O O . LEU C 1 79 ? 29.776 -1.071 -20.202 1.00 16.52 101 LEU C O 1
ATOM 5257 N N . LEU C 1 80 ? 31.975 -1.519 -20.419 1.00 19.82 102 LEU C N 1
ATOM 5258 C CA . LEU C 1 80 ? 32.301 -1.320 -19.010 1.00 18.46 102 LEU C CA 1
ATOM 5259 C C . LEU C 1 80 ? 33.479 -0.383 -18.950 1.00 20.81 102 LEU C C 1
ATOM 5260 O O . LEU C 1 80 ? 34.308 -0.341 -19.871 1.00 20.56 102 LEU C O 1
ATOM 5265 N N . VAL C 1 81 ? 33.559 0.386 -17.873 1.00 16.89 103 VAL C N 1
ATOM 5266 C CA . VAL C 1 81 ? 34.780 1.115 -17.596 1.00 19.13 103 VAL C CA 1
ATOM 5267 C C . VAL C 1 81 ? 35.225 0.675 -16.208 1.00 15.70 103 VAL C C 1
ATOM 5268 O O . VAL C 1 81 ? 34.393 0.423 -15.338 1.00 16.13 103 VAL C O 1
ATOM 5272 N N . SER C 1 82 ? 36.535 0.547 -16.033 1.00 17.89 104 SER C N 1
ATOM 5273 C CA . SER C 1 82 ? 37.107 0.079 -14.786 1.00 18.16 104 SER C CA 1
ATOM 5274 C C . SER C 1 82 ? 38.134 1.088 -14.314 1.00 19.41 104 SER C C 1
ATOM 5275 O O . SER C 1 82 ? 38.734 1.792 -15.125 1.00 18.79 104 SER C O 1
ATOM 5278 N N . ALA C 1 83 ? 38.320 1.173 -13.001 1.00 16.26 105 ALA C N 1
ATOM 5279 C CA . ALA C 1 83 ? 39.264 2.123 -12.402 1.00 17.92 105 ALA C CA 1
ATOM 5280 C C . ALA C 1 83 ? 40.319 1.373 -11.589 1.00 18.33 105 ALA C C 1
ATOM 5281 O O . ALA C 1 83 ? 39.986 0.668 -10.629 1.00 16.85 105 ALA C O 1
ATOM 5283 N N . SER C 1 84 ? 41.592 1.551 -11.944 1.00 14.75 106 SER C N 1
ATOM 5284 C CA . SER C 1 84 ? 42.654 0.701 -11.394 1.00 17.30 106 SER C CA 1
ATOM 5285 C C . SER C 1 84 ? 43.756 1.436 -10.629 1.00 16.44 106 SER C C 1
ATOM 5286 O O . SER C 1 84 ? 43.988 2.645 -10.809 1.00 16.33 106 SER C O 1
ATOM 5289 N N . ASP C 1 85 ? 44.432 0.681 -9.773 1.00 18.40 107 ASP C N 1
ATOM 5290 C CA . ASP C 1 85 ? 45.639 1.148 -9.098 1.00 16.43 107 ASP C CA 1
ATOM 5291 C C . ASP C 1 85 ? 46.754 1.458 -10.102 1.00 18.59 107 ASP C C 1
ATOM 5292 O O . ASP C 1 85 ? 47.703 2.173 -9.768 1.00 20.12 107 ASP C O 1
ATOM 5297 N N . ASP C 1 86 ? 46.644 0.928 -11.323 1.00 18.25 108 ASP C N 1
ATOM 5298 C CA . ASP C 1 86 ? 47.666 1.169 -12.352 1.00 18.09 108 ASP C CA 1
ATOM 5299 C C . ASP C 1 86 ? 47.587 2.575 -12.964 1.00 20.85 108 ASP C C 1
ATOM 5300 O O . ASP C 1 86 ? 48.239 2.855 -13.971 1.00 21.26 108 ASP C O 1
ATOM 5305 N N . LYS C 1 87 ? 46.774 3.432 -12.341 1.00 17.99 109 LYS C N 1
ATOM 5306 C CA . LYS C 1 87 ? 46.582 4.838 -12.732 1.00 16.68 109 LYS C CA 1
ATOM 5307 C C . LYS C 1 87 ? 45.730 5.054 -13.980 1.00 19.87 109 LYS C C 1
ATOM 5308 O O . LYS C 1 87 ? 45.599 6.184 -14.462 1.00 17.38 109 LYS C O 1
ATOM 5314 N N . THR C 1 88 ? 45.145 3.990 -14.510 1.00 17.47 110 THR C N 1
ATOM 5315 C CA . THR C 1 88 ? 44.353 4.136 -15.726 1.00 18.16 110 THR C CA 1
ATOM 5316 C C . THR C 1 88 ? 42.914 3.722 -15.483 1.00 19.07 110 THR C C 1
ATOM 5317 O O . THR C 1 88 ? 42.597 3.063 -14.490 1.00 18.15 110 THR C O 1
ATOM 5321 N N . LEU C 1 89 ? 42.044 4.125 -16.395 1.00 17.67 111 LEU C N 1
ATOM 5322 C CA . LEU C 1 89 ? 40.754 3.484 -16.528 1.00 17.28 111 LEU C CA 1
ATOM 5323 C C . LEU C 1 89 ? 40.814 2.747 -17.853 1.00 20.75 111 LEU C C 1
ATOM 5324 O O . LEU C 1 89 ? 41.581 3.118 -18.734 1.00 21.62 111 LEU C O 1
ATOM 5329 N N . LYS C 1 90 ? 40.040 1.686 -17.997 1.00 18.86 112 LYS C N 1
ATOM 5330 C CA . LYS C 1 90 ? 39.938 1.042 -19.302 1.00 16.68 112 LYS C CA 1
ATOM 5331 C C . LYS C 1 90 ? 38.479 0.921 -19.688 1.00 19.06 112 LYS C C 1
ATOM 5332 O O . LYS C 1 90 ? 37.634 0.631 -18.846 1.00 19.35 112 LYS C O 1
ATOM 5338 N N . ILE C 1 91 ? 38.182 1.194 -20.959 1.00 17.17 113 ILE C N 1
ATOM 5339 C CA . ILE C 1 91 ? 36.850 0.956 -21.515 1.00 20.61 113 ILE C CA 1
ATOM 5340 C C . ILE C 1 91 ? 36.861 -0.393 -22.222 1.00 19.99 113 ILE C C 1
ATOM 5341 O O . ILE C 1 91 ? 37.743 -0.668 -23.040 1.00 21.85 113 ILE C O 1
ATOM 5346 N N . TRP C 1 92 ? 35.891 -1.236 -21.893 1.00 17.64 114 TRP C N 1
ATOM 5347 C CA . TRP C 1 92 ? 35.889 -2.609 -22.364 1.00 21.58 114 TRP C CA 1
ATOM 5348 C C . TRP C 1 92 ? 34.650 -2.872 -23.180 1.00 24.10 114 TRP C C 1
ATOM 5349 O O . TRP C 1 92 ? 33.557 -2.482 -22.787 1.00 20.49 114 TRP C O 1
ATOM 5360 N N . ASP C 1 93 ? 34.817 -3.551 -24.310 1.00 19.97 115 ASP C N 1
ATOM 5361 C CA . ASP C 1 93 ? 33.670 -4.089 -25.022 1.00 22.06 115 ASP C CA 1
ATOM 5362 C C . ASP C 1 93 ? 33.303 -5.407 -24.356 1.00 20.75 115 ASP C C 1
ATOM 5363 O O . ASP C 1 93 ? 34.073 -6.364 -24.411 1.00 23.78 115 ASP C O 1
ATOM 5368 N N . VAL C 1 94 ? 32.138 -5.457 -23.711 1.00 19.64 116 VAL C N 1
ATOM 5369 C CA . VAL C 1 94 ? 31.770 -6.620 -22.899 1.00 22.29 116 VAL C CA 1
ATOM 5370 C C . VAL C 1 94 ? 31.643 -7.931 -23.687 1.00 26.10 116 VAL C C 1
ATOM 5371 O O . VAL C 1 94 ? 32.121 -8.977 -23.243 1.00 22.98 116 VAL C O 1
ATOM 5375 N N . SER C 1 95 ? 31.026 -7.880 -24.865 1.00 25.07 117 SER C N 1
ATOM 5376 C CA . SER C 1 95 ? 30.812 -9.113 -25.615 1.00 25.21 117 SER C CA 1
ATOM 5377 C C . SER C 1 95 ? 32.132 -9.775 -26.016 1.00 26.16 117 SER C C 1
ATOM 5378 O O . SER C 1 95 ? 32.266 -11.001 -25.948 1.00 26.51 117 SER C O 1
ATOM 5381 N N . SER C 1 96 ? 33.113 -8.962 -26.399 1.00 25.78 118 SER C N 1
ATOM 5382 C CA . SER C 1 96 ? 34.413 -9.472 -26.833 1.00 25.62 118 SER C CA 1
ATOM 5383 C C . SER C 1 96 ? 35.439 -9.547 -25.703 1.00 27.46 118 SER C C 1
ATOM 5384 O O . SER C 1 96 ? 36.445 -10.258 -25.810 1.00 25.90 118 SER C O 1
ATOM 5387 N N . GLY C 1 97 ? 35.193 -8.802 -24.627 1.00 23.58 119 GLY C N 1
ATOM 5388 C CA . GLY C 1 97 ? 36.156 -8.698 -23.546 1.00 25.01 119 GLY C CA 1
ATOM 5389 C C . GLY C 1 97 ? 37.366 -7.849 -23.887 1.00 25.31 119 GLY C C 1
ATOM 5390 O O . GLY C 1 97 ? 38.304 -7.765 -23.095 1.00 27.00 119 GLY C O 1
ATOM 5391 N N . LYS C 1 98 ? 37.359 -7.211 -25.058 1.00 23.61 120 LYS C N 1
ATOM 5392 C CA . LYS C 1 98 ? 38.515 -6.426 -25.486 1.00 23.37 120 LYS C CA 1
ATOM 5393 C C . LYS C 1 98 ? 38.554 -5.021 -24.907 1.00 20.97 120 LYS C C 1
ATOM 5394 O O . LYS C 1 98 ? 37.524 -4.364 -24.767 1.00 21.58 120 LYS C O 1
ATOM 5400 N N . CYS C 1 99 ? 39.759 -4.571 -24.579 1.00 22.17 121 CYS C N 1
ATOM 5401 C CA . CYS C 1 99 ? 39.970 -3.201 -24.143 1.00 23.66 121 CYS C CA 1
ATOM 5402 C C . CYS C 1 99 ? 39.930 -2.274 -25.348 1.00 25.43 121 CYS C C 1
ATOM 5403 O O . CYS C 1 99 ? 40.785 -2.368 -26.234 1.00 28.50 121 CYS C O 1
ATOM 5406 N N . LEU C 1 100 ? 38.949 -1.378 -25.379 1.00 23.27 122 LEU C N 1
ATOM 5407 C CA . LEU C 1 100 ? 38.797 -0.455 -26.504 1.00 25.24 122 LEU C CA 1
ATOM 5408 C C . LEU C 1 100 ? 39.690 0.759 -26.355 1.00 27.74 122 LEU C C 1
ATOM 5409 O O . LEU C 1 100 ? 40.290 1.229 -27.324 1.00 26.41 122 LEU C O 1
ATOM 5414 N N . LYS C 1 101 ? 39.746 1.288 -25.139 1.00 24.06 123 LYS C N 1
ATOM 5415 C CA . LYS C 1 101 ? 40.534 2.476 -24.855 1.00 24.40 123 LYS C CA 1
ATOM 5416 C C . LYS C 1 101 ? 41.137 2.350 -23.473 1.00 22.90 123 LYS C C 1
ATOM 5417 O O . LYS C 1 101 ? 40.516 1.792 -22.574 1.00 20.99 123 LYS C O 1
ATOM 5423 N N . THR C 1 102 ? 42.347 2.863 -23.306 1.00 21.83 124 THR C N 1
ATOM 5424 C CA . THR C 1 102 ? 42.916 3.012 -21.973 1.00 20.77 124 THR C CA 1
ATOM 5425 C C . THR C 1 102 ? 42.961 4.503 -21.668 1.00 23.13 124 THR C C 1
ATOM 5426 O O . THR C 1 102 ? 43.603 5.268 -22.392 1.00 23.61 124 THR C O 1
ATOM 5430 N N . LEU C 1 103 ? 42.247 4.923 -20.620 1.00 18.43 125 LEU C N 1
ATOM 5431 C CA . LEU C 1 103 ? 42.152 6.345 -20.280 1.00 17.65 125 LEU C CA 1
ATOM 5432 C C . LEU C 1 103 ? 43.283 6.740 -19.343 1.00 20.02 125 LEU C C 1
ATOM 5433 O O . LEU C 1 103 ? 43.303 6.356 -18.169 1.00 20.25 125 LEU C O 1
ATOM 5438 N N . LYS C 1 104 ? 44.229 7.510 -19.871 1.00 19.81 126 LYS C N 1
ATOM 5439 C CA . LYS C 1 104 ? 45.456 7.807 -19.142 1.00 20.74 126 LYS C CA 1
ATOM 5440 C C . LYS C 1 104 ? 45.506 9.285 -18.801 1.00 21.06 126 LYS C C 1
ATOM 5441 O O . LYS C 1 104 ? 45.022 10.123 -19.564 1.00 22.62 126 LYS C O 1
ATOM 5447 N N . GLY C 1 105 ? 46.092 9.607 -17.656 1.00 23.11 127 GLY C N 1
ATOM 5448 C CA . GLY C 1 105 ? 46.163 10.991 -17.222 1.00 23.51 127 GLY C CA 1
ATOM 5449 C C . GLY C 1 105 ? 46.239 11.136 -15.713 1.00 21.88 127 GLY C C 1
ATOM 5450 O O . GLY C 1 105 ? 46.946 12.012 -15.207 1.00 22.25 127 GLY C O 1
ATOM 5451 N N . HIS C 1 106 ? 45.502 10.303 -14.982 1.00 19.51 128 HIS C N 1
ATOM 5452 C CA . HIS C 1 106 ? 45.585 10.367 -13.525 1.00 19.67 128 HIS C CA 1
ATOM 5453 C C . HIS C 1 106 ? 47.012 10.047 -13.105 1.00 19.04 128 HIS C C 1
ATOM 5454 O O . HIS C 1 106 ? 47.719 9.315 -13.805 1.00 20.26 128 HIS C O 1
ATOM 5461 N N . SER C 1 107 ? 47.431 10.590 -11.966 1.00 20.39 129 SER C N 1
ATOM 5462 C CA . SER C 1 107 ? 48.804 10.416 -11.511 1.00 19.84 129 SER C CA 1
ATOM 5463 C C . SER C 1 107 ? 48.884 9.564 -10.252 1.00 21.72 129 SER C C 1
ATOM 5464 O O . SER C 1 107 ? 49.946 9.419 -9.649 1.00 21.08 129 SER C O 1
ATOM 5467 N N . ASN C 1 108 ? 47.756 8.987 -9.861 1.00 20.19 130 ASN C N 1
ATOM 5468 C CA . ASN C 1 108 ? 47.718 8.075 -8.727 1.00 18.38 130 ASN C CA 1
ATOM 5469 C C . ASN C 1 108 ? 46.551 7.104 -8.944 1.00 19.01 130 ASN C C 1
ATOM 5470 O O . ASN C 1 108 ? 45.916 7.146 -10.002 1.00 18.00 130 ASN C O 1
ATOM 5475 N N . TYR C 1 109 ? 46.286 6.227 -7.975 1.00 19.27 131 TYR C N 1
ATOM 5476 C CA . TYR C 1 109 ? 45.232 5.207 -8.123 1.00 15.56 131 TYR C CA 1
ATOM 5477 C C . TYR C 1 109 ? 43.924 5.835 -8.588 1.00 15.25 131 TYR C C 1
ATOM 5478 O O . TYR C 1 109 ? 43.539 6.906 -8.104 1.00 16.70 131 TYR C O 1
ATOM 5487 N N . VAL C 1 110 ? 43.250 5.185 -9.534 1.00 16.30 132 VAL C N 1
ATOM 5488 C CA . VAL C 1 110 ? 41.914 5.625 -9.917 1.00 15.18 132 VAL C CA 1
ATOM 5489 C C . VAL C 1 110 ? 40.970 4.815 -9.049 1.00 14.04 132 VAL C C 1
ATOM 5490 O O . VAL C 1 110 ? 41.090 3.584 -8.980 1.00 17.03 132 VAL C O 1
ATOM 5494 N N . PHE C 1 111 ? 40.063 5.506 -8.367 1.00 14.21 133 PHE C N 1
ATOM 5495 C CA . PHE C 1 111 ? 39.276 4.917 -7.281 1.00 13.86 133 PHE C CA 1
ATOM 5496 C C . PHE C 1 111 ? 37.830 4.626 -7.681 1.00 15.06 133 PHE C C 1
ATOM 5497 O O . PHE C 1 111 ? 37.249 3.629 -7.250 1.00 13.33 133 PHE C O 1
ATOM 5505 N N . CYS C 1 112 ? 37.241 5.507 -8.478 1.00 13.59 134 CYS C N 1
ATOM 5506 C CA . CYS C 1 112 ? 35.806 5.426 -8.770 1.00 12.36 134 CYS C CA 1
ATOM 5507 C C . CYS C 1 112 ? 35.524 5.888 -10.188 1.00 16.28 134 CYS C C 1
ATOM 5508 O O . CYS C 1 112 ? 36.291 6.657 -10.761 1.00 15.23 134 CYS C O 1
ATOM 5511 N N . CYS C 1 113 ? 34.414 5.427 -10.755 1.00 14.64 135 CYS C N 1
ATOM 5512 C CA . CYS C 1 113 ? 34.104 5.759 -12.142 1.00 17.24 135 CYS C CA 1
ATOM 5513 C C . CYS C 1 113 ? 32.632 5.552 -12.440 1.00 15.61 135 CYS C C 1
ATOM 5514 O O . CYS C 1 113 ? 31.955 4.798 -11.748 1.00 14.96 135 CYS C O 1
ATOM 5517 N N . ASN C 1 114 ? 32.146 6.217 -13.482 1.00 16.81 136 ASN C N 1
ATOM 5518 C CA . ASN C 1 114 ? 30.750 6.090 -13.896 1.00 16.22 136 ASN C CA 1
ATOM 5519 C C . ASN C 1 114 ? 30.556 6.676 -15.294 1.00 18.46 136 ASN C C 1
ATOM 5520 O O . ASN C 1 114 ? 31.206 7.652 -15.645 1.00 16.74 136 ASN C O 1
ATOM 5525 N N . PHE C 1 115 ? 29.665 6.080 -16.087 1.00 16.54 137 PHE C N 1
ATOM 5526 C CA . PHE C 1 115 ? 29.226 6.702 -17.334 1.00 17.80 137 PHE C CA 1
ATOM 5527 C C . PHE C 1 115 ? 28.105 7.706 -17.025 1.00 15.36 137 PHE C C 1
ATOM 5528 O O . PHE C 1 115 ? 27.400 7.579 -16.018 1.00 16.94 137 PHE C O 1
ATOM 5536 N N . ASN C 1 116 ? 27.915 8.703 -17.885 1.00 15.83 138 ASN C N 1
ATOM 5537 C CA . ASN C 1 116 ? 26.701 9.505 -17.793 1.00 13.44 138 ASN C CA 1
ATOM 5538 C C . ASN C 1 116 ? 25.545 8.736 -18.453 1.00 17.79 138 ASN C C 1
ATOM 5539 O O . ASN C 1 116 ? 25.782 7.711 -19.099 1.00 17.99 138 ASN C O 1
ATOM 5544 N N . PRO C 1 117 ? 24.303 9.190 -18.258 1.00 17.25 139 PRO C N 1
ATOM 5545 C CA . PRO C 1 117 ? 23.188 8.407 -18.811 1.00 23.96 139 PRO C CA 1
ATOM 5546 C C . PRO C 1 117 ? 23.254 8.256 -20.330 1.00 23.10 139 PRO C C 1
ATOM 5547 O O . PRO C 1 117 ? 22.939 7.191 -20.864 1.00 24.14 139 PRO C O 1
ATOM 5551 N N . GLN C 1 118 ? 23.667 9.320 -21.006 1.00 22.22 140 GLN C N 1
ATOM 5552 C CA . GLN C 1 118 ? 23.836 9.305 -22.448 1.00 23.03 140 GLN C CA 1
ATOM 5553 C C . GLN C 1 118 ? 24.954 8.340 -22.831 1.00 23.03 140 GLN C C 1
ATOM 5554 O O . GLN C 1 118 ? 24.956 7.772 -23.928 1.00 26.78 140 GLN C O 1
ATOM 5560 N N . SER C 1 119 ? 25.899 8.161 -21.904 1.00 20.23 141 SER C N 1
ATOM 5561 C CA . SER C 1 119 ? 27.065 7.295 -22.079 1.00 18.35 141 SER C CA 1
ATOM 5562 C C . SER C 1 119 ? 28.074 7.770 -23.127 1.00 18.86 141 SER C C 1
ATOM 5563 O O . SER C 1 119 ? 28.884 6.983 -23.623 1.00 22.93 141 SER C O 1
ATOM 5566 N N . ASN C 1 120 ? 28.047 9.066 -23.426 1.00 17.76 142 ASN C N 1
ATOM 5567 C CA . ASN C 1 120 ? 29.088 9.676 -24.241 1.00 20.86 142 ASN C CA 1
ATOM 5568 C C . ASN C 1 120 ? 30.241 10.183 -23.373 1.00 22.00 142 ASN C C 1
ATOM 5569 O O . ASN C 1 120 ? 31.295 10.563 -23.885 1.00 21.63 142 ASN C O 1
ATOM 5574 N N . LEU C 1 121 ? 30.034 10.179 -22.057 1.00 19.43 143 LEU C N 1
ATOM 5575 C CA . LEU C 1 121 ? 31.047 10.652 -21.109 1.00 20.97 143 LEU C CA 1
ATOM 5576 C C . LEU C 1 121 ? 31.323 9.648 -19.992 1.00 16.99 143 LEU C C 1
ATOM 5577 O O . LEU C 1 121 ? 30.431 8.903 -19.591 1.00 17.38 143 LEU C O 1
ATOM 5582 N N . ILE C 1 122 ? 32.557 9.655 -19.489 1.00 15.68 144 ILE C N 1
ATOM 5583 C CA . ILE C 1 122 ? 32.914 8.951 -18.258 1.00 16.76 144 ILE C CA 1
ATOM 5584 C C . ILE C 1 122 ? 33.456 9.935 -17.225 1.00 15.69 144 ILE C C 1
ATOM 5585 O O . ILE C 1 122 ? 34.209 10.849 -17.550 1.00 16.57 144 ILE C O 1
ATOM 5590 N N . VAL C 1 123 ? 33.068 9.766 -15.966 1.00 15.12 145 VAL C N 1
ATOM 5591 C CA . VAL C 1 123 ? 33.677 10.560 -14.916 1.00 15.99 145 VAL C CA 1
ATOM 5592 C C . VAL C 1 123 ? 34.502 9.636 -14.008 1.00 15.69 145 VAL C C 1
ATOM 5593 O O . VAL C 1 123 ? 34.121 8.490 -13.759 1.00 14.84 145 VAL C O 1
ATOM 5597 N N . SER C 1 124 ? 35.659 10.112 -13.558 1.00 15.25 146 SER C N 1
ATOM 5598 C CA . SER C 1 124 ? 36.528 9.309 -12.710 1.00 13.70 146 SER C CA 1
ATOM 5599 C C . SER C 1 124 ? 37.021 10.135 -11.528 1.00 15.78 146 SER C C 1
ATOM 5600 O O . SER C 1 124 ? 37.117 11.364 -11.609 1.00 13.48 146 SER C O 1
ATOM 5603 N N . GLY C 1 125 ? 37.315 9.456 -10.423 1.00 13.45 147 GLY C N 1
ATOM 5604 C CA . GLY C 1 125 ? 37.904 10.100 -9.259 1.00 14.24 147 GLY C CA 1
ATOM 5605 C C . GLY C 1 125 ? 39.142 9.344 -8.843 1.00 13.42 147 GLY C C 1
ATOM 5606 O O . GLY C 1 125 ? 39.219 8.128 -9.002 1.00 15.39 147 GLY C O 1
ATOM 5607 N N . SER C 1 126 ? 40.121 10.060 -8.300 1.00 15.32 148 SER C N 1
ATOM 5608 C CA . SER C 1 126 ? 41.423 9.446 -8.066 1.00 17.18 148 SER C CA 1
ATOM 5609 C C . SER C 1 126 ? 42.081 9.865 -6.759 1.00 16.79 148 SER C C 1
ATOM 5610 O O . SER C 1 126 ? 41.721 10.875 -6.149 1.00 16.52 148 SER C O 1
ATOM 5613 N N . PHE C 1 127 ? 43.068 9.076 -6.353 1.00 16.83 149 PHE C N 1
ATOM 5614 C CA . PHE C 1 127 ? 43.906 9.405 -5.214 1.00 15.41 149 PHE C CA 1
ATOM 5615 C C . PHE C 1 127 ? 44.708 10.673 -5.508 1.00 19.23 149 PHE C C 1
ATOM 5616 O O . PHE C 1 127 ? 45.242 11.295 -4.585 1.00 21.85 149 PHE C O 1
ATOM 5624 N N . ASP C 1 128 ? 44.771 11.075 -6.779 1.00 18.12 150 ASP C N 1
ATOM 5625 C CA . ASP C 1 128 ? 45.436 12.332 -7.122 1.00 20.81 150 ASP C CA 1
ATOM 5626 C C . ASP C 1 128 ? 44.589 13.562 -6.791 1.00 17.73 150 ASP C C 1
ATOM 5627 O O . ASP C 1 128 ? 44.988 14.688 -7.084 1.00 19.27 150 ASP C O 1
ATOM 5632 N N . GLU C 1 129 ? 43.415 13.322 -6.207 1.00 17.06 151 GLU C N 1
ATOM 5633 C CA . GLU C 1 129 ? 42.515 14.360 -5.670 1.00 14.90 151 GLU C CA 1
ATOM 5634 C C . GLU C 1 129 ? 41.704 15.107 -6.732 1.00 17.64 151 GLU C C 1
ATOM 5635 O O . GLU C 1 129 ? 40.991 16.057 -6.412 1.00 18.46 151 GLU C O 1
ATOM 5641 N N . SER C 1 130 ? 41.809 14.676 -7.986 1.00 17.81 152 SER C N 1
ATOM 5642 C CA . SER C 1 130 ? 41.034 15.287 -9.054 1.00 19.72 152 SER C CA 1
ATOM 5643 C C . SER C 1 130 ? 39.860 14.419 -9.484 1.00 17.58 152 SER C C 1
ATOM 5644 O O . SER C 1 130 ? 39.815 13.208 -9.224 1.00 17.11 152 SER C O 1
ATOM 5647 N N . VAL C 1 131 ? 38.918 15.063 -10.163 1.00 18.95 153 VAL C N 1
ATOM 5648 C CA . VAL C 1 131 ? 37.874 14.375 -10.906 1.00 12.99 153 VAL C CA 1
ATOM 5649 C C . VAL C 1 131 ? 38.142 14.647 -12.387 1.00 17.88 153 VAL C C 1
ATOM 5650 O O . VAL C 1 131 ? 38.382 15.793 -12.756 1.00 19.54 153 VAL C O 1
ATOM 5654 N N . ARG C 1 132 ? 38.138 13.608 -13.223 1.00 12.62 154 ARG C N 1
ATOM 5655 C CA . ARG C 1 132 ? 38.313 13.801 -14.667 1.00 14.21 154 ARG C CA 1
ATOM 5656 C C . ARG C 1 132 ? 37.057 13.412 -15.429 1.00 18.28 154 ARG C C 1
ATOM 5657 O O . ARG C 1 132 ? 36.315 12.523 -15.011 1.00 15.98 154 ARG C O 1
ATOM 5665 N N . ILE C 1 133 ? 36.823 14.094 -16.549 1.00 16.82 155 ILE C N 1
ATOM 5666 C CA . ILE C 1 133 ? 35.671 13.817 -17.404 1.00 16.54 155 ILE C CA 1
ATOM 5667 C C . ILE C 1 133 ? 36.223 13.454 -18.784 1.00 18.27 155 ILE C C 1
ATOM 5668 O O . ILE C 1 133 ? 36.991 14.222 -19.369 1.00 18.52 155 ILE C O 1
ATOM 5673 N N . TRP C 1 134 ? 35.868 12.268 -19.270 1.00 17.55 156 TRP C N 1
ATOM 5674 C CA . TRP C 1 134 ? 36.480 11.696 -20.469 1.00 18.00 156 TRP C CA 1
ATOM 5675 C C . TRP C 1 134 ? 35.463 11.578 -21.574 1.00 21.13 156 TRP C C 1
ATOM 5676 O O . TRP C 1 134 ? 34.293 11.285 -21.316 1.00 19.32 156 TRP C O 1
ATOM 5687 N N . ASP C 1 135 ? 35.916 11.793 -22.811 1.00 21.08 157 ASP C N 1
ATOM 5688 C CA . ASP C 1 135 ? 35.096 11.522 -23.987 1.00 21.09 157 ASP C CA 1
ATOM 5689 C C . ASP C 1 135 ? 35.164 10.028 -24.305 1.00 19.54 157 ASP C C 1
ATOM 5690 O O . ASP C 1 135 ? 36.248 9.484 -24.506 1.00 23.08 157 ASP C O 1
ATOM 5695 N N . VAL C 1 136 ? 34.015 9.358 -24.325 1.00 17.12 158 VAL C N 1
ATOM 5696 C CA . VAL C 1 136 ? 33.983 7.910 -24.549 1.00 20.41 158 VAL C CA 1
ATOM 5697 C C . VAL C 1 136 ? 34.418 7.589 -25.984 1.00 25.17 158 VAL C C 1
ATOM 5698 O O . VAL C 1 136 ? 35.128 6.608 -26.236 1.00 25.12 158 VAL C O 1
ATOM 5702 N N . LYS C 1 137 ? 34.000 8.441 -26.913 1.00 24.07 159 LYS C N 1
ATOM 5703 C CA . LYS C 1 137 ? 34.229 8.203 -28.341 1.00 28.83 159 LYS C CA 1
ATOM 5704 C C . LYS C 1 137 ? 35.715 8.271 -28.703 1.00 32.57 159 LYS C C 1
ATOM 5705 O O . LYS C 1 137 ? 36.211 7.459 -29.485 1.00 34.41 159 LYS C O 1
ATOM 5711 N N . THR C 1 138 ? 36.425 9.229 -28.111 1.00 29.79 160 THR C N 1
ATOM 5712 C CA . THR C 1 138 ? 37.806 9.514 -28.485 1.00 29.64 160 THR C CA 1
ATOM 5713 C C . THR C 1 138 ? 38.814 9.119 -27.415 1.00 34.62 160 THR C C 1
ATOM 5714 O O . THR C 1 138 ? 40.016 9.028 -27.684 1.00 35.92 160 THR C O 1
ATOM 5718 N N . GLY C 1 139 ? 38.330 8.896 -26.197 1.00 30.08 161 GLY C N 1
ATOM 5719 C CA . GLY C 1 139 ? 39.209 8.553 -25.095 1.00 29.09 161 GLY C CA 1
ATOM 5720 C C . GLY C 1 139 ? 39.983 9.731 -24.535 1.00 29.04 161 GLY C C 1
ATOM 5721 O O . GLY C 1 139 ? 40.817 9.561 -23.645 1.00 29.82 161 GLY C O 1
ATOM 5722 N N . LYS C 1 140 ? 39.715 10.926 -25.053 1.00 28.83 162 LYS C N 1
ATOM 5723 C CA . LYS C 1 140 ? 40.411 12.115 -24.580 1.00 30.10 162 LYS C CA 1
ATOM 5724 C C . LYS C 1 140 ? 39.797 12.627 -23.285 1.00 24.50 162 LYS C C 1
ATOM 5725 O O . LYS C 1 140 ? 38.589 12.531 -23.079 1.00 23.80 162 LYS C O 1
ATOM 5731 N N . CYS C 1 141 ? 40.629 13.191 -22.424 1.00 23.17 163 CYS C N 1
ATOM 5732 C CA . CYS C 1 141 ? 40.131 13.829 -21.210 1.00 23.39 163 CYS C CA 1
ATOM 5733 C C . CYS C 1 141 ? 39.663 15.239 -21.537 1.00 25.23 163 CYS C C 1
ATOM 5734 O O . CYS C 1 141 ? 40.440 16.058 -22.030 1.00 29.88 163 CYS C O 1
ATOM 5737 N N . LEU C 1 142 ? 38.391 15.517 -21.271 1.00 19.19 164 LEU C N 1
ATOM 5738 C CA . LEU C 1 142 ? 37.803 16.815 -21.583 1.00 21.23 164 LEU C CA 1
ATOM 5739 C C . LEU C 1 142 ? 38.069 17.841 -20.501 1.00 24.86 164 LEU C C 1
ATOM 5740 O O . LEU C 1 142 ? 38.326 19.010 -20.793 1.00 25.83 164 LEU C O 1
ATOM 5745 N N . LYS C 1 143 ? 37.967 17.412 -19.244 1.00 19.35 165 LYS C N 1
ATOM 5746 C CA . LYS C 1 143 ? 38.162 18.321 -18.127 1.00 22.09 165 LYS C CA 1
ATOM 5747 C C . LYS C 1 143 ? 38.900 17.614 -17.017 1.00 20.45 165 LYS C C 1
ATOM 5748 O O . LYS C 1 143 ? 38.671 16.429 -16.767 1.00 20.83 165 LYS C O 1
ATOM 5754 N N . THR C 1 144 ? 39.788 18.355 -16.367 1.00 20.17 166 THR C N 1
ATOM 5755 C CA . THR C 1 144 ? 40.390 17.925 -15.116 1.00 20.98 166 THR C CA 1
ATOM 5756 C C . THR C 1 144 ? 39.924 18.899 -14.047 1.00 20.05 166 THR C C 1
ATOM 5757 O O . THR C 1 144 ? 40.296 20.072 -14.067 1.00 22.83 166 THR C O 1
ATOM 5761 N N . LEU C 1 145 ? 39.097 18.426 -13.120 1.00 16.85 167 LEU C N 1
ATOM 5762 C CA . LEU C 1 145 ? 38.587 19.293 -12.060 1.00 17.12 167 LEU C CA 1
ATOM 5763 C C . LEU C 1 145 ? 39.444 19.169 -10.801 1.00 22.57 167 LEU C C 1
ATOM 5764 O O . LEU C 1 145 ? 39.674 18.061 -10.321 1.00 20.73 167 LEU C O 1
ATOM 5769 N N . PRO C 1 146 ? 39.898 20.312 -10.253 1.00 26.28 168 PRO C N 1
ATOM 5770 C CA . PRO C 1 146 ? 40.672 20.353 -9.004 1.00 25.43 168 PRO C CA 1
ATOM 5771 C C . PRO C 1 146 ? 39.694 20.233 -7.846 1.00 20.60 168 PRO C C 1
ATOM 5772 O O . PRO C 1 146 ? 39.464 21.159 -7.077 1.00 21.77 168 PRO C O 1
ATOM 5776 N N . ALA C 1 147 ? 39.128 19.041 -7.729 1.00 20.85 169 ALA C N 1
ATOM 5777 C CA . ALA C 1 147 ? 37.894 18.836 -6.989 1.00 18.64 169 ALA C CA 1
ATOM 5778 C C . ALA C 1 147 ? 38.051 18.839 -5.475 1.00 18.23 169 ALA C C 1
ATOM 5779 O O . ALA C 1 147 ? 37.209 19.376 -4.757 1.00 15.48 169 ALA C O 1
ATOM 5781 N N . HIS C 1 148 ? 39.117 18.212 -4.995 1.00 15.45 170 HIS C N 1
ATOM 5782 C CA . HIS C 1 148 ? 39.226 17.947 -3.568 1.00 16.90 170 HIS C CA 1
ATOM 5783 C C . HIS C 1 148 ? 40.662 18.061 -3.061 1.00 19.14 170 HIS C C 1
ATOM 5784 O O . HIS C 1 148 ? 41.601 18.190 -3.849 1.00 19.51 170 HIS C O 1
ATOM 5791 N N . SER C 1 149 ? 40.821 18.004 -1.741 1.00 17.93 171 SER C N 1
ATOM 5792 C CA . SER C 1 149 ? 42.143 18.088 -1.112 1.00 23.51 171 SER C CA 1
ATOM 5793 C C . SER C 1 149 ? 42.581 16.762 -0.479 1.00 23.38 171 SER C C 1
ATOM 5794 O O . SER C 1 149 ? 43.477 16.732 0.376 1.00 22.06 171 SER C O 1
ATOM 5797 N N . ASP C 1 150 ? 41.934 15.677 -0.901 1.00 17.88 172 ASP C N 1
ATOM 5798 C CA . ASP C 1 150 ? 42.204 14.325 -0.423 1.00 19.01 172 ASP C CA 1
ATOM 5799 C C . ASP C 1 150 ? 41.656 13.390 -1.492 1.00 16.95 172 ASP C C 1
ATOM 5800 O O . ASP C 1 150 ? 40.964 13.844 -2.401 1.00 17.82 172 ASP C O 1
ATOM 5805 N N . PRO C 1 151 ? 41.968 12.090 -1.402 1.00 18.89 173 PRO C N 1
ATOM 5806 C CA . PRO C 1 151 ? 41.430 11.192 -2.424 1.00 16.04 173 PRO C CA 1
ATOM 5807 C C . PRO C 1 151 ? 39.925 11.317 -2.650 1.00 13.91 173 PRO C C 1
ATOM 5808 O O . PRO C 1 151 ? 39.161 11.606 -1.731 1.00 15.16 173 PRO C O 1
ATOM 5812 N N . VAL C 1 152 ? 39.530 11.136 -3.906 1.00 11.46 174 VAL C N 1
ATOM 5813 C CA . VAL C 1 152 ? 38.124 11.199 -4.311 1.00 14.03 174 VAL C CA 1
ATOM 5814 C C . VAL C 1 152 ? 37.493 9.813 -4.224 1.00 12.71 174 VAL C C 1
ATOM 5815 O O . VAL C 1 152 ? 37.899 8.891 -4.928 1.00 14.91 174 VAL C O 1
ATOM 5819 N N . SER C 1 153 ? 36.490 9.678 -3.369 1.00 13.47 175 SER C N 1
ATOM 5820 C CA . SER C 1 153 ? 35.958 8.370 -3.014 1.00 14.06 175 SER C CA 1
ATOM 5821 C C . SER C 1 153 ? 34.805 7.897 -3.915 1.00 15.39 175 SER C C 1
ATOM 5822 O O . SER C 1 153 ? 34.597 6.701 -4.071 1.00 12.81 175 SER C O 1
ATOM 5825 N N . ALA C 1 154 ? 34.070 8.828 -4.510 1.00 13.14 176 ALA C N 1
ATOM 5826 C CA . ALA C 1 154 ? 32.950 8.464 -5.380 1.00 13.02 176 ALA C CA 1
ATOM 5827 C C . ALA C 1 154 ? 32.674 9.569 -6.382 1.00 14.23 176 ALA C C 1
ATOM 5828 O O . ALA C 1 154 ? 32.937 10.739 -6.106 1.00 11.69 176 ALA C O 1
ATOM 5830 N N . VAL C 1 155 ? 32.160 9.193 -7.549 1.00 14.31 177 VAL C N 1
ATOM 5831 C CA . VAL C 1 155 ? 31.698 10.164 -8.543 1.00 13.70 177 VAL C CA 1
ATOM 5832 C C . VAL C 1 155 ? 30.447 9.593 -9.198 1.00 12.99 177 VAL C C 1
ATOM 5833 O O . VAL C 1 155 ? 30.388 8.394 -9.470 1.00 14.61 177 VAL C O 1
ATOM 5837 N N . HIS C 1 156 ? 29.458 10.439 -9.446 1.00 12.71 178 HIS C N 1
ATOM 5838 C CA . HIS C 1 156 ? 28.186 9.969 -10.019 1.00 14.10 178 HIS C CA 1
ATOM 5839 C C . HIS C 1 156 ? 27.483 11.080 -10.797 1.00 15.24 178 HIS C C 1
ATOM 5840 O O . HIS C 1 156 ? 27.418 12.216 -10.323 1.00 14.48 178 HIS C O 1
ATOM 5847 N N . PHE C 1 157 ? 26.942 10.762 -11.978 1.00 13.74 179 PHE C N 1
ATOM 5848 C CA . PHE C 1 157 ? 26.107 11.719 -12.707 1.00 15.32 179 PHE C CA 1
ATOM 5849 C C . PHE C 1 157 ? 24.656 11.671 -12.241 1.00 19.07 179 PHE C C 1
ATOM 5850 O O . PHE C 1 157 ? 24.150 10.607 -11.883 1.00 18.17 179 PHE C O 1
ATOM 5858 N N . ASN C 1 158 ? 23.970 12.811 -12.281 1.00 15.68 180 ASN C N 1
ATOM 5859 C CA . ASN C 1 158 ? 22.532 12.810 -12.070 1.00 15.73 180 ASN C CA 1
ATOM 5860 C C . ASN C 1 158 ? 21.813 12.283 -13.313 1.00 16.85 180 ASN C C 1
ATOM 5861 O O . ASN C 1 158 ? 22.453 11.916 -14.302 1.00 19.23 180 ASN C O 1
ATOM 5866 N N . ARG C 1 159 ? 20.488 12.276 -13.271 1.00 19.96 181 ARG C N 1
ATOM 5867 C CA . ARG C 1 159 ? 19.721 11.477 -14.222 1.00 24.61 181 ARG C CA 1
ATOM 5868 C C . ARG C 1 159 ? 19.753 12.024 -15.637 1.00 21.36 181 ARG C C 1
ATOM 5869 O O . ARG C 1 159 ? 19.581 11.266 -16.584 1.00 21.57 181 ARG C O 1
ATOM 5877 N N . ASP C 1 160 ? 19.974 13.328 -15.788 1.00 21.87 182 ASP C N 1
ATOM 5878 C CA . ASP C 1 160 ? 20.080 13.893 -17.129 1.00 24.39 182 ASP C CA 1
ATOM 5879 C C . ASP C 1 160 ? 21.515 14.253 -17.516 1.00 24.70 182 ASP C C 1
ATOM 5880 O O . ASP C 1 160 ? 21.748 14.853 -18.561 1.00 20.69 182 ASP C O 1
ATOM 5885 N N . GLY C 1 161 ? 22.472 13.884 -16.662 1.00 19.60 183 GLY C N 1
ATOM 5886 C CA . GLY C 1 161 ? 23.884 14.036 -16.975 1.00 19.15 183 GLY C CA 1
ATOM 5887 C C . GLY C 1 161 ? 24.427 15.448 -16.807 1.00 16.26 183 GLY C C 1
ATOM 5888 O O . GLY C 1 161 ? 25.600 15.701 -17.074 1.00 19.08 183 GLY C O 1
ATOM 5889 N N . SER C 1 162 ? 23.576 16.362 -16.367 1.00 18.04 184 SER C N 1
ATOM 5890 C CA . SER C 1 162 ? 23.954 17.766 -16.292 1.00 21.75 184 SER C CA 1
ATOM 5891 C C . SER C 1 162 ? 24.817 18.055 -15.067 1.00 20.28 184 SER C C 1
ATOM 5892 O O . SER C 1 162 ? 25.519 19.065 -15.020 1.00 17.96 184 SER C O 1
ATOM 5895 N N . LEU C 1 163 ? 24.764 17.162 -14.079 1.00 15.23 185 LEU C N 1
ATOM 5896 C CA . LEU C 1 163 ? 25.506 17.358 -12.837 1.00 16.27 185 LEU C CA 1
ATOM 5897 C C . LEU C 1 163 ? 26.368 16.152 -12.501 1.00 17.34 185 LEU C C 1
ATOM 5898 O O . LEU C 1 163 ? 26.033 15.021 -12.862 1.00 15.73 185 LEU C O 1
ATOM 5903 N N . ILE C 1 164 ? 27.478 16.413 -11.812 1.00 16.21 186 ILE C N 1
ATOM 5904 C CA . ILE C 1 164 ? 28.294 15.360 -11.210 1.00 13.47 186 ILE C CA 1
ATOM 5905 C C . ILE C 1 164 ? 28.385 15.610 -9.726 1.00 14.76 186 ILE C C 1
ATOM 5906 O O . ILE C 1 164 ? 28.654 16.740 -9.306 1.00 16.18 186 ILE C O 1
ATOM 5911 N N . VAL C 1 165 ? 28.161 14.571 -8.920 1.00 12.79 187 VAL C N 1
ATOM 5912 C CA . VAL C 1 165 ? 28.452 14.682 -7.485 1.00 13.51 187 VAL C CA 1
ATOM 5913 C C . VAL C 1 165 ? 29.734 13.916 -7.159 1.00 13.16 187 VAL C C 1
ATOM 5914 O O . VAL C 1 165 ? 29.961 12.820 -7.667 1.00 13.01 187 VAL C O 1
ATOM 5918 N N . SER C 1 166 ? 30.593 14.516 -6.338 1.00 13.27 188 SER C N 1
ATOM 5919 C CA . SER C 1 166 ? 31.832 13.859 -5.934 1.00 12.01 188 SER C CA 1
ATOM 5920 C C . SER C 1 166 ? 31.948 13.914 -4.413 1.00 12.85 188 SER C C 1
ATOM 5921 O O . SER C 1 166 ? 31.392 14.801 -3.771 1.00 11.96 188 SER C O 1
ATOM 5924 N N . SER C 1 167 ? 32.675 12.955 -3.854 1.00 12.97 189 SER C N 1
ATOM 5925 C CA . SER C 1 167 ? 32.946 12.941 -2.427 1.00 12.58 189 SER C CA 1
ATOM 5926 C C . SER C 1 167 ? 34.424 12.662 -2.192 1.00 11.35 189 SER C C 1
ATOM 5927 O O . SER C 1 167 ? 35.122 12.157 -3.075 1.00 13.74 189 SER C O 1
ATOM 5930 N N . SER C 1 168 ? 34.899 12.986 -0.991 1.00 12.49 190 SER C N 1
ATOM 5931 C CA . SER C 1 168 ? 36.313 12.816 -0.675 1.00 12.35 190 SER C CA 1
ATOM 5932 C C . SER C 1 168 ? 36.518 12.615 0.821 1.00 14.62 190 SER C C 1
ATOM 5933 O O . SER C 1 168 ? 35.687 13.030 1.630 1.00 13.40 190 SER C O 1
ATOM 5936 N N . TYR C 1 169 ? 37.639 11.990 1.172 1.00 15.48 191 TYR C N 1
ATOM 5937 C CA . TYR C 1 169 ? 38.058 11.891 2.563 1.00 16.99 191 TYR C CA 1
ATOM 5938 C C . TYR C 1 169 ? 38.251 13.279 3.174 1.00 20.31 191 TYR C C 1
ATOM 5939 O O . TYR C 1 169 ? 38.285 13.421 4.402 1.00 21.35 191 TYR C O 1
ATOM 5948 N N . ASP C 1 170 ? 38.364 14.306 2.327 1.00 16.03 192 ASP C N 1
ATOM 5949 C CA . ASP C 1 170 ? 38.449 15.684 2.822 1.00 18.72 192 ASP C CA 1
ATOM 5950 C C . ASP C 1 170 ? 37.183 16.170 3.531 1.00 18.79 192 ASP C C 1
ATOM 5951 O O . ASP C 1 170 ? 37.157 17.275 4.061 1.00 21.18 192 ASP C O 1
ATOM 5956 N N . GLY C 1 171 ? 36.131 15.354 3.519 1.00 17.09 193 GLY C N 1
ATOM 5957 C CA . GLY C 1 171 ? 34.914 15.662 4.249 1.00 16.60 193 GLY C CA 1
ATOM 5958 C C . GLY C 1 171 ? 33.847 16.351 3.412 1.00 18.92 193 GLY C C 1
ATOM 5959 O O . GLY C 1 171 ? 32.765 16.684 3.907 1.00 18.97 193 GLY C O 1
ATOM 5960 N N . LEU C 1 172 ? 34.148 16.559 2.138 1.00 16.08 194 LEU C N 1
ATOM 5961 C CA . LEU C 1 172 ? 33.249 17.317 1.285 1.00 17.20 194 LEU C CA 1
ATOM 5962 C C . LEU C 1 172 ? 32.498 16.445 0.283 1.00 14.29 194 LEU C C 1
ATOM 5963 O O . LEU C 1 172 ? 33.058 15.502 -0.286 1.00 17.23 194 LEU C O 1
ATOM 5968 N N . CYS C 1 173 ? 31.233 16.790 0.068 1.00 15.25 195 CYS C N 1
ATOM 5969 C CA . CYS C 1 173 ? 30.516 16.413 -1.150 1.00 13.98 195 CYS C CA 1
ATOM 5970 C C . CYS C 1 173 ? 30.448 17.645 -2.039 1.00 15.70 195 CYS C C 1
ATOM 5971 O O . CYS C 1 173 ? 30.103 18.728 -1.563 1.00 18.58 195 CYS C O 1
ATOM 5974 N N . ARG C 1 174 ? 30.786 17.493 -3.315 1.00 14.33 196 ARG C N 1
ATOM 5975 C CA . ARG C 1 174 ? 30.703 18.621 -4.237 1.00 15.03 196 ARG C CA 1
ATOM 5976 C C . ARG C 1 174 ? 29.902 18.282 -5.479 1.00 16.18 196 ARG C C 1
ATOM 5977 O O . ARG C 1 174 ? 29.921 17.148 -5.965 1.00 15.21 196 ARG C O 1
ATOM 5985 N N . ILE C 1 175 ? 29.167 19.272 -5.970 1.00 17.66 197 ILE C N 1
ATOM 5986 C CA . ILE C 1 175 ? 28.363 19.070 -7.165 1.00 14.37 197 ILE C CA 1
ATOM 5987 C C . ILE C 1 175 ? 28.878 19.987 -8.271 1.00 16.50 197 ILE C C 1
ATOM 5988 O O . ILE C 1 175 ? 29.062 21.192 -8.054 1.00 18.45 197 ILE C O 1
ATOM 5993 N N . TRP C 1 176 ? 29.117 19.400 -9.439 1.00 15.12 198 TRP C N 1
ATOM 5994 C CA . TRP C 1 176 ? 29.778 20.076 -10.553 1.00 14.50 198 TRP C CA 1
ATOM 5995 C C . TRP C 1 176 ? 28.869 20.169 -11.765 1.00 19.49 198 TRP C C 1
ATOM 5996 O O . TRP C 1 176 ? 28.126 19.231 -12.081 1.00 18.95 198 TRP C O 1
ATOM 6007 N N . ASP C 1 177 ? 28.947 21.301 -12.458 1.00 18.58 199 ASP C N 1
ATOM 6008 C CA . ASP C 1 177 ? 28.287 21.445 -13.757 1.00 17.95 199 ASP C CA 1
ATOM 6009 C C . ASP C 1 177 ? 29.095 20.674 -14.798 1.00 19.59 199 ASP C C 1
ATOM 6010 O O . ASP C 1 177 ? 30.252 20.997 -15.048 1.00 18.36 199 ASP C O 1
ATOM 6015 N N . THR C 1 178 ? 28.495 19.646 -15.395 1.00 16.70 200 THR C N 1
ATOM 6016 C CA . THR C 1 178 ? 29.221 18.800 -16.331 1.00 17.29 200 THR C CA 1
ATOM 6017 C C . THR C 1 178 ? 29.804 19.619 -17.479 1.00 19.86 200 THR C C 1
ATOM 6018 O O . THR C 1 178 ? 30.952 19.421 -17.878 1.00 21.01 200 THR C O 1
ATOM 6022 N N . ALA C 1 179 ? 29.015 20.556 -17.990 1.00 22.04 201 ALA C N 1
ATOM 6023 C CA . ALA C 1 179 ? 29.382 21.241 -19.228 1.00 24.59 201 ALA C CA 1
ATOM 6024 C C . ALA C 1 179 ? 30.447 22.305 -19.006 1.00 23.11 201 ALA C C 1
ATOM 6025 O O . ALA C 1 179 ? 31.353 22.467 -19.826 1.00 24.38 201 ALA C O 1
ATOM 6027 N N . SER C 1 180 ? 30.342 23.029 -17.896 1.00 21.08 202 SER C N 1
ATOM 6028 C CA . SER C 1 180 ? 31.259 24.129 -17.632 1.00 23.25 202 SER C CA 1
ATOM 6029 C C . SER C 1 180 ? 32.430 23.720 -16.749 1.00 27.58 202 SER C C 1
ATOM 6030 O O . SER C 1 180 ? 33.484 24.352 -16.786 1.00 25.02 202 SER C O 1
ATOM 6033 N N . GLY C 1 181 ? 32.232 22.685 -15.931 1.00 21.60 203 GLY C N 1
ATOM 6034 C CA . GLY C 1 181 ? 33.252 22.259 -14.986 1.00 20.60 203 GLY C CA 1
ATOM 6035 C C . GLY C 1 181 ? 33.195 23.034 -13.681 1.00 19.61 203 GLY C C 1
ATOM 6036 O O . GLY C 1 181 ? 34.001 22.809 -12.773 1.00 18.76 203 GLY C O 1
ATOM 6037 N N . GLN C 1 182 ? 32.238 23.945 -13.575 1.00 20.28 204 GLN C N 1
ATOM 6038 C CA . GLN C 1 182 ? 32.145 24.785 -12.381 1.00 19.95 204 GLN C CA 1
ATOM 6039 C C . GLN C 1 182 ? 31.636 24.025 -11.164 1.00 18.40 204 GLN C C 1
ATOM 6040 O O . GLN C 1 182 ? 30.752 23.174 -11.268 1.00 17.94 204 GLN C O 1
ATOM 6046 N N . CYS C 1 183 ? 32.197 24.346 -10.000 1.00 17.44 205 CYS C N 1
ATOM 6047 C CA . CYS C 1 183 ? 31.665 23.828 -8.751 1.00 19.07 205 CYS C CA 1
ATOM 6048 C C . CYS C 1 183 ? 30.417 24.616 -8.409 1.00 17.28 205 CYS C C 1
ATOM 6049 O O . CYS C 1 183 ? 30.486 25.817 -8.152 1.00 21.25 205 CYS C O 1
ATOM 6052 N N . LEU C 1 184 ? 29.272 23.942 -8.398 1.00 16.57 206 LEU C N 1
ATOM 6053 C CA . LEU C 1 184 ? 28.001 24.602 -8.132 1.00 16.54 206 LEU C CA 1
ATOM 6054 C C . LEU C 1 184 ? 27.605 24.577 -6.667 1.00 22.80 206 LEU C C 1
ATOM 6055 O O . LEU C 1 184 ? 26.871 25.444 -6.205 1.00 22.32 206 LEU C O 1
ATOM 6060 N N . LYS C 1 185 ? 28.069 23.571 -5.933 1.00 18.05 207 LYS C N 1
ATOM 6061 C CA . LYS C 1 185 ? 27.624 23.406 -4.560 1.00 18.34 207 LYS C CA 1
ATOM 6062 C C . LYS C 1 185 ? 28.607 22.561 -3.758 1.00 17.45 207 LYS C C 1
ATOM 6063 O O . LYS C 1 185 ? 29.160 21.589 -4.263 1.00 17.41 207 LYS C O 1
ATOM 6069 N N . THR C 1 186 ? 28.833 22.954 -2.509 1.00 16.66 208 THR C N 1
ATOM 6070 C CA . THR C 1 186 ? 29.615 22.142 -1.576 1.00 17.51 208 THR C CA 1
ATOM 6071 C C . THR C 1 186 ? 28.710 21.805 -0.408 1.00 16.37 208 THR C C 1
ATOM 6072 O O . THR C 1 186 ? 28.108 22.701 0.186 1.00 18.39 208 THR C O 1
ATOM 6076 N N . LEU C 1 187 ? 28.590 20.518 -0.084 1.00 16.98 209 LEU C N 1
ATOM 6077 C CA . LEU C 1 187 ? 27.722 20.079 1.008 1.00 17.09 209 LEU C CA 1
ATOM 6078 C C . LEU C 1 187 ? 28.532 19.529 2.180 1.00 17.02 209 LEU C C 1
ATOM 6079 O O . LEU C 1 187 ? 29.433 18.698 2.001 1.00 16.81 209 LEU C O 1
ATOM 6084 N N . ILE C 1 188 ? 28.210 20.002 3.373 1.00 20.04 210 ILE C N 1
ATOM 6085 C CA . ILE C 1 188 ? 28.918 19.575 4.580 1.00 22.56 210 ILE C CA 1
ATOM 6086 C C . ILE C 1 188 ? 28.071 19.895 5.814 1.00 26.26 210 ILE C C 1
ATOM 6087 O O . ILE C 1 188 ? 27.357 20.899 5.844 1.00 24.09 210 ILE C O 1
ATOM 6092 N N . ASP C 1 189 ? 28.130 19.032 6.825 1.00 25.77 211 ASP C N 1
ATOM 6093 C CA . ASP C 1 189 ? 27.212 19.141 7.955 1.00 31.89 211 ASP C CA 1
ATOM 6094 C C . ASP C 1 189 ? 27.873 19.693 9.228 1.00 36.19 211 ASP C C 1
ATOM 6095 O O . ASP C 1 189 ? 27.473 19.342 10.346 1.00 40.58 211 ASP C O 1
ATOM 6100 N N . ASP C 1 190 ? 28.879 20.553 9.048 1.00 31.55 212 ASP C N 1
ATOM 6101 C CA . ASP C 1 190 ? 29.530 21.268 10.162 1.00 37.89 212 ASP C CA 1
ATOM 6102 C C . ASP C 1 190 ? 30.359 20.358 11.077 1.00 42.02 212 ASP C C 1
ATOM 6103 O O . ASP C 1 190 ? 30.362 20.542 12.297 1.00 39.62 212 ASP C O 1
ATOM 6108 N N . ASP C 1 191 ? 31.081 19.401 10.498 1.00 40.57 213 ASP C N 1
ATOM 6109 C CA . ASP C 1 191 ? 31.643 18.313 11.297 1.00 38.72 213 ASP C CA 1
ATOM 6110 C C . ASP C 1 191 ? 32.870 17.638 10.651 1.00 39.92 213 ASP C C 1
ATOM 6111 O O . ASP C 1 191 ? 33.752 17.123 11.348 1.00 45.02 213 ASP C O 1
ATOM 6116 N N . ASN C 1 192 ? 32.907 17.634 9.324 1.00 33.84 214 ASN C N 1
ATOM 6117 C CA . ASN C 1 192 ? 34.039 17.126 8.524 1.00 32.50 214 ASN C CA 1
ATOM 6118 C C . ASN C 1 192 ? 34.524 15.646 8.582 1.00 22.63 214 ASN C C 1
ATOM 6119 O O . ASN C 1 192 ? 35.672 15.374 8.230 1.00 27.99 214 ASN C O 1
ATOM 6124 N N . PRO C 1 193 ? 33.653 14.680 8.955 1.00 23.77 215 PRO C N 1
ATOM 6125 C CA . PRO C 1 193 ? 34.168 13.305 8.808 1.00 20.51 215 PRO C CA 1
ATOM 6126 C C . PRO C 1 193 ? 34.384 12.953 7.331 1.00 20.08 215 PRO C C 1
ATOM 6127 O O . PRO C 1 193 ? 33.676 13.510 6.483 1.00 20.07 215 PRO C O 1
ATOM 6131 N N . PRO C 1 194 ? 35.354 12.072 7.026 1.00 18.28 216 PRO C N 1
ATOM 6132 C CA . PRO C 1 194 ? 35.612 11.683 5.632 1.00 16.59 216 PRO C CA 1
ATOM 6133 C C . PRO C 1 194 ? 34.326 11.192 4.986 1.00 16.20 216 PRO C C 1
ATOM 6134 O O . PRO C 1 194 ? 33.558 10.492 5.644 1.00 15.74 216 PRO C O 1
ATOM 6138 N N . VAL C 1 195 ? 34.070 11.603 3.745 1.00 14.41 217 VAL C N 1
ATOM 6139 C CA . VAL C 1 195 ? 32.898 11.133 3.018 1.00 14.27 217 VAL C CA 1
ATOM 6140 C C . VAL C 1 195 ? 33.361 9.986 2.134 1.00 15.15 217 VAL C C 1
ATOM 6141 O O . VAL C 1 195 ? 34.212 10.165 1.269 1.00 16.44 217 VAL C O 1
ATOM 6145 N N . SER C 1 196 ? 32.815 8.800 2.377 1.00 14.50 218 SER C N 1
ATOM 6146 C CA . SER C 1 196 ? 33.319 7.586 1.746 1.00 13.30 218 SER C CA 1
ATOM 6147 C C . SER C 1 196 ? 32.521 7.138 0.524 1.00 14.37 218 SER C C 1
ATOM 6148 O O . SER C 1 196 ? 32.970 6.276 -0.2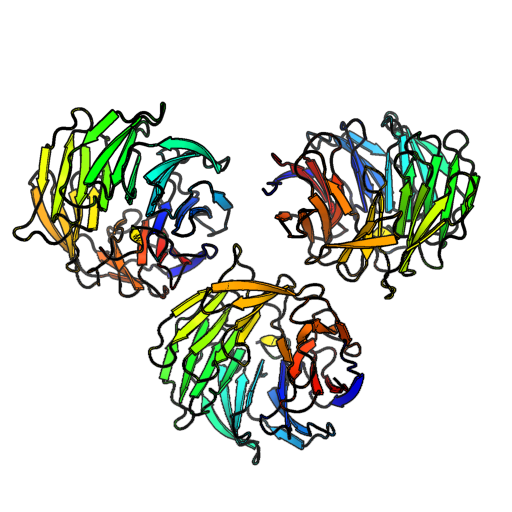35 1.00 15.38 218 SER C O 1
ATOM 6151 N N . PHE C 1 197 ? 31.339 7.713 0.346 1.00 12.35 219 PHE C N 1
ATOM 6152 C CA . PHE C 1 197 ? 30.499 7.382 -0.805 1.00 13.71 219 PHE C CA 1
ATOM 6153 C C . PHE C 1 197 ? 29.456 8.459 -1.031 1.00 14.34 219 PHE C C 1
ATOM 6154 O O . PHE C 1 197 ? 28.964 9.078 -0.082 1.00 13.29 219 PHE C O 1
ATOM 6162 N N . VAL C 1 198 ? 29.099 8.657 -2.291 1.00 15.56 220 VAL C N 1
ATOM 6163 C CA . VAL C 1 198 ? 28.031 9.570 -2.622 1.00 15.05 220 VAL C CA 1
ATOM 6164 C C . VAL C 1 198 ? 27.353 9.128 -3.932 1.00 14.55 220 VAL C C 1
ATOM 6165 O O . VAL C 1 198 ? 28.007 8.568 -4.815 1.00 14.85 220 VAL C O 1
ATOM 6169 N N . LYS C 1 199 ? 26.042 9.345 -4.027 1.00 14.17 221 LYS C N 1
ATOM 6170 C CA . LYS C 1 199 ? 25.309 9.152 -5.284 1.00 15.75 221 LYS C CA 1
ATOM 6171 C C . LYS C 1 199 ? 23.967 9.882 -5.287 1.00 15.10 221 LYS C C 1
ATOM 6172 O O . LYS C 1 199 ? 23.368 10.132 -4.235 1.00 16.14 221 LYS C O 1
ATOM 6178 N N . PHE C 1 200 ? 23.511 10.248 -6.480 1.00 16.25 222 PHE C N 1
ATOM 6179 C CA . PHE C 1 200 ? 22.213 10.878 -6.620 1.00 18.78 222 PHE C CA 1
ATOM 6180 C C . PHE C 1 200 ? 21.141 9.811 -6.485 1.00 19.11 222 PHE C C 1
ATOM 6181 O O . PHE C 1 200 ? 21.356 8.662 -6.867 1.00 17.98 222 PHE C O 1
ATOM 6189 N N . SER C 1 201 ? 19.995 10.211 -5.942 1.00 16.83 223 SER C N 1
ATOM 6190 C CA . SER C 1 201 ? 18.777 9.412 -5.952 1.00 21.50 223 SER C CA 1
ATOM 6191 C C . SER C 1 201 ? 18.311 9.268 -7.402 1.00 23.24 223 SER C C 1
ATOM 6192 O O . SER C 1 201 ? 18.708 10.054 -8.255 1.00 23.10 223 SER C O 1
ATOM 6195 N N . PRO C 1 202 ? 17.476 8.257 -7.695 1.00 24.22 224 PRO C N 1
ATOM 6196 C CA . PRO C 1 202 ? 17.076 8.038 -9.092 1.00 24.17 224 PRO C CA 1
ATOM 6197 C C . PRO C 1 202 ? 16.406 9.257 -9.743 1.00 24.84 224 PRO C C 1
ATOM 6198 O O . PRO C 1 202 ? 16.608 9.468 -10.939 1.00 30.38 224 PRO C O 1
ATOM 6202 N N . ASN C 1 203 ? 15.652 10.045 -8.978 1.00 26.98 225 ASN C N 1
ATOM 6203 C CA . ASN C 1 203 ? 15.018 11.243 -9.531 1.00 34.86 225 ASN C CA 1
ATOM 6204 C C . ASN C 1 203 ? 15.929 12.476 -9.559 1.00 33.24 225 ASN C C 1
ATOM 6205 O O . ASN C 1 203 ? 15.541 13.538 -10.055 1.00 33.30 225 ASN C O 1
ATOM 6210 N N . GLY C 1 204 ? 17.135 12.332 -9.014 1.00 27.20 226 GLY C N 1
ATOM 6211 C CA . GLY C 1 204 ? 18.116 13.403 -9.044 1.00 25.68 226 GLY C CA 1
ATOM 6212 C C . GLY C 1 204 ? 17.903 14.500 -8.017 1.00 27.51 226 GLY C C 1
ATOM 6213 O O . GLY C 1 204 ? 18.680 15.454 -7.963 1.00 29.43 226 GLY C O 1
ATOM 6214 N N . LYS C 1 205 ? 16.867 14.364 -7.193 1.00 25.12 227 LYS C N 1
ATOM 6215 C CA . LYS C 1 205 ? 16.529 15.394 -6.214 1.00 28.32 227 LYS C CA 1
ATOM 6216 C C . LYS C 1 205 ? 17.344 15.266 -4.925 1.00 24.41 227 LYS C C 1
ATOM 6217 O O . LYS C 1 205 ? 17.547 16.248 -4.204 1.00 24.49 227 LYS C O 1
ATOM 6223 N N . TYR C 1 206 ? 17.805 14.055 -4.630 1.00 22.37 228 TYR C N 1
ATOM 6224 C CA . TYR C 1 206 ? 18.534 13.829 -3.387 1.00 24.21 228 TYR C CA 1
ATOM 6225 C C . TYR C 1 206 ? 19.927 13.304 -3.634 1.00 19.64 228 TYR C C 1
ATOM 6226 O O . TYR C 1 206 ? 20.253 12.844 -4.729 1.00 19.74 228 TYR C O 1
ATOM 6235 N N . ILE C 1 207 ? 20.749 13.382 -2.595 1.00 19.08 229 ILE C N 1
ATOM 6236 C CA . ILE C 1 207 ? 22.060 12.761 -2.622 1.00 16.89 229 ILE C CA 1
ATOM 6237 C C . ILE C 1 207 ? 22.198 11.881 -1.378 1.00 15.19 229 ILE C C 1
ATOM 6238 O O . ILE C 1 207 ? 21.887 12.308 -0.268 1.00 18.16 229 ILE C O 1
ATOM 6243 N N . LEU C 1 208 ? 22.632 10.642 -1.573 1.00 14.54 230 LEU C N 1
ATOM 6244 C CA . LEU C 1 208 ? 22.866 9.742 -0.454 1.00 16.96 230 LEU C CA 1
ATOM 6245 C C . LEU C 1 208 ? 24.362 9.775 -0.221 1.00 16.06 230 LEU C C 1
ATOM 6246 O O . LEU C 1 208 ? 25.131 9.574 -1.161 1.00 15.26 230 LEU C O 1
ATOM 6251 N N . ALA C 1 209 ? 24.785 10.049 1.009 1.00 14.86 231 ALA C N 1
ATOM 6252 C CA . ALA C 1 209 ? 26.215 10.168 1.307 1.00 14.73 231 ALA C CA 1
ATOM 6253 C C . ALA C 1 209 ? 26.572 9.329 2.513 1.00 12.92 231 ALA C C 1
ATOM 6254 O O . ALA C 1 209 ? 25.912 9.419 3.543 1.00 15.08 231 ALA C O 1
ATOM 6256 N N . ALA C 1 210 ? 27.634 8.543 2.392 1.00 13.94 232 ALA C N 1
ATOM 6257 C CA . ALA C 1 210 ? 28.158 7.801 3.536 1.00 16.19 232 ALA C CA 1
ATOM 6258 C C . ALA C 1 210 ? 29.354 8.542 4.126 1.00 15.63 232 ALA C C 1
ATOM 6259 O O . ALA C 1 210 ? 30.201 9.053 3.382 1.00 15.09 232 ALA C O 1
ATOM 6261 N N . THR C 1 211 ? 29.450 8.570 5.453 1.00 15.73 233 THR C N 1
ATOM 6262 C CA . THR C 1 211 ? 30.633 9.110 6.114 1.00 15.14 233 THR C CA 1
ATOM 6263 C C . THR C 1 211 ? 31.222 8.065 7.055 1.00 16.60 233 THR C C 1
ATOM 6264 O O . THR C 1 211 ? 30.519 7.150 7.497 1.00 16.17 233 THR C O 1
ATOM 6268 N N . LEU C 1 212 ? 32.506 8.211 7.370 1.00 15.16 234 LEU C N 1
ATOM 6269 C CA . LEU C 1 212 ? 33.215 7.200 8.143 1.00 14.38 234 LEU C CA 1
ATOM 6270 C C . LEU C 1 212 ? 32.982 7.360 9.640 1.00 16.08 234 LEU C C 1
ATOM 6271 O O . LEU C 1 212 ? 33.888 7.160 10.457 1.00 19.48 234 LEU C O 1
ATOM 6276 N N . ASP C 1 213 ? 31.755 7.725 9.984 1.00 15.13 235 ASP C N 1
ATOM 6277 C CA . ASP C 1 213 ? 31.302 7.737 11.363 1.00 15.16 235 ASP C CA 1
ATOM 6278 C C . ASP C 1 213 ? 30.038 6.897 11.463 1.00 15.57 235 ASP C C 1
ATOM 6279 O O . ASP C 1 213 ? 29.113 7.245 12.195 1.00 14.21 235 ASP C O 1
ATOM 6284 N N . ASN C 1 214 ? 30.008 5.786 10.726 1.00 14.83 236 ASN C N 1
ATOM 6285 C CA . ASN C 1 214 ? 28.889 4.833 10.792 1.00 13.51 236 ASN C CA 1
ATOM 6286 C C . ASN C 1 214 ? 27.547 5.437 10.425 1.00 14.55 236 ASN C C 1
ATOM 6287 O O . ASN C 1 214 ? 26.518 5.078 10.993 1.00 15.11 236 ASN C O 1
ATOM 6292 N N . THR C 1 215 ? 27.538 6.351 9.465 1.00 15.35 237 THR C N 1
ATOM 6293 C CA . THR C 1 215 ? 26.309 7.064 9.163 1.00 15.55 237 THR C CA 1
ATOM 6294 C C . THR C 1 215 ? 26.138 7.217 7.662 1.00 15.61 237 THR C C 1
ATOM 6295 O O . THR C 1 215 ? 27.105 7.468 6.946 1.00 18.58 237 THR C O 1
ATOM 6299 N N . LEU C 1 216 ? 24.905 7.018 7.198 1.00 15.58 238 LEU C N 1
ATOM 6300 C CA . LEU C 1 216 ? 24.500 7.387 5.844 1.00 14.78 238 LEU C CA 1
ATOM 6301 C C . LEU C 1 216 ? 23.519 8.543 5.979 1.00 17.44 238 LEU C C 1
ATOM 6302 O O . LEU C 1 216 ? 22.730 8.567 6.914 1.00 16.88 238 LEU C O 1
ATOM 6307 N N . LYS C 1 217 ? 23.564 9.499 5.054 1.00 18.37 239 LYS C N 1
ATOM 6308 C CA . LYS C 1 217 ? 22.675 10.658 5.117 1.00 18.22 239 LYS C CA 1
ATOM 6309 C C . LYS C 1 217 ? 22.003 10.904 3.778 1.00 15.57 239 LYS C C 1
ATOM 6310 O O . LYS C 1 217 ? 22.638 10.785 2.731 1.00 16.84 239 LYS C O 1
ATOM 6316 N N . LEU C 1 218 ? 20.719 11.244 3.822 1.00 17.81 240 LEU C N 1
ATOM 6317 C CA . LEU C 1 218 ? 19.989 11.630 2.619 1.00 19.46 240 LEU C CA 1
ATOM 6318 C C . LEU C 1 218 ? 19.886 13.150 2.595 1.00 21.89 240 LEU C C 1
ATOM 6319 O O . LEU C 1 218 ? 19.262 13.739 3.475 1.00 22.31 240 LEU C O 1
ATOM 6324 N N . TRP C 1 219 ? 20.517 13.777 1.599 1.00 19.10 241 TRP C N 1
ATOM 6325 C CA . TRP C 1 219 ? 20.538 15.236 1.468 1.00 21.79 241 TRP C CA 1
ATOM 6326 C C . TRP C 1 219 ? 19.569 15.692 0.400 1.00 19.50 241 TRP C C 1
ATOM 6327 O O . TRP C 1 219 ? 19.522 15.101 -0.673 1.00 22.23 241 TRP C O 1
ATOM 6338 N N . ASP C 1 220 ? 18.821 16.755 0.675 1.00 24.58 242 ASP C N 1
ATOM 6339 C CA . ASP C 1 220 ? 18.088 17.437 -0.384 1.00 27.50 242 ASP C CA 1
ATOM 6340 C C . ASP C 1 220 ? 19.082 18.331 -1.128 1.00 24.40 242 ASP C C 1
ATOM 6341 O O . ASP C 1 220 ? 19.617 19.271 -0.545 1.00 25.88 242 ASP C O 1
ATOM 6346 N N . TYR C 1 221 ? 19.344 18.031 -2.399 1.00 26.23 243 TYR C N 1
ATOM 6347 C CA . TYR C 1 221 ? 20.360 18.768 -3.156 1.00 28.04 243 TYR C CA 1
ATOM 6348 C C . TYR C 1 221 ? 20.033 20.254 -3.310 1.00 30.49 243 TYR C C 1
ATOM 6349 O O . TYR C 1 221 ? 20.852 21.116 -2.977 1.00 24.54 243 TYR C O 1
ATOM 6358 N N . SER C 1 222 ? 18.840 20.547 -3.821 1.00 28.60 244 SER C N 1
ATOM 6359 C CA . SER C 1 222 ? 18.452 21.934 -4.051 1.00 30.33 244 SER C CA 1
ATOM 6360 C C . SER C 1 222 ? 18.483 22.753 -2.765 1.00 30.67 244 SER C C 1
ATOM 6361 O O . SER C 1 222 ? 19.027 23.855 -2.742 1.00 33.75 244 SER C O 1
ATOM 6364 N N . LYS C 1 223 ? 17.924 22.201 -1.689 1.00 32.10 245 LYS C N 1
ATOM 6365 C CA . LYS C 1 223 ? 17.889 22.893 -0.403 1.00 30.80 245 LYS C CA 1
ATOM 6366 C C . LYS C 1 223 ? 19.234 22.852 0.316 1.00 35.22 245 LYS C C 1
ATOM 6367 O O . LYS C 1 223 ? 19.501 23.681 1.190 1.00 31.15 245 LYS C O 1
ATOM 6373 N N . GLY C 1 224 ? 20.071 21.879 -0.045 1.00 30.21 246 GLY C N 1
ATOM 6374 C CA . GLY C 1 224 ? 21.340 21.669 0.634 1.00 28.95 246 GLY C CA 1
ATOM 6375 C C . GLY C 1 224 ? 21.192 21.319 2.109 1.00 27.51 246 GLY C C 1
ATOM 6376 O O . GLY C 1 224 ? 22.018 21.713 2.931 1.00 25.66 246 GLY C O 1
ATOM 6377 N N . LYS C 1 225 ? 20.143 20.575 2.447 1.00 24.71 247 LYS C N 1
ATOM 6378 C CA . LYS C 1 225 ? 19.907 20.172 3.833 1.00 29.44 247 LYS C CA 1
ATOM 6379 C C . LYS C 1 225 ? 19.872 18.651 3.985 1.00 28.24 247 LYS C C 1
ATOM 6380 O O . LYS C 1 225 ? 19.403 17.936 3.095 1.00 26.54 247 LYS C O 1
ATOM 6386 N N . CYS C 1 226 ? 20.377 18.156 5.112 1.00 27.23 248 CYS C N 1
ATOM 6387 C CA . CYS C 1 226 ? 20.259 16.733 5.413 1.00 27.30 248 CYS C CA 1
ATOM 6388 C C . CYS C 1 226 ? 18.844 16.435 5.914 1.00 28.47 248 CYS C C 1
ATOM 6389 O O . CYS C 1 226 ? 18.360 17.087 6.843 1.00 33.78 248 CYS C O 1
ATOM 6392 N N . LEU C 1 227 ? 18.182 15.465 5.286 1.00 27.37 249 LEU C N 1
ATOM 6393 C CA . LEU C 1 227 ? 16.789 15.132 5.601 1.00 22.78 249 LEU C CA 1
ATOM 6394 C C . LEU C 1 227 ? 16.663 13.910 6.507 1.00 32.32 249 LEU C C 1
ATOM 6395 O O . LEU C 1 227 ? 15.865 13.909 7.449 1.00 30.98 249 LEU C O 1
ATOM 6400 N N . LYS C 1 228 ? 17.428 12.864 6.196 1.00 27.73 250 LYS C N 1
ATOM 6401 C CA . LYS C 1 228 ? 17.346 11.594 6.917 1.00 25.60 250 LYS C CA 1
ATOM 6402 C C . LYS C 1 228 ? 18.745 11.106 7.258 1.00 20.43 250 LYS C C 1
ATOM 6403 O O . LYS C 1 228 ? 19.700 11.415 6.550 1.00 19.84 250 LYS C O 1
ATOM 6409 N N . THR C 1 229 ? 18.875 10.351 8.345 1.00 22.34 251 THR C N 1
ATOM 6410 C CA . THR C 1 229 ? 20.137 9.666 8.623 1.00 21.00 251 THR C CA 1
ATOM 6411 C C . THR C 1 229 ? 19.858 8.192 8.927 1.00 21.30 251 THR C C 1
ATOM 6412 O O . THR C 1 229 ? 18.839 7.854 9.543 1.00 20.64 251 THR C O 1
ATOM 6416 N N . TYR C 1 230 ? 20.751 7.324 8.463 1.00 18.02 252 TYR C N 1
ATOM 6417 C CA . TYR C 1 230 ? 20.608 5.884 8.652 1.00 15.26 252 TYR C CA 1
ATOM 6418 C C . TYR C 1 230 ? 21.829 5.411 9.424 1.00 15.74 252 TYR C C 1
ATOM 6419 O O . TYR C 1 230 ? 22.960 5.743 9.068 1.00 15.04 252 TYR C O 1
ATOM 6428 N N . THR C 1 231 ? 21.599 4.674 10.505 1.00 16.46 253 THR C N 1
ATOM 6429 C CA . THR C 1 231 ? 22.682 4.287 11.414 1.00 14.42 253 THR C CA 1
ATOM 6430 C C . THR C 1 231 ? 22.476 2.872 11.929 1.00 16.76 253 THR C C 1
ATOM 6431 O O . THR C 1 231 ? 21.457 2.238 11.625 1.00 16.52 253 THR C O 1
ATOM 6435 N N . GLY C 1 232 ? 23.434 2.390 12.721 1.00 15.31 254 GLY C N 1
ATOM 6436 C CA . GLY C 1 232 ? 23.343 1.069 13.330 1.00 16.41 254 GLY C CA 1
ATOM 6437 C C . GLY C 1 232 ? 24.385 0.096 12.793 1.00 16.70 254 GLY C C 1
ATOM 6438 O O . GLY C 1 232 ? 24.672 -0.945 13.408 1.00 16.11 254 GLY C O 1
ATOM 6439 N N . HIS C 1 233 ? 24.954 0.433 11.641 1.00 15.19 255 HIS C N 1
ATOM 6440 C CA . HIS C 1 233 ? 25.968 -0.411 11.015 1.00 12.76 255 HIS C CA 1
ATOM 6441 C C . HIS C 1 233 ? 27.378 0.029 11.408 1.00 13.74 255 HIS C C 1
ATOM 6442 O O . HIS C 1 233 ? 27.545 0.927 12.227 1.00 16.65 255 HIS C O 1
ATOM 6449 N N . LYS C 1 234 ? 28.388 -0.629 10.847 1.00 15.55 256 LYS C N 1
ATOM 6450 C CA . LYS C 1 234 ? 29.778 -0.255 11.114 1.00 13.58 256 LYS C CA 1
ATOM 6451 C C . LYS C 1 234 ? 30.452 0.218 9.833 1.00 13.55 256 LYS C C 1
ATOM 6452 O O . LYS C 1 234 ? 30.595 -0.535 8.863 1.00 13.36 256 LYS C O 1
ATOM 6458 N N . ASN C 1 235 ? 30.853 1.482 9.819 1.00 11.44 257 ASN C N 1
ATOM 6459 C CA . ASN C 1 235 ? 31.573 2.011 8.666 1.00 12.12 257 ASN C CA 1
ATOM 6460 C C . ASN C 1 235 ? 32.507 3.097 9.138 1.00 12.76 257 ASN C C 1
ATOM 6461 O O . ASN C 1 235 ? 32.108 4.261 9.245 1.00 14.26 257 ASN C O 1
ATOM 6466 N N . GLU C 1 236 ? 33.736 2.693 9.456 1.00 12.74 258 GLU C N 1
ATOM 6467 C CA . GLU C 1 236 ? 34.758 3.584 10.008 1.00 16.20 258 GLU C CA 1
ATOM 6468 C C . GLU C 1 236 ? 35.989 3.697 9.120 1.00 14.30 258 GLU C C 1
ATOM 6469 O O . GLU C 1 236 ? 36.834 4.564 9.347 1.00 17.00 258 GLU C O 1
ATOM 6475 N N . LYS C 1 237 ? 36.143 2.792 8.160 1.00 12.57 259 LYS C N 1
ATOM 6476 C CA . LYS C 1 237 ? 37.439 2.622 7.499 1.00 13.14 259 LYS C CA 1
ATOM 6477 C C . LYS C 1 237 ? 37.390 2.581 5.972 1.00 15.27 259 LYS C C 1
ATOM 6478 O O . LYS C 1 237 ? 38.310 3.055 5.297 1.00 18.16 259 LYS C O 1
ATOM 6484 N N . TYR C 1 238 ? 36.348 1.961 5.434 1.00 13.81 260 TYR C N 1
ATOM 6485 C CA . TYR C 1 238 ? 36.312 1.634 4.009 1.00 13.62 260 TYR C CA 1
ATOM 6486 C C . TYR C 1 238 ? 35.256 2.404 3.246 1.00 13.96 260 TYR C C 1
ATOM 6487 O O . TYR C 1 238 ? 34.239 2.827 3.801 1.00 13.62 260 TYR C O 1
ATOM 6496 N N . CYS C 1 239 ? 35.514 2.580 1.954 1.00 12.81 261 CYS C N 1
ATOM 6497 C CA . CYS C 1 239 ? 34.570 3.238 1.054 1.00 11.90 261 CYS C CA 1
ATOM 6498 C C . CYS C 1 239 ? 33.566 2.235 0.508 1.00 12.77 261 CYS C C 1
ATOM 6499 O O . CYS C 1 239 ? 33.811 1.569 -0.500 1.00 14.56 261 CYS C O 1
ATOM 6502 N N . ILE C 1 240 ? 32.439 2.126 1.208 1.00 12.94 262 ILE C N 1
ATOM 6503 C CA . ILE C 1 240 ? 31.442 1.102 0.946 1.00 11.61 262 ILE C CA 1
ATOM 6504 C C . ILE C 1 240 ? 30.304 1.691 0.113 1.00 15.97 262 ILE C C 1
ATOM 6505 O O . ILE C 1 240 ? 29.798 2.766 0.426 1.00 17.25 262 ILE C O 1
ATOM 6510 N N . PHE C 1 241 ? 29.910 0.992 -0.946 1.00 13.38 263 PHE C N 1
ATOM 6511 C CA . PHE C 1 241 ? 28.838 1.472 -1.819 1.00 15.58 263 PHE C CA 1
ATOM 6512 C C . PHE C 1 241 ? 27.495 1.388 -1.098 1.00 20.21 263 PHE C C 1
ATOM 6513 O O . PHE C 1 241 ? 27.272 0.486 -0.294 1.00 21.27 263 PHE C O 1
ATOM 6521 N N . ALA C 1 242 ? 26.594 2.320 -1.390 1.00 13.98 264 ALA C N 1
ATOM 6522 C CA . ALA C 1 242 ? 25.225 2.227 -0.894 1.00 15.24 264 ALA C CA 1
ATOM 6523 C C . ALA C 1 242 ? 24.282 2.457 -2.058 1.00 14.42 264 ALA C C 1
ATOM 6524 O O . ALA C 1 242 ? 24.715 2.890 -3.127 1.00 16.82 264 ALA C O 1
ATOM 6526 N N . ASN C 1 243 ? 23.004 2.158 -1.858 1.00 15.78 265 ASN C N 1
ATOM 6527 C CA . ASN C 1 243 ? 22.065 2.121 -2.968 1.00 14.49 265 ASN C CA 1
ATOM 6528 C C . ASN C 1 243 ? 20.672 2.553 -2.575 1.00 16.91 265 ASN C C 1
ATOM 6529 O O . ASN C 1 243 ? 20.284 2.430 -1.419 1.00 16.25 265 ASN C O 1
ATOM 6534 N N . PHE C 1 244 ? 19.929 3.049 -3.561 1.00 14.37 266 PHE C N 1
ATOM 6535 C CA . PHE C 1 244 ? 18.481 3.174 -3.456 1.00 17.02 266 PHE C CA 1
ATOM 6536 C C . PHE C 1 244 ? 17.867 1.933 -4.092 1.00 16.98 266 PHE C C 1
ATOM 6537 O O . PHE C 1 244 ? 18.063 1.684 -5.286 1.00 18.60 266 PHE C O 1
ATOM 6545 N N . SER C 1 245 ? 17.144 1.138 -3.308 1.00 15.33 267 SER C N 1
ATOM 6546 C CA . SER C 1 245 ? 16.425 -0.014 -3.864 1.00 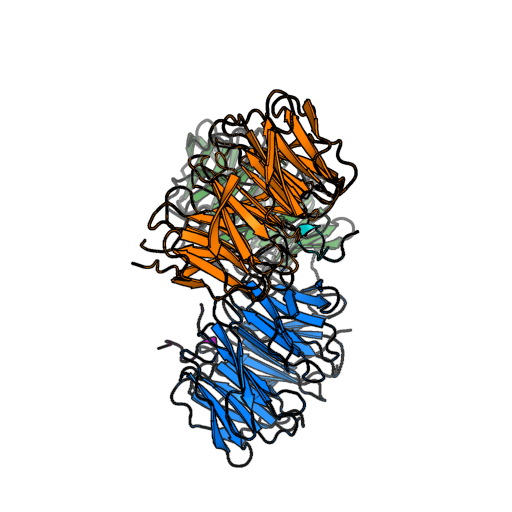14.92 267 SER C CA 1
ATOM 6547 C C . SER C 1 245 ? 14.991 0.431 -4.142 1.00 17.99 267 SER C C 1
ATOM 6548 O O . SER C 1 245 ? 14.316 0.958 -3.255 1.00 18.01 267 SER C O 1
ATOM 6551 N N . VAL C 1 246 ? 14.539 0.246 -5.378 1.00 20.64 268 VAL C N 1
ATOM 6552 C CA . VAL C 1 246 ? 13.266 0.830 -5.798 1.00 24.25 268 VAL C CA 1
ATOM 6553 C C . VAL C 1 246 ? 12.361 -0.134 -6.549 1.00 24.77 268 VAL C C 1
ATOM 6554 O O . VAL C 1 246 ? 11.249 0.235 -6.923 1.00 27.05 268 VAL C O 1
ATOM 6558 N N . THR C 1 247 ? 12.838 -1.350 -6.796 1.00 22.17 269 THR C N 1
ATOM 6559 C CA . THR C 1 247 ? 12.066 -2.320 -7.575 1.00 22.77 269 THR C CA 1
ATOM 6560 C C . THR C 1 247 ? 10.894 -2.893 -6.791 1.00 25.94 269 THR C C 1
ATOM 6561 O O . THR C 1 247 ? 9.933 -3.399 -7.381 1.00 28.38 269 THR C O 1
ATOM 6565 N N . GLY C 1 248 ? 10.993 -2.836 -5.465 1.00 22.96 270 GLY C N 1
ATOM 6566 C CA . GLY C 1 248 ? 9.927 -3.272 -4.581 1.00 26.15 270 GLY C CA 1
ATOM 6567 C C . GLY C 1 248 ? 9.629 -2.171 -3.587 1.00 23.41 270 GLY C C 1
ATOM 6568 O O . GLY C 1 248 ? 9.272 -1.062 -3.977 1.00 29.57 270 GLY C O 1
ATOM 6569 N N . GLY C 1 249 ? 9.778 -2.465 -2.301 1.00 25.03 271 GLY C N 1
ATOM 6570 C CA . GLY C 1 249 ? 9.676 -1.433 -1.284 1.00 27.24 271 GLY C CA 1
ATOM 6571 C C . GLY C 1 249 ? 10.836 -0.462 -1.421 1.00 27.11 271 GLY C C 1
ATOM 6572 O O . GLY C 1 249 ? 11.835 -0.777 -2.078 1.00 25.04 271 GLY C O 1
ATOM 6573 N N . LYS C 1 250 ? 10.709 0.719 -0.822 1.00 23.81 272 LYS C N 1
ATOM 6574 C CA . LYS C 1 250 ? 11.731 1.747 -0.984 1.00 24.17 272 LYS C CA 1
ATOM 6575 C C . LYS C 1 250 ? 12.751 1.648 0.148 1.00 21.58 272 LYS C C 1
ATOM 6576 O O . LYS C 1 250 ? 12.497 2.092 1.266 1.00 22.68 272 LYS C O 1
ATOM 6582 N N . TRP C 1 251 ? 13.907 1.059 -0.148 1.00 19.94 273 TRP C N 1
ATOM 6583 C CA . TRP C 1 251 ? 14.925 0.844 0.880 1.00 19.37 273 TRP C CA 1
ATOM 6584 C C . TRP C 1 251 ? 16.220 1.576 0.574 1.00 17.13 273 TRP C C 1
ATOM 6585 O O . TRP C 1 251 ? 16.453 1.997 -0.553 1.00 17.25 273 TRP C O 1
ATOM 6596 N N . ILE C 1 252 ? 17.051 1.709 1.603 1.00 17.58 274 ILE C N 1
ATOM 6597 C CA . ILE C 1 252 ? 18.455 2.076 1.453 1.00 13.79 274 ILE C CA 1
ATOM 6598 C C . ILE C 1 252 ? 19.254 0.798 1.718 1.00 15.04 274 ILE C C 1
ATOM 6599 O O . ILE C 1 252 ? 18.992 0.098 2.691 1.00 15.51 274 ILE C O 1
ATOM 6604 N N . VAL C 1 253 ? 20.208 0.470 0.851 1.00 15.01 275 VAL C N 1
ATOM 6605 C CA . VAL C 1 253 ? 20.983 -0.764 1.009 1.00 13.66 275 VAL C CA 1
ATOM 6606 C C . VAL C 1 253 ? 22.463 -0.424 1.103 1.00 14.94 275 VAL C C 1
ATOM 6607 O O . VAL C 1 253 ? 22.958 0.378 0.310 1.00 16.44 275 VAL C O 1
ATOM 6611 N N . SER C 1 254 ? 23.170 -1.018 2.064 1.00 14.29 276 SER C N 1
ATOM 6612 C CA . SER C 1 254 ? 24.606 -0.759 2.194 1.00 14.72 276 SER C CA 1
ATOM 6613 C C . SER C 1 254 ? 25.365 -1.964 2.726 1.00 15.52 276 SER C C 1
ATOM 6614 O O . SER C 1 254 ? 24.808 -2.786 3.464 1.00 16.86 276 SER C O 1
ATOM 6617 N N . GLY C 1 255 ? 26.646 -2.059 2.375 1.00 13.58 277 GLY C N 1
ATOM 6618 C CA . GLY C 1 255 ? 27.524 -2.994 3.052 1.00 15.18 277 GLY C CA 1
ATOM 6619 C C . GLY C 1 255 ? 27.917 -2.451 4.418 1.00 14.01 277 GLY C C 1
ATOM 6620 O O . GLY C 1 255 ? 27.573 -1.326 4.776 1.00 15.62 277 GLY C O 1
ATOM 6621 N N . SER C 1 256 ? 28.650 -3.245 5.188 1.00 13.77 278 SER C N 1
ATOM 6622 C CA . SER C 1 256 ? 29.061 -2.829 6.527 1.00 12.71 278 SER C CA 1
ATOM 6623 C C . SER C 1 256 ? 30.320 -3.585 6.884 1.00 15.45 278 SER C C 1
ATOM 6624 O O . SER C 1 256 ? 30.587 -4.631 6.305 1.00 12.64 278 SER C O 1
ATOM 6627 N N . GLU C 1 257 ? 31.094 -3.053 7.831 1.00 13.91 279 GLU C N 1
ATOM 6628 C CA . GLU C 1 257 ? 32.386 -3.627 8.171 1.00 12.91 279 GLU C CA 1
ATOM 6629 C C . GLU C 1 257 ? 32.256 -4.757 9.190 1.00 14.54 279 GLU C C 1
ATOM 6630 O O . GLU C 1 257 ? 33.266 -5.332 9.624 1.00 13.83 279 GLU C O 1
ATOM 6636 N N . ASP C 1 258 ? 31.016 -5.072 9.555 1.00 11.39 280 ASP C N 1
ATOM 6637 C CA . ASP C 1 258 ? 30.742 -6.218 10.417 1.00 15.64 280 ASP C CA 1
ATOM 6638 C C . ASP C 1 258 ? 30.297 -7.442 9.605 1.00 16.53 280 ASP C C 1
ATOM 6639 O O . ASP C 1 258 ? 29.758 -8.416 10.161 1.00 17.01 280 ASP C O 1
ATOM 6644 N N . ASN C 1 259 ? 30.540 -7.369 8.296 1.00 15.54 281 ASN C N 1
ATOM 6645 C CA . ASN C 1 259 ? 30.349 -8.467 7.339 1.00 15.70 281 ASN C CA 1
ATOM 6646 C C . ASN C 1 259 ? 28.899 -8.692 6.937 1.00 17.05 281 ASN C C 1
ATOM 6647 O O . ASN C 1 259 ? 28.566 -9.725 6.352 1.00 17.54 281 ASN C O 1
ATOM 6652 N N . LEU C 1 260 ? 28.047 -7.723 7.253 1.00 15.03 282 LEU C N 1
ATOM 6653 C CA . LEU C 1 260 ? 26.623 -7.807 6.953 1.00 15.77 282 LEU C CA 1
ATOM 6654 C C . LEU C 1 260 ? 26.225 -6.835 5.853 1.00 17.12 282 LEU C C 1
ATOM 6655 O O . LEU C 1 260 ? 26.883 -5.812 5.656 1.00 15.97 282 LEU C O 1
ATOM 6660 N N . VAL C 1 261 ? 25.152 -7.167 5.134 1.00 15.64 283 VAL C N 1
ATOM 6661 C CA . VAL C 1 261 ? 24.453 -6.204 4.285 1.00 13.95 283 VAL C CA 1
ATOM 6662 C C . VAL C 1 261 ? 23.316 -5.646 5.114 1.00 18.32 283 VAL C C 1
ATOM 6663 O O . VAL C 1 261 ? 22.514 -6.411 5.650 1.00 17.42 283 VAL C O 1
ATOM 6667 N N . TYR C 1 262 ? 23.251 -4.323 5.237 1.00 15.54 284 TYR C N 1
ATOM 6668 C CA . TYR C 1 262 ? 22.167 -3.664 5.965 1.00 15.24 284 TYR C CA 1
ATOM 6669 C C . TYR C 1 262 ? 21.109 -3.086 5.018 1.00 16.77 284 TYR C C 1
ATOM 6670 O O . TYR C 1 262 ? 21.427 -2.495 3.982 1.00 15.55 284 TYR C O 1
ATOM 6679 N N . ILE C 1 263 ? 19.840 -3.253 5.382 1.00 17.45 285 ILE C N 1
ATOM 6680 C CA . ILE C 1 263 ? 18.753 -2.661 4.610 1.00 16.16 285 ILE C CA 1
ATOM 6681 C C . ILE C 1 263 ? 17.899 -1.803 5.543 1.00 16.95 285 ILE C C 1
ATOM 6682 O O . ILE C 1 263 ? 17.437 -2.279 6.584 1.00 17.28 285 ILE C O 1
ATOM 6687 N N . TRP C 1 264 ? 17.711 -0.534 5.186 1.00 16.81 286 TRP C N 1
ATOM 6688 C CA . TRP C 1 264 ? 16.848 0.355 5.959 1.00 16.35 286 TRP C CA 1
ATOM 6689 C C . TRP C 1 264 ? 15.595 0.717 5.169 1.00 18.35 286 TRP C C 1
ATOM 6690 O O . TRP C 1 264 ? 15.605 0.765 3.933 1.00 17.82 286 TRP C O 1
ATOM 6701 N N . ASN C 1 265 ? 14.514 0.976 5.899 1.00 19.93 287 ASN C N 1
ATOM 6702 C CA . ASN C 1 265 ? 13.335 1.621 5.334 1.00 21.70 287 ASN C CA 1
ATOM 6703 C C . ASN C 1 265 ? 13.712 3.081 5.088 1.00 20.43 287 ASN C C 1
ATOM 6704 O O . ASN C 1 265 ? 14.141 3.780 6.015 1.00 19.78 287 ASN C O 1
ATOM 6709 N N . LEU C 1 266 ? 13.598 3.533 3.839 1.00 20.49 288 LEU C N 1
ATOM 6710 C CA . LEU C 1 266 ? 14.067 4.873 3.473 1.00 20.33 288 LEU C CA 1
ATOM 6711 C C . LEU C 1 266 ? 13.306 5.940 4.255 1.00 20.10 288 LEU C C 1
ATOM 6712 O O . LEU C 1 266 ? 13.888 6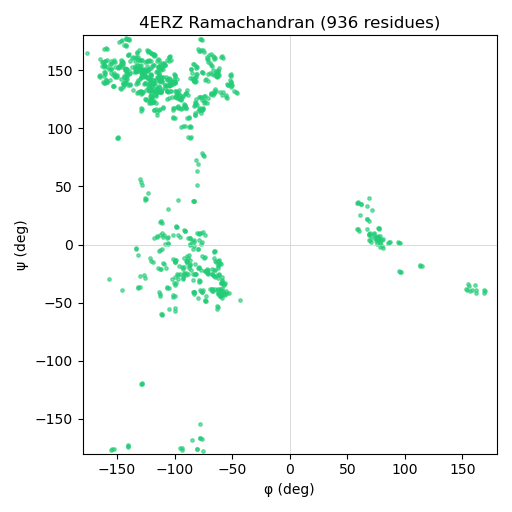.900 4.762 1.00 21.04 288 LEU C O 1
ATOM 6717 N N . GLN C 1 267 ? 12.000 5.750 4.376 1.00 22.50 289 GLN C N 1
ATOM 6718 C CA . GLN C 1 267 ? 11.160 6.750 5.014 1.00 26.09 289 GLN C CA 1
ATOM 6719 C C . GLN C 1 267 ? 11.345 6.795 6.527 1.00 24.39 289 GLN C C 1
ATOM 6720 O O . GLN C 1 267 ? 11.547 7.866 7.103 1.00 28.77 289 GLN C O 1
ATOM 6726 N N . THR C 1 268 ? 11.294 5.628 7.164 1.00 24.20 290 THR C N 1
ATOM 6727 C CA . THR C 1 268 ? 11.278 5.549 8.628 1.00 24.96 290 THR C CA 1
ATOM 6728 C C . THR C 1 268 ? 12.668 5.471 9.246 1.00 25.55 290 THR C C 1
ATOM 6729 O O . THR C 1 268 ? 12.821 5.662 10.457 1.00 24.36 290 THR C O 1
ATOM 6733 N N . LYS C 1 269 ? 13.661 5.184 8.405 1.00 26.10 291 LYS C N 1
ATOM 6734 C CA . LYS C 1 269 ? 15.070 5.071 8.811 1.00 22.49 291 LYS C CA 1
ATOM 6735 C C . LYS C 1 269 ? 15.350 3.858 9.700 1.00 20.90 291 LYS C C 1
ATOM 6736 O O . LYS C 1 269 ? 16.447 3.726 10.256 1.00 22.40 291 LYS C O 1
ATOM 6742 N N . GLU C 1 270 ? 14.371 2.971 9.837 1.00 21.55 292 GLU C N 1
ATOM 6743 C CA . GLU C 1 270 ? 14.569 1.765 10.637 1.00 25.90 292 GLU C CA 1
ATOM 6744 C C . GLU C 1 270 ? 15.271 0.677 9.831 1.00 19.51 292 GLU C C 1
ATOM 6745 O O . GLU C 1 270 ? 14.974 0.488 8.656 1.00 20.56 292 GLU C O 1
ATOM 6751 N N . ILE C 1 271 ? 16.190 -0.049 10.467 1.00 18.96 293 ILE C N 1
ATOM 6752 C CA . ILE C 1 271 ? 16.775 -1.233 9.846 1.00 18.35 293 ILE C CA 1
ATOM 6753 C C . ILE C 1 271 ? 15.688 -2.282 9.676 1.00 22.22 293 ILE C C 1
ATOM 6754 O O . ILE C 1 271 ? 14.954 -2.563 10.624 1.00 24.92 293 ILE C O 1
ATOM 6759 N N . VAL C 1 272 ? 15.565 -2.844 8.476 1.00 18.37 294 VAL C N 1
ATOM 6760 C CA . VAL C 1 272 ? 14.532 -3.850 8.229 1.00 23.02 294 VAL C CA 1
ATOM 6761 C C . VAL C 1 272 ? 15.085 -5.237 7.916 1.00 24.13 294 VAL C C 1
ATOM 6762 O O . VAL C 1 272 ? 14.379 -6.239 8.046 1.00 23.89 294 VAL C O 1
ATOM 6766 N N . GLN C 1 273 ? 16.345 -5.294 7.501 1.00 18.88 295 GLN C N 1
ATOM 6767 C CA . GLN C 1 273 ? 17.015 -6.571 7.270 1.00 19.66 295 GLN C CA 1
ATOM 6768 C C . GLN C 1 273 ? 18.527 -6.465 7.430 1.00 21.23 295 GLN C C 1
ATOM 6769 O O . GLN C 1 273 ? 19.120 -5.434 7.117 1.00 22.27 295 GLN C O 1
ATOM 6775 N N . LYS C 1 274 ? 19.139 -7.530 7.936 1.00 19.45 296 LYS C N 1
ATOM 6776 C CA . LYS C 1 274 ? 20.593 -7.653 7.940 1.00 21.52 296 LYS C CA 1
ATOM 6777 C C . LYS C 1 274 ? 20.953 -9.001 7.319 1.00 23.76 296 LYS C C 1
ATOM 6778 O O . LYS C 1 274 ? 20.580 -10.056 7.839 1.00 24.41 296 LYS C O 1
ATOM 6784 N N . LEU C 1 275 ? 21.656 -8.976 6.197 1.00 17.94 297 LEU C N 1
ATOM 6785 C CA . LEU C 1 275 ? 21.875 -10.213 5.463 1.00 18.12 297 LEU C CA 1
ATOM 6786 C C . LEU C 1 275 ? 23.177 -10.840 5.926 1.00 20.91 297 LEU C C 1
ATOM 6787 O O . LEU C 1 275 ? 24.237 -10.215 5.839 1.00 16.86 297 LEU C O 1
ATOM 6792 N N . GLN C 1 276 ? 23.089 -12.070 6.436 1.00 20.36 298 GLN C N 1
ATOM 6793 C CA . GLN C 1 276 ? 24.255 -12.775 6.960 1.00 20.92 298 GLN C CA 1
ATOM 6794 C C . GLN C 1 276 ? 24.805 -13.793 5.984 1.00 23.72 298 GLN C C 1
ATOM 6795 O O . GLN C 1 276 ? 24.051 -14.510 5.319 1.00 23.70 298 GLN C O 1
ATOM 6801 N N . GLY C 1 277 ? 26.126 -13.876 5.917 1.00 18.97 299 GLY C N 1
ATOM 6802 C CA . GLY C 1 277 ? 26.758 -14.873 5.080 1.00 23.41 299 GLY C CA 1
ATOM 6803 C C . GLY C 1 277 ? 28.204 -14.577 4.768 1.00 20.08 299 GLY C C 1
ATOM 6804 O O . GLY C 1 277 ? 29.028 -15.488 4.713 1.00 21.69 299 GLY C O 1
ATOM 6805 N N . HIS C 1 278 ? 28.523 -13.309 4.526 1.00 16.37 300 HIS C N 1
ATOM 6806 C CA . HIS C 1 278 ? 29.894 -12.955 4.188 1.00 14.79 300 HIS C CA 1
ATOM 6807 C C . HIS C 1 278 ? 30.810 -13.125 5.406 1.00 15.35 300 HIS C C 1
ATOM 6808 O O . HIS C 1 278 ? 30.353 -13.082 6.550 1.00 18.77 300 HIS C O 1
ATOM 6815 N N . THR C 1 279 ? 32.098 -13.318 5.155 1.00 16.95 301 THR C N 1
ATOM 6816 C CA . THR C 1 279 ? 33.046 -13.542 6.246 1.00 15.89 301 THR C CA 1
ATOM 6817 C C . THR C 1 279 ? 34.087 -12.424 6.368 1.00 18.20 301 THR C C 1
ATOM 6818 O O . THR C 1 279 ? 35.021 -12.529 7.162 1.00 21.04 301 THR C O 1
ATOM 6822 N N . ASP C 1 280 ? 33.921 -11.362 5.583 1.00 15.16 302 ASP C N 1
ATOM 6823 C CA . ASP C 1 280 ? 34.784 -10.182 5.668 1.00 15.64 302 ASP C CA 1
ATOM 6824 C C . ASP C 1 280 ? 33.914 -8.980 5.295 1.00 14.81 302 ASP C C 1
ATOM 6825 O O . ASP C 1 280 ? 32.752 -9.143 4.912 1.00 14.53 302 ASP C O 1
ATOM 6830 N N . VAL C 1 281 ? 34.489 -7.787 5.418 1.00 13.40 303 VAL C N 1
ATOM 6831 C CA . VAL C 1 281 ? 33.792 -6.530 5.144 1.00 14.15 303 VAL C CA 1
ATOM 6832 C C . VAL C 1 281 ? 33.008 -6.573 3.835 1.00 12.95 303 VAL C C 1
ATOM 6833 O O . VAL C 1 281 ? 33.546 -6.948 2.802 1.00 13.60 303 VAL C O 1
ATOM 6837 N N . VAL C 1 282 ? 31.740 -6.178 3.871 1.00 12.15 304 VAL C N 1
ATOM 6838 C CA . VAL C 1 282 ? 30.978 -6.068 2.630 1.00 12.35 304 VAL C CA 1
ATOM 6839 C C . VAL C 1 282 ? 31.235 -4.690 2.032 1.00 13.25 304 VAL C C 1
ATOM 6840 O O . VAL C 1 282 ? 30.687 -3.694 2.497 1.00 13.98 304 VAL C O 1
ATOM 6844 N N . ILE C 1 283 ? 32.101 -4.651 1.026 1.00 11.46 305 ILE C N 1
ATOM 6845 C CA . ILE C 1 283 ? 32.565 -3.399 0.449 1.00 14.35 305 ILE C CA 1
ATOM 6846 C C . ILE C 1 283 ? 31.593 -2.834 -0.576 1.00 13.11 305 ILE C C 1
ATOM 6847 O O . ILE C 1 283 ? 31.547 -1.624 -0.796 1.00 12.67 305 ILE C O 1
ATOM 6852 N N . SER C 1 284 ? 30.798 -3.699 -1.192 1.00 13.68 306 SER C N 1
ATOM 6853 C CA . SER C 1 284 ? 29.957 -3.250 -2.292 1.00 13.29 306 SER C CA 1
ATOM 6854 C C . SER C 1 284 ? 28.622 -3.967 -2.275 1.00 14.31 306 SER C C 1
ATOM 6855 O O . SER C 1 284 ? 28.547 -5.165 -1.995 1.00 14.71 306 SER C O 1
ATOM 6858 N N . THR C 1 285 ? 27.573 -3.208 -2.546 1.00 14.14 307 THR C N 1
ATOM 6859 C CA . THR C 1 285 ? 26.257 -3.767 -2.811 1.00 14.80 307 THR C CA 1
ATOM 6860 C C . THR C 1 285 ? 25.730 -3.121 -4.080 1.00 14.89 307 THR C C 1
ATOM 6861 O O . THR C 1 285 ? 26.106 -1.987 -4.414 1.00 14.52 307 THR C O 1
ATOM 6865 N N . ALA C 1 286 ? 24.875 -3.844 -4.796 1.00 14.32 308 ALA C N 1
ATOM 6866 C CA . ALA C 1 286 ? 24.221 -3.301 -5.984 1.00 15.07 308 ALA C CA 1
ATOM 6867 C C . ALA C 1 286 ? 22.800 -3.829 -6.036 1.00 18.08 308 ALA C C 1
ATOM 6868 O O . ALA C 1 286 ? 22.524 -4.932 -5.548 1.00 16.75 308 ALA C O 1
ATOM 6870 N N . CYS C 1 287 ? 21.906 -3.051 -6.639 1.00 17.81 309 CYS C N 1
ATOM 6871 C CA . CYS C 1 287 ? 20.509 -3.446 -6.773 1.00 19.44 309 CYS C CA 1
ATOM 6872 C C . CYS C 1 287 ? 20.123 -3.642 -8.246 1.00 20.70 309 CYS C C 1
ATOM 6873 O O . CYS C 1 287 ? 20.430 -2.811 -9.104 1.00 18.58 309 CYS C O 1
ATOM 6876 N N . HIS C 1 288 ? 19.459 -4.753 -8.536 1.00 18.01 310 HIS C N 1
ATOM 6877 C CA . HIS C 1 288 ? 19.082 -5.089 -9.911 1.00 19.08 310 HIS C CA 1
ATOM 6878 C C . HIS C 1 288 ? 18.090 -4.052 -10.442 1.00 20.03 310 HIS C C 1
ATOM 6879 O O . HIS C 1 288 ? 17.283 -3.529 -9.682 1.00 20.47 310 HIS C O 1
ATOM 6886 N N . PRO C 1 289 ? 18.166 -3.728 -11.742 1.00 19.39 311 PRO C N 1
ATOM 6887 C CA . PRO C 1 289 ? 17.340 -2.606 -12.210 1.00 23.03 311 PRO C CA 1
ATOM 6888 C C . PRO C 1 289 ? 15.843 -2.891 -12.309 1.00 22.92 311 PRO C C 1
ATOM 6889 O O . PRO C 1 289 ? 15.059 -1.939 -12.263 1.00 24.34 311 PRO C O 1
ATOM 6893 N N . THR C 1 290 ? 15.444 -4.155 -12.425 1.00 23.55 312 THR C N 1
ATOM 6894 C CA . THR C 1 290 ? 14.013 -4.469 -12.557 1.00 27.05 312 THR C CA 1
ATOM 6895 C C . THR C 1 290 ? 13.473 -5.472 -11.535 1.00 28.19 312 THR C C 1
ATOM 6896 O O . THR C 1 290 ? 12.296 -5.426 -11.170 1.00 27.20 312 THR C O 1
ATOM 6900 N N . GLU C 1 291 ? 14.337 -6.366 -11.064 1.00 24.89 313 GLU C N 1
ATOM 6901 C CA . GLU C 1 291 ? 13.939 -7.392 -10.112 1.00 24.26 313 GLU C CA 1
ATOM 6902 C C . GLU C 1 291 ? 14.515 -7.124 -8.726 1.00 25.44 313 GLU C C 1
ATOM 6903 O O . GLU C 1 291 ? 15.537 -6.446 -8.602 1.00 21.35 313 GLU C O 1
ATOM 6909 N N . ASN C 1 292 ? 13.871 -7.664 -7.694 1.00 21.82 314 ASN C N 1
ATOM 6910 C CA . ASN C 1 292 ? 14.382 -7.556 -6.330 1.00 23.55 314 ASN C CA 1
ATOM 6911 C C . ASN C 1 292 ? 15.576 -8.486 -6.105 1.00 21.82 314 ASN C C 1
ATOM 6912 O O . ASN C 1 292 ? 15.451 -9.551 -5.498 1.00 21.83 314 ASN C O 1
ATOM 6917 N N . ILE C 1 293 ? 16.733 -8.087 -6.619 1.00 20.38 315 ILE C N 1
ATOM 6918 C CA . ILE C 1 293 ? 17.944 -8.874 -6.465 1.00 17.38 315 ILE C CA 1
ATOM 6919 C C . ILE C 1 293 ? 19.047 -7.934 -5.999 1.00 19.00 315 ILE C C 1
ATOM 6920 O O . ILE C 1 293 ? 19.207 -6.841 -6.546 1.00 18.91 315 ILE C O 1
ATOM 6925 N N . ILE C 1 294 ? 19.760 -8.341 -4.954 1.00 16.30 316 ILE C N 1
ATOM 6926 C CA . ILE C 1 294 ? 20.889 -7.571 -4.428 1.00 17.66 316 ILE C CA 1
ATOM 6927 C C . ILE C 1 294 ? 22.153 -8.398 -4.623 1.00 16.50 316 ILE C C 1
ATOM 6928 O O . ILE C 1 294 ? 22.177 -9.593 -4.298 1.00 18.03 316 ILE C O 1
ATOM 6933 N N . ALA C 1 295 ? 23.189 -7.774 -5.178 1.00 13.91 317 ALA C N 1
ATOM 6934 C CA . ALA C 1 295 ? 24.512 -8.380 -5.212 1.00 13.74 317 ALA C CA 1
ATOM 6935 C C . ALA C 1 295 ? 25.347 -7.726 -4.120 1.00 14.71 317 ALA C C 1
ATOM 6936 O O . ALA C 1 295 ? 25.248 -6.521 -3.895 1.00 15.59 317 ALA C O 1
ATOM 6938 N N . SER C 1 296 ? 26.152 -8.528 -3.432 1.00 14.32 318 SER C N 1
ATOM 6939 C CA . SER C 1 296 ? 27.059 -8.009 -2.412 1.00 17.10 318 SER C CA 1
ATOM 6940 C C . SER C 1 296 ? 28.423 -8.621 -2.640 1.00 15.63 318 SER C C 1
ATOM 6941 O O . SER C 1 296 ? 28.531 -9.712 -3.196 1.00 16.35 318 SER C O 1
ATOM 6944 N N . ALA C 1 297 ? 29.478 -7.918 -2.250 1.00 11.63 319 ALA C N 1
ATOM 6945 C CA . ALA C 1 297 ? 30.819 -8.434 -2.483 1.00 14.13 319 ALA C CA 1
ATOM 6946 C C . ALA C 1 297 ? 31.682 -8.098 -1.290 1.00 14.29 319 ALA C C 1
ATOM 6947 O O . ALA C 1 297 ? 31.482 -7.070 -0.659 1.00 13.61 319 ALA C O 1
ATOM 6949 N N . ALA C 1 298 ? 32.632 -8.971 -0.977 1.00 13.95 320 ALA C N 1
ATOM 6950 C CA . ALA C 1 298 ? 33.436 -8.788 0.222 1.00 14.43 320 ALA C CA 1
ATOM 6951 C C . ALA C 1 298 ? 34.947 -8.727 -0.021 1.00 14.55 320 ALA C C 1
ATOM 6952 O O . ALA C 1 298 ? 35.448 -9.077 -1.096 1.00 15.25 320 ALA C O 1
ATOM 6954 N N . LEU C 1 299 ? 35.670 -8.289 1.006 1.00 12.87 321 LEU C N 1
ATOM 6955 C CA . LEU C 1 299 ? 37.116 -8.123 0.918 1.00 14.30 321 LEU C CA 1
ATOM 6956 C C . LEU C 1 299 ? 37.887 -9.451 1.023 1.00 17.16 321 LEU C C 1
ATOM 6957 O O . LEU C 1 299 ? 37.295 -10.535 0.948 1.00 15.30 321 LEU C O 1
ATOM 6962 N N . GLU C 1 300 ? 39.198 -9.342 1.223 1.00 15.43 322 GLU C N 1
ATOM 6963 C CA . GLU C 1 300 ? 40.161 -10.420 0.968 1.00 17.49 322 GLU C CA 1
ATOM 6964 C C . GLU C 1 300 ? 39.982 -11.732 1.730 1.00 19.73 322 GLU C C 1
ATOM 6965 O O . GLU C 1 300 ? 40.311 -12.797 1.211 1.00 19.39 322 GLU C O 1
ATOM 6971 N N . ASN C 1 301 ? 39.487 -11.670 2.957 1.00 16.92 323 ASN C N 1
ATOM 6972 C CA . ASN C 1 301 ? 39.286 -12.902 3.715 1.00 19.36 323 ASN C CA 1
ATOM 6973 C C . ASN C 1 301 ? 38.088 -13.713 3.228 1.00 16.50 323 ASN C C 1
ATOM 6974 O O . ASN C 1 301 ? 37.923 -14.875 3.604 1.00 17.12 323 ASN C O 1
ATOM 6979 N N . ASP C 1 302 ? 37.272 -13.092 2.378 1.00 16.46 324 ASP C N 1
ATOM 6980 C CA . ASP C 1 302 ? 36.036 -13.684 1.874 1.00 16.73 324 ASP C CA 1
ATOM 6981 C C . ASP C 1 302 ? 36.139 -14.020 0.379 1.00 20.74 324 ASP C C 1
ATOM 6982 O O . ASP C 1 302 ? 35.961 -15.179 -0.013 1.00 18.49 324 ASP C O 1
ATOM 6987 N N . LYS C 1 303 ? 36.392 -12.995 -0.435 1.00 15.42 325 LYS C N 1
ATOM 6988 C CA . LYS C 1 303 ? 36.557 -13.124 -1.894 1.00 16.43 325 LYS C CA 1
ATOM 6989 C C . LYS C 1 303 ? 35.304 -13.490 -2.700 1.00 16.15 325 LYS C C 1
ATOM 6990 O O . LYS C 1 303 ? 35.406 -13.699 -3.909 1.00 17.80 325 LYS C O 1
ATOM 6996 N N . THR C 1 304 ? 34.147 -13.594 -2.056 1.00 15.85 326 THR C N 1
ATOM 6997 C CA . THR C 1 304 ? 32.944 -14.002 -2.784 1.00 17.41 326 THR C CA 1
ATOM 6998 C C . THR C 1 304 ? 31.964 -12.870 -3.064 1.00 19.63 326 THR C C 1
ATOM 6999 O O . THR C 1 304 ? 31.944 -11.828 -2.387 1.00 17.40 326 THR C O 1
ATOM 7003 N N . ILE C 1 305 ? 31.139 -13.110 -4.071 1.00 16.38 327 ILE C N 1
ATOM 7004 C CA . ILE C 1 305 ? 29.998 -12.268 -4.366 1.00 14.83 327 ILE C CA 1
ATOM 7005 C C . ILE C 1 305 ? 28.771 -13.086 -4.048 1.00 16.64 327 ILE C C 1
ATOM 7006 O O . ILE C 1 305 ? 28.738 -14.293 -4.319 1.00 17.80 327 ILE C O 1
ATOM 7011 N N . LYS C 1 306 ? 27.766 -12.453 -3.455 1.00 15.68 328 LYS C N 1
ATOM 7012 C CA . LYS C 1 306 ? 26.528 -13.157 -3.162 1.00 16.14 328 LYS C CA 1
ATOM 7013 C C . LYS C 1 306 ? 25.337 -12.481 -3.828 1.00 17.15 328 LYS C C 1
ATOM 7014 O O . LYS C 1 306 ? 25.253 -11.250 -3.869 1.00 17.72 328 LYS C O 1
ATOM 7020 N N . LEU C 1 307 ? 24.441 -13.295 -4.385 1.00 17.72 329 LEU C N 1
ATOM 7021 C CA . LEU C 1 307 ? 23.181 -12.806 -4.939 1.00 18.09 329 LEU C CA 1
ATOM 7022 C C . LEU C 1 307 ? 22.051 -13.155 -3.982 1.00 18.64 329 LEU C C 1
ATOM 7023 O O . LEU C 1 307 ? 21.893 -14.320 -3.620 1.00 17.33 329 LEU C O 1
ATOM 7028 N N . TRP C 1 308 ? 21.274 -12.151 -3.577 1.00 17.18 330 TRP C N 1
ATOM 7029 C CA . TRP C 1 308 ? 20.176 -12.317 -2.624 1.00 19.60 330 TRP C CA 1
ATOM 7030 C C . TRP C 1 308 ? 18.888 -11.927 -3.330 1.00 21.54 330 TRP C C 1
ATOM 7031 O O . TRP C 1 308 ? 18.853 -10.936 -4.060 1.00 19.35 330 TRP C O 1
ATOM 7042 N N . LYS C 1 309 ? 17.822 -12.686 -3.118 1.00 20.49 331 LYS C N 1
ATOM 7043 C CA . LYS C 1 309 ? 16.570 -12.371 -3.809 1.00 19.16 331 LYS C CA 1
ATOM 7044 C C . LYS C 1 309 ? 15.400 -12.259 -2.833 1.00 22.47 331 LYS C C 1
ATOM 7045 O O . LYS C 1 309 ? 15.375 -12.934 -1.807 1.00 21.03 331 LYS C O 1
ATOM 7051 N N . SER C 1 310 ? 14.448 -11.388 -3.156 1.00 23.41 332 SER C N 1
ATOM 7052 C CA . SER C 1 310 ? 13.320 -11.098 -2.267 1.00 23.87 332 SER C CA 1
ATOM 7053 C C . SER C 1 310 ? 12.000 -11.014 -3.037 1.00 30.46 332 SER C C 1
ATOM 7054 O O . SER C 1 310 ? 12.001 -10.820 -4.255 1.00 26.33 332 SER C O 1
ATOM 7057 N N . ASP C 1 311 ? 10.880 -11.152 -2.326 1.00 33.33 333 ASP C N 1
ATOM 7058 C CA . ASP C 1 311 ? 9.558 -11.029 -2.946 1.00 31.95 333 ASP C CA 1
ATOM 7059 C C . ASP C 1 311 ? 9.068 -9.577 -2.961 1.00 35.42 333 ASP C C 1
ATOM 7060 O O . ASP C 1 311 ? 8.187 -9.213 -3.749 1.00 37.87 333 ASP C O 1
ATOM 7065 N N . CYS C 1 312 ? 9.640 -8.742 -2.099 1.00 34.11 334 CYS C N 1
ATOM 7066 C CA . CYS C 1 312 ? 9.315 -7.316 -2.120 1.00 38.18 334 CYS C CA 1
ATOM 7067 C C . CYS C 1 312 ? 10.546 -6.451 -1.853 1.00 38.08 334 CYS C C 1
ATOM 7068 O O . CYS C 1 312 ? 11.682 -6.935 -1.914 1.00 33.24 334 CYS C O 1
ATOM 7072 N N . LEU D 2 1 ? 52.779 0.256 -3.887 1.00 35.86 2504 LEU D N 1
ATOM 7073 C CA . LEU D 2 1 ? 51.876 -0.877 -4.076 1.00 36.25 2504 LEU D CA 1
ATOM 7074 C C . LEU D 2 1 ? 50.999 -1.110 -2.847 1.00 38.01 2504 LEU D C 1
ATOM 7075 O O . LEU D 2 1 ? 51.489 -1.143 -1.718 1.00 36.80 2504 LEU D O 1
ATOM 7077 N N . ASN D 2 2 ? 49.699 -1.267 -3.075 1.00 31.39 2505 ASN D N 1
ATOM 7078 C CA . ASN D 2 2 ? 48.770 -1.568 -1.997 1.00 27.87 2505 ASN D CA 1
ATOM 7079 C C . ASN D 2 2 ? 48.835 -3.044 -1.621 1.00 27.59 2505 ASN D C 1
ATOM 7080 O O . ASN D 2 2 ? 48.694 -3.907 -2.485 1.00 26.49 2505 ASN D O 1
ATOM 7085 N N . PRO D 2 3 ? 49.044 -3.338 -0.326 1.00 28.25 2506 PRO D N 1
ATOM 7086 C CA . PRO D 2 3 ? 49.235 -4.712 0.156 1.00 29.34 2506 PRO D CA 1
ATOM 7087 C C . PRO D 2 3 ? 48.078 -5.635 -0.206 1.00 30.64 2506 PRO D C 1
ATOM 7088 O O . PRO D 2 3 ? 48.298 -6.827 -0.432 1.00 32.15 2506 PRO D O 1
ATOM 7092 N N . HIS D 2 4 ? 46.863 -5.093 -0.251 1.00 27.16 2507 HIS D N 1
ATOM 7093 C CA . HIS D 2 4 ? 45.687 -5.894 -0.563 1.00 25.10 2507 HIS D CA 1
ATOM 7094 C C . HIS D 2 4 ? 45.275 -5.806 -2.025 1.00 26.14 2507 HIS D C 1
ATOM 7095 O O . HIS D 2 4 ? 44.203 -6.301 -2.402 1.00 26.00 2507 HIS D O 1
ATOM 7102 N N . GLY D 2 5 ? 46.107 -5.163 -2.844 1.00 21.68 2508 GLY D N 1
ATOM 7103 C CA . GLY D 2 5 ? 45.942 -5.239 -4.287 1.00 19.41 2508 GLY D CA 1
ATOM 7104 C C . GLY D 2 5 ? 45.176 -4.104 -4.945 1.00 20.37 2508 GLY D C 1
ATOM 7105 O O . GLY D 2 5 ? 45.345 -3.850 -6.138 1.00 20.04 2508 GLY D O 1
ATOM 7106 N N . ALA D 2 6 ? 44.325 -3.422 -4.187 1.00 18.94 2509 ALA D N 1
ATOM 7107 C CA . ALA D 2 6 ? 43.561 -2.304 -4.749 1.00 18.01 2509 ALA D CA 1
ATOM 7108 C C . ALA D 2 6 ? 43.254 -1.265 -3.685 1.00 16.01 2509 ALA D C 1
ATOM 7109 O O . ALA D 2 6 ? 42.985 -1.609 -2.547 1.00 15.89 2509 ALA D O 1
ATOM 7111 N N . ALA D 2 7 ? 43.270 0.005 -4.070 1.00 18.64 2510 ALA D N 1
ATOM 7112 C CA . ALA D 2 7 ? 43.044 1.091 -3.122 1.00 18.01 2510 ALA D CA 1
ATOM 7113 C C . ALA D 2 7 ? 41.762 0.949 -2.288 1.00 18.69 2510 ALA D C 1
ATOM 7114 O O . ALA D 2 7 ? 41.758 1.230 -1.082 1.00 16.76 2510 ALA D O 1
ATOM 7116 N N . ARG D 2 8 ? 40.671 0.523 -2.917 1.00 16.94 2511 ARG D N 1
ATOM 7117 C CA . ARG D 2 8 ? 39.418 0.410 -2.178 1.00 15.24 2511 ARG D CA 1
ATOM 7118 C C . ARG D 2 8 ? 39.505 -0.673 -1.093 1.00 16.43 2511 ARG D C 1
ATOM 7119 O O . ARG D 2 8 ? 38.779 -0.633 -0.104 1.00 16.15 2511 ARG D O 1
ATOM 7127 N N . ALA D 2 9 ? 40.436 -1.607 -1.254 1.00 17.73 2512 ALA D N 1
ATOM 7128 C CA . ALA D 2 9 ? 40.593 -2.692 -0.289 1.00 19.87 2512 ALA D CA 1
ATOM 7129 C C . ALA D 2 9 ? 41.511 -2.322 0.882 1.00 20.36 2512 ALA D C 1
ATOM 7130 O O . ALA D 2 9 ? 41.792 -3.165 1.731 1.00 25.42 2512 ALA D O 1
ATOM 7132 N N . GLU D 2 10 ? 41.950 -1.066 0.944 1.00 17.47 2513 GLU D N 1
ATOM 7133 C CA . GLU D 2 10 ? 42.804 -0.604 2.049 1.00 22.93 2513 GLU D CA 1
ATOM 7134 C C . GLU D 2 10 ? 42.123 0.433 2.935 1.00 26.21 2513 GLU D C 1
ATOM 7135 O O . GLU D 2 10 ? 41.197 1.113 2.504 1.00 21.54 2513 GLU D O 1
ATOM 7141 N N . VAL D 2 11 ? 42.618 0.574 4.165 1.00 28.37 2514 VAL D N 1
ATOM 7142 C CA . VAL D 2 11 ? 42.252 1.702 5.027 1.00 25.61 2514 VAL D CA 1
ATOM 7143 C C . VAL D 2 11 ? 43.103 2.904 4.618 1.00 27.47 2514 VAL D C 1
ATOM 7144 O O . VAL D 2 11 ? 44.246 2.727 4.197 1.00 37.01 2514 VAL D O 1
ATOM 7148 N N . TYR D 2 12 ? 42.558 4.118 4.715 1.00 29.43 2515 TYR D N 1
ATOM 7149 C CA . TYR D 2 12 ? 43.304 5.321 4.325 1.00 31.41 2515 TYR D CA 1
ATOM 7150 C C . TYR D 2 12 ? 43.761 6.179 5.519 1.00 33.06 2515 TYR D C 1
ATOM 7151 O O . TYR D 2 12 ? 42.952 6.827 6.188 1.00 36.03 2515 TYR D O 1
ATOM 7160 N N . LEU E 2 1 ? 40.997 -18.992 33.008 1.00 40.78 2504 LEU E N 1
ATOM 7161 C CA . LEU E 2 1 ? 41.954 -17.900 33.178 1.00 38.53 2504 LEU E CA 1
ATOM 7162 C C . LEU E 2 1 ? 41.879 -16.900 32.024 1.00 38.11 2504 LEU E C 1
ATOM 7163 O O . LEU E 2 1 ? 42.308 -17.195 30.908 1.00 37.37 2504 LEU E O 1
ATOM 7165 N N . ASN E 2 2 ? 41.342 -15.714 32.298 1.00 32.18 2505 ASN E N 1
ATOM 7166 C CA . ASN E 2 2 ? 41.187 -14.691 31.268 1.00 28.20 2505 ASN E CA 1
ATOM 7167 C C . ASN E 2 2 ? 42.506 -14.001 30.929 1.00 26.61 2505 ASN E C 1
ATOM 7168 O O . ASN E 2 2 ? 43.166 -13.456 31.811 1.00 28.07 2505 ASN E O 1
ATOM 7173 N N . PRO E 2 3 ? 42.886 -14.020 29.639 1.00 27.95 2506 PRO E N 1
ATOM 7174 C CA . PRO E 2 3 ? 44.165 -13.496 29.144 1.00 30.08 2506 PRO E CA 1
ATOM 7175 C C . PRO E 2 3 ? 44.383 -12.033 29.495 1.00 30.33 2506 PRO E C 1
ATOM 7176 O O . PRO E 2 3 ? 45.523 -11.633 29.749 1.00 32.44 2506 PRO E O 1
ATOM 7180 N N . HIS E 2 4 ? 43.309 -11.248 29.499 1.00 26.49 2507 HIS E N 1
ATOM 7181 C CA . HIS E 2 4 ? 43.409 -9.829 29.809 1.00 25.44 2507 HIS E CA 1
ATOM 7182 C C . HIS E 2 4 ? 43.129 -9.516 31.271 1.00 26.51 2507 HIS E C 1
ATOM 7183 O O . HIS E 2 4 ? 43.048 -8.345 31.648 1.00 27.07 2507 HIS E O 1
ATOM 7190 N N . GLY E 2 5 ? 42.973 -10.561 32.084 1.00 23.11 2508 GLY E N 1
ATOM 7191 C CA . GLY E 2 5 ? 42.917 -10.401 33.526 1.00 20.98 2508 GLY E CA 1
ATOM 7192 C C . GLY E 2 5 ? 41.541 -10.331 34.171 1.00 19.95 2508 GLY E C 1
ATOM 7193 O O . GLY E 2 5 ? 41.406 -10.607 35.360 1.00 21.23 2508 GLY E O 1
ATOM 7194 N N . ALA E 2 6 ? 40.523 -9.949 33.408 1.00 18.26 2509 ALA E N 1
ATOM 7195 C CA . ALA E 2 6 ? 39.175 -9.828 33.972 1.00 18.84 2509 ALA E CA 1
ATOM 7196 C C . ALA E 2 6 ? 38.132 -10.075 32.905 1.00 16.16 2509 ALA E C 1
ATOM 7197 O O . ALA E 2 6 ? 38.316 -9.684 31.763 1.00 15.66 2509 ALA E O 1
ATOM 7199 N N . ALA E 2 7 ? 37.025 -10.700 33.290 1.00 18.12 2510 ALA E N 1
ATOM 7200 C CA . ALA E 2 7 ? 35.977 -11.056 32.341 1.00 18.37 2510 ALA E CA 1
ATOM 7201 C C . ALA E 2 7 ? 35.468 -9.877 31.509 1.00 18.99 2510 ALA E C 1
ATOM 7202 O O . ALA E 2 7 ? 35.229 -10.012 30.303 1.00 16.41 2510 ALA E O 1
ATOM 7204 N N . ARG E 2 8 ? 35.284 -8.720 32.138 1.00 16.88 2511 ARG E N 1
ATOM 7205 C CA . ARG E 2 8 ? 34.761 -7.583 31.387 1.00 15.84 2511 ARG E CA 1
ATOM 7206 C C . ARG E 2 8 ? 35.746 -7.128 30.300 1.00 16.91 2511 ARG E C 1
ATOM 7207 O O . ARG E 2 8 ? 35.342 -6.516 29.322 1.00 16.68 2511 ARG E O 1
ATOM 7215 N N . ALA E 2 9 ? 37.026 -7.467 30.457 1.00 16.53 2512 ALA E N 1
ATOM 7216 C CA . ALA E 2 9 ? 38.055 -7.050 29.505 1.00 20.23 2512 ALA E CA 1
ATOM 7217 C C . ALA E 2 9 ? 38.200 -8.020 28.328 1.00 21.49 2512 ALA E C 1
ATOM 7218 O O . ALA E 2 9 ? 39.085 -7.850 27.487 1.00 24.52 2512 ALA E O 1
ATOM 7220 N N . GLU E 2 10 ? 37.323 -9.020 28.265 1.00 18.30 2513 GLU E N 1
ATOM 7221 C CA . GLU E 2 10 ? 37.356 -10.008 27.183 1.00 21.42 2513 GLU E CA 1
ATOM 7222 C C . GLU E 2 10 ? 36.108 -9.930 26.317 1.00 24.40 2513 GLU E C 1
ATOM 7223 O O . GLU E 2 10 ? 35.067 -9.455 26.760 1.00 22.15 2513 GLU E O 1
ATOM 7229 N N . VAL E 2 11 ? 36.213 -10.423 25.085 1.00 28.28 2514 VAL E N 1
ATOM 7230 C CA . VAL E 2 11 ? 35.030 -10.664 24.260 1.00 25.67 2514 VAL E CA 1
ATOM 7231 C C . VAL E 2 11 ? 34.423 -12.001 24.677 1.00 26.64 2514 VAL E C 1
ATOM 7232 O O . VAL E 2 11 ? 35.140 -12.875 25.167 1.00 36.61 2514 VAL E O 1
ATOM 7236 N N . TYR E 2 12 ? 33.111 -12.167 24.511 1.00 30.38 2515 TYR E N 1
ATOM 7237 C CA . TYR E 2 12 ? 32.456 -13.419 24.920 1.00 32.00 2515 TYR E CA 1
ATOM 7238 C C . TYR E 2 12 ? 32.034 -14.292 23.730 1.00 33.88 2515 TYR E C 1
ATOM 7239 O O . TYR E 2 12 ? 31.016 -14.039 23.086 1.00 38.95 2515 TYR E O 1
ATOM 7248 N N . LEU F 2 1 ? -11.349 -8.318 25.400 1.00 41.70 2504 LEU F N 1
ATOM 7249 C CA . LEU F 2 1 ? -9.896 -8.210 25.273 1.00 38.98 2504 LEU F CA 1
ATOM 7250 C C . LEU F 2 1 ? -9.174 -8.840 26.467 1.00 37.87 2504 LEU F C 1
ATOM 7251 O O . LEU F 2 1 ? -9.359 -8.419 27.611 1.00 38.67 2504 LEU F O 1
ATOM 7253 N N . ASN F 2 2 ? -8.353 -9.851 26.196 1.00 31.01 2505 ASN F N 1
ATOM 7254 C CA . ASN F 2 2 ? -7.591 -10.520 27.245 1.00 29.24 2505 ASN F CA 1
ATOM 7255 C C . ASN F 2 2 ? -6.336 -9.724 27.600 1.00 27.46 2505 ASN F C 1
ATOM 7256 O O . ASN F 2 2 ? -5.536 -9.414 26.720 1.00 24.80 2505 ASN F O 1
ATOM 7261 N N . PRO F 2 3 ? -6.160 -9.394 28.893 1.00 29.12 2506 PRO F N 1
ATOM 7262 C CA . PRO F 2 3 ? -5.072 -8.526 29.369 1.00 30.26 2506 PRO F CA 1
ATOM 7263 C C . PRO F 2 3 ? -3.687 -9.059 29.036 1.00 30.60 2506 PRO F C 1
ATOM 7264 O O . PRO F 2 3 ? -2.743 -8.272 28.903 1.00 32.31 2506 PRO F O 1
ATOM 7268 N N . HIS F 2 4 ? -3.564 -10.379 28.921 1.00 27.69 2507 HIS F N 1
ATOM 7269 C CA . HIS F 2 4 ? -2.282 -10.996 28.616 1.00 25.02 2507 HIS F CA 1
ATOM 7270 C C . HIS F 2 4 ? -2.156 -11.399 27.153 1.00 25.95 2507 HIS F C 1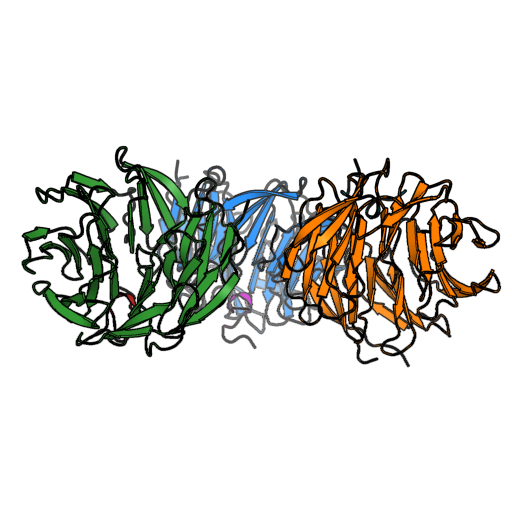
ATOM 7271 O O . HIS F 2 4 ? -1.193 -12.070 26.778 1.00 26.62 2507 HIS F O 1
ATOM 7278 N N . GLY F 2 5 ? -3.130 -11.002 26.335 1.00 22.07 2508 GLY F N 1
ATOM 7279 C CA . GLY F 2 5 ? -3.003 -11.127 24.890 1.00 21.38 2508 GLY F CA 1
ATOM 7280 C C . GLY F 2 5 ? -3.604 -12.366 24.241 1.00 20.78 2508 GLY F C 1
ATOM 7281 O O . GLY F 2 5 ? -3.893 -12.359 23.044 1.00 20.61 2508 GLY F O 1
ATOM 7282 N N . ALA F 2 6 ? -3.785 -13.435 25.010 1.00 19.09 2509 ALA F N 1
ATOM 7283 C CA . ALA F 2 6 ? -4.371 -14.662 24.458 1.00 17.93 2509 ALA F CA 1
ATOM 7284 C C . ALA F 2 6 ? -5.110 -15.446 25.526 1.00 16.30 2509 ALA F C 1
ATOM 7285 O O . ALA F 2 6 ? -4.684 -15.486 26.667 1.00 16.24 2509 ALA F O 1
ATOM 7287 N N . ALA F 2 7 ? -6.203 -16.093 25.139 1.00 18.56 2510 ALA F N 1
ATOM 7288 C CA . ALA F 2 7 ? -7.037 -16.810 26.096 1.00 18.42 2510 ALA F CA 1
ATOM 7289 C C . ALA F 2 7 ? -6.275 -17.847 26.925 1.00 18.81 2510 ALA F C 1
ATOM 7290 O O . ALA F 2 7 ? -6.524 -17.992 28.125 1.00 16.50 2510 ALA F O 1
ATOM 7292 N N . ARG F 2 8 ? -5.346 -18.572 26.306 1.00 17.54 2511 ARG F N 1
ATOM 7293 C CA . ARG F 2 8 ? -4.631 -19.604 27.056 1.00 15.32 2511 ARG F CA 1
ATOM 7294 C C . ARG F 2 8 ? -3.735 -18.990 28.138 1.00 17.22 2511 ARG F C 1
ATOM 7295 O O . ARG F 2 8 ? -3.400 -19.648 29.116 1.00 17.17 2511 ARG F O 1
ATOM 7303 N N . ALA F 2 9 ? -3.388 -17.715 27.980 1.00 17.45 2512 ALA F N 1
ATOM 7304 C CA . ALA F 2 9 ? -2.512 -17.047 28.938 1.00 19.54 2512 ALA F CA 1
ATOM 7305 C C . ALA F 2 9 ? -3.290 -16.422 30.099 1.00 21.70 2512 ALA F C 1
ATOM 7306 O O . ALA F 2 9 ? -2.706 -15.737 30.939 1.00 25.70 2512 ALA F O 1
ATOM 7308 N N . GLU F 2 10 ? -4.598 -16.669 30.150 1.00 17.80 2513 GLU F N 1
ATOM 7309 C CA . GLU F 2 10 ? -5.434 -16.153 31.240 1.00 21.67 2513 GLU F CA 1
ATOM 7310 C C . GLU F 2 10 ? -6.005 -17.265 32.104 1.00 26.38 2513 GLU F C 1
ATOM 7311 O O . GLU F 2 10 ? -6.113 -18.408 31.668 1.00 22.44 2513 GLU F O 1
ATOM 7317 N N . VAL F 2 11 ? -6.405 -16.913 33.324 1.00 27.10 2514 VAL F N 1
ATOM 7318 C CA . VAL F 2 11 ? -7.202 -17.807 34.163 1.00 26.19 2514 VAL F CA 1
ATOM 7319 C C . VAL F 2 11 ? -8.653 -17.701 33.700 1.00 26.60 2514 VAL F C 1
ATOM 7320 O O . VAL F 2 11 ? -9.044 -16.675 33.140 1.00 38.23 2514 VAL F O 1
ATOM 7324 N N . TYR F 2 12 ? -9.445 -18.757 33.885 1.00 30.12 2515 TYR F N 1
ATOM 7325 C CA . TYR F 2 12 ? -10.851 -18.730 33.467 1.00 33.37 2515 TYR F CA 1
ATOM 7326 C C . TYR F 2 12 ? -11.798 -18.431 34.637 1.00 34.75 2515 TYR F C 1
ATOM 7327 O O . TYR F 2 12 ? -12.411 -19.331 35.207 1.00 37.29 2515 TYR F O 1
#

InterPro domains:
  IPR001680 WD40 repeat [PS50082] (41-82)
  IPR001680 WD40 repeat [PS50082] (83-124)
  IPR001680 WD40 repeat [PS50082] (125-166)
  IPR001680 WD40 repeat [PS50082] (167-208)
  IPR001680 WD40 repeat [PS50082] (210-251)
  IPR001680 WD40 repeat [PS50082] (252-296)
  IPR001680 WD40 repeat [SM00320] (34-73)
  IPR001680 WD40 repeat [SM00320] (76-115)
  IPR001680 WD40 repeat [SM00320] (118-157)
  IPR001680 WD40 repeat [SM00320] (160-199)
  IPR001680 WD40 repeat [SM00320] (202-242)
  IPR001680 WD40 repeat [SM00320] (245-287)
  IPR001680 WD40 repeat [SM00320] (290-331)
  IPR015943 WD40/YVTN repeat-like-containing domain superfamily [G3DSA:2.130.10.10] (20-334)
  IPR019775 WD40 repeat, conserved site [PS00678] (102-116)
  IPR019775 WD40 repeat, conserved site [PS00678] (144-158)
  IPR019775 WD40 repeat, conserved site [PS00678] (186-200)
  IPR019775 WD40 repeat, conserved site [PS00678] (274-288)
  IPR020472 PAC1/LIS1-like, WD-40 repeat [PR00320] (102-116)
  IPR020472 PAC1/LIS1-like, WD-40 repeat [PR00320] (144-158)

Organism: Homo sapiens (NCBI:txid9606)

GO terms:
  GO:0005634 nucleus (C, IDA)
  GO:0035097 histone methyltransferase complex (C, IDA)
  GO:0045815 transcription initiation-coupled chromatin remodeling (P, IDA)
  GO:0000123 histone acetyltransferase complex (C, IDA)
  GO:0044666 MLL3/4 complex (C, IDA)
  GO:0048188 Set1C/COMPASS complex (C, IDA)
  GO:0071339 MLL1 complex (C, IDA)
  GO:0005634 nucleus (C, EXP)
  GO:0005515 protein binding (F, IPI)
  GO:0005654 nucleoplasm (C, TAS)
  GO:0140672 ATAC complex (C, IDA)
  GO:0000122 negative regulation of transcription by RNA polymerase II (P, IDA)
  GO:0005654 nucleoplasm (C, IDA)
  GO:0140004 histone H3Q5ser reader activity (F, IDA)
  GO:0140109 histone H3K4me1 reader activity (F, IDA)
  GO:0051302 regulation of cell division (P, IDA)
  GO:0006357 regulation of transcription by RNA polymerase II (P, IDA)
  GO:0051726 regulation of cell cycle (P, IMP)
  GO:0090043 regulation of tubulin deacetylation (P, IMP)
  GO:0006355 regulation of DNA-templated transcription (P, IMP)

Secondary structure (DSSP, 8-state):
-----EEEEEE---SS-EEEEEE-TTSSEEEEEETTS-EEEEETTT--EEEEE---SS-EEEEEE-TTSSEEEEEETTS-EEEEETTTTEEEEEE---SS-EEEEEE-TTSSEEEEEETTS-EEEEETTT--EEEEE---SS-EEEEEE-TTSSEEEEEETTS-EEEEETTT--EEEEE--SS-PPEEEEEE-TTSSEEEEEETTTEEEEEETTTTEEEEEE-SS--SSS---EEEE-SSS-EEEEE-TTS-EEEEETTT--EEEEE---SS-EEEEEE-SSSSEEEEEE-TTT--EEEEE---/-----EEEEEE---SS-EEEEEE-TTSSEEEEEETTS-EEEEETTT--EEEEE---SS-EEEEEE-TTSSEEEEEETTS-EEEEETTTTEEEEEE---SS-EEEEEE-TTSSEEEEEETTS-EEEEETTT--EEEEE---SS-EEEEEE-TTSSEEEEEETTS-EEEEETTT--EEEEE--SS-PPEEEEEE-TTSSEEEEEETTTEEEEEETTTTEEEEEE-SS--SSS---EEEE-SSS-EEEEE-TTS-EEEEETTT--EEEEE---SS-EEEEEE-SSSSEEEEEE-TTT--EEEEE---/-----EEEEEE---SS-EEEEEE-TTSSEEEEEETTS-EEEEETTT--EEEEE---SS-EEEEEE-TTSSEEEEEETTS-EEEEETTTTEEEEEE---SS-EEEEEE-SSSSEEEEEETTS-EEEEETTT--EEEEE---SS-EEEEEE-TTSSEEEEEETTS-EEEEETTT--EEEEE--SS-PPEEEEEE-TTSSEEEEEETTTEEEEEETTTTEEEEEE-SS--SSS---EEEE-SSS-EEEEE-TTS-EEEEETTT--EEEEE---SS-EEEEEE-SSSSEEEEEE-TTT--EEEEE---/--TTSSGGGS--/--TTSSGGGS--/--TTSSGGGS--

Solvent-accessible surface area: 33974 Å² total; per-residue (Å²): 144,116,7,73,12,47,73,104,72,64,5,74,39,9,91,83,0,0,0,0,0,40,19,0,60,77,0,89,66,0,0,0,0,0,3,17,91,44,0,20,0,6,8,0,104,74,7,133,94,79,47,56,2,71,43,10,157,83,2,0,0,3,0,2,20,2,58,93,8,83,32,0,0,0,0,0,5,21,97,20,0,29,1,3,39,10,98,68,17,142,53,93,55,40,1,149,41,10,81,50,44,0,1,3,0,32,16,9,56,140,18,58,20,0,0,0,0,0,35,35,64,10,0,39,2,2,28,16,178,78,17,144,50,95,54,72,7,96,0,18,26,40,4,0,0,5,4,39,7,16,170,106,8,53,25,0,0,0,0,0,20,17,3,3,4,6,0,4,39,13,87,74,14,91,3,52,44,0,4,11,56,83,77,73,24,43,5,0,10,1,49,4,5,76,71,13,134,70,0,0,3,1,12,28,33,3,11,0,38,5,15,20,29,90,134,27,108,40,72,42,55,0,30,5,1,32,1,35,92,35,1,1,12,1,15,22,3,70,46,30,21,126,3,0,0,2,0,0,14,35,44,33,0,4,0,0,26,39,117,61,96,98,66,16,37,78,6,142,38,12,93,22,12,0,0,0,2,5,32,4,54,92,89,26,8,0,0,0,0,0,7,56,122,20,77,27,0,20,0,7,48,18,127,42,154,121,7,75,12,44,66,108,74,35,5,7,6,1,45,87,0,0,0,0,0,39,19,0,60,78,0,90,63,0,0,0,0,0,2,16,89,32,0,4,1,5,6,0,103,68,9,122,97,75,50,50,2,71,43,10,158,85,2,1,0,3,0,2,21,1,58,90,8,84,30,0,0,0,0,0,5,20,98,20,0,27,2,3,38,9,99,65,17,140,51,96,55,39,1,148,39,10,83,49,44,0,2,3,0,32,16,8,55,140,18,57,19,0,0,0,0,0,37,37,64,12,0,44,2,2,29,16,167,71,17,140,41,93,55,73,6,118,0,17,79,40,4,0,0,5,4,37,8,15,175,109,8,53,23,0,0,0,0,0,18,15,3,30,4,63,0,9,38,12,86,74,14,110,50,74,54,58,10,76,68,151,103,84,31,44,5,0,11,1,50,4,6,76,94,15,106,55,0,0,4,1,15,26,60,52,17,1,42,5,18,7,34,82,123,27,102,35,64,48,56,0,69,55,11,89,2,85,88,33,1,1,12,1,13,21,2,67,46,28,22,110,6,0,0,2,0,0,14,52,44,35,0,7,0,0,32,25,112,73,94,110,54,16,35,106,6,140,19,12,15,22,13,0,0,0,2,5,31,4,54,92,88,26,6,0,0,0,0,0,7,56,34,0,20,1,0,10,0,6,53,19,126,40,145,120,6,75,13,46,73,110,74,65,5,73,38,9,90,84,0,0,1,0,0,40,19,0,60,79,1,92,64,0,0,0,0,0,2,16,87,44,0,19,0,6,7,0,104,71,9,131,94,76,46,58,2,72,43,10,158,77,2,1,0,3,0,2,20,2,58,92,8,82,32,0,0,0,0,0,5,19,96,19,0,27,2,3,38,9,101,69,17,145,51,94,57,41,1,146,40,10,81,51,47,0,2,3,0,31,16,7,56,139,18,57,20,0,0,0,0,0,36,38,64,11,0,43,1,2,29,16,177,68,17,137,44,94,54,71,7,120,0,18,80,40,5,0,0,5,4,38,7,14,160,106,9,51,24,0,0,0,0,0,21,26,4,32,4,62,0,10,40,13,87,75,13,108,48,74,58,55,8,78,67,146,86,99,30,44,6,0,11,1,49,4,7,75,68,14,130,67,0,0,4,2,14,28,31,3,14,0,38,5,16,19,34,92,131,24,92,39,62,41,60,0,31,5,2,30,2,36,82,34,1,1,12,1,14,22,3,69,46,26,20,118,3,0,0,2,0,0,14,34,44,35,0,4,0,0,28,34,116,69,95,106,61,15,35,71,5,143,38,13,93,22,13,0,0,0,1,5,31,3,55,93,89,26,8,0,0,0,0,0,8,59,122,20,75,25,0,20,0,6,52,19,125,40,133,29,117,72,14,0,4,2,4,23,87,128,136,32,113,71,13,0,3,2,4,24,90,137,137,32,115,67,14,0,4,2,4,23,86,128

Radius of gyration: 31.93 Å; Cα contacts (8 Å, |Δi|>4): 3161; chains: 6; bounding box: 74×74×86 Å

Foldseek 3Di:
DFWDWDFDDKAFDFQFFWQEWEAQLVLQWIWIFWQSQWIWIAGNPNRHTDDIQHDGPGGWREKEAANVRQWMWTWFQSQWIFIAGVVVSDTPEIQHDGPGGWHEKYAANNRQWMWTWAQSQWIWIAGPVPSHTDDIANHGDGGKQYWEAAQHRQWIWIFFQQQWIWIAGRVPRDTDDIAHDPDRAGWQYWYADNNRQWMWIHGLPQKIFIAGVVVRGTDDIAGDAHHNDHRWDWDFADLPQTWIWTWGQVQWIWIARPVVNHTRDTHDDFDGTFRYWYARNHFGWIWTTHGGVGNMITIIHTPD/DFWDWDFDDKAFDFQFFWAEWEAQLVLQWIWIFWQSQWIWIAGNPNRHTDDIAHDGPGGWREKEAANVRQWMWTWFQSQWIFIAGVVVSDTPDIQHDGPGGWHEKYAANNRQWMWTWAQSQWIWIAGPVPSHTPDIANHGDGTKQYWEAAQHRQWIWIFFQQQWIWIAGRVPRDTDDIAHDPPRAGWQYWYADNNNQWMWIDGLPQKIFIAGVVVSGTDDIAGDAHHNDHNADWDFADLPQTWIWTWGQVQWIWIARPVVNHTRDTHDDFDGTFRYWYARNHFGWIWTTHGGVGNMIIIIHTPD/DFWDWDFDDKAFDFQFFWQEWEAQLVLQWIWIFWQSQWIWIAGNPNRHTDDIAHDGPGGWREKEAANVRQWMWTWFQSQWIFIAGVVVSDTPDIQHDGPGGWHEKYAANNRQWMWTWFQSQWIWIAGPVPSHTDDIANHGDGGKQYWEAANRRQWIWIFFQQQWIWIAGRVPRDTDDIAHDPPRAGWQYWYADNNRQWMWIDGLPQKIFIAGVVVSGTDDIAGDAHHNDHRADWDFADLPQTWIWTWGQVQWIWIARPVVNHTRDIHDDFDGTFRYWYARNHFGWIWTTHGGVGNMITIIHTPD/DDPVPDPVPDDD/DDPVPDPVPDDD/DDPVPDPVPDDD

B-factor: mean 21.68, std 6.96, range [10.82, 59.09]

Nearest PDB structures (foldseek):
  3n0d-assembly1_A  TM=1.002E+00  e=7.479E-58  Homo sapiens
  3mxx-assembly1_A  TM=1.001E+00  e=3.477E-57  Homo sapiens
  2gnq-assembly1_A  TM=1.002E+00  e=3.653E-57  Homo sapiens
  3n0e-assembly1_A  TM=1.001E+00  e=4.145E-56  Homo sapiens
  4cy3-assembly1_A  TM=1.000E+00  e=7.346E-55  Drosophila melanogaster